Protein AF-A0A926A4U3-F1 (afdb_monomer_lite)

Foldseek 3Di:
DQPLLQVQLVCQQQFEAEEEEAAAVLLLPAQEQEPCLFLQVLLQVQSCQLRPHPPFPWFPFWQWPARPHPNYGSFKDWWDQKDFAQADAFLSTKIKQFDPTTKIKGKTFAFKKKWWWKAAQQAAWKFKAKQNHTFDIDGRYDPDDHAIERQDIDMTTNHDGGIIMIMIHTDDGGMIITGTMTGGHRSPGGGYHYDRRYYHLDALQCQAPVRHDPRYQVLSVLLNSLHQAYEYEHDLSCQVVQPDLVVSLVSVVRNVVSNCVRHVNHQYEYEQAAAFQDDGPDGSVSNVVSLVVVCVVDVSYHYQYCNVVDPQLNDDPPQQPDPNSRYGHSNVSSSSSVSVSVVNHPPPRRRPDDDDFWDWDAPDPDSPRTDTAGHAAEDEEPRDQCVVLVPDEFRHEYEYEAEYEAQANENAYAHDLVGGYEYEYPLRAEFEYNVFQVDAYESYEYEAYRYEYENHEFHREQERYEQEALRQEQYEYYLYEFEDHLAEHAEYWQNHEQYEYENYEYEHANVVPQHWEPYEFYDAQCPAPPRLPHGGAYEPYEHYQYEYEATQFAHEEAYFSYEHYEYELYEYYAHPHAQPPPNHFEVYADQAYNYEAYQYEYEHTQEEPYEQEWDAGPNDITSYDYEYHAHEYERYNAEPYEYAYQHYAYAPRHYYDYDHPNYNYDYDHDHDDDHHHNVPDDDDDDDRSSVVVVPDDPPPPPDPPPPDDDDDDPPPPPDDPQDADEEEDAAADEDDLNHAEYEDECAPHEYEYEYEFLAQQFFRKHKYAYAHQYKYKYAYPDPADECPHRIDIARDHRWMWMWGRRNHHIYTDDIDRPWPEAEDEEAAAAGEDEAALVRTQEYEYEHAYQEYEYDDHHDDDAFGKHKYKYAYQAWHKYAYDPLEAEDDPDDRIDTDHHRWIKMWMKTFHDDPPPDPDRHGIYIGDIDGHD

Sequence (930 aa):
MLASWRTALAGRASAPADWVVIGDSITEGEGASTRGARWIERLQALLRAALPTPGVAGGEGYVPGQNISTSFSNGWSYSGNLSGNGTFGLGHRTVVLSGPDGAMSRAVTGTSITVAFTKANTTGSFRVLIDGVPAVTVDTAVGGTSTARDTGRTVVSLGARGAHTVRIEWAAGGQCFVNGMFVFDQDETSGIRLTESGQHGSSSAEWSPNTSSTAYVLADDLTLLNPDLVIISLGPNDMIQGRASGVFKTNMLAIVAQSRAAAPTAPIVLLAAYALAATYAEPWQNYVDKLREIAAADPTVTLIDLSATLPSAAATPYGLMSPDGVHPSDAGHDLIARTVAATLVPDGELPVGGTTGQVLAKTSAASGAVAWTNMVRVVRPGEDFNAKVASLVPGDVLLVTGRHVVTDALVAVSGTATAPITVVGDGTAVLEHSAGRTGLGYGLTVTGAYLHFADLIVQEAAKAVVVQGATAQHISFERVLGRRTKNEVFKARDFASYLYFVDCHAEDAGLGGSFGEGFYIGDASSNWPTPNVTPDTTGYVRLERCSTRGTLNDGFDLKEGAHHIVMRDCYTDRVLAVQGNAQGDSGMYSRADDVQIINYQVRGAPGDGLKLYDVTVNSIIYGRRMEVWGGLVEGAGGAGVASQSDDLKVFSNFAVAGTVTGGRTNVVGGGWTSQYDPATFVEQAWTSVAAAWHVDLPQHSASHGIGGIDPLTPAMIGAAPRLRALRTITASETLNSEDDIVLANTTAASIIATLPSAVDVAGEAFTLVKTGANALTIATTGGQTISGSTSEILSVTGGFRSVVSDGANWVIVGGKVDPVIATLADVGAGGTIAINASAAGVYRARLTGATATLAAPTQPIDGDVINLELYPTVACTLTIAAAIVPTGALTTSVALTAGKLWSAALRYRAATVPATSAAAWRLLAASPDN

Structure (mmCIF, N/CA/C/O backbone):
data_AF-A0A926A4U3-F1
#
_entry.id   AF-A0A926A4U3-F1
#
loop_
_atom_site.group_PDB
_atom_site.id
_atom_site.type_symbol
_atom_site.label_atom_id
_atom_site.label_alt_id
_atom_site.label_comp_id
_atom_site.label_asym_id
_atom_site.label_entity_id
_atom_site.label_seq_id
_atom_site.pdbx_PDB_ins_code
_atom_site.Cartn_x
_atom_site.Cartn_y
_atom_site.Cartn_z
_atom_site.occupancy
_atom_site.B_iso_or_equiv
_atom_site.auth_seq_id
_atom_site.auth_comp_id
_atom_site.auth_asym_id
_atom_site.auth_atom_id
_atom_site.pdbx_PDB_model_num
ATOM 1 N N . MET A 1 1 ? 0.165 2.005 29.675 1.00 64.38 1 MET A N 1
ATOM 2 C CA . MET A 1 1 ? -1.256 2.406 29.756 1.00 64.38 1 MET A CA 1
ATOM 3 C C . MET A 1 1 ? -2.200 1.210 29.617 1.00 64.38 1 MET A C 1
ATOM 5 O O . MET A 1 1 ? -3.076 1.067 30.449 1.00 64.38 1 MET A O 1
ATOM 9 N N . LEU A 1 2 ? -1.976 0.285 28.675 1.00 84.12 2 LEU A N 1
ATOM 10 C CA . LEU A 1 2 ? -2.841 -0.892 28.445 1.00 84.12 2 LEU A CA 1
ATOM 11 C C . LEU A 1 2 ? -2.436 -2.169 29.211 1.00 84.12 2 LEU A C 1
ATOM 13 O O . LEU A 1 2 ? -2.703 -3.279 28.761 1.00 84.12 2 LEU A O 1
ATOM 17 N N . ALA A 1 3 ? -1.739 -2.040 30.343 1.00 77.69 3 ALA A N 1
ATOM 18 C CA . ALA A 1 3 ? -1.145 -3.194 31.025 1.00 77.69 3 ALA A CA 1
ATOM 19 C C . ALA A 1 3 ? -2.199 -4.177 31.563 1.00 77.69 3 ALA A C 1
ATOM 21 O O . ALA A 1 3 ? -2.057 -5.374 31.348 1.00 77.69 3 ALA A O 1
ATOM 22 N N . SER A 1 4 ? -3.270 -3.689 32.202 1.00 81.50 4 SER A N 1
ATOM 23 C CA . SER A 1 4 ? -4.348 -4.545 32.720 1.00 81.50 4 SER A CA 1
ATOM 24 C C . SER A 1 4 ? -5.089 -5.283 31.606 1.00 81.50 4 SER A C 1
ATOM 26 O O . SER A 1 4 ? -5.294 -6.487 31.717 1.00 81.50 4 SER A O 1
ATOM 28 N N . TRP A 1 5 ? -5.380 -4.605 30.494 1.00 89.31 5 TRP A N 1
ATOM 29 C CA . TRP A 1 5 ? -5.949 -5.239 29.302 1.00 89.31 5 TRP A CA 1
ATOM 30 C C . TRP A 1 5 ? -5.043 -6.345 28.742 1.00 89.31 5 TRP A C 1
ATOM 32 O O . TRP A 1 5 ? -5.495 -7.454 28.473 1.00 89.31 5 TRP A O 1
ATOM 42 N N . ARG A 1 6 ? -3.738 -6.082 28.614 1.00 85.44 6 ARG A N 1
ATOM 43 C CA . ARG A 1 6 ? -2.773 -7.089 28.146 1.00 85.44 6 ARG A CA 1
ATOM 44 C C . ARG A 1 6 ? -2.664 -8.274 29.111 1.00 85.44 6 ARG A C 1
ATOM 46 O O . ARG A 1 6 ? -2.525 -9.407 28.662 1.00 85.44 6 ARG A O 1
ATOM 53 N N . THR A 1 7 ? -2.796 -8.041 30.416 1.00 79.88 7 THR A N 1
ATOM 54 C CA . THR A 1 7 ? -2.897 -9.112 31.419 1.00 79.88 7 THR A CA 1
ATOM 55 C C . THR A 1 7 ? -4.166 -9.944 31.233 1.00 79.88 7 THR A C 1
ATOM 57 O O . THR A 1 7 ? -4.081 -11.170 31.265 1.00 79.88 7 THR A O 1
ATOM 60 N N . ALA A 1 8 ? -5.320 -9.316 30.989 1.00 84.88 8 ALA A N 1
ATOM 61 C CA . ALA A 1 8 ? -6.566 -10.028 30.701 1.00 84.88 8 ALA A CA 1
ATOM 62 C C . ALA A 1 8 ? -6.442 -10.879 29.425 1.00 84.88 8 ALA A C 1
ATOM 64 O O . ALA A 1 8 ? -6.755 -12.069 29.435 1.00 84.88 8 ALA A O 1
ATOM 65 N N . LEU A 1 9 ? -5.866 -10.316 28.357 1.00 85.44 9 LEU A N 1
ATOM 66 C CA . LEU A 1 9 ? -5.557 -11.043 27.123 1.00 85.44 9 LEU A CA 1
ATOM 67 C C . LEU A 1 9 ? -4.635 -12.249 27.357 1.00 85.44 9 LEU A C 1
ATOM 69 O O . LEU A 1 9 ? -4.879 -13.322 26.804 1.00 85.44 9 LEU A O 1
ATOM 73 N N . ALA A 1 10 ? -3.597 -12.114 28.183 1.00 79.06 10 ALA A N 1
ATOM 74 C CA . ALA A 1 10 ? -2.721 -13.229 28.543 1.00 79.06 10 ALA A CA 1
ATOM 75 C C . ALA A 1 10 ? -3.456 -14.298 29.378 1.00 79.06 10 ALA A C 1
ATOM 77 O O . ALA A 1 10 ? -3.234 -15.494 29.195 1.00 79.06 10 ALA A O 1
ATOM 78 N N . GLY A 1 11 ? -4.376 -13.876 30.252 1.00 77.88 11 GLY A N 1
ATOM 79 C CA . GLY A 1 11 ? -5.199 -14.730 31.115 1.00 77.88 11 GLY A CA 1
ATOM 80 C C . GLY A 1 11 ? -6.444 -15.336 30.455 1.00 77.88 11 GLY A C 1
ATOM 81 O O . GLY A 1 11 ? -7.171 -16.080 31.119 1.00 77.88 11 GLY A O 1
ATOM 82 N N . ARG A 1 12 ? -6.677 -15.074 29.161 1.00 91.19 12 ARG A N 1
ATOM 83 C CA . ARG A 1 12 ? -7.913 -15.416 28.425 1.00 91.19 12 ARG A CA 1
ATOM 84 C C . ARG A 1 12 ? -8.323 -16.896 28.449 1.00 91.19 12 ARG A C 1
ATOM 86 O O . ARG A 1 12 ? -9.456 -17.236 28.126 1.00 91.19 12 ARG A O 1
ATOM 93 N N . ALA A 1 13 ? -7.396 -17.806 28.748 1.00 82.12 13 ALA A N 1
ATOM 94 C CA . ALA A 1 13 ? -7.686 -19.237 28.863 1.00 82.12 13 ALA A CA 1
ATOM 95 C C . ALA A 1 13 ? -8.351 -19.606 30.201 1.00 82.12 13 ALA A C 1
ATOM 97 O O . ALA A 1 13 ? -9.022 -20.630 30.285 1.00 82.12 13 ALA A O 1
ATOM 98 N N . SER A 1 14 ? -8.166 -18.777 31.231 1.00 81.19 14 SER A N 1
ATOM 99 C CA . SER A 1 14 ? -8.667 -18.993 32.596 1.00 81.19 14 SER A CA 1
ATOM 100 C C . SER A 1 14 ? -9.813 -18.064 33.000 1.00 81.19 14 SER A C 1
ATOM 102 O O . SER A 1 14 ? -10.553 -18.384 33.925 1.00 81.19 14 SER A O 1
ATOM 104 N N . ALA A 1 15 ? -9.948 -16.926 32.326 1.00 86.44 15 ALA A N 1
ATOM 105 C CA . ALA A 1 15 ? -11.037 -15.971 32.484 1.00 86.44 15 ALA A CA 1
ATOM 106 C C . ALA A 1 15 ? -11.280 -15.295 31.127 1.00 86.44 15 ALA A C 1
ATOM 108 O O . ALA A 1 15 ? -10.343 -15.222 30.334 1.00 86.44 15 ALA A O 1
ATOM 109 N N . PRO A 1 16 ? -12.493 -14.824 30.812 1.00 92.50 16 PRO A N 1
ATOM 110 C CA . PRO A 1 16 ? -12.719 -14.076 29.582 1.00 92.50 16 PRO A CA 1
ATOM 111 C C . PRO A 1 16 ? -12.001 -12.721 29.640 1.00 92.50 16 PRO A C 1
ATOM 113 O O . PRO A 1 16 ? -11.945 -12.104 30.696 1.00 92.50 16 PRO A O 1
ATOM 116 N N . ALA A 1 17 ? -11.469 -12.274 28.502 1.00 94.12 17 ALA A N 1
ATOM 117 C CA . ALA A 1 17 ? -11.002 -10.907 28.297 1.00 94.12 17 ALA A CA 1
ATOM 118 C C . ALA A 1 17 ? -12.134 -10.099 27.649 1.00 94.12 17 ALA A C 1
ATOM 120 O O . ALA A 1 17 ? -12.388 -10.215 26.440 1.00 94.12 17 ALA A O 1
ATOM 121 N N . ASP A 1 18 ? -12.840 -9.322 28.464 1.00 94.19 18 ASP A N 1
ATOM 122 C CA . ASP A 1 18 ? -14.039 -8.589 28.071 1.00 94.19 18 ASP A CA 1
ATOM 123 C C . ASP A 1 18 ? -13.702 -7.157 27.672 1.00 94.19 18 ASP A C 1
ATOM 125 O O . ASP A 1 18 ? -13.057 -6.419 28.414 1.00 94.19 18 ASP A O 1
ATOM 129 N N . TRP A 1 19 ? -14.181 -6.715 26.513 1.00 95.44 19 TRP A N 1
ATOM 130 C CA . TRP A 1 19 ? -14.074 -5.313 26.131 1.00 95.44 19 TRP A CA 1
ATOM 131 C C . TRP A 1 19 ? -15.404 -4.761 25.644 1.00 95.44 19 TRP A C 1
ATOM 133 O O . TRP A 1 19 ? -16.220 -5.455 25.032 1.00 95.44 19 TRP A O 1
ATOM 143 N N . VAL A 1 20 ? -15.618 -3.485 25.942 1.00 94.81 20 VAL A N 1
ATOM 144 C CA . VAL A 1 20 ? -16.815 -2.742 25.565 1.00 94.81 20 VAL A CA 1
ATOM 145 C C . VAL A 1 20 ? -16.428 -1.535 24.731 1.00 94.81 20 VAL A C 1
ATOM 147 O O . VAL A 1 20 ? -15.420 -0.874 24.989 1.00 94.81 20 VAL A O 1
ATOM 150 N N . VAL A 1 21 ? -17.247 -1.246 23.729 1.00 95.81 21 VAL A N 1
ATOM 151 C CA . VAL A 1 21 ? -17.108 -0.062 22.887 1.00 95.81 21 VAL A CA 1
ATOM 152 C C . VAL A 1 21 ? -18.355 0.796 22.998 1.00 95.81 21 VAL A C 1
ATOM 154 O O . VAL A 1 21 ? -19.446 0.366 22.641 1.00 95.81 21 VAL A O 1
ATOM 157 N N . ILE A 1 22 ? -18.173 2.011 23.496 1.00 93.94 22 ILE A N 1
ATOM 158 C CA . ILE A 1 22 ? -19.167 3.080 23.488 1.00 93.94 22 ILE A CA 1
ATOM 159 C C . ILE A 1 22 ? -18.931 3.891 22.221 1.00 93.94 22 ILE A C 1
ATOM 161 O O . ILE A 1 22 ? -17.802 4.322 21.973 1.00 93.94 22 ILE A O 1
ATOM 165 N N . GLY A 1 23 ? -19.960 4.121 21.413 1.00 94.44 23 GLY A N 1
ATOM 166 C CA . GLY A 1 23 ? -19.772 4.957 20.235 1.00 94.44 23 GLY A CA 1
ATOM 167 C C . GLY A 1 23 ? -21.030 5.285 19.459 1.00 94.44 23 GLY A C 1
ATOM 168 O O . GLY A 1 23 ? -22.137 5.250 19.987 1.00 94.44 23 GLY A O 1
ATOM 169 N N . ASP A 1 24 ? -20.835 5.621 18.193 1.00 94.38 24 ASP A N 1
ATOM 170 C CA . ASP A 1 24 ? -21.873 6.157 17.323 1.00 94.38 24 ASP A CA 1
ATOM 171 C C . ASP A 1 24 ? -22.183 5.236 16.125 1.00 94.38 24 ASP A C 1
ATOM 173 O O . ASP A 1 24 ? -22.055 4.011 16.217 1.00 94.38 24 ASP A O 1
ATOM 177 N N . SER A 1 25 ? -22.602 5.815 14.994 1.00 94.62 25 SER A N 1
ATOM 178 C CA . SER A 1 25 ? -22.888 5.103 13.745 1.00 94.62 25 SER A CA 1
ATOM 179 C C . SER A 1 25 ? -21.680 4.352 13.189 1.00 94.62 25 SER A C 1
ATOM 181 O O . SER A 1 25 ? -21.858 3.305 12.571 1.00 94.62 25 SER A O 1
ATOM 183 N N . ILE A 1 26 ? -20.454 4.820 13.440 1.00 94.81 26 ILE A N 1
ATOM 184 C CA . ILE A 1 26 ? -19.230 4.150 12.981 1.00 94.81 26 ILE A CA 1
ATOM 185 C C . ILE A 1 26 ? -19.006 2.859 13.778 1.00 94.81 26 ILE A C 1
ATOM 187 O O . ILE A 1 26 ? -18.616 1.836 13.214 1.00 94.81 26 ILE A O 1
ATOM 191 N N . THR A 1 27 ? -19.277 2.882 15.086 1.00 94.94 27 THR A N 1
ATOM 192 C CA . THR A 1 27 ? -19.269 1.684 15.946 1.00 94.94 27 THR A CA 1
ATOM 193 C C . THR A 1 27 ? -20.401 0.734 15.579 1.00 94.94 27 THR A C 1
ATOM 195 O O . THR A 1 27 ? -20.176 -0.468 15.453 1.00 94.94 27 THR A O 1
ATOM 198 N N . GLU A 1 28 ? -21.600 1.265 15.339 1.00 93.69 28 GLU A N 1
ATOM 199 C CA . GLU A 1 28 ? -22.736 0.459 14.894 1.00 93.69 28 GLU A CA 1
ATOM 200 C C . GLU A 1 28 ? -22.510 -0.160 13.502 1.00 93.69 28 GLU A C 1
ATOM 202 O O . GLU A 1 28 ? -23.084 -1.206 13.200 1.00 93.69 28 GLU A O 1
ATOM 207 N N . GLY A 1 29 ? -21.603 0.406 12.701 1.00 93.50 29 GLY A N 1
ATOM 208 C CA . GLY A 1 29 ? -21.134 -0.157 11.436 1.00 93.50 29 GLY A CA 1
ATOM 209 C C . GLY A 1 29 ? -21.829 0.375 10.197 1.00 93.50 29 GLY A C 1
ATOM 210 O O . GLY A 1 29 ? -21.940 -0.353 9.213 1.00 93.50 29 GLY A O 1
ATOM 211 N N . GLU A 1 30 ? -22.321 1.609 10.244 1.00 94.94 30 GLU A N 1
ATOM 212 C CA . GLU A 1 30 ? -22.800 2.278 9.040 1.00 94.94 30 GLU A CA 1
ATOM 213 C C . GLU A 1 30 ? -21.675 2.337 7.997 1.00 94.94 30 GLU A C 1
ATOM 215 O O . GLU A 1 30 ? -20.540 2.670 8.332 1.00 94.94 30 GLU A O 1
ATOM 220 N N . GLY A 1 31 ? -21.991 1.986 6.750 1.00 89.81 31 GLY A N 1
ATOM 221 C CA . GLY A 1 31 ? -21.042 1.841 5.647 1.00 89.81 31 GLY A CA 1
ATOM 222 C C . GLY A 1 31 ? -20.444 0.434 5.484 1.00 89.81 31 GLY A C 1
ATOM 223 O O . GLY A 1 31 ? -19.891 0.133 4.423 1.00 89.81 31 GLY A O 1
ATOM 224 N N . ALA A 1 32 ? -20.608 -0.462 6.467 1.00 89.75 32 ALA A N 1
ATOM 225 C CA . ALA A 1 32 ? -20.214 -1.866 6.346 1.00 89.75 32 ALA A CA 1
ATOM 226 C C . ALA A 1 32 ? -21.284 -2.706 5.628 1.00 89.75 32 ALA A C 1
ATOM 228 O O . ALA A 1 32 ? -22.460 -2.680 5.983 1.00 89.75 32 ALA A O 1
ATOM 229 N N . SER A 1 33 ? -20.878 -3.549 4.680 1.00 87.62 33 SER A N 1
ATOM 230 C CA . SER A 1 33 ? -21.788 -4.414 3.914 1.00 87.62 33 SER A CA 1
ATOM 231 C C . SER A 1 33 ? -22.402 -5.552 4.740 1.00 87.62 33 SER A C 1
ATOM 233 O O . SER A 1 33 ? -23.450 -6.097 4.392 1.00 87.62 33 SER A O 1
ATOM 235 N N . THR A 1 34 ? -21.743 -5.949 5.834 1.00 87.00 34 THR A N 1
ATOM 236 C CA . THR A 1 34 ? -22.179 -7.027 6.731 1.00 87.00 34 THR A CA 1
ATOM 237 C C . THR A 1 34 ? -21.744 -6.749 8.170 1.00 87.00 34 THR A C 1
ATOM 239 O O . THR A 1 34 ? -20.752 -6.058 8.401 1.00 87.00 34 THR A O 1
ATOM 242 N N . ARG A 1 35 ? -22.400 -7.388 9.154 1.00 85.06 35 ARG A N 1
ATOM 243 C CA . ARG A 1 35 ? -21.982 -7.324 10.570 1.00 85.06 35 ARG A CA 1
ATOM 244 C C . ARG A 1 35 ? -20.506 -7.698 10.760 1.00 85.06 35 ARG A C 1
ATOM 246 O O . ARG A 1 35 ? -19.801 -7.047 11.515 1.00 85.06 35 ARG A O 1
ATOM 253 N N . GLY A 1 36 ? -20.025 -8.725 10.056 1.00 84.44 36 GLY A N 1
ATOM 254 C CA . GLY A 1 36 ? -18.635 -9.183 10.161 1.00 84.44 36 GLY A CA 1
ATOM 255 C C . GLY A 1 36 ? -17.603 -8.249 9.518 1.00 84.44 36 GLY A C 1
ATOM 256 O O . GLY A 1 36 ? -16.412 -8.406 9.779 1.00 84.44 36 GLY A O 1
ATOM 257 N N . ALA A 1 37 ? -18.036 -7.299 8.683 1.00 82.75 37 ALA A N 1
ATOM 258 C CA . ALA A 1 37 ? -17.169 -6.306 8.052 1.00 82.75 37 ALA A CA 1
ATOM 259 C C . ALA A 1 37 ? -16.957 -5.053 8.920 1.00 82.75 37 ALA A C 1
ATOM 261 O O . ALA A 1 37 ? -16.029 -4.290 8.665 1.00 82.75 37 ALA A O 1
ATOM 262 N N . ARG A 1 38 ? -17.759 -4.865 9.975 1.00 90.44 38 ARG A N 1
ATOM 263 C CA . ARG A 1 38 ? -17.609 -3.757 10.925 1.00 90.44 38 ARG A CA 1
ATOM 264 C C . ARG A 1 38 ? -16.282 -3.816 11.667 1.00 90.44 38 ARG A C 1
ATOM 266 O O . ARG A 1 38 ? -15.809 -4.887 12.042 1.00 90.44 38 ARG A O 1
ATOM 273 N N . TRP A 1 39 ? -15.728 -2.650 11.986 1.00 92.75 39 TRP A N 1
ATOM 274 C CA . TRP A 1 39 ? -14.398 -2.565 12.596 1.00 92.75 39 TRP A CA 1
ATOM 275 C C . TRP A 1 39 ? -14.290 -3.295 13.945 1.00 92.75 39 TRP A C 1
ATOM 277 O O . TRP A 1 39 ? -13.235 -3.838 14.255 1.00 92.75 39 TRP A O 1
ATOM 287 N N . ILE A 1 40 ? -15.367 -3.362 14.730 1.00 95.38 40 ILE A N 1
ATOM 288 C CA . ILE A 1 40 ? -15.379 -4.017 16.047 1.00 95.38 40 ILE A CA 1
ATOM 289 C C . ILE A 1 40 ? -15.404 -5.548 15.941 1.00 95.38 40 ILE A C 1
ATOM 291 O O . ILE A 1 40 ? -14.633 -6.209 16.636 1.00 95.38 40 ILE A O 1
ATOM 295 N N . GLU A 1 41 ? -16.195 -6.128 15.030 1.00 92.25 41 GLU A N 1
ATOM 296 C CA . GLU A 1 41 ? -16.146 -7.564 14.727 1.00 92.25 41 GLU A CA 1
ATOM 297 C C . GLU A 1 41 ? -14.811 -7.943 14.088 1.00 92.25 41 GLU A C 1
ATOM 299 O O . GLU A 1 41 ? -14.220 -8.964 14.445 1.00 92.25 41 GLU A O 1
ATOM 304 N N . ARG A 1 42 ? -14.297 -7.106 13.177 1.00 88.25 42 ARG A N 1
ATOM 305 C CA . ARG A 1 42 ? -12.967 -7.290 12.581 1.00 88.25 42 ARG A CA 1
ATOM 306 C C . ARG A 1 42 ? -11.880 -7.244 13.652 1.00 88.25 42 ARG A C 1
ATOM 308 O O . ARG A 1 42 ? -11.009 -8.108 13.651 1.00 88.25 42 ARG A O 1
ATOM 315 N N . LEU A 1 43 ? -11.951 -6.306 14.597 1.00 89.94 43 LEU A N 1
ATOM 316 C CA . LEU A 1 43 ? -11.024 -6.214 15.723 1.00 89.94 43 LEU A CA 1
ATOM 317 C C . LEU A 1 43 ? -11.114 -7.453 16.618 1.00 89.94 43 LEU A C 1
ATOM 319 O O . LEU A 1 43 ? -10.087 -8.048 16.926 1.00 89.94 43 LEU A O 1
ATOM 323 N N . GLN A 1 44 ? -12.317 -7.895 16.988 1.00 91.94 44 GLN A N 1
ATOM 324 C CA . GLN A 1 44 ? -12.494 -9.114 17.779 1.00 91.94 44 GLN A CA 1
ATOM 325 C C . GLN A 1 44 ? -11.901 -10.337 17.068 1.00 91.94 44 GLN A C 1
ATOM 327 O O . GLN A 1 44 ? -11.205 -11.135 17.696 1.00 91.94 44 GLN A O 1
ATOM 332 N N . ALA A 1 45 ? -12.137 -10.473 15.761 1.00 83.69 45 ALA A N 1
ATOM 333 C CA . ALA A 1 45 ? -11.573 -11.548 14.955 1.00 83.69 45 ALA A CA 1
ATOM 334 C C . ALA A 1 45 ? -10.040 -11.474 14.893 1.00 83.69 45 ALA A C 1
ATOM 336 O O . ALA A 1 45 ? -9.381 -12.494 15.082 1.00 83.69 45 ALA A O 1
ATOM 337 N N . LEU A 1 46 ? -9.467 -10.280 14.694 1.00 82.12 46 LEU A N 1
ATOM 338 C CA . LEU A 1 46 ? -8.018 -10.061 14.717 1.00 82.12 46 LEU A CA 1
ATOM 339 C C . LEU A 1 46 ? -7.419 -10.445 16.072 1.00 82.12 46 LEU A C 1
ATOM 341 O O . LEU A 1 46 ? -6.419 -11.153 16.104 1.00 82.12 46 LEU A O 1
ATOM 345 N N . LEU A 1 47 ? -8.048 -10.041 17.179 1.00 84.38 47 LEU A N 1
ATOM 346 C CA . LEU A 1 47 ? -7.604 -10.381 18.531 1.00 84.38 47 LEU A CA 1
ATOM 347 C C . LEU A 1 47 ? -7.695 -11.889 18.800 1.00 84.38 47 LEU A C 1
ATOM 349 O O . LEU A 1 47 ? -6.741 -12.468 19.303 1.00 84.38 47 LEU A O 1
ATOM 353 N N . ARG A 1 48 ? -8.799 -12.550 18.434 1.00 87.19 48 ARG A N 1
ATOM 354 C CA . ARG A 1 48 ? -8.959 -14.009 18.596 1.00 87.19 48 ARG A CA 1
ATOM 355 C C . ARG A 1 48 ? -7.991 -14.805 17.721 1.00 87.19 48 ARG A C 1
ATOM 357 O O . ARG A 1 48 ? -7.514 -15.849 18.149 1.00 87.19 48 ARG A O 1
ATOM 364 N N . ALA A 1 49 ? -7.692 -14.321 16.516 1.00 79.81 49 ALA A N 1
ATOM 365 C CA . ALA A 1 49 ? -6.710 -14.943 15.633 1.00 79.81 49 ALA A CA 1
ATOM 366 C C . ALA A 1 49 ? -5.282 -14.769 16.166 1.00 79.81 49 ALA A C 1
ATOM 368 O O . ALA A 1 49 ? -4.507 -15.720 16.174 1.00 79.81 49 ALA A O 1
ATOM 369 N N . ALA A 1 50 ? -4.954 -13.561 16.629 1.00 72.38 50 ALA A N 1
ATOM 370 C CA . ALA A 1 50 ? -3.687 -13.217 17.266 1.00 72.38 50 ALA A CA 1
ATOM 371 C C . ALA A 1 50 ? -3.430 -14.051 18.527 1.00 72.38 50 ALA A C 1
ATOM 373 O O . ALA A 1 50 ? -2.340 -14.572 18.750 1.00 72.38 50 ALA A O 1
ATOM 374 N N . LEU A 1 51 ? -4.483 -14.208 19.323 1.00 78.88 51 LEU A N 1
ATOM 375 C CA . LEU A 1 51 ? -4.454 -14.774 20.656 1.00 78.88 51 LEU A CA 1
ATOM 376 C C . LEU A 1 51 ? -5.521 -15.875 20.754 1.00 78.88 51 LEU A C 1
ATOM 378 O O . LEU A 1 51 ? -6.531 -15.698 21.442 1.00 78.88 51 LEU A O 1
ATOM 382 N N . PRO A 1 52 ? -5.319 -17.035 20.099 1.00 84.69 52 PRO A N 1
ATOM 383 C CA . PRO A 1 52 ? -6.290 -18.119 20.145 1.00 84.69 52 PRO A CA 1
ATOM 384 C C . PRO A 1 52 ? -6.429 -18.650 21.572 1.00 84.69 52 PRO A C 1
ATOM 386 O O . PRO A 1 52 ? -5.462 -18.659 22.346 1.00 84.69 52 PRO A O 1
ATOM 389 N N . THR A 1 53 ? -7.633 -19.104 21.914 1.00 84.62 53 THR A N 1
ATOM 390 C CA . THR A 1 53 ? -7.928 -19.748 23.197 1.00 84.62 53 THR A CA 1
ATOM 391 C C . THR A 1 53 ? -8.270 -21.217 22.941 1.00 84.62 53 THR A C 1
ATOM 393 O O . THR A 1 53 ? -9.281 -21.498 22.296 1.00 84.62 53 THR A O 1
ATOM 396 N N . PRO A 1 54 ? -7.442 -22.175 23.397 1.00 83.25 54 PRO A N 1
ATOM 397 C CA . PRO A 1 54 ? -7.678 -23.594 23.150 1.00 83.25 54 PRO A CA 1
ATOM 398 C C . PRO A 1 54 ? -9.059 -24.053 23.628 1.00 83.25 54 PRO A C 1
ATOM 400 O O . PRO A 1 54 ? -9.455 -23.766 24.755 1.00 83.25 54 PRO A O 1
ATOM 403 N N . GLY A 1 55 ? -9.777 -24.788 22.776 1.00 85.56 55 GLY A N 1
ATOM 404 C CA . GLY A 1 55 ? -11.099 -25.335 23.103 1.00 85.56 55 GLY A CA 1
ATOM 405 C C . GLY A 1 55 ? -12.246 -24.320 23.100 1.00 85.56 55 GLY A C 1
ATOM 406 O O . GLY A 1 55 ? -13.357 -24.690 23.465 1.00 85.56 55 GLY A O 1
ATOM 407 N N . VAL A 1 56 ? -11.991 -23.079 22.678 1.00 90.94 56 VAL A N 1
ATOM 408 C CA . VAL A 1 56 ? -12.989 -22.009 22.598 1.00 90.94 56 VAL A CA 1
ATOM 409 C C . VAL A 1 56 ? -13.198 -21.628 21.139 1.00 90.94 56 VAL A C 1
ATOM 411 O O . VAL A 1 56 ? -12.283 -21.118 20.494 1.00 90.94 56 VAL A O 1
ATOM 414 N N . ALA A 1 57 ? -14.399 -21.865 20.613 1.00 88.69 57 ALA A N 1
ATOM 415 C CA . ALA A 1 57 ? -14.764 -21.427 19.267 1.00 88.69 57 ALA A CA 1
ATOM 416 C C . ALA A 1 57 ? -14.991 -19.904 19.205 1.00 88.69 57 ALA A C 1
ATOM 418 O O . ALA A 1 57 ? -14.538 -19.246 18.268 1.00 88.69 57 ALA A O 1
ATOM 419 N N . GLY A 1 58 ? -15.617 -19.345 20.244 1.00 92.00 58 GLY A N 1
ATOM 420 C CA . GLY A 1 58 ? -15.901 -17.924 20.396 1.00 92.00 58 GLY A CA 1
ATOM 421 C C . GLY A 1 58 ? -17.243 -17.531 19.783 1.00 92.00 58 GLY A C 1
ATOM 422 O O . GLY A 1 58 ? -17.410 -17.542 18.565 1.00 92.00 58 GLY A O 1
ATOM 423 N N . GLY A 1 59 ? -18.182 -17.104 20.625 1.00 90.62 59 GLY A N 1
ATOM 424 C CA . GLY A 1 59 ? -19.505 -16.660 20.207 1.00 90.62 59 GLY A CA 1
ATOM 425 C C . GLY A 1 59 ? -19.503 -15.276 19.561 1.00 90.62 59 GLY A C 1
ATOM 426 O O . GLY A 1 59 ? -18.485 -14.575 19.520 1.00 90.62 59 GLY A O 1
ATOM 427 N N . GLU A 1 60 ? -20.669 -14.867 19.062 1.00 89.88 60 GLU A N 1
ATOM 428 C CA . GLU A 1 60 ? -20.871 -13.584 18.375 1.00 89.88 60 GLU A CA 1
ATOM 429 C C . GLU A 1 60 ? -20.743 -12.350 19.285 1.00 89.88 60 GLU A C 1
ATOM 431 O O . GLU A 1 60 ? -20.724 -11.224 18.777 1.00 89.88 60 GLU A O 1
ATOM 436 N N . GLY A 1 61 ? -20.690 -12.544 20.607 1.00 91.88 61 GLY A N 1
ATOM 437 C CA . GLY A 1 61 ? -20.705 -11.463 21.587 1.00 91.88 61 GLY A CA 1
ATOM 438 C C . GLY A 1 61 ? -22.100 -10.866 21.766 1.00 91.88 61 GLY A C 1
ATOM 439 O O . GLY A 1 61 ? -23.112 -11.550 21.591 1.00 91.88 61 GLY A O 1
ATOM 440 N N . TYR A 1 62 ? -22.158 -9.594 22.159 1.00 93.12 62 TYR A N 1
ATOM 441 C CA . TYR A 1 62 ? -23.423 -8.883 22.335 1.00 93.12 62 TYR A CA 1
ATOM 442 C C . TYR A 1 62 ? -24.066 -8.515 20.992 1.00 93.12 62 TYR A C 1
ATOM 444 O O . TYR A 1 62 ? -23.438 -7.906 20.122 1.00 93.12 62 TYR A O 1
ATOM 452 N N . VAL A 1 63 ? -25.344 -8.854 20.852 1.00 92.50 63 VAL A N 1
ATOM 453 C CA . VAL A 1 63 ? -26.219 -8.459 19.751 1.00 92.50 63 VAL A CA 1
ATOM 454 C C . VAL A 1 63 ? -27.326 -7.575 20.334 1.00 92.50 63 VAL A C 1
ATOM 456 O O . VAL A 1 63 ? -28.139 -8.073 21.121 1.00 92.50 63 VAL A O 1
ATOM 459 N N . PRO A 1 64 ? -27.385 -6.284 19.968 1.00 91.88 64 PRO A N 1
ATOM 460 C CA . PRO A 1 64 ? -28.402 -5.362 20.466 1.00 91.88 64 PRO A CA 1
ATOM 461 C C . PRO A 1 64 ? -29.793 -5.768 19.975 1.00 91.88 64 PRO A C 1
ATOM 463 O O . PRO A 1 64 ? -29.937 -6.463 18.964 1.00 91.88 64 PRO A O 1
ATOM 466 N N . GLY A 1 65 ? -30.825 -5.333 20.693 1.00 91.69 65 GLY A N 1
ATOM 467 C CA . GLY A 1 65 ? -32.209 -5.696 20.422 1.00 91.69 65 GLY A CA 1
ATOM 468 C C . GLY A 1 65 ? -32.705 -5.186 19.073 1.00 91.69 65 GLY A C 1
ATOM 469 O O . GLY A 1 65 ? -33.530 -5.846 18.456 1.00 91.69 65 GLY A O 1
ATOM 470 N N . GLN A 1 66 ? -32.162 -4.064 18.595 1.00 90.25 66 GLN A N 1
ATOM 471 C CA . GLN A 1 66 ? -32.432 -3.486 17.277 1.00 90.25 66 GLN A CA 1
ATOM 472 C C . GLN A 1 66 ? -31.176 -2.858 16.655 1.00 90.25 66 GLN A C 1
ATOM 474 O O . GLN A 1 66 ? -30.209 -2.571 17.356 1.00 90.25 66 GLN A O 1
ATOM 479 N N . ASN A 1 67 ? -31.196 -2.669 15.332 1.00 88.25 67 ASN A N 1
ATOM 480 C CA . ASN A 1 67 ? -30.201 -1.891 14.590 1.00 88.25 67 ASN A CA 1
ATOM 481 C C . ASN A 1 67 ? -30.880 -0.594 14.129 1.00 88.25 67 ASN A C 1
ATOM 483 O O . ASN A 1 67 ? -31.972 -0.653 13.565 1.00 88.25 67 ASN A O 1
ATOM 487 N N . ILE A 1 68 ? -30.257 0.552 14.386 1.00 87.38 68 ILE A N 1
ATOM 488 C CA . ILE A 1 68 ? -30.629 1.849 13.810 1.00 87.38 68 ILE A CA 1
ATOM 489 C C . ILE A 1 68 ? -29.903 2.031 12.474 1.00 87.38 68 ILE A C 1
ATOM 491 O O . ILE A 1 68 ? -30.479 2.578 11.535 1.00 87.38 68 ILE A O 1
ATOM 495 N N . SER A 1 69 ? -28.664 1.531 12.369 1.00 86.31 69 SER A N 1
ATOM 496 C CA . SER A 1 69 ? -27.935 1.500 11.102 1.00 86.31 69 SER A CA 1
ATOM 497 C C . SER A 1 69 ? -28.690 0.699 10.042 1.00 86.31 69 SER A C 1
ATOM 499 O O . SER A 1 69 ? -29.245 -0.370 10.314 1.00 86.31 69 SER A O 1
ATOM 501 N N . THR A 1 70 ? -28.672 1.212 8.812 1.00 85.50 70 THR A N 1
ATOM 502 C CA . THR A 1 70 ? -29.386 0.607 7.674 1.00 85.50 70 THR A CA 1
ATOM 503 C C . THR A 1 70 ? -28.490 -0.226 6.762 1.00 85.50 70 THR A C 1
ATOM 505 O O . THR A 1 70 ? -28.989 -0.909 5.870 1.00 85.50 70 THR A O 1
ATOM 508 N N . SER A 1 71 ? -27.177 -0.212 7.003 1.00 87.25 71 SER A N 1
ATOM 509 C CA . SER A 1 71 ? -26.186 -0.849 6.131 1.00 87.25 71 SER A CA 1
ATOM 510 C C . SER A 1 71 ? -26.258 -2.384 6.133 1.00 87.25 71 SER A C 1
ATOM 512 O O . SER A 1 71 ? -25.969 -3.023 5.123 1.00 87.25 71 SER A O 1
ATOM 514 N N . PHE A 1 72 ? -26.700 -2.998 7.234 1.00 86.56 72 PHE A N 1
ATOM 515 C CA . PHE A 1 72 ? -26.937 -4.441 7.323 1.00 86.56 72 PHE A CA 1
ATOM 516 C C . PHE A 1 72 ? -27.970 -4.770 8.418 1.00 86.56 72 PHE A C 1
ATOM 518 O O . PHE A 1 72 ? -28.269 -3.959 9.295 1.00 86.56 72 PHE A O 1
ATOM 525 N N . SER A 1 73 ? -28.508 -5.995 8.392 1.00 85.69 73 SER A N 1
ATOM 526 C CA . SER A 1 73 ? -29.395 -6.508 9.447 1.00 85.69 73 SER A CA 1
ATOM 527 C C . SER A 1 73 ? -28.601 -7.169 10.577 1.00 85.69 73 SER A C 1
ATOM 529 O O . SER A 1 73 ? -27.710 -7.981 10.325 1.00 85.69 73 SER A O 1
ATOM 531 N N . ASN A 1 74 ? -28.973 -6.904 11.833 1.00 84.94 74 ASN A N 1
ATOM 532 C CA . ASN A 1 74 ? -28.424 -7.605 13.001 1.00 84.94 74 ASN A CA 1
ATOM 533 C C . ASN A 1 74 ? -29.026 -9.017 13.206 1.00 84.94 74 ASN A C 1
ATOM 535 O O . ASN A 1 74 ? -28.660 -9.719 14.150 1.00 84.94 74 ASN A O 1
ATOM 539 N N . GLY A 1 75 ? -29.900 -9.471 12.299 1.00 90.31 75 GLY A N 1
ATOM 540 C CA . GLY A 1 75 ? -30.420 -10.841 12.239 1.00 90.31 75 GLY A CA 1
ATOM 541 C C . GLY A 1 75 ? -31.695 -11.097 13.045 1.00 90.31 75 GLY A C 1
ATOM 542 O O . GLY A 1 75 ? -32.161 -12.235 13.079 1.00 90.31 75 GLY A O 1
ATOM 543 N N . TRP A 1 76 ? -32.272 -10.076 13.682 1.00 94.31 76 TRP A N 1
ATOM 544 C CA . TRP A 1 76 ? -33.575 -10.200 14.335 1.00 94.31 76 TRP A CA 1
ATOM 545 C C . TRP A 1 76 ? -34.727 -10.145 13.330 1.00 94.31 76 TRP A C 1
ATOM 547 O O . TRP A 1 76 ? -34.739 -9.351 12.393 1.00 94.31 76 TRP A O 1
ATOM 557 N N . SER A 1 77 ? -35.730 -10.977 13.575 1.00 95.50 77 SER A N 1
ATOM 558 C CA . SER A 1 77 ? -37.068 -10.892 12.995 1.00 95.50 77 SER A CA 1
ATOM 559 C C . SER A 1 77 ? -38.040 -10.469 14.087 1.00 95.50 77 SER A C 1
ATOM 561 O O . SER A 1 77 ? -37.969 -10.993 15.196 1.00 95.50 77 SER A O 1
ATOM 563 N N . TYR A 1 78 ? -38.951 -9.553 13.776 1.00 95.62 78 TYR A N 1
ATOM 564 C CA . TYR A 1 78 ? -39.898 -8.982 14.734 1.00 95.62 78 TYR A CA 1
ATOM 565 C C . TYR A 1 78 ? -41.336 -9.304 14.318 1.00 95.62 78 TYR A C 1
ATOM 567 O O . TYR A 1 78 ? -41.659 -9.272 13.131 1.00 95.62 78 TYR A O 1
ATOM 575 N N . SER A 1 79 ? -42.214 -9.591 15.279 1.00 96.12 79 SER A N 1
ATOM 576 C CA . SER A 1 79 ? -43.636 -9.854 15.031 1.00 96.12 79 SER A CA 1
ATOM 577 C C . SER A 1 79 ? -44.528 -9.372 16.176 1.00 96.12 79 SER A C 1
ATOM 579 O O . SER A 1 79 ? -44.128 -9.438 17.334 1.00 96.12 79 SER A O 1
ATOM 581 N N . GLY A 1 80 ? -45.762 -8.976 15.863 1.00 96.25 80 GLY A N 1
ATOM 582 C CA . GLY A 1 80 ? -46.778 -8.623 16.860 1.00 96.25 80 GLY A CA 1
ATOM 583 C C . GLY A 1 80 ? -46.539 -7.273 17.543 1.00 96.25 80 GLY A C 1
ATOM 584 O O . GLY A 1 80 ? -46.029 -6.338 16.931 1.00 96.25 80 GLY A O 1
ATOM 585 N N . ASN A 1 81 ? -46.955 -7.157 18.807 1.00 93.88 81 ASN A N 1
ATOM 586 C CA . ASN A 1 81 ? -46.963 -5.896 19.553 1.00 93.88 81 ASN A CA 1
ATOM 587 C C . ASN A 1 81 ? -45.580 -5.537 20.125 1.00 93.88 81 ASN A C 1
ATOM 589 O O . ASN A 1 81 ? -45.271 -5.856 21.275 1.00 93.88 81 ASN A O 1
ATOM 593 N N . LEU A 1 82 ? -44.759 -4.837 19.339 1.00 94.06 82 LEU A N 1
ATOM 594 C CA . LEU A 1 82 ? -43.454 -4.322 19.764 1.00 94.06 82 LEU A CA 1
ATOM 595 C C . LEU A 1 82 ? -43.118 -2.950 19.166 1.00 94.06 82 LEU A C 1
ATOM 597 O O . LEU A 1 82 ? -43.653 -2.565 18.129 1.00 94.06 82 LEU A O 1
ATOM 601 N N . SER A 1 83 ? -42.206 -2.227 19.815 1.00 92.25 83 SER A N 1
ATOM 602 C CA . SER A 1 83 ? -41.647 -0.957 19.336 1.00 92.25 83 SER A CA 1
ATOM 603 C C . SER A 1 83 ? -40.161 -0.832 19.684 1.00 92.25 83 SER A C 1
ATOM 605 O O . SER A 1 83 ? -39.655 -1.549 20.544 1.00 92.25 83 SER A O 1
ATOM 607 N N . GLY A 1 84 ? -39.444 0.071 19.015 1.00 86.94 84 GLY A N 1
ATOM 608 C CA . GLY A 1 84 ? -38.074 0.428 19.385 1.00 86.94 84 GLY A CA 1
ATOM 609 C C . GLY A 1 84 ? -38.037 1.493 20.484 1.00 86.94 84 GLY A C 1
ATOM 610 O O . GLY A 1 84 ? -38.911 2.358 20.555 1.00 86.94 84 GLY A O 1
ATOM 611 N N . ASN A 1 85 ? -37.003 1.460 21.321 1.00 81.94 85 ASN A N 1
ATOM 612 C CA . ASN A 1 85 ? -36.697 2.491 22.307 1.00 81.94 85 ASN A CA 1
ATOM 613 C C . ASN A 1 85 ? -35.220 2.904 22.207 1.00 81.94 85 ASN A C 1
ATOM 615 O O . ASN A 1 85 ? -34.330 2.057 22.265 1.00 81.94 85 ASN A O 1
ATOM 619 N N . GLY A 1 86 ? -35.006 4.213 22.044 1.00 75.19 86 GLY A N 1
ATOM 620 C CA . GLY A 1 86 ? -33.708 4.859 21.841 1.00 75.19 86 GLY A CA 1
ATOM 621 C C . GLY A 1 86 ? -33.055 5.406 23.113 1.00 75.19 86 GLY A C 1
ATOM 622 O O . GLY A 1 86 ? -32.248 6.326 23.013 1.00 75.19 86 GLY A O 1
ATOM 623 N N . THR A 1 87 ? -33.481 4.957 24.296 1.00 75.44 87 THR A N 1
ATOM 624 C CA . THR A 1 87 ? -33.112 5.558 25.591 1.00 75.44 87 THR A CA 1
ATOM 625 C C . THR A 1 87 ? -32.516 4.555 26.569 1.00 75.44 87 THR A C 1
ATOM 627 O O . THR A 1 87 ? -31.665 4.945 27.350 1.00 75.44 87 THR A O 1
ATOM 630 N N . PHE A 1 88 ? -32.943 3.291 26.549 1.00 76.62 88 PHE A N 1
ATOM 631 C CA . PHE A 1 88 ? -32.509 2.280 27.521 1.00 76.62 88 PHE A CA 1
ATOM 632 C C . PHE A 1 88 ? -31.522 1.273 26.936 1.00 76.62 88 PHE A C 1
ATOM 634 O O . PHE A 1 88 ? -31.568 0.980 25.736 1.00 76.62 88 PHE A O 1
ATOM 641 N N . GLY A 1 89 ? -30.717 0.680 27.816 1.00 76.19 89 GLY A N 1
ATOM 642 C CA . GLY A 1 89 ? -29.840 -0.449 27.543 1.00 76.19 89 GLY A CA 1
ATOM 643 C C . GLY A 1 89 ? -28.562 -0.100 26.796 1.00 76.19 89 GLY A C 1
ATOM 644 O O . GLY A 1 89 ? -28.424 0.976 26.216 1.00 76.19 89 GLY A O 1
ATOM 645 N N . LEU A 1 90 ? -27.642 -1.065 26.764 1.00 80.00 90 LEU A N 1
ATOM 646 C CA . LEU A 1 90 ? -26.406 -0.995 25.984 1.00 80.00 90 LEU A CA 1
ATOM 647 C C . LEU A 1 90 ? -26.690 -0.553 24.541 1.00 80.00 90 LEU A C 1
ATOM 649 O O . LEU A 1 90 ? -27.502 -1.163 23.838 1.00 80.00 90 LEU A O 1
ATOM 653 N N . GLY A 1 91 ? -26.020 0.513 24.103 1.00 82.94 91 GLY A N 1
ATOM 654 C CA . GLY A 1 91 ? -26.207 1.096 22.775 1.00 82.94 91 GLY A CA 1
ATOM 655 C C . GLY A 1 91 ? -27.517 1.862 22.585 1.00 82.94 91 GLY A C 1
ATOM 656 O O . GLY A 1 91 ? -27.832 2.186 21.446 1.00 82.94 91 GLY A O 1
ATOM 657 N N . HIS A 1 92 ? -28.311 2.084 23.640 1.00 85.12 92 HIS A N 1
ATOM 658 C CA . HIS A 1 92 ? -29.658 2.662 23.590 1.00 85.12 92 HIS A CA 1
ATOM 659 C C . HIS A 1 92 ? -30.559 2.034 22.507 1.00 85.12 92 HIS A C 1
ATOM 661 O O . HIS A 1 92 ? -31.321 2.722 21.828 1.00 85.12 92 HIS A O 1
ATOM 667 N N . ARG A 1 93 ? -30.435 0.721 22.280 1.00 88.31 93 ARG A N 1
ATOM 668 C CA . ARG A 1 93 ? -31.089 -0.002 21.173 1.00 88.31 93 ARG A CA 1
ATOM 669 C C . ARG A 1 93 ? -31.971 -1.129 21.692 1.00 88.31 93 ARG A C 1
ATOM 671 O O . ARG A 1 93 ? -31.847 -2.292 21.311 1.00 88.31 93 ARG A O 1
ATOM 678 N N . THR A 1 94 ? -32.904 -0.735 22.547 1.00 88.19 94 THR A N 1
ATOM 679 C CA . THR A 1 94 ? -33.833 -1.635 23.232 1.00 88.19 94 THR A CA 1
ATOM 680 C C . THR A 1 94 ? -35.106 -1.857 22.426 1.00 88.19 94 THR A C 1
ATOM 682 O O . THR A 1 94 ? -35.638 -0.931 21.817 1.00 88.19 94 THR A O 1
ATOM 685 N N . VAL A 1 95 ? -35.636 -3.077 22.456 1.00 93.38 95 VAL A N 1
ATOM 686 C CA . VAL A 1 95 ? -36.955 -3.420 21.909 1.00 93.38 95 VAL A CA 1
ATOM 687 C C . VAL A 1 95 ? -37.958 -3.544 23.045 1.00 93.38 95 VAL A C 1
ATOM 689 O O . VAL A 1 95 ? -37.706 -4.201 24.051 1.00 93.38 95 VAL A O 1
ATOM 692 N N . VAL A 1 96 ? -39.122 -2.926 22.881 1.00 92.81 96 VAL A N 1
ATOM 693 C CA . VAL A 1 96 ? -40.206 -2.931 23.860 1.00 92.81 96 VAL A CA 1
ATOM 694 C C . VAL A 1 96 ? -41.288 -3.898 23.411 1.00 92.81 96 VAL A C 1
ATOM 696 O O . VAL A 1 96 ? -42.060 -3.596 22.502 1.00 92.81 96 VAL A O 1
ATOM 699 N N . LEU A 1 97 ? -41.390 -5.045 24.076 1.00 94.69 97 LEU A N 1
ATOM 700 C CA . LEU A 1 97 ? -42.510 -5.967 23.907 1.00 94.69 97 LEU A CA 1
ATOM 701 C C . LEU A 1 97 ? -43.717 -5.386 24.652 1.00 94.69 97 LEU A C 1
ATOM 703 O O . LEU A 1 97 ? -43.727 -5.324 25.883 1.00 94.69 97 LEU A O 1
ATOM 707 N N . SER A 1 98 ? -44.704 -4.899 23.901 1.00 91.62 98 SER A N 1
ATOM 708 C CA . SER A 1 98 ? -45.763 -4.020 24.418 1.00 91.62 98 SER A CA 1
ATOM 709 C C . SER A 1 98 ? -47.076 -4.730 24.757 1.00 91.62 98 SER A C 1
ATOM 711 O O . SER A 1 98 ? -47.989 -4.097 25.283 1.00 91.62 98 SER A O 1
ATOM 713 N N . GLY A 1 99 ? -47.189 -6.026 24.476 1.00 91.50 99 GLY A N 1
ATOM 714 C CA . GLY A 1 99 ? -48.377 -6.814 24.789 1.00 91.50 99 GLY A CA 1
ATOM 715 C C . GLY A 1 99 ? -48.383 -8.179 24.098 1.00 91.50 99 GLY A C 1
ATOM 716 O O . GLY A 1 99 ? -47.359 -8.577 23.533 1.00 91.50 99 GLY A O 1
ATOM 717 N N . PRO A 1 100 ? -49.534 -8.882 24.114 1.00 94.00 100 PRO A N 1
ATOM 718 C CA . PRO A 1 100 ? -49.698 -10.197 23.496 1.00 94.00 100 PRO A CA 1
ATOM 719 C C . PRO A 1 100 ? -49.142 -10.263 22.070 1.00 94.00 100 PRO A C 1
ATOM 721 O O . PRO A 1 100 ? -49.213 -9.288 21.324 1.00 94.00 100 PRO A O 1
ATOM 724 N N . ASP A 1 101 ? -48.572 -11.408 21.703 1.00 90.31 101 ASP A N 1
ATOM 725 C CA . ASP A 1 101 ? -47.963 -11.699 20.394 1.00 90.31 101 ASP A CA 1
ATOM 726 C C . ASP A 1 101 ? -46.694 -10.901 20.035 1.00 90.31 101 ASP A C 1
ATOM 728 O O . ASP A 1 101 ? -46.058 -11.206 19.026 1.00 90.31 101 ASP A O 1
ATOM 732 N N . GLY A 1 102 ? -46.278 -9.922 20.850 1.00 97.00 102 GLY A N 1
ATOM 733 C CA . GLY A 1 102 ? -45.006 -9.216 20.680 1.00 97.00 102 GLY A CA 1
ATOM 734 C C . GLY A 1 102 ? -43.815 -10.158 20.837 1.00 97.00 102 GLY A C 1
ATOM 735 O O . GLY A 1 102 ? -43.606 -10.714 21.915 1.00 97.00 102 GLY A O 1
ATOM 736 N N . ALA A 1 103 ? -43.025 -10.338 19.780 1.00 96.94 103 ALA A N 1
ATOM 737 C CA . ALA A 1 103 ? -41.891 -11.251 19.771 1.00 96.94 103 ALA A CA 1
ATOM 738 C C . ALA A 1 103 ? -40.749 -10.794 18.860 1.00 96.94 103 ALA A C 1
ATOM 740 O O . ALA A 1 103 ? -40.966 -10.176 17.818 1.00 96.94 103 ALA A O 1
ATOM 741 N N . MET A 1 104 ? -39.535 -11.189 19.231 1.00 97.44 104 MET A N 1
ATOM 742 C CA . MET A 1 104 ? -38.329 -11.087 18.419 1.00 97.44 104 MET A CA 1
ATOM 743 C C . MET A 1 104 ? -37.626 -12.444 18.353 1.00 97.44 104 MET A C 1
ATOM 745 O O . MET A 1 104 ? -37.536 -13.157 19.353 1.00 97.44 104 MET A O 1
ATOM 749 N N . SER A 1 105 ? -37.139 -12.832 17.178 1.00 97.50 105 SER A N 1
ATOM 750 C CA . SER A 1 105 ? -36.459 -14.113 16.972 1.00 97.50 105 SER A CA 1
ATOM 751 C C . SER A 1 105 ? -35.220 -13.981 16.104 1.00 97.50 105 SER A C 1
ATOM 753 O O . SER A 1 105 ? -35.217 -13.198 15.158 1.00 97.50 105 SER A O 1
ATOM 755 N N . ARG A 1 106 ? -34.187 -14.772 16.390 1.00 96.19 106 ARG A N 1
ATOM 756 C CA . ARG A 1 106 ? -32.921 -14.767 15.652 1.00 96.19 106 ARG A CA 1
ATOM 757 C C . ARG A 1 106 ? -32.291 -16.157 15.641 1.00 96.19 106 ARG A C 1
ATOM 759 O O . ARG A 1 106 ? -32.350 -16.878 16.637 1.00 96.19 106 ARG A O 1
ATOM 766 N N . ALA A 1 107 ? -31.662 -16.507 14.521 1.00 96.75 107 ALA A N 1
ATOM 767 C CA . ALA A 1 107 ? -30.786 -17.670 14.437 1.00 96.75 107 ALA A CA 1
ATOM 768 C C . ALA A 1 107 ? -29.435 -17.361 15.099 1.00 96.75 107 ALA A C 1
ATOM 770 O O . ALA A 1 107 ? -28.856 -16.299 14.872 1.00 96.75 107 ALA A O 1
ATOM 771 N N . VAL A 1 108 ? -28.936 -18.290 15.906 1.00 96.12 108 VAL A N 1
ATOM 772 C CA . VAL A 1 108 ? -27.647 -18.198 16.600 1.00 96.12 108 VAL A CA 1
ATOM 773 C C . VAL A 1 108 ? -26.865 -19.488 16.393 1.00 96.12 108 VAL A C 1
ATOM 775 O O . VAL A 1 108 ? -27.448 -20.539 16.145 1.00 96.12 108 VAL A O 1
ATOM 778 N N . THR A 1 109 ? -25.543 -19.427 16.508 1.00 96.06 109 THR A N 1
ATOM 779 C CA . THR A 1 109 ? -24.705 -20.624 16.650 1.00 96.06 109 THR A CA 1
ATOM 780 C C . THR A 1 109 ? -23.929 -20.509 17.948 1.00 96.06 109 THR A C 1
ATOM 782 O O . THR A 1 109 ? -23.292 -19.483 18.176 1.00 96.06 109 THR A O 1
ATOM 785 N N . GLY A 1 110 ? -24.011 -21.523 18.806 1.00 96.69 110 GLY A N 1
ATOM 786 C CA . GLY A 1 110 ? -23.350 -21.470 20.101 1.00 96.69 110 GLY A CA 1
ATOM 787 C C . GLY A 1 110 ? -23.796 -22.533 21.094 1.00 96.69 110 GLY A C 1
ATOM 788 O O . GLY A 1 110 ? -24.414 -23.531 20.732 1.00 96.69 110 GLY A O 1
ATOM 789 N N . THR A 1 111 ? -23.460 -22.296 22.357 1.00 97.12 111 THR A N 1
ATOM 790 C CA . THR A 1 111 ? -23.686 -23.181 23.510 1.00 97.12 111 THR A CA 1
ATOM 791 C C . THR A 1 111 ? -24.637 -22.570 24.539 1.00 97.12 111 THR A C 1
ATOM 793 O O . THR A 1 111 ? -25.397 -23.284 25.204 1.00 97.12 111 THR A O 1
ATOM 796 N N . SER A 1 112 ? -24.649 -21.244 24.664 1.00 98.00 112 SER A N 1
ATOM 797 C CA . SER A 1 112 ? -25.562 -20.526 25.551 1.00 98.00 112 SER A CA 1
ATOM 798 C C . SER A 1 112 ? -25.798 -19.090 25.084 1.00 98.00 112 SER A C 1
ATOM 800 O O . SER A 1 112 ? -25.075 -18.550 24.245 1.00 98.00 112 SER A O 1
ATOM 802 N N . ILE A 1 113 ? -26.830 -18.462 25.642 1.00 98.00 113 ILE A N 1
ATOM 803 C CA . ILE A 1 113 ? -27.075 -17.028 25.508 1.00 98.00 113 ILE A CA 1
ATOM 804 C C . ILE A 1 113 ? -27.258 -16.383 26.877 1.00 98.00 113 ILE A C 1
ATOM 806 O O . ILE A 1 113 ? -27.622 -17.033 27.858 1.00 98.00 113 ILE A O 1
ATOM 810 N N . THR A 1 114 ? -27.074 -15.069 26.941 1.00 95.88 114 THR A N 1
ATOM 811 C CA . THR A 1 114 ? -27.573 -14.253 28.051 1.00 95.88 114 THR A CA 1
ATOM 812 C C . THR A 1 114 ? -28.429 -13.126 27.512 1.00 95.88 114 THR A C 1
ATOM 814 O O . THR A 1 114 ? -27.914 -12.248 26.827 1.00 95.88 114 THR A O 1
ATOM 817 N N . VAL A 1 115 ? -29.718 -13.121 27.843 1.00 95.12 115 VAL A N 1
ATOM 818 C CA . VAL A 1 115 ? -30.632 -12.031 27.477 1.00 95.12 115 VAL A CA 1
ATOM 819 C C . VAL A 1 115 ? -30.445 -10.879 28.457 1.00 95.12 115 VAL A C 1
ATOM 821 O O . VAL A 1 115 ? -30.514 -11.100 29.667 1.00 95.12 115 VAL A O 1
ATOM 824 N N . ALA A 1 116 ? -30.204 -9.674 27.939 1.00 91.31 116 ALA A N 1
ATOM 825 C CA . ALA A 1 116 ? -30.105 -8.438 28.708 1.00 91.31 116 ALA A CA 1
ATOM 826 C C . ALA A 1 116 ? -31.406 -7.629 28.588 1.00 91.31 116 ALA A C 1
ATOM 828 O O . ALA A 1 116 ? -31.985 -7.545 27.503 1.00 91.31 116 ALA A O 1
ATOM 829 N N . PHE A 1 117 ? -31.873 -7.050 29.692 1.00 89.75 117 PHE A N 1
ATOM 830 C CA . PHE A 1 117 ? -33.148 -6.332 29.758 1.00 89.75 117 PHE A CA 1
ATOM 831 C C . PHE A 1 117 ? -33.160 -5.262 30.856 1.00 89.75 117 PHE A C 1
ATOM 833 O O . PHE A 1 117 ? -32.502 -5.399 31.894 1.00 89.75 117 PHE A O 1
ATOM 840 N N . THR A 1 118 ? -33.964 -4.220 30.658 1.00 85.56 118 THR A N 1
ATOM 841 C CA . THR A 1 118 ? -34.224 -3.198 31.678 1.00 85.56 118 THR A CA 1
ATOM 842 C C . THR A 1 118 ? -35.225 -3.723 32.701 1.00 85.56 118 THR A C 1
ATOM 844 O O . THR A 1 118 ? -36.261 -4.290 32.344 1.00 85.56 118 THR A O 1
ATOM 847 N N . LYS A 1 119 ? -34.953 -3.488 33.988 1.00 81.19 119 LYS A N 1
ATOM 848 C CA . LYS A 1 119 ? -35.930 -3.716 35.054 1.00 81.19 119 LYS A CA 1
ATOM 849 C C . LYS A 1 119 ? -36.592 -2.410 35.487 1.00 81.19 119 LYS A C 1
ATOM 851 O O . LYS A 1 119 ? -35.893 -1.419 35.692 1.00 81.19 119 LYS A O 1
ATOM 856 N N . ALA A 1 120 ? -37.915 -2.406 35.684 1.00 76.75 120 ALA A N 1
ATOM 857 C CA . ALA A 1 120 ? -38.654 -1.252 36.227 1.00 76.75 120 ALA A CA 1
ATOM 858 C C . ALA A 1 120 ? -39.947 -1.654 36.972 1.00 76.75 120 ALA A C 1
ATOM 860 O O . ALA A 1 120 ? -40.406 -2.787 36.871 1.00 76.75 120 ALA A O 1
ATOM 861 N N . ASN A 1 121 ? -40.543 -0.730 37.734 1.00 69.19 121 ASN A N 1
ATOM 862 C CA . ASN A 1 121 ? -41.690 -0.971 38.630 1.00 69.19 121 ASN A CA 1
ATOM 863 C C . ASN A 1 121 ? -43.029 -1.303 37.929 1.00 69.19 121 ASN A C 1
ATOM 865 O O . ASN A 1 121 ? -43.927 -1.833 38.579 1.00 69.19 121 ASN A O 1
ATOM 869 N N . THR A 1 122 ? -43.175 -0.998 36.635 1.00 68.25 122 THR A N 1
ATOM 870 C CA . THR A 1 122 ? -44.404 -1.199 35.837 1.00 68.25 122 THR A CA 1
ATOM 871 C C . THR A 1 122 ? -44.159 -2.032 34.577 1.00 68.25 122 THR A C 1
ATOM 873 O O . THR A 1 122 ? -44.653 -1.718 33.492 1.00 68.25 122 THR A O 1
ATOM 876 N N . THR A 1 123 ? -43.380 -3.100 34.707 1.00 77.75 123 THR A N 1
ATOM 877 C CA . THR A 1 123 ? -43.005 -3.968 33.585 1.00 77.75 123 THR A CA 1
ATOM 878 C C . THR A 1 123 ? -43.726 -5.318 33.623 1.00 77.75 123 THR A C 1
ATOM 880 O O . THR A 1 123 ? -44.452 -5.629 34.568 1.00 77.75 123 THR A O 1
ATOM 883 N N . GLY A 1 124 ? -43.633 -6.074 32.530 1.00 90.06 124 GLY A N 1
ATOM 884 C CA . GLY A 1 124 ? -44.226 -7.405 32.402 1.00 90.06 124 GLY A CA 1
ATOM 885 C C . GLY A 1 124 ? -43.223 -8.537 32.593 1.00 90.06 124 GLY A C 1
ATOM 886 O O . GLY A 1 124 ? -42.136 -8.372 33.147 1.00 90.06 124 GLY A O 1
ATOM 887 N N . SER A 1 125 ? -43.586 -9.702 32.080 1.00 94.00 125 SER A N 1
ATOM 888 C CA . SER A 1 125 ? -42.687 -10.826 31.887 1.00 94.00 125 SER A CA 1
ATOM 889 C C . SER A 1 125 ? -42.586 -11.190 30.411 1.00 94.00 125 SER A C 1
ATOM 891 O O . SER A 1 125 ? -43.554 -11.077 29.653 1.00 94.00 125 SER A O 1
ATOM 893 N N . PHE A 1 126 ? -41.409 -11.658 30.005 1.00 96.38 126 PHE A N 1
ATOM 894 C CA . PHE A 1 126 ? -41.175 -12.256 28.693 1.00 96.38 126 PHE A CA 1
ATOM 895 C C . PHE A 1 126 ? -40.740 -13.713 28.852 1.00 96.38 126 PHE A C 1
ATOM 897 O O . PHE A 1 126 ? -40.239 -14.117 29.900 1.00 96.38 126 PHE A O 1
ATOM 904 N N . ARG A 1 127 ? -40.916 -14.523 27.813 1.00 97.25 127 ARG A N 1
ATOM 905 C CA . ARG A 1 127 ? -40.435 -15.906 27.745 1.00 97.25 127 ARG A CA 1
ATOM 906 C C . ARG A 1 127 ? -39.406 -16.059 26.634 1.00 97.25 127 ARG A C 1
ATOM 908 O O . ARG A 1 127 ? -39.543 -15.461 25.570 1.00 97.25 127 ARG A O 1
ATOM 915 N N . VAL A 1 128 ? -38.384 -16.866 26.898 1.00 98.25 128 VAL A N 1
ATOM 916 C CA . VAL A 1 128 ? -37.349 -17.248 25.934 1.00 98.25 128 VAL A CA 1
ATOM 917 C C . VAL A 1 128 ? -37.599 -18.689 25.514 1.00 98.25 128 VAL A C 1
ATOM 919 O O . VAL A 1 128 ? -37.751 -19.570 26.363 1.00 98.25 128 VAL A O 1
ATOM 922 N N . LEU A 1 129 ? -37.641 -18.921 24.209 1.00 98.19 129 LEU A N 1
ATOM 923 C CA . LEU A 1 129 ? -37.795 -20.223 23.587 1.00 98.19 129 LEU A CA 1
ATOM 924 C C . LEU A 1 129 ? -36.527 -20.542 22.802 1.00 98.19 129 LEU A C 1
ATOM 926 O O . LEU A 1 129 ? -36.032 -19.685 22.065 1.00 98.19 129 LEU A O 1
ATOM 930 N N . ILE A 1 130 ? -36.048 -21.776 22.934 1.00 98.00 130 ILE A N 1
ATOM 931 C CA . ILE A 1 130 ? -34.954 -22.333 22.138 1.00 98.00 130 ILE A CA 1
ATOM 932 C C . ILE A 1 130 ? -35.559 -23.390 21.222 1.00 98.00 130 ILE A C 1
ATOM 934 O O . ILE A 1 130 ? -36.232 -24.305 21.693 1.00 98.00 130 ILE A O 1
ATOM 938 N N . ASP A 1 131 ? -35.399 -23.218 19.912 1.00 97.12 131 ASP A N 1
ATOM 939 C CA . ASP A 1 131 ? -35.925 -24.126 18.884 1.00 97.12 131 ASP A CA 1
ATOM 940 C C . ASP A 1 131 ? -37.436 -24.395 19.025 1.00 97.12 131 ASP A C 1
ATOM 942 O O . ASP A 1 131 ? -37.939 -25.495 18.803 1.00 97.12 131 ASP A O 1
ATOM 946 N N . GLY A 1 132 ? -38.179 -23.359 19.429 1.00 96.00 132 GLY A N 1
ATOM 947 C CA . GLY A 1 132 ? -39.627 -23.416 19.646 1.00 96.00 132 GLY A CA 1
ATOM 948 C C . GLY A 1 132 ? -40.058 -23.992 20.999 1.00 96.00 132 GLY A C 1
ATOM 949 O O . GLY A 1 132 ? -41.252 -23.994 21.294 1.00 96.00 132 GLY A O 1
ATOM 950 N N . VAL A 1 133 ? -39.123 -24.425 21.849 1.00 96.12 133 VAL A N 1
ATOM 951 C CA . VAL A 1 133 ? -39.411 -24.958 23.187 1.00 96.12 133 VAL A CA 1
ATOM 952 C C . VAL A 1 133 ? -39.181 -23.875 24.250 1.00 96.12 133 VAL A C 1
ATOM 954 O O . VAL A 1 133 ? -38.084 -23.318 24.310 1.00 96.12 133 VAL A O 1
ATOM 957 N N . PRO A 1 134 ? -40.168 -23.557 25.114 1.00 95.94 134 PRO A N 1
ATOM 958 C CA . PRO A 1 134 ? -39.972 -22.630 26.229 1.00 95.94 134 PRO A CA 1
ATOM 959 C C . PRO A 1 134 ? -38.852 -23.077 27.173 1.00 95.94 134 PRO A C 1
ATOM 961 O O . PRO A 1 134 ? -38.914 -24.164 27.742 1.00 95.94 134 PRO A O 1
ATOM 964 N N . ALA A 1 135 ? -37.851 -22.215 27.357 1.00 95.94 135 ALA A N 1
ATOM 965 C CA . ALA A 1 135 ? -36.692 -22.468 28.209 1.00 95.94 135 ALA A CA 1
ATOM 966 C C . ALA A 1 135 ? -36.774 -21.715 29.545 1.00 95.94 135 ALA A C 1
ATOM 968 O O . ALA A 1 135 ? -36.482 -22.284 30.595 1.00 95.94 135 ALA A O 1
ATOM 969 N N . VAL A 1 136 ? -37.191 -20.444 29.530 1.00 97.06 136 VAL A N 1
ATOM 970 C CA . VAL A 1 136 ? -37.339 -19.630 30.749 1.00 97.06 136 VAL A CA 1
ATOM 971 C C . VAL A 1 136 ? -38.412 -18.554 30.578 1.00 97.06 136 VAL A C 1
ATOM 973 O O . VAL A 1 136 ? -38.603 -18.028 29.484 1.00 97.06 136 VAL A O 1
ATOM 976 N N . THR A 1 137 ? -39.109 -18.215 31.665 1.00 96.69 137 THR A N 1
ATOM 977 C CA . THR A 1 137 ? -39.938 -17.002 31.776 1.00 96.69 137 THR A CA 1
ATOM 978 C C . THR A 1 137 ? -39.261 -16.041 32.745 1.00 96.69 137 THR A C 1
ATOM 980 O O . THR A 1 137 ? -38.891 -16.440 33.848 1.00 96.69 137 THR A O 1
ATOM 983 N N . VAL A 1 138 ? -39.078 -14.796 32.321 1.00 94.00 138 VAL A N 1
ATOM 984 C CA . VAL A 1 138 ? -38.324 -13.758 33.022 1.00 94.00 138 VAL A CA 1
ATOM 985 C C . VAL A 1 138 ? -39.276 -12.654 33.453 1.00 94.00 138 VAL A C 1
ATOM 987 O O . VAL A 1 138 ? -39.934 -12.041 32.616 1.00 94.00 138 VAL A O 1
ATOM 990 N N . ASP A 1 139 ? -39.332 -12.399 34.758 1.00 90.88 139 ASP A N 1
ATOM 991 C CA . ASP A 1 139 ? -39.999 -11.230 35.329 1.00 90.88 139 ASP A CA 1
ATOM 992 C C . ASP A 1 139 ? -39.054 -10.020 35.281 1.00 90.88 139 ASP A C 1
ATOM 994 O O . ASP A 1 139 ? -37.904 -10.095 35.735 1.00 90.88 139 ASP A O 1
ATOM 998 N N . THR A 1 140 ? -39.527 -8.915 34.703 1.00 88.50 140 THR A N 1
ATOM 999 C CA . THR A 1 140 ? -38.738 -7.687 34.538 1.00 88.50 140 THR A CA 1
ATOM 1000 C C . THR A 1 140 ? -39.007 -6.644 35.631 1.00 88.50 140 THR A C 1
ATOM 1002 O O . THR A 1 140 ? -38.375 -5.586 35.648 1.00 88.50 140 THR A O 1
ATOM 1005 N N . ALA A 1 141 ? -39.861 -6.950 36.614 1.00 82.81 141 ALA A N 1
ATOM 1006 C CA . ALA A 1 141 ? -40.157 -6.040 37.714 1.00 82.81 141 ALA A CA 1
ATOM 1007 C C . ALA A 1 141 ? -38.974 -5.846 38.692 1.00 82.81 141 ALA A C 1
ATOM 1009 O O . ALA A 1 141 ? -38.233 -6.780 39.014 1.00 82.81 141 ALA A O 1
ATOM 1010 N N . VAL A 1 142 ? -38.812 -4.625 39.227 1.00 73.12 142 VAL A N 1
ATOM 1011 C CA . VAL A 1 142 ? -37.931 -4.348 40.385 1.00 73.12 142 VAL A CA 1
ATOM 1012 C C . VAL A 1 142 ? -38.773 -4.302 41.657 1.00 73.12 142 VAL A C 1
ATOM 1014 O O . VAL A 1 142 ? -39.675 -3.474 41.780 1.00 73.12 142 VAL A O 1
ATOM 1017 N N . GLY A 1 143 ? -38.453 -5.136 42.647 1.00 56.56 143 GLY A N 1
ATOM 1018 C CA . GLY A 1 143 ? -39.002 -4.984 43.993 1.00 56.56 143 GLY A CA 1
ATOM 1019 C C . GLY A 1 143 ? -38.413 -3.751 44.691 1.00 56.56 143 GLY A C 1
ATOM 1020 O O . GLY A 1 143 ? -37.278 -3.796 45.149 1.00 56.56 143 GLY A O 1
ATOM 1021 N N . GLY A 1 144 ? -39.181 -2.662 44.805 1.00 49.53 144 GLY A N 1
ATOM 1022 C CA . GLY A 1 144 ? -38.952 -1.625 45.824 1.00 49.53 144 GLY A CA 1
ATOM 1023 C C . GLY A 1 144 ? -38.144 -0.366 45.461 1.00 49.53 144 GLY A C 1
ATOM 1024 O O . GLY A 1 144 ? -37.943 0.454 46.353 1.00 49.53 144 GLY A O 1
ATOM 1025 N N . THR A 1 145 ? -37.729 -0.129 44.209 1.00 47.84 145 THR A N 1
ATOM 1026 C CA . THR A 1 145 ? -37.189 1.184 43.770 1.00 47.84 145 THR A CA 1
ATOM 1027 C C . THR A 1 145 ? -37.821 1.644 42.447 1.00 47.84 145 THR A C 1
ATOM 1029 O O . THR A 1 145 ? -38.148 0.836 41.584 1.00 47.84 145 THR A O 1
ATOM 1032 N N . SER A 1 146 ? -38.082 2.951 42.309 1.00 47.53 146 SER A N 1
ATOM 1033 C CA . SER A 1 146 ? -38.958 3.542 41.276 1.00 47.53 146 SER A CA 1
ATOM 1034 C C . SER A 1 146 ? -38.272 3.926 39.958 1.00 47.53 146 SER A C 1
ATOM 1036 O O . SER A 1 146 ? -38.902 4.553 39.112 1.00 47.53 146 SER A O 1
ATOM 1038 N N . THR A 1 147 ? -36.988 3.619 39.785 1.00 59.72 147 THR A N 1
ATOM 1039 C CA . THR A 1 147 ? -36.193 4.030 38.615 1.00 59.72 147 THR A CA 1
ATOM 1040 C C . THR A 1 147 ? -35.886 2.823 37.737 1.00 59.72 147 THR A C 1
ATOM 1042 O O . THR A 1 147 ? -35.378 1.828 38.256 1.00 59.72 147 THR A O 1
ATOM 1045 N N . ALA A 1 148 ? -36.174 2.913 36.435 1.00 62.09 148 ALA A N 1
ATOM 1046 C CA . ALA A 1 148 ? -35.756 1.912 35.456 1.00 62.09 148 ALA A CA 1
ATOM 1047 C C . ALA A 1 148 ? -34.226 1.766 35.475 1.00 62.09 148 ALA A C 1
ATOM 1049 O O . ALA A 1 148 ? -33.522 2.773 35.518 1.00 62.09 148 ALA A O 1
ATOM 1050 N N . ARG A 1 149 ? -33.722 0.527 35.508 1.00 68.19 149 ARG A N 1
ATOM 1051 C CA . ARG A 1 149 ? -32.281 0.236 35.497 1.00 68.19 149 ARG A CA 1
ATOM 1052 C C . ARG A 1 149 ? -31.950 -0.916 34.565 1.00 68.19 149 ARG A C 1
ATOM 1054 O O . ARG A 1 149 ? -32.579 -1.977 34.631 1.00 68.19 149 ARG A O 1
ATOM 1061 N N . ASP A 1 150 ? -30.904 -0.739 33.775 1.00 65.94 150 ASP A N 1
ATOM 1062 C CA . ASP A 1 150 ? -30.356 -1.732 32.851 1.00 65.94 150 ASP A CA 1
ATOM 1063 C C . ASP A 1 150 ? -29.510 -2.771 33.599 1.00 65.94 150 ASP A C 1
ATOM 1065 O O . ASP A 1 150 ? -28.289 -2.787 33.573 1.00 65.94 150 ASP A O 1
ATOM 1069 N N . THR A 1 151 ? -30.182 -3.621 34.379 1.00 67.12 151 THR A N 1
ATOM 1070 C CA . THR A 1 151 ? -29.525 -4.542 35.332 1.00 67.12 151 THR A CA 1
ATOM 1071 C C . THR A 1 151 ? -29.989 -5.993 35.205 1.00 67.12 151 THR A C 1
ATOM 1073 O O . THR A 1 151 ? -29.531 -6.870 35.939 1.00 67.12 151 THR A O 1
ATOM 1076 N N . GLY A 1 152 ? -30.926 -6.282 34.301 1.00 81.19 152 GLY A N 1
ATOM 1077 C CA . GLY A 1 152 ? -31.461 -7.621 34.104 1.00 81.19 152 GLY A CA 1
ATOM 1078 C C . GLY A 1 152 ? -30.600 -8.453 33.163 1.00 81.19 152 GLY A C 1
ATOM 1079 O O . GLY A 1 152 ? -30.400 -8.074 32.012 1.00 81.19 152 GLY A O 1
ATOM 1080 N N . ARG A 1 153 ? -30.134 -9.621 33.626 1.00 88.38 153 ARG A N 1
ATOM 1081 C CA . ARG A 1 153 ? -29.538 -10.661 32.776 1.00 88.38 153 ARG A CA 1
ATOM 1082 C C . ARG A 1 153 ? -30.123 -12.026 33.113 1.00 88.38 153 ARG A C 1
ATOM 1084 O O . ARG A 1 153 ? -30.285 -12.371 34.282 1.00 88.38 153 ARG A O 1
ATOM 1091 N N . THR A 1 154 ? -30.431 -12.817 32.093 1.00 93.06 154 THR A N 1
ATOM 1092 C CA . THR A 1 154 ? -30.849 -14.214 32.259 1.00 93.06 154 THR A CA 1
ATOM 1093 C C . THR A 1 154 ? -30.064 -15.102 31.312 1.00 93.06 154 THR A C 1
ATOM 1095 O O . THR A 1 154 ? -30.116 -14.916 30.097 1.00 93.06 154 THR A O 1
ATOM 1098 N N . VAL A 1 155 ? -29.337 -16.060 31.886 1.00 95.56 155 VAL A N 1
ATOM 1099 C CA . VAL A 1 155 ? -28.578 -17.073 31.149 1.00 95.56 155 VAL A CA 1
ATOM 1100 C C . VAL A 1 155 ? -29.527 -18.182 30.706 1.00 95.56 155 VAL A C 1
ATOM 1102 O O . VAL A 1 155 ? -30.331 -18.665 31.503 1.00 95.56 155 VAL A O 1
ATOM 1105 N N . VAL A 1 156 ? -29.421 -18.600 29.447 1.00 97.38 156 VAL A N 1
ATOM 1106 C CA . VAL A 1 156 ? -30.206 -19.694 28.868 1.00 97.38 156 VAL A CA 1
ATOM 1107 C C . VAL A 1 156 ? -29.257 -20.619 28.112 1.00 97.38 156 VAL A C 1
ATOM 1109 O O . VAL A 1 156 ? -28.509 -20.170 27.246 1.00 97.38 156 VAL A O 1
ATOM 1112 N N . SER A 1 157 ? -29.263 -21.911 28.445 1.00 96.19 157 SER A N 1
ATOM 1113 C CA . SER A 1 157 ? -28.497 -22.913 27.693 1.00 96.19 157 SER A CA 1
ATOM 1114 C C . SER A 1 157 ? -29.167 -23.185 26.348 1.00 96.19 157 SER A C 1
ATOM 1116 O O . SER A 1 157 ? -30.391 -23.293 26.285 1.00 96.19 157 SER A O 1
ATOM 1118 N N . LEU A 1 158 ? -28.363 -23.327 25.292 1.00 96.56 158 LEU A N 1
ATOM 1119 C CA . LEU A 1 158 ? -28.836 -23.783 23.983 1.00 96.56 158 LEU A CA 1
ATOM 1120 C C . LEU A 1 158 ? -28.797 -25.318 23.853 1.00 96.56 158 LEU A C 1
ATOM 1122 O O . LEU A 1 158 ? -29.367 -25.880 22.926 1.00 96.56 158 LEU A O 1
ATOM 1126 N N . GLY A 1 159 ? -28.177 -26.014 24.811 1.00 92.69 159 GLY A N 1
ATOM 1127 C CA . GLY A 1 159 ? -27.939 -27.452 24.746 1.00 92.69 159 GLY A CA 1
ATOM 1128 C C . GLY A 1 159 ? -26.596 -27.778 24.093 1.00 92.69 159 GLY A C 1
ATOM 1129 O O . GLY A 1 159 ? -25.560 -27.247 24.494 1.00 92.69 159 GLY A O 1
ATOM 1130 N N . ALA A 1 160 ? -26.594 -28.712 23.140 1.00 92.25 160 ALA A N 1
ATOM 1131 C CA . ALA A 1 160 ? -25.380 -29.079 22.416 1.00 92.25 160 ALA A CA 1
ATOM 1132 C C . ALA A 1 160 ? -24.913 -27.918 21.531 1.00 92.25 160 ALA A C 1
ATOM 1134 O O . ALA A 1 160 ? -25.735 -27.247 20.925 1.00 92.25 160 ALA A O 1
ATOM 1135 N N . ARG A 1 161 ? -23.595 -27.730 21.407 1.00 94.31 161 ARG A N 1
ATOM 1136 C CA . ARG A 1 161 ? -23.020 -26.735 20.497 1.00 94.31 161 ARG A CA 1
ATOM 1137 C C . ARG A 1 161 ? -23.577 -26.916 19.082 1.00 94.31 161 ARG A C 1
ATOM 1139 O O . ARG A 1 161 ? -23.393 -27.979 18.486 1.00 94.31 161 ARG A O 1
ATOM 1146 N N . GLY A 1 162 ? -24.181 -25.876 18.521 1.00 94.12 162 GLY A N 1
ATOM 1147 C CA . GLY A 1 162 ? -24.752 -25.948 17.182 1.00 94.12 162 GLY A CA 1
ATOM 1148 C C . GLY A 1 162 ? -25.550 -24.712 16.800 1.00 94.12 162 GLY A C 1
ATOM 1149 O O . GLY A 1 162 ? -25.499 -23.689 17.479 1.00 94.12 162 GLY A O 1
ATOM 1150 N N . ALA A 1 163 ? -26.257 -24.810 15.676 1.00 96.94 163 ALA A N 1
ATOM 1151 C CA . ALA A 1 163 ? -27.194 -23.787 15.233 1.00 96.94 163 ALA A CA 1
ATOM 1152 C C . ALA A 1 163 ? -28.533 -23.940 15.970 1.00 96.94 163 ALA A C 1
ATOM 1154 O O . ALA A 1 163 ? -29.075 -25.042 16.030 1.00 96.94 163 ALA A O 1
ATOM 1155 N N . HIS A 1 164 ? -29.071 -22.827 16.466 1.00 97.94 164 HIS A N 1
ATOM 1156 C CA . HIS A 1 164 ? -30.332 -22.750 17.202 1.00 97.94 164 HIS A CA 1
ATOM 1157 C C . HIS A 1 164 ? -31.153 -21.539 16.761 1.00 97.94 164 HIS A C 1
ATOM 1159 O O . HIS A 1 164 ? -30.623 -20.547 16.258 1.00 97.94 164 HIS A O 1
ATOM 1165 N N . THR A 1 165 ? -32.457 -21.587 17.009 1.00 98.00 165 THR A N 1
ATOM 1166 C CA . THR A 1 165 ? -33.351 -20.431 16.908 1.00 98.00 165 THR A CA 1
ATOM 1167 C C . THR A 1 165 ? -33.741 -19.960 18.299 1.00 98.00 165 THR A C 1
ATOM 1169 O O . THR A 1 165 ? -34.367 -20.695 19.060 1.00 98.00 165 THR A O 1
ATOM 1172 N N . VAL A 1 166 ? -33.422 -18.709 18.617 1.00 98.44 166 VAL A N 1
ATOM 1173 C CA . VAL A 1 166 ? -33.850 -18.047 19.853 1.00 98.44 166 VAL A CA 1
ATOM 1174 C C . VAL A 1 166 ? -35.075 -17.200 19.544 1.00 98.44 166 VAL A C 1
ATOM 1176 O O . VAL A 1 166 ? -35.045 -16.395 18.614 1.00 98.44 166 VAL A O 1
ATOM 1179 N N . ARG A 1 167 ? -36.142 -17.339 20.335 1.00 98.12 167 ARG A N 1
ATOM 1180 C CA . ARG A 1 167 ? -37.317 -16.457 20.285 1.00 98.12 167 ARG A CA 1
ATOM 1181 C C . ARG A 1 167 ? -37.604 -15.892 21.670 1.00 98.12 167 ARG A C 1
ATOM 1183 O O . ARG A 1 167 ? -37.777 -16.647 22.619 1.00 98.12 167 ARG A O 1
ATOM 1190 N N . ILE A 1 168 ? -37.662 -14.571 21.772 1.00 98.25 168 ILE A N 1
ATOM 1191 C CA . ILE A 1 168 ? -38.032 -13.828 22.976 1.00 98.25 168 ILE A CA 1
ATOM 1192 C C . ILE A 1 168 ? -39.403 -13.225 22.709 1.00 98.25 168 ILE A C 1
ATOM 1194 O O . ILE A 1 168 ? -39.578 -12.497 21.735 1.00 98.25 168 ILE A O 1
ATOM 1198 N N . GLU A 1 169 ? -40.388 -13.536 23.538 1.00 97.50 169 GLU A N 1
ATOM 1199 C CA . GLU A 1 169 ? -41.748 -13.044 23.340 1.00 97.50 169 GLU A CA 1
ATOM 1200 C C . GLU A 1 169 ? -42.406 -12.625 24.646 1.00 97.50 169 GLU A C 1
ATOM 1202 O O . GLU A 1 169 ? -42.077 -13.127 25.720 1.00 97.50 169 GLU A O 1
ATOM 1207 N N . TRP A 1 170 ? -43.348 -11.696 24.550 1.00 97.38 170 TRP A N 1
ATOM 1208 C CA . TRP A 1 170 ? -44.132 -11.242 25.683 1.00 97.38 170 TRP A CA 1
ATOM 1209 C C . TRP A 1 170 ? -44.896 -12.420 26.300 1.00 97.38 170 TRP A C 1
ATOM 1211 O O . TRP A 1 170 ? -45.461 -13.251 25.585 1.00 97.38 170 TRP A O 1
ATOM 1221 N N . ALA A 1 171 ? -44.904 -12.499 27.629 1.00 95.44 171 ALA A N 1
ATOM 1222 C CA . ALA A 1 171 ? -45.581 -13.557 28.369 1.00 95.44 171 ALA A CA 1
ATOM 1223 C C . ALA A 1 171 ? -46.806 -13.028 29.128 1.00 95.44 171 ALA A C 1
ATOM 1225 O O . ALA A 1 171 ? -47.902 -13.557 28.940 1.00 95.44 171 ALA A O 1
ATOM 1226 N N . ALA A 1 172 ? -46.641 -12.012 29.981 1.00 93.81 172 ALA A N 1
ATOM 1227 C CA . ALA A 1 172 ? -47.734 -11.433 30.766 1.00 93.81 172 ALA A CA 1
ATOM 1228 C C . ALA A 1 172 ? -47.408 -10.015 31.279 1.00 93.81 172 ALA A C 1
ATOM 1230 O O . ALA A 1 172 ? -46.254 -9.604 31.311 1.00 93.81 172 ALA A O 1
ATOM 1231 N N . GLY A 1 173 ? -48.415 -9.279 31.765 1.00 91.06 173 GLY A N 1
ATOM 1232 C CA . GLY A 1 173 ? -48.220 -8.025 32.513 1.00 91.06 173 GLY A CA 1
ATOM 1233 C C . GLY A 1 173 ? -48.003 -6.771 31.654 1.00 91.06 173 GLY A C 1
ATOM 1234 O O . GLY A 1 173 ? -48.710 -6.558 30.673 1.00 91.06 173 GLY A O 1
ATOM 1235 N N . GLY A 1 174 ? -47.089 -5.894 32.082 1.00 89.19 174 GLY A N 1
ATOM 1236 C CA . GLY A 1 174 ? -46.768 -4.630 31.408 1.00 89.19 174 GLY A CA 1
ATOM 1237 C C . GLY A 1 174 ? -45.796 -4.768 30.228 1.00 89.19 174 GLY A C 1
ATOM 1238 O O . GLY A 1 174 ? -45.581 -5.856 29.691 1.00 89.19 174 GLY A O 1
ATOM 1239 N N . GLN A 1 175 ? -45.192 -3.647 29.826 1.00 90.88 175 GLN A N 1
ATOM 1240 C CA . GLN A 1 175 ? -44.160 -3.624 28.783 1.00 90.88 175 GLN A CA 1
ATOM 1241 C C . GLN A 1 175 ? -42.876 -4.317 29.264 1.00 90.88 175 GLN A C 1
ATOM 1243 O O . GLN A 1 175 ? -42.518 -4.207 30.436 1.00 90.88 175 GLN A O 1
ATOM 1248 N N . CYS A 1 176 ? -42.168 -5.003 28.365 1.00 91.06 176 CYS A N 1
ATOM 1249 C CA . CYS A 1 176 ? -40.852 -5.589 28.640 1.00 91.06 176 CYS A CA 1
ATOM 1250 C C . CYS A 1 176 ? -39.798 -4.953 27.732 1.00 91.06 176 CYS A C 1
ATOM 1252 O O . CYS A 1 176 ? -39.964 -4.946 26.515 1.00 91.06 176 CYS A O 1
ATOM 1254 N N . PHE A 1 177 ? -38.715 -4.451 28.317 1.00 90.12 177 PHE A N 1
ATOM 1255 C CA . PHE A 1 177 ? -37.632 -3.753 27.623 1.00 90.12 177 PHE A CA 1
ATOM 1256 C C . PHE A 1 177 ? -36.458 -4.716 27.430 1.00 90.12 177 PHE A C 1
ATOM 1258 O O . PHE A 1 177 ? -35.723 -5.000 28.371 1.00 90.12 177 PHE A O 1
ATOM 1265 N N . VAL A 1 178 ? -36.330 -5.277 26.230 1.00 92.31 178 VAL A N 1
ATOM 1266 C CA . VAL A 1 178 ? -35.285 -6.241 25.871 1.00 92.31 178 VAL A CA 1
ATOM 1267 C C . VAL A 1 178 ? -34.138 -5.499 25.193 1.00 92.31 178 VAL A C 1
ATOM 1269 O O . VAL A 1 178 ? -34.276 -5.017 24.069 1.00 92.31 178 VAL A O 1
ATOM 1272 N N . ASN A 1 179 ? -32.999 -5.419 25.876 1.00 90.44 179 ASN A N 1
ATOM 1273 C CA . ASN A 1 179 ? -31.842 -4.635 25.441 1.00 90.44 179 ASN A CA 1
ATOM 1274 C C . ASN A 1 179 ? -31.097 -5.356 24.313 1.00 90.44 179 ASN A C 1
ATOM 1276 O O . ASN A 1 179 ? -30.623 -4.721 23.376 1.00 90.44 179 ASN A O 1
ATOM 1280 N N . GLY A 1 180 ? -31.013 -6.687 24.395 1.00 92.44 180 GLY A N 1
ATOM 1281 C CA . GLY A 1 180 ? -30.295 -7.534 23.446 1.00 92.44 180 GLY A CA 1
ATOM 1282 C C . GLY A 1 180 ? -29.931 -8.892 24.043 1.00 92.44 180 GLY A C 1
ATOM 1283 O O . GLY A 1 180 ? -30.462 -9.296 25.081 1.00 92.44 180 GLY A O 1
ATOM 1284 N N . MET A 1 181 ? -29.002 -9.607 23.406 1.00 94.25 181 MET A N 1
ATOM 1285 C CA . MET A 1 181 ? -28.453 -10.851 23.950 1.00 94.25 181 MET A CA 1
ATOM 1286 C C . MET A 1 181 ? -26.959 -11.006 23.689 1.00 94.25 181 MET A C 1
ATOM 1288 O O . MET A 1 181 ? -26.462 -10.653 22.628 1.00 94.25 181 MET A O 1
ATOM 1292 N N . PHE A 1 182 ? -26.256 -11.610 24.637 1.00 95.19 182 PHE A N 1
ATOM 1293 C CA . PHE A 1 182 ? -24.927 -12.172 24.421 1.00 95.19 182 PHE A CA 1
ATOM 1294 C C . PHE A 1 182 ? -25.079 -13.580 23.864 1.00 95.19 182 PHE A C 1
ATOM 1296 O O . PHE A 1 182 ? -25.825 -14.370 24.443 1.00 95.19 182 PHE A O 1
ATOM 1303 N N . VAL A 1 183 ? -24.378 -13.893 22.779 1.00 96.50 183 VAL A N 1
ATOM 1304 C CA . VAL A 1 183 ? -24.310 -15.241 22.207 1.00 96.50 183 VAL A CA 1
ATOM 1305 C C . VAL A 1 183 ? -22.921 -15.808 22.466 1.00 96.50 183 VAL A C 1
ATOM 1307 O O . VAL A 1 183 ? -21.930 -15.203 22.048 1.00 96.50 183 VAL A O 1
ATOM 1310 N N . PHE A 1 184 ? -22.866 -16.961 23.132 1.00 97.00 184 PHE A N 1
ATOM 1311 C CA . PHE A 1 184 ? -21.631 -17.653 23.489 1.00 97.00 184 PHE A CA 1
ATOM 1312 C C . PHE A 1 184 ? -21.466 -18.935 22.673 1.00 97.00 184 PHE A C 1
ATOM 1314 O O . PHE A 1 184 ? -22.437 -19.653 22.442 1.00 97.00 184 PHE A O 1
ATOM 1321 N N . ASP A 1 185 ? -20.234 -19.240 22.277 1.00 96.31 185 ASP A N 1
ATOM 1322 C CA . ASP A 1 185 ? -19.824 -20.518 21.692 1.00 96.31 185 ASP A CA 1
ATOM 1323 C C . ASP A 1 185 ? -18.536 -20.982 22.382 1.00 96.31 185 ASP A C 1
ATOM 1325 O O . ASP A 1 185 ? -17.422 -20.698 21.933 1.00 96.31 185 ASP A O 1
ATOM 1329 N N . GLN A 1 186 ? -18.704 -21.661 23.519 1.00 94.75 186 GLN A N 1
ATOM 1330 C CA . GLN A 1 186 ? -17.627 -22.130 24.400 1.00 94.75 186 GLN A CA 1
ATOM 1331 C C . GLN A 1 186 ? -16.781 -21.011 25.041 1.00 94.75 186 GLN A C 1
ATOM 1333 O O . GLN A 1 186 ? -15.736 -21.294 25.624 1.00 94.75 186 GLN A O 1
ATOM 1338 N N . ASP A 1 187 ? -17.203 -19.748 24.939 1.00 95.50 187 ASP A N 1
ATOM 1339 C CA . ASP A 1 187 ? -16.560 -18.567 25.531 1.00 95.50 187 ASP A CA 1
ATOM 1340 C C . ASP A 1 187 ? -17.327 -18.018 26.750 1.00 95.50 187 ASP A C 1
ATOM 1342 O O . ASP A 1 187 ? -17.229 -16.846 27.107 1.00 95.50 187 ASP A O 1
ATOM 1346 N N . GLU A 1 188 ? -18.099 -18.850 27.447 1.00 93.75 188 GLU A N 1
ATOM 1347 C CA . GLU A 1 188 ? -18.796 -18.440 28.672 1.00 93.75 188 GLU A CA 1
ATOM 1348 C C . GLU A 1 188 ? -17.826 -18.001 29.783 1.00 93.75 188 GLU A C 1
ATOM 1350 O O . GLU A 1 188 ? -18.106 -17.048 30.516 1.00 93.75 188 GLU A O 1
ATOM 1355 N N . THR A 1 189 ? -16.679 -18.676 29.899 1.00 92.88 189 THR A N 1
ATOM 1356 C CA . THR A 1 189 ? -15.708 -18.494 30.997 1.00 92.88 189 THR A CA 1
ATOM 1357 C C . THR A 1 189 ? -14.284 -18.204 30.522 1.00 92.88 189 THR A C 1
ATOM 1359 O O . THR A 1 189 ? -13.358 -18.185 31.328 1.00 92.88 189 THR A O 1
ATOM 1362 N N . SER A 1 190 ? -14.079 -18.017 29.223 1.00 90.81 190 SER A N 1
ATOM 1363 C CA . SER A 1 190 ? -12.762 -17.866 28.600 1.00 90.81 190 SER A CA 1
ATOM 1364 C C . SER A 1 190 ? -12.902 -17.197 27.231 1.00 90.81 190 SER A C 1
ATOM 1366 O O . SER A 1 190 ? -14.006 -16.951 26.755 1.00 90.81 190 SER A O 1
ATOM 1368 N N . GLY A 1 191 ? -11.783 -16.881 26.584 1.00 92.06 191 GLY A N 1
ATOM 1369 C CA . GLY A 1 191 ? -11.770 -16.246 25.268 1.00 92.06 191 GLY A CA 1
ATOM 1370 C C . GLY A 1 191 ? -11.758 -14.722 25.327 1.00 92.06 191 GLY A C 1
ATOM 1371 O O . GLY A 1 191 ? -11.521 -14.123 26.369 1.00 92.06 191 GLY A O 1
ATOM 1372 N N . ILE A 1 192 ? -11.966 -14.094 24.171 1.00 94.81 192 ILE A N 1
ATOM 1373 C CA . ILE A 1 192 ? -11.971 -12.634 24.005 1.00 94.81 192 ILE A CA 1
ATOM 1374 C C . ILE A 1 192 ? -13.367 -12.232 23.541 1.00 94.81 192 ILE A C 1
ATOM 1376 O O . ILE A 1 192 ? -13.821 -12.726 22.501 1.00 94.81 192 ILE A O 1
ATOM 1380 N N . ARG A 1 193 ? -14.063 -11.364 24.278 1.00 94.88 193 ARG A N 1
ATOM 1381 C CA . ARG A 1 193 ? -15.489 -11.080 24.038 1.00 94.88 193 ARG A CA 1
ATOM 1382 C C . ARG A 1 193 ? -15.759 -9.592 23.883 1.00 94.88 193 ARG A C 1
ATOM 1384 O O . ARG A 1 193 ? -15.176 -8.765 24.575 1.00 94.88 193 ARG A O 1
ATOM 1391 N N . LEU A 1 194 ? -16.650 -9.286 22.945 1.00 94.44 194 LEU A N 1
ATOM 1392 C CA . LEU A 1 194 ? -17.044 -7.939 22.554 1.00 94.44 194 LEU A CA 1
ATOM 1393 C C . LEU A 1 194 ? -18.446 -7.623 23.080 1.00 94.44 194 LEU A C 1
ATOM 1395 O O . LEU A 1 194 ? -19.402 -8.358 22.806 1.00 94.44 194 LEU A O 1
ATOM 1399 N N . THR A 1 195 ? -18.564 -6.484 23.760 1.00 93.31 195 THR A N 1
ATOM 1400 C CA . THR A 1 195 ? -19.841 -5.818 24.024 1.00 93.31 195 THR A CA 1
ATOM 1401 C C . THR A 1 195 ? -19.974 -4.556 23.177 1.00 93.31 195 THR A C 1
ATOM 1403 O O . THR A 1 195 ? -19.245 -3.582 23.360 1.00 93.31 195 THR A O 1
ATOM 1406 N N . GLU A 1 196 ? -20.913 -4.577 22.238 1.00 91.31 196 GLU A N 1
ATOM 1407 C CA . GLU A 1 196 ? -21.182 -3.473 21.320 1.00 91.31 196 GLU A CA 1
ATOM 1408 C C . GLU A 1 196 ? -22.189 -2.488 21.932 1.00 91.31 196 GLU A C 1
ATOM 1410 O O . GLU A 1 196 ? -23.335 -2.852 22.181 1.00 91.31 196 GLU A O 1
ATOM 1415 N N . SER A 1 197 ? -21.760 -1.251 22.188 1.00 90.75 197 SER A N 1
ATOM 1416 C CA . SER A 1 197 ? -22.582 -0.182 22.771 1.00 90.75 197 SER A CA 1
ATOM 1417 C C . SER A 1 197 ? -22.500 1.089 21.912 1.00 90.75 197 SER A C 1
ATOM 1419 O O . SER A 1 197 ? -22.280 2.192 22.402 1.00 90.75 197 SER A O 1
ATOM 1421 N N . GLY A 1 198 ? -22.609 0.943 20.592 1.00 90.69 198 GLY A N 1
ATOM 1422 C CA . GLY A 1 198 ? -22.772 2.045 19.650 1.00 90.69 198 GLY A CA 1
ATOM 1423 C C . GLY A 1 198 ? -24.238 2.443 19.480 1.00 90.69 198 GLY A C 1
ATOM 1424 O O . GLY A 1 198 ? -25.131 1.616 19.674 1.00 90.69 198 GLY A O 1
ATOM 1425 N N . GLN A 1 199 ? -24.490 3.696 19.103 1.00 90.75 199 GLN A N 1
ATOM 1426 C CA . GLN A 1 199 ? -25.806 4.156 18.652 1.00 90.75 199 GLN A CA 1
ATOM 1427 C C . GLN A 1 199 ? -25.659 5.143 17.491 1.00 90.75 199 GLN A C 1
ATOM 1429 O O . GLN A 1 199 ? -25.108 6.235 17.658 1.00 90.75 199 GLN A O 1
ATOM 1434 N N . HIS A 1 200 ? -26.193 4.791 16.325 1.00 91.44 200 HIS A N 1
ATOM 1435 C CA . HIS A 1 200 ? -26.196 5.624 15.132 1.00 91.44 200 HIS A CA 1
ATOM 1436 C C . HIS A 1 200 ? -26.786 7.004 15.437 1.00 91.44 200 HIS A C 1
ATOM 1438 O O . HIS A 1 200 ? -27.879 7.127 15.989 1.00 91.44 200 HIS A O 1
ATOM 1444 N N . GLY A 1 201 ? -26.039 8.050 15.078 1.00 91.25 201 GLY A N 1
ATOM 1445 C CA . GLY A 1 201 ? -26.419 9.447 15.299 1.00 91.25 201 GLY A CA 1
ATOM 1446 C C . GLY A 1 201 ? -26.191 9.977 16.719 1.00 91.25 201 GLY A C 1
ATOM 1447 O O . GLY A 1 201 ? -26.391 11.172 16.945 1.00 91.25 201 GLY A O 1
ATOM 1448 N N . SER A 1 202 ? -25.760 9.142 17.672 1.00 91.38 202 SER A N 1
ATOM 1449 C CA . SER A 1 202 ? -25.472 9.606 19.033 1.00 91.38 202 SER A CA 1
ATOM 1450 C C . SER A 1 202 ? -24.188 10.429 19.099 1.00 91.38 202 SER A C 1
ATOM 1452 O O . SER A 1 202 ? -23.226 10.211 18.361 1.00 91.38 202 SER A O 1
ATOM 1454 N N . SER A 1 203 ? -24.185 11.390 20.009 1.00 93.19 203 SER A N 1
ATOM 1455 C CA . SER A 1 203 ? -23.085 12.292 20.312 1.00 93.19 203 SER A CA 1
ATOM 1456 C C . SER A 1 203 ? -22.669 12.134 21.775 1.00 93.19 203 SER A C 1
ATOM 1458 O O . SER A 1 203 ? -23.304 11.413 22.539 1.00 93.19 203 SER A O 1
ATOM 1460 N N . SER A 1 204 ? -21.634 12.841 22.226 1.00 93.25 204 SER A N 1
ATOM 1461 C CA . SER A 1 204 ? -21.214 12.793 23.635 1.00 93.25 204 SER A CA 1
ATOM 1462 C C . SER A 1 204 ? -22.311 13.169 24.644 1.00 93.25 204 SER A C 1
ATOM 1464 O O . SER A 1 204 ? -22.218 12.794 25.812 1.00 93.25 204 SER A O 1
ATOM 1466 N N . ALA A 1 205 ? -23.351 13.900 24.230 1.00 89.62 205 ALA A N 1
ATOM 1467 C CA . ALA A 1 205 ? -24.424 14.327 25.123 1.00 89.62 205 ALA A CA 1
ATOM 1468 C C . ALA A 1 205 ? -25.329 13.167 25.571 1.00 89.62 205 ALA A C 1
ATOM 1470 O O . ALA A 1 205 ? -25.730 13.122 26.733 1.00 89.62 205 ALA A O 1
ATOM 1471 N N . GLU A 1 206 ? -25.623 12.216 24.687 1.00 86.06 206 GLU A N 1
ATOM 1472 C CA . GLU A 1 206 ? -26.487 11.074 25.001 1.00 86.06 206 GLU A CA 1
ATOM 1473 C C . GLU A 1 206 ? -25.842 10.134 26.029 1.00 86.06 206 GLU A C 1
ATOM 1475 O O . GLU A 1 206 ? -26.539 9.505 26.819 1.00 86.06 206 GLU A O 1
ATOM 1480 N N . TRP A 1 207 ? -24.509 10.088 26.057 1.00 87.44 207 TRP A N 1
ATOM 1481 C CA . TRP A 1 207 ? -23.728 9.231 26.952 1.00 87.44 207 TRP A CA 1
ATOM 1482 C C . TRP A 1 207 ? -23.301 9.929 28.248 1.00 87.44 207 TRP A C 1
ATOM 1484 O O . TRP A 1 207 ? -22.912 9.266 29.208 1.00 87.44 207 TRP A O 1
ATOM 1494 N N . SER A 1 208 ? -23.331 11.263 28.281 1.00 85.56 208 SER A N 1
ATOM 1495 C CA . SER A 1 208 ? -22.877 12.071 29.414 1.00 85.56 208 SER A CA 1
ATOM 1496 C C . SER A 1 208 ? -23.965 12.190 30.485 1.00 85.56 208 SER A C 1
ATOM 1498 O O . SER A 1 208 ? -25.067 12.641 30.170 1.00 85.56 208 SER A O 1
ATOM 1500 N N . PRO A 1 209 ? -23.658 11.933 31.772 1.00 75.69 209 PRO A N 1
ATOM 1501 C CA . PRO A 1 209 ? -24.627 12.077 32.862 1.00 75.69 209 PRO A CA 1
ATOM 1502 C C . PRO A 1 209 ? -25.077 13.532 33.079 1.00 75.69 209 PRO A C 1
ATOM 1504 O O . PRO A 1 209 ? -26.034 13.782 33.805 1.00 75.69 209 PRO A O 1
ATOM 1507 N N . ASN A 1 210 ? -24.393 14.505 32.464 1.00 66.88 210 ASN A N 1
ATOM 1508 C CA . ASN A 1 210 ? -24.751 15.922 32.538 1.00 66.88 210 ASN A CA 1
ATOM 1509 C C . ASN A 1 210 ? -25.960 16.280 31.659 1.00 66.88 210 ASN A C 1
ATOM 1511 O O . ASN A 1 210 ? -26.552 17.344 31.838 1.00 66.88 210 ASN A O 1
ATOM 1515 N N . THR A 1 211 ? -26.286 15.434 30.680 1.00 63.81 211 THR A N 1
ATOM 1516 C CA . THR A 1 211 ? -27.280 15.714 29.633 1.00 63.81 211 THR A CA 1
ATOM 1517 C C . THR A 1 211 ? -28.185 14.526 29.320 1.00 63.81 211 THR A C 1
ATOM 1519 O O . THR A 1 211 ? -29.270 14.734 28.777 1.00 63.81 211 THR A O 1
ATOM 1522 N N . SER A 1 212 ? -27.786 13.299 29.666 1.00 60.50 212 SER A N 1
ATOM 1523 C CA . SER A 1 212 ? -28.626 12.117 29.512 1.00 60.50 212 SER A CA 1
ATOM 1524 C C . SER A 1 212 ? -29.835 12.194 30.450 1.00 60.50 212 SER A C 1
ATOM 1526 O O . SER A 1 212 ? -29.756 12.687 31.578 1.00 60.50 212 SER A O 1
ATOM 1528 N N . SER A 1 213 ? -30.990 11.709 29.985 1.00 53.72 213 SER A N 1
ATOM 1529 C CA . SER A 1 213 ? -32.160 11.562 30.856 1.00 53.72 213 SER A CA 1
ATOM 1530 C C . SER A 1 213 ? -31.801 10.689 32.066 1.00 53.72 213 SER A C 1
ATOM 1532 O O . SER A 1 213 ? -31.007 9.758 31.942 1.00 53.72 213 SER A O 1
ATOM 1534 N N . THR A 1 214 ? -32.415 10.936 33.224 1.00 51.62 214 THR A N 1
ATOM 1535 C CA . THR A 1 214 ? -32.196 10.187 34.481 1.00 51.62 214 THR A CA 1
ATOM 1536 C C . THR A 1 214 ? -32.548 8.690 34.411 1.00 51.62 214 THR A C 1
ATOM 1538 O O . THR A 1 214 ? -32.518 8.005 35.432 1.00 51.62 214 THR A O 1
ATOM 1541 N N . ALA A 1 215 ? -32.924 8.190 33.233 1.00 53.06 215 ALA A N 1
ATOM 1542 C CA . ALA A 1 215 ? -33.442 6.855 32.989 1.00 53.06 215 ALA A CA 1
ATOM 1543 C C . ALA A 1 215 ? -32.373 5.861 32.480 1.00 53.06 215 ALA A C 1
ATOM 1545 O O . ALA A 1 215 ? -32.565 4.661 32.647 1.00 53.06 215 ALA A O 1
ATOM 1546 N N . TYR A 1 216 ? -31.251 6.340 31.923 1.00 63.69 216 TYR A N 1
ATOM 1547 C CA . TYR A 1 216 ? -30.113 5.512 31.501 1.00 63.69 216 TYR A CA 1
ATOM 1548 C C . TYR A 1 216 ? -28.854 5.867 32.283 1.00 63.69 216 TYR A C 1
ATOM 1550 O O . TYR A 1 216 ? -28.532 7.043 32.467 1.00 63.69 216 TYR A O 1
ATOM 1558 N N . VAL A 1 217 ? -28.140 4.838 32.739 1.00 70.38 217 VAL A N 1
ATOM 1559 C CA . VAL A 1 217 ? -26.935 4.979 33.555 1.00 70.38 217 VAL A CA 1
ATOM 1560 C C . VAL A 1 217 ? -25.862 4.053 32.994 1.00 70.38 217 VAL A C 1
ATOM 1562 O O . VAL A 1 217 ? -25.788 2.887 33.371 1.00 70.38 217 VAL A O 1
ATOM 1565 N N . LEU A 1 218 ? -24.984 4.588 32.139 1.00 79.75 218 LEU A N 1
ATOM 1566 C CA . LEU A 1 218 ? -23.841 3.847 31.584 1.00 79.75 218 LEU A CA 1
ATOM 1567 C C . LEU A 1 218 ? -23.012 3.156 32.683 1.00 79.75 218 LEU A C 1
ATOM 1569 O O . LEU A 1 218 ? -22.490 2.065 32.478 1.00 79.75 218 LEU A O 1
ATOM 1573 N N . ALA A 1 219 ? -22.899 3.771 33.864 1.00 81.56 219 ALA A N 1
ATOM 1574 C CA . ALA A 1 219 ? -22.188 3.181 34.994 1.00 81.56 219 ALA A CA 1
ATOM 1575 C C . ALA A 1 219 ? -22.812 1.862 35.497 1.00 81.56 219 ALA A C 1
ATOM 1577 O O . ALA A 1 219 ? -22.064 0.967 35.889 1.00 81.56 219 ALA A O 1
ATOM 1578 N N . ASP A 1 220 ? -24.142 1.716 35.472 1.00 79.38 220 ASP A N 1
ATOM 1579 C CA . ASP A 1 220 ? -24.816 0.480 35.898 1.00 79.38 220 ASP A CA 1
ATOM 1580 C C . ASP A 1 220 ? -24.479 -0.659 34.920 1.00 79.38 220 ASP A C 1
ATOM 1582 O O . ASP A 1 220 ? -24.069 -1.743 35.342 1.00 79.38 220 ASP A O 1
ATOM 1586 N N . ASP A 1 221 ? -24.545 -0.372 33.617 1.00 79.88 221 ASP A N 1
ATOM 1587 C CA . ASP A 1 221 ? -24.180 -1.298 32.543 1.00 79.88 221 ASP A CA 1
ATOM 1588 C C . ASP A 1 221 ? -22.704 -1.718 32.631 1.00 79.88 221 ASP A C 1
ATOM 1590 O O . ASP A 1 221 ? -22.386 -2.907 32.629 1.00 79.88 221 ASP A O 1
ATOM 1594 N N . LEU A 1 222 ? -21.781 -0.763 32.774 1.00 86.56 222 LEU A N 1
ATOM 1595 C CA . LEU A 1 222 ? -20.350 -1.061 32.887 1.00 86.56 222 LEU A CA 1
ATOM 1596 C C . LEU A 1 222 ? -20.014 -1.855 34.157 1.00 86.56 222 LEU A C 1
ATOM 1598 O O . LEU A 1 222 ? -19.179 -2.756 34.100 1.00 86.56 222 LEU A O 1
ATOM 1602 N N . THR A 1 223 ? -20.685 -1.574 35.278 1.00 85.00 223 THR A N 1
ATOM 1603 C CA . THR A 1 223 ? -20.512 -2.336 36.527 1.00 85.00 223 THR A CA 1
ATOM 1604 C C . THR A 1 223 ? -20.967 -3.783 36.342 1.00 85.00 223 THR A C 1
ATOM 1606 O O . THR A 1 223 ? -20.323 -4.711 36.828 1.00 85.00 223 THR A O 1
ATOM 1609 N N . LEU A 1 224 ? -22.066 -3.991 35.613 1.00 78.38 224 LEU A N 1
ATOM 1610 C CA . LEU A 1 224 ? -22.608 -5.319 35.333 1.00 78.38 224 LEU A CA 1
ATOM 1611 C C . LEU A 1 224 ? -21.754 -6.110 34.333 1.00 78.38 224 LEU A C 1
ATOM 1613 O O . LEU A 1 224 ? -21.683 -7.338 34.415 1.00 78.38 224 LEU A O 1
ATOM 1617 N N . LEU A 1 225 ? -21.150 -5.421 33.365 1.00 85.56 225 LEU A N 1
ATOM 1618 C CA . LEU A 1 225 ? -20.254 -6.024 32.382 1.00 85.56 225 LEU A CA 1
ATOM 1619 C C . LEU A 1 225 ? -18.886 -6.360 32.974 1.00 85.56 225 LEU A C 1
ATOM 1621 O O . LEU A 1 225 ? -18.292 -7.338 32.535 1.00 85.56 225 LEU A O 1
ATOM 1625 N N . ASN A 1 226 ? -18.410 -5.569 33.943 1.00 87.75 226 ASN A N 1
ATOM 1626 C CA . ASN A 1 226 ? -17.061 -5.651 34.506 1.00 87.75 226 ASN A CA 1
ATOM 1627 C C . ASN A 1 226 ? -15.979 -5.814 33.412 1.00 87.75 226 ASN A C 1
ATOM 1629 O O . ASN A 1 226 ? -15.268 -6.819 33.399 1.00 87.75 226 ASN A O 1
ATOM 1633 N N . PRO A 1 227 ? -15.885 -4.873 32.453 1.00 93.19 227 PRO A N 1
ATOM 1634 C CA . PRO A 1 227 ? -14.987 -5.015 31.315 1.00 93.19 227 PRO A CA 1
ATOM 1635 C C . PRO A 1 227 ? -13.515 -4.908 31.735 1.00 93.19 227 PRO A C 1
ATOM 1637 O O . PRO A 1 227 ? -13.169 -4.163 32.650 1.00 93.19 227 PRO A O 1
ATOM 1640 N N . ASP A 1 228 ? -12.634 -5.566 30.987 1.00 94.81 228 ASP A N 1
ATOM 1641 C CA . ASP A 1 228 ? -11.178 -5.421 31.076 1.00 94.81 228 ASP A CA 1
ATOM 1642 C C . ASP A 1 228 ? -10.642 -4.272 30.212 1.00 94.81 228 ASP A C 1
ATOM 1644 O O . ASP A 1 228 ? -9.482 -3.885 30.361 1.00 94.81 228 ASP A O 1
ATOM 1648 N N . LEU A 1 229 ? -11.462 -3.731 29.302 1.00 95.56 229 LEU A N 1
ATOM 1649 C CA . LEU A 1 229 ? -11.152 -2.591 28.434 1.00 95.56 229 LEU A CA 1
ATOM 1650 C C . LEU A 1 229 ? -12.420 -1.816 28.053 1.00 95.56 229 LEU A C 1
ATOM 1652 O O . LEU A 1 229 ? -13.416 -2.404 27.631 1.00 95.56 229 LEU A O 1
ATOM 1656 N N . VAL A 1 230 ? -12.345 -0.484 28.123 1.00 96.25 230 VAL A N 1
ATOM 1657 C CA . VAL A 1 230 ? -13.393 0.425 27.634 1.00 96.25 230 VAL A CA 1
ATOM 1658 C C . VAL A 1 230 ? -12.842 1.262 26.484 1.00 96.25 230 VAL A C 1
ATOM 1660 O O . VAL A 1 230 ? -11.860 1.984 26.655 1.00 96.25 230 VAL A O 1
ATOM 1663 N N . ILE A 1 231 ? -13.482 1.200 25.318 1.00 97.56 231 ILE A N 1
ATOM 1664 C CA . ILE A 1 231 ? -13.193 2.069 24.171 1.00 97.56 231 ILE A CA 1
ATOM 1665 C C . ILE A 1 231 ? -14.336 3.073 24.018 1.00 97.56 231 ILE A C 1
ATOM 1667 O O . ILE A 1 231 ? -15.498 2.682 24.022 1.00 97.56 231 ILE A O 1
ATOM 1671 N N . ILE A 1 232 ? -14.018 4.357 23.867 1.00 97.31 232 ILE A N 1
ATOM 1672 C CA . ILE A 1 232 ? -14.991 5.429 23.638 1.00 97.31 232 ILE A CA 1
ATOM 1673 C C . ILE A 1 232 ? -14.676 6.085 22.291 1.00 97.31 232 ILE A C 1
ATOM 1675 O O . ILE A 1 232 ? -13.617 6.692 22.128 1.00 97.31 232 ILE A O 1
ATOM 1679 N N . SER A 1 233 ? -15.597 5.960 21.337 1.00 96.31 233 SER A N 1
ATOM 1680 C CA . SER A 1 233 ? -15.486 6.446 19.958 1.00 96.31 233 SER A CA 1
ATOM 1681 C C . SER A 1 233 ? -16.660 7.373 19.634 1.00 96.31 233 SER A C 1
ATOM 1683 O O . SER A 1 233 ? -17.677 6.931 19.105 1.00 96.31 233 SER A O 1
ATOM 1685 N N . LEU A 1 234 ? -16.529 8.650 19.998 1.00 95.94 234 LEU A N 1
ATOM 1686 C CA . LEU A 1 234 ? -17.547 9.697 19.837 1.00 95.94 234 LEU A CA 1
ATOM 1687 C C . LEU A 1 234 ? -16.902 10.980 19.292 1.00 95.94 234 LEU A C 1
ATOM 1689 O O . LEU A 1 234 ? -15.678 11.126 19.308 1.00 95.94 234 LEU A O 1
ATOM 1693 N N . GLY A 1 235 ? -17.722 11.933 18.844 1.00 95.50 235 GLY A N 1
ATOM 1694 C CA . GLY A 1 235 ? -17.264 13.231 18.338 1.00 95.50 235 GLY A CA 1
ATOM 1695 C C . GLY A 1 235 ? -17.795 13.613 16.954 1.00 95.50 235 GLY A C 1
ATOM 1696 O O . GLY A 1 235 ? -18.183 14.770 16.791 1.00 95.50 235 GLY A O 1
ATOM 1697 N N . PRO A 1 236 ? -17.875 12.705 15.957 1.00 94.69 236 PRO A N 1
ATOM 1698 C CA . PRO A 1 236 ? -18.412 13.048 14.639 1.00 94.69 236 PRO A CA 1
ATOM 1699 C C . PRO A 1 236 ? -19.804 13.688 14.708 1.00 94.69 236 PRO A C 1
ATOM 1701 O O . PRO A 1 236 ? -20.017 14.762 14.147 1.00 94.69 236 PRO A O 1
ATOM 1704 N N . ASN A 1 237 ? -20.728 13.102 15.476 1.00 95.31 237 ASN A N 1
ATOM 1705 C CA . ASN A 1 237 ? -22.070 13.665 15.647 1.00 95.31 237 ASN A CA 1
ATOM 1706 C C . ASN A 1 237 ? -22.092 14.934 16.501 1.00 95.31 237 ASN A C 1
ATOM 1708 O O . ASN A 1 237 ? -22.940 15.790 16.273 1.00 95.31 237 ASN A O 1
ATOM 1712 N N . ASP A 1 238 ? -21.158 15.107 17.440 1.00 96.00 238 ASP A N 1
ATOM 1713 C CA . ASP A 1 238 ? -21.001 16.379 18.149 1.00 96.00 238 ASP A CA 1
ATOM 1714 C C . ASP A 1 238 ? -20.694 17.512 17.170 1.00 96.00 238 ASP A C 1
ATOM 1716 O O . ASP A 1 238 ? -21.334 18.563 17.216 1.00 96.00 238 ASP A O 1
ATOM 1720 N N . MET A 1 239 ? -19.790 17.255 16.224 1.00 94.81 239 MET A N 1
ATOM 1721 C CA . MET A 1 239 ? -19.454 18.200 15.168 1.00 94.81 239 MET A CA 1
ATOM 1722 C C . MET A 1 239 ? -20.621 18.440 14.204 1.00 94.81 239 MET A C 1
ATOM 1724 O O . MET A 1 239 ? -20.938 19.596 13.918 1.00 94.81 239 MET A O 1
ATOM 1728 N N . ILE A 1 240 ? -21.294 17.377 13.747 1.00 94.38 240 ILE A N 1
ATOM 1729 C CA . ILE A 1 240 ? -22.453 17.471 12.840 1.00 94.38 240 ILE A CA 1
ATOM 1730 C C . ILE A 1 240 ? -23.594 18.279 13.473 1.00 94.38 240 ILE A C 1
ATOM 1732 O O . ILE A 1 240 ? -24.218 19.102 12.806 1.00 94.38 240 ILE A O 1
ATOM 1736 N N . GLN A 1 241 ? -23.842 18.089 14.769 1.00 94.06 241 GLN A N 1
ATOM 1737 C CA . GLN A 1 241 ? -24.884 18.792 15.522 1.00 94.06 241 GLN A CA 1
ATOM 1738 C C . GLN A 1 241 ? -24.468 20.213 15.954 1.00 94.06 241 GLN A C 1
ATOM 1740 O O . GLN A 1 241 ? -25.251 20.910 16.599 1.00 94.06 241 GLN A O 1
ATOM 1745 N N . GLY A 1 242 ? -23.251 20.660 15.619 1.00 94.00 242 GLY A N 1
ATOM 1746 C CA . GLY A 1 242 ? -22.749 21.995 15.957 1.00 94.00 242 GLY A CA 1
ATOM 1747 C C . GLY A 1 242 ? -22.434 22.192 17.443 1.00 94.00 242 GLY A C 1
ATOM 1748 O O . GLY A 1 242 ? -22.457 23.323 17.934 1.00 94.00 242 GLY A O 1
ATOM 1749 N N . ARG A 1 243 ? -22.158 21.116 18.185 1.00 93.75 243 ARG A N 1
ATOM 1750 C CA . ARG A 1 243 ? -21.805 21.191 19.605 1.00 93.75 243 ARG A CA 1
ATOM 1751 C C . ARG A 1 243 ? -20.362 21.644 19.760 1.00 93.75 243 ARG A C 1
ATOM 1753 O O . ARG A 1 243 ? -19.454 20.940 19.348 1.00 93.75 243 ARG A O 1
ATOM 1760 N N . ALA A 1 244 ? -20.152 22.772 20.433 1.00 96.00 244 ALA A N 1
ATOM 1761 C CA . ALA A 1 244 ? -18.814 23.318 20.641 1.00 96.00 244 ALA A CA 1
ATOM 1762 C C . ALA A 1 244 ? -17.838 22.282 21.233 1.00 96.00 244 ALA A C 1
ATOM 1764 O O . ALA A 1 244 ? -18.188 21.564 22.180 1.00 96.00 244 ALA A O 1
ATOM 1765 N N . SER A 1 245 ? -16.595 22.242 20.739 1.00 97.06 245 SER A N 1
ATOM 1766 C CA . SER A 1 245 ? -15.598 21.240 21.161 1.00 97.06 245 SER A CA 1
ATOM 1767 C C . SER A 1 245 ? -15.301 21.308 22.666 1.00 97.06 245 SER A C 1
ATOM 1769 O O . SER A 1 245 ? -15.048 20.291 23.311 1.00 97.06 245 SER A O 1
ATOM 1771 N N . GLY A 1 246 ? -15.418 22.493 23.275 1.00 95.44 246 GLY A N 1
ATOM 1772 C CA . GLY A 1 246 ? -15.335 22.668 24.728 1.00 95.44 246 GLY A CA 1
ATOM 1773 C C . GLY A 1 246 ? -16.429 21.917 25.500 1.00 95.44 246 GLY A C 1
ATOM 1774 O O . GLY A 1 246 ? -16.136 21.296 26.519 1.00 95.44 246 GLY A O 1
ATOM 1775 N N . VAL A 1 247 ? -17.668 21.906 24.996 1.00 94.88 247 VAL A N 1
ATOM 1776 C CA . VAL A 1 247 ? -18.781 21.144 25.595 1.00 94.88 247 VAL A CA 1
ATOM 1777 C C . VAL A 1 247 ? -18.576 19.646 25.379 1.00 94.88 247 VAL A C 1
ATOM 1779 O O . VAL A 1 247 ? -18.770 18.864 26.309 1.00 94.88 247 VAL A O 1
ATOM 1782 N N . PHE A 1 248 ? -18.110 19.248 24.191 1.00 96.62 248 PHE A N 1
ATOM 1783 C CA . PHE A 1 248 ? -17.696 17.870 23.922 1.00 96.62 248 PHE A CA 1
ATOM 1784 C C . PHE A 1 248 ? -16.635 17.397 24.928 1.00 96.62 248 PHE A C 1
ATOM 1786 O O . PHE A 1 248 ? -16.798 16.337 25.527 1.00 96.62 248 PHE A O 1
ATOM 1793 N N . LYS A 1 249 ? -15.606 18.208 25.218 1.00 97.12 249 LYS A N 1
ATOM 1794 C CA . LYS A 1 249 ? -14.605 17.893 26.252 1.00 97.12 249 LYS A CA 1
ATOM 1795 C C . LYS A 1 249 ? -15.248 17.657 27.620 1.00 97.12 249 LYS A C 1
ATOM 1797 O O . LYS A 1 249 ? -14.913 16.681 28.287 1.00 97.12 249 LYS A O 1
ATOM 1802 N N . THR A 1 250 ? -16.162 18.533 28.040 1.00 95.50 250 THR A N 1
ATOM 1803 C CA . THR A 1 250 ? -16.876 18.396 29.320 1.00 95.50 250 THR A CA 1
ATOM 1804 C C . THR A 1 250 ? -17.668 17.092 29.388 1.00 95.50 250 THR A C 1
ATOM 1806 O O . THR A 1 250 ? -17.608 16.394 30.400 1.00 95.50 250 THR A O 1
ATOM 1809 N N . ASN A 1 251 ? -18.361 16.728 28.310 1.00 94.94 251 ASN A N 1
ATOM 1810 C CA . ASN A 1 251 ? -19.092 15.467 28.226 1.00 94.94 251 ASN A CA 1
ATOM 1811 C C . ASN A 1 251 ? -18.155 14.258 28.246 1.00 94.94 251 ASN A C 1
ATOM 1813 O O . ASN A 1 251 ? -18.368 13.336 29.026 1.00 94.94 251 ASN A O 1
ATOM 1817 N N . MET A 1 252 ? -17.079 14.278 27.458 1.00 96.06 252 MET A N 1
ATOM 1818 C CA . MET A 1 252 ? -16.091 13.198 27.427 1.00 96.06 252 MET A CA 1
ATOM 1819 C C . MET A 1 252 ? -15.419 12.991 28.789 1.00 96.06 252 MET A C 1
ATOM 1821 O O . MET A 1 252 ? -15.260 11.850 29.211 1.00 96.06 252 MET A O 1
ATOM 1825 N N . LEU A 1 253 ? -15.097 14.061 29.524 1.00 95.50 253 LEU A N 1
ATOM 1826 C CA . LEU A 1 253 ? -14.595 13.962 30.901 1.00 95.50 253 LEU A CA 1
ATOM 1827 C C . LEU A 1 253 ? -15.611 13.298 31.839 1.00 95.50 253 LEU A C 1
ATOM 1829 O O . LEU A 1 253 ? -15.229 12.458 32.652 1.00 95.50 253 LEU A O 1
ATOM 1833 N N . ALA A 1 254 ? -16.898 13.632 31.714 1.00 92.38 254 ALA A N 1
ATOM 1834 C CA . ALA A 1 254 ? -17.952 13.001 32.503 1.00 92.38 254 ALA A CA 1
ATOM 1835 C C . ALA A 1 254 ? -18.123 11.512 32.149 1.00 92.38 254 ALA A C 1
ATOM 1837 O O . ALA A 1 254 ? -18.278 10.684 33.047 1.00 92.38 254 ALA A O 1
ATOM 1838 N N . ILE A 1 255 ? -18.012 11.155 30.863 1.00 93.19 255 ILE A N 1
ATOM 1839 C CA . ILE A 1 255 ? -18.052 9.763 30.390 1.00 93.19 255 ILE A CA 1
ATOM 1840 C C . ILE A 1 255 ? -16.851 8.964 30.908 1.00 93.19 255 ILE A C 1
ATOM 1842 O O . ILE A 1 255 ? -17.018 7.847 31.402 1.00 93.19 255 ILE A O 1
ATOM 1846 N N . VAL A 1 256 ? -15.648 9.537 30.856 1.00 93.94 256 VAL A N 1
ATOM 1847 C CA . VAL A 1 256 ? -14.438 8.925 31.425 1.00 93.94 256 VAL A CA 1
ATOM 1848 C C . VAL A 1 256 ? -14.598 8.724 32.934 1.00 93.94 256 VAL A C 1
ATOM 1850 O O . VAL A 1 256 ? -14.309 7.638 33.434 1.00 93.94 256 VAL A O 1
ATOM 1853 N N . ALA A 1 257 ? -15.120 9.719 33.657 1.00 91.94 257 ALA A N 1
ATOM 1854 C CA . ALA A 1 257 ? -15.311 9.642 35.104 1.00 91.94 257 ALA A CA 1
ATOM 1855 C C . ALA A 1 257 ? -16.300 8.538 35.519 1.00 91.94 257 ALA A C 1
ATOM 1857 O O . ALA A 1 257 ? -15.985 7.748 36.410 1.00 91.94 257 ALA A O 1
ATOM 1858 N N . GLN A 1 258 ? -17.461 8.428 34.861 1.00 89.25 258 GLN A N 1
ATOM 1859 C CA . GLN A 1 258 ? -18.411 7.347 35.161 1.00 89.25 258 GLN A CA 1
ATOM 1860 C C . GLN A 1 258 ? -17.863 5.967 34.767 1.00 89.25 258 GLN A C 1
ATOM 1862 O O . GLN A 1 258 ? -18.054 5.004 35.505 1.00 89.25 258 GLN A O 1
ATOM 1867 N N . SER A 1 259 ? -17.116 5.878 33.658 1.00 91.38 259 SER A N 1
ATOM 1868 C CA . SER A 1 259 ? -16.491 4.622 33.224 1.00 91.38 259 SER A CA 1
ATOM 1869 C C . SER A 1 259 ? -15.443 4.150 34.230 1.00 91.38 259 SER A C 1
ATOM 1871 O O . SER A 1 259 ? -15.406 2.974 34.573 1.00 91.38 259 SER A O 1
ATOM 1873 N N . ARG A 1 260 ? -14.641 5.074 34.774 1.00 89.44 260 ARG A N 1
ATOM 1874 C CA . ARG A 1 260 ? -13.687 4.795 35.857 1.00 89.44 260 ARG A CA 1
ATOM 1875 C C . ARG A 1 260 ? -14.370 4.350 37.141 1.00 89.44 260 ARG A C 1
ATOM 1877 O O . ARG A 1 260 ? -13.877 3.440 37.797 1.00 89.44 260 ARG A O 1
ATOM 1884 N N . ALA A 1 261 ? -15.470 5.002 37.509 1.00 89.06 261 ALA A N 1
ATOM 1885 C CA . ALA A 1 261 ? -16.207 4.651 38.716 1.00 89.06 261 ALA A CA 1
ATOM 1886 C C . ALA A 1 261 ? -16.790 3.230 38.632 1.00 89.06 261 ALA A C 1
ATOM 1888 O O . ALA A 1 261 ? -16.767 2.509 39.625 1.00 89.06 261 ALA A O 1
ATOM 1889 N N . ALA A 1 262 ? -17.267 2.829 37.450 1.00 87.62 262 ALA A N 1
ATOM 1890 C CA . ALA A 1 262 ? -17.863 1.517 37.212 1.00 87.62 262 ALA A CA 1
ATOM 1891 C C . ALA A 1 262 ? -16.835 0.401 36.944 1.00 87.62 262 ALA A C 1
ATOM 1893 O O . ALA A 1 262 ? -17.028 -0.730 37.380 1.00 87.62 262 ALA A O 1
ATOM 1894 N N . ALA A 1 263 ? -15.736 0.712 36.249 1.00 89.50 263 ALA A N 1
ATOM 1895 C CA . ALA A 1 263 ? -14.693 -0.234 35.851 1.00 89.50 263 ALA A CA 1
ATOM 1896 C C . ALA A 1 263 ? -13.295 0.299 36.237 1.00 89.50 263 ALA A C 1
ATOM 1898 O O . ALA A 1 263 ? -12.510 0.711 35.376 1.00 89.50 263 ALA A O 1
ATOM 1899 N N . PRO A 1 264 ? -12.948 0.317 37.539 1.00 86.44 264 PRO A N 1
ATOM 1900 C CA . PRO A 1 264 ? -11.754 1.006 38.038 1.00 86.44 264 PRO A CA 1
ATOM 1901 C C . PRO A 1 264 ? -10.429 0.421 37.527 1.00 86.44 264 PRO A C 1
ATOM 1903 O O . PRO A 1 264 ? -9.427 1.133 37.468 1.00 86.44 264 PRO A O 1
ATOM 1906 N N . THR A 1 265 ? -10.407 -0.858 37.146 1.00 83.56 265 THR A N 1
ATOM 1907 C CA . THR A 1 265 ? -9.211 -1.579 36.675 1.00 83.56 265 THR A CA 1
ATOM 1908 C C . THR A 1 265 ? -9.055 -1.592 35.153 1.00 83.56 265 THR A C 1
ATOM 1910 O O . THR A 1 265 ? -7.963 -1.882 34.649 1.00 83.56 265 THR A O 1
ATOM 1913 N N . ALA A 1 266 ? -10.118 -1.268 34.414 1.00 89.94 266 ALA A N 1
ATOM 1914 C CA . ALA A 1 266 ? -10.106 -1.247 32.958 1.00 89.94 266 ALA A CA 1
ATOM 1915 C C . ALA A 1 266 ? -9.332 -0.018 32.460 1.00 89.94 266 ALA A C 1
ATOM 1917 O O . ALA A 1 266 ? -9.611 1.103 32.896 1.00 89.94 266 ALA A O 1
ATOM 1918 N N . PRO A 1 267 ? -8.364 -0.151 31.542 1.00 92.25 267 PRO A N 1
ATOM 1919 C CA . PRO A 1 267 ? -7.850 1.007 30.841 1.00 92.25 267 PRO A CA 1
ATOM 1920 C C . PRO A 1 267 ? -8.941 1.573 29.922 1.00 92.25 267 PRO A C 1
ATOM 1922 O O . PRO A 1 267 ? -9.835 0.858 29.465 1.00 92.25 267 PRO A O 1
ATOM 1925 N N . ILE A 1 268 ? -8.850 2.874 29.652 1.00 95.50 268 ILE A N 1
ATOM 1926 C CA . ILE A 1 268 ? -9.785 3.574 28.772 1.00 95.50 268 ILE A CA 1
ATOM 1927 C C . ILE A 1 268 ? -9.035 3.986 27.512 1.00 95.50 268 ILE A C 1
ATOM 1929 O O . ILE A 1 268 ? -7.953 4.573 27.589 1.00 95.50 268 ILE A O 1
ATOM 1933 N N . VAL A 1 269 ? -9.619 3.694 26.357 1.00 97.38 269 VAL A N 1
ATOM 1934 C CA . VAL A 1 269 ? -9.140 4.153 25.056 1.00 97.38 269 VAL A CA 1
ATOM 1935 C C . VAL A 1 269 ? -10.117 5.182 24.511 1.00 97.38 269 VAL A C 1
ATOM 1937 O O . VAL A 1 269 ? -11.294 4.891 24.326 1.00 97.38 269 VAL A O 1
ATOM 1940 N N . LEU A 1 270 ? -9.621 6.381 24.229 1.00 97.75 270 LEU A N 1
ATOM 1941 C CA . LEU A 1 270 ? -10.323 7.368 23.422 1.00 97.75 270 LEU A CA 1
ATOM 1942 C C . LEU A 1 270 ? -9.935 7.126 21.967 1.00 97.75 270 LEU A C 1
ATOM 1944 O O . LEU A 1 270 ? -8.755 7.201 21.626 1.00 97.75 270 LEU A O 1
ATOM 1948 N N . LEU A 1 271 ? -10.911 6.814 21.124 1.00 96.94 271 LEU A N 1
ATOM 1949 C CA . LEU A 1 271 ? -10.706 6.630 19.694 1.00 96.94 271 LEU A CA 1
ATOM 1950 C C . LEU A 1 271 ? -11.202 7.882 18.974 1.00 96.94 271 LEU A C 1
ATOM 1952 O O . LEU A 1 271 ? -12.406 8.082 18.822 1.00 96.94 271 LEU A O 1
ATOM 1956 N N . ALA A 1 272 ? -10.277 8.743 18.553 1.00 94.44 272 ALA A N 1
ATOM 1957 C CA . ALA A 1 272 ? -10.631 9.847 17.675 1.00 94.44 272 ALA A CA 1
ATOM 1958 C C . ALA A 1 272 ? -10.842 9.296 16.263 1.00 94.44 272 ALA A C 1
ATOM 1960 O O . ALA A 1 272 ? -9.978 8.597 15.736 1.00 94.44 272 ALA A O 1
ATOM 1961 N N . ALA A 1 273 ? -11.983 9.623 15.661 1.00 90.62 273 ALA A N 1
ATOM 1962 C CA . ALA A 1 273 ? -12.266 9.357 14.256 1.00 90.62 273 ALA A CA 1
ATOM 1963 C C . ALA A 1 273 ? -11.398 10.237 13.321 1.00 90.62 273 ALA A C 1
ATOM 1965 O O . ALA A 1 273 ? -10.321 10.718 13.677 1.00 90.62 273 ALA A O 1
ATOM 1966 N N . TYR A 1 274 ? -11.867 10.452 12.100 1.00 89.12 274 TYR A N 1
ATOM 1967 C CA . TYR A 1 274 ? -11.196 11.202 11.039 1.00 89.12 274 TYR A CA 1
ATOM 1968 C C . TYR A 1 274 ? -12.000 12.446 10.647 1.00 89.12 274 TYR A C 1
ATOM 1970 O O . TYR A 1 274 ? -13.166 12.603 11.011 1.00 89.12 274 TYR A O 1
ATOM 1978 N N . ALA A 1 275 ? -11.369 13.346 9.889 1.00 85.88 275 ALA A N 1
ATOM 1979 C CA . ALA A 1 275 ? -12.038 14.542 9.395 1.00 85.88 275 ALA A CA 1
ATOM 1980 C C . ALA A 1 275 ? -13.119 14.171 8.366 1.00 85.88 275 ALA A C 1
ATOM 1982 O O . ALA A 1 275 ? -12.825 13.538 7.350 1.00 85.88 275 ALA A O 1
ATOM 1983 N N . LEU A 1 276 ? -14.359 14.589 8.627 1.00 87.62 276 LEU A N 1
ATOM 1984 C CA . LEU A 1 276 ? -15.492 14.393 7.717 1.00 87.62 276 LEU A CA 1
ATOM 1985 C C . LEU A 1 276 ? -15.350 15.271 6.460 1.00 87.62 276 LEU A C 1
ATOM 1987 O O . LEU A 1 276 ? -14.621 16.263 6.468 1.00 87.62 276 LEU A O 1
ATOM 1991 N N . ALA A 1 277 ? -16.043 14.915 5.375 1.00 83.38 277 ALA A N 1
ATOM 1992 C CA . ALA A 1 277 ? -15.900 15.606 4.091 1.00 83.38 277 ALA A CA 1
ATOM 1993 C C . ALA A 1 277 ? -16.511 17.017 4.095 1.00 83.38 277 ALA A C 1
ATOM 1995 O O . ALA A 1 277 ? -15.981 17.938 3.472 1.00 83.38 277 ALA A O 1
ATOM 1996 N N . ALA A 1 278 ? -17.633 17.188 4.796 1.00 83.44 278 ALA A N 1
ATOM 1997 C CA . ALA A 1 278 ? -18.294 18.478 4.932 1.00 83.44 278 ALA A CA 1
ATOM 1998 C C . ALA A 1 278 ? -17.558 19.389 5.927 1.00 83.44 278 ALA A C 1
ATOM 2000 O O . ALA A 1 278 ? -16.948 18.937 6.896 1.00 83.44 278 ALA A O 1
ATOM 2001 N N . THR A 1 279 ? -17.646 20.698 5.694 1.00 84.50 279 THR A N 1
ATOM 2002 C CA . THR A 1 279 ? -17.135 21.710 6.626 1.00 84.50 279 THR A CA 1
ATOM 2003 C C . THR A 1 279 ? -18.202 22.046 7.664 1.00 84.50 279 THR A C 1
ATOM 2005 O O . THR A 1 279 ? -19.348 22.312 7.307 1.00 84.50 279 THR A O 1
ATOM 2008 N N . TYR A 1 280 ? -17.810 22.078 8.936 1.00 88.00 280 TYR A N 1
ATOM 2009 C CA . TYR A 1 280 ? -18.679 22.397 10.072 1.00 88.00 280 TYR A CA 1
ATOM 2010 C C . TYR A 1 280 ? -18.186 23.650 10.809 1.00 88.00 280 TYR A C 1
ATOM 2012 O O . TYR A 1 280 ? -17.134 24.200 10.484 1.00 88.00 280 TYR A O 1
ATOM 2020 N N . ALA A 1 281 ? -18.966 24.121 11.789 1.00 87.12 281 ALA A N 1
ATOM 2021 C CA . ALA A 1 281 ? -18.699 25.366 12.516 1.00 87.12 281 ALA A CA 1
ATOM 2022 C C . ALA A 1 281 ? -17.345 25.374 13.250 1.00 87.12 281 ALA A C 1
ATOM 2024 O O . ALA A 1 281 ? -16.666 26.398 13.272 1.00 87.12 281 ALA A O 1
ATOM 2025 N N . GLU A 1 282 ? -16.946 24.235 13.819 1.00 90.00 282 GLU A N 1
ATOM 2026 C CA . GLU A 1 282 ? -15.605 24.020 14.360 1.00 90.00 282 GLU A CA 1
ATOM 2027 C C . GLU A 1 282 ? -14.874 22.941 13.544 1.00 90.00 282 GLU A C 1
ATOM 2029 O O . GLU A 1 282 ? -15.490 21.922 13.217 1.00 90.00 282 GLU A O 1
ATOM 2034 N N . PRO A 1 283 ? -13.575 23.114 13.234 1.00 89.69 283 PRO A N 1
ATOM 2035 C CA . PRO A 1 283 ? -12.779 22.080 12.579 1.00 89.69 283 PRO A CA 1
ATOM 2036 C C . PRO A 1 283 ? -12.699 20.794 13.408 1.00 89.69 283 PRO A C 1
ATOM 2038 O O . PRO A 1 283 ? -12.572 20.849 14.631 1.00 89.69 283 PRO A O 1
ATOM 2041 N N . TRP A 1 284 ? -12.652 19.635 12.740 1.00 91.81 284 TRP A N 1
ATOM 2042 C CA . TRP A 1 284 ? -12.465 18.332 13.401 1.00 91.81 284 TRP A CA 1
ATOM 2043 C C . TRP A 1 284 ? -11.247 18.308 14.337 1.00 91.81 284 TRP A C 1
ATOM 2045 O O . TRP A 1 284 ? -11.313 17.744 15.429 1.00 91.81 284 TRP A O 1
ATOM 2055 N N . GLN A 1 285 ? -10.163 18.995 13.953 1.00 90.31 285 GLN A N 1
ATOM 2056 C CA . GLN A 1 285 ? -8.942 19.085 14.755 1.00 90.31 285 GLN A CA 1
ATOM 2057 C C . GLN A 1 285 ? -9.202 19.614 16.172 1.00 90.31 285 GLN A C 1
ATOM 2059 O O . GLN A 1 285 ? -8.574 19.132 17.109 1.00 90.31 285 GLN A O 1
ATOM 2064 N N . ASN A 1 286 ? -10.179 20.509 16.362 1.00 92.56 286 ASN A N 1
ATOM 2065 C CA . ASN A 1 286 ? -10.533 21.000 17.692 1.00 92.56 286 ASN A CA 1
ATOM 2066 C C . ASN A 1 286 ? -10.997 19.854 18.600 1.00 92.56 286 ASN A C 1
ATOM 2068 O O . ASN A 1 286 ? -10.573 19.774 19.748 1.00 92.56 286 ASN A O 1
ATOM 2072 N N . TYR A 1 287 ? -11.836 18.942 18.101 1.00 96.06 287 TYR A N 1
ATOM 2073 C CA . TYR A 1 287 ? -12.334 17.793 18.867 1.00 96.06 287 TYR A CA 1
ATOM 2074 C C . TYR A 1 287 ? -11.201 16.816 19.195 1.00 96.06 287 TYR A C 1
ATOM 2076 O O . TYR A 1 287 ? -11.093 16.364 20.337 1.00 96.06 287 TYR A O 1
ATOM 2084 N N . VAL A 1 288 ? -10.312 16.553 18.229 1.00 94.50 288 VAL A N 1
ATOM 2085 C CA . VAL A 1 288 ? -9.105 15.732 18.430 1.00 94.50 288 VAL A CA 1
ATOM 2086 C C . VAL A 1 288 ? -8.202 16.341 19.506 1.00 94.50 288 VAL A C 1
ATOM 2088 O O . VAL A 1 288 ? -7.740 15.632 20.401 1.00 94.50 288 VAL A O 1
ATOM 2091 N N . ASP A 1 289 ? -7.995 17.658 19.479 1.00 92.69 289 ASP A N 1
ATOM 2092 C CA . ASP A 1 289 ? -7.188 18.364 20.474 1.00 92.69 289 ASP A CA 1
ATOM 2093 C C . ASP A 1 289 ? -7.803 18.250 21.873 1.00 92.69 289 ASP A C 1
ATOM 2095 O O . ASP A 1 289 ? -7.078 18.013 22.839 1.00 92.69 289 ASP A O 1
ATOM 2099 N N . LYS A 1 290 ? -9.138 18.295 22.002 1.00 96.19 290 LYS A N 1
ATOM 2100 C CA . LYS A 1 290 ? -9.809 18.047 23.290 1.00 96.19 290 LYS A CA 1
ATOM 2101 C C . LYS A 1 290 ? -9.623 16.621 23.795 1.00 96.19 290 LYS A C 1
ATOM 2103 O O . LYS A 1 290 ? -9.408 16.446 24.994 1.00 96.19 290 LYS A O 1
ATOM 2108 N N . LEU A 1 291 ? -9.649 15.613 22.923 1.00 96.25 291 LEU A N 1
ATOM 2109 C CA . LEU A 1 291 ? -9.331 14.234 23.314 1.00 96.25 291 LEU A CA 1
ATOM 2110 C C . LEU A 1 291 ? -7.865 14.095 23.744 1.00 96.25 291 LEU A C 1
ATOM 2112 O O . LEU A 1 291 ? -7.575 13.422 24.734 1.00 96.25 291 LEU A O 1
ATOM 2116 N N . ARG A 1 292 ? -6.944 14.786 23.060 1.00 93.75 292 ARG A N 1
ATOM 2117 C CA . ARG A 1 292 ? -5.519 14.824 23.419 1.00 93.75 292 ARG A CA 1
ATOM 2118 C C . ARG A 1 292 ? -5.287 15.503 24.766 1.00 93.75 292 ARG A C 1
ATOM 2120 O O . ARG A 1 292 ? -4.507 14.993 25.563 1.00 93.75 292 ARG A O 1
ATOM 2127 N N . GLU A 1 293 ? -5.996 16.593 25.054 1.00 93.06 293 GLU A N 1
ATOM 2128 C CA . GLU A 1 293 ? -5.979 17.250 26.366 1.00 93.06 293 GLU A CA 1
ATOM 2129 C C . GLU A 1 293 ? -6.463 16.311 27.486 1.00 93.06 293 GLU A C 1
ATOM 2131 O O . GLU A 1 293 ? -5.878 16.311 28.567 1.00 93.06 293 GLU A O 1
ATOM 2136 N N . ILE A 1 294 ? -7.507 15.504 27.244 1.00 93.50 294 ILE A N 1
ATOM 2137 C CA . ILE A 1 294 ? -8.007 14.523 28.224 1.00 93.50 294 ILE A CA 1
ATOM 2138 C C . ILE A 1 294 ? -6.967 13.423 28.464 1.00 93.50 294 ILE A C 1
ATOM 2140 O O . ILE A 1 294 ? -6.620 13.156 29.612 1.00 93.50 294 ILE A O 1
ATOM 2144 N N . ALA A 1 295 ? -6.437 12.814 27.400 1.00 91.75 295 ALA A N 1
ATOM 2145 C CA . ALA A 1 295 ? -5.446 11.743 27.516 1.00 91.75 295 ALA A CA 1
ATOM 2146 C C . ALA A 1 295 ? -4.122 12.224 28.140 1.00 91.75 295 ALA A C 1
ATOM 2148 O O . ALA A 1 295 ? -3.497 11.500 28.905 1.00 91.75 295 ALA A O 1
ATOM 2149 N N . ALA A 1 296 ? -3.701 13.464 27.872 1.00 84.62 296 ALA A N 1
ATOM 2150 C CA . ALA A 1 296 ? -2.510 14.042 28.494 1.00 84.62 296 ALA A CA 1
ATOM 2151 C C . ALA A 1 296 ? -2.688 14.305 30.001 1.00 84.62 296 ALA A C 1
ATOM 2153 O O . ALA A 1 296 ? -1.708 14.286 30.745 1.00 84.62 296 ALA A O 1
ATOM 2154 N N . ALA A 1 297 ? -3.921 14.558 30.452 1.00 88.00 297 ALA A N 1
ATOM 2155 C CA . ALA A 1 297 ? -4.234 14.794 31.860 1.00 88.00 297 ALA A CA 1
ATOM 2156 C C . ALA A 1 297 ? -4.377 13.498 32.680 1.00 88.00 297 ALA A C 1
ATOM 2158 O O . ALA A 1 297 ? -4.241 13.546 33.903 1.00 88.00 297 ALA A O 1
ATOM 2159 N N . ASP A 1 298 ? -4.632 12.355 32.033 1.00 81.81 298 ASP A N 1
ATOM 2160 C CA . ASP A 1 298 ? -4.777 11.050 32.682 1.00 81.81 298 ASP A CA 1
ATOM 2161 C C . ASP A 1 298 ? -3.885 9.986 32.002 1.00 81.81 298 ASP A C 1
ATOM 2163 O O . ASP A 1 298 ? -4.249 9.452 30.952 1.00 81.81 298 ASP A O 1
ATOM 2167 N N . PRO A 1 299 ? -2.757 9.581 32.621 1.00 71.50 299 PRO A N 1
ATOM 2168 C CA . PRO A 1 299 ? -1.816 8.611 32.049 1.00 71.50 299 PRO A CA 1
ATOM 2169 C C . PRO A 1 299 ? -2.364 7.175 31.975 1.00 71.50 299 PRO A C 1
ATOM 2171 O O . PRO A 1 299 ? -1.653 6.255 31.569 1.00 71.50 299 PRO A O 1
ATOM 2174 N N . THR A 1 300 ? -3.597 6.933 32.416 1.00 73.25 300 THR A N 1
ATOM 2175 C CA . THR A 1 300 ? -4.288 5.646 32.275 1.00 73.25 300 THR A CA 1
ATOM 2176 C C . THR A 1 300 ? -5.304 5.646 31.129 1.00 73.25 300 THR A C 1
ATOM 2178 O O . THR A 1 300 ? -5.918 4.609 30.853 1.00 73.25 300 THR A O 1
ATOM 2181 N N . VAL A 1 301 ? -5.459 6.785 30.446 1.00 89.69 301 VAL A N 1
ATOM 2182 C CA . VAL A 1 301 ? -6.252 6.958 29.228 1.00 89.69 301 VAL A CA 1
ATOM 2183 C C . VAL A 1 301 ? -5.318 6.961 28.021 1.00 89.69 301 VAL A C 1
ATOM 2185 O O . VAL A 1 301 ? -4.348 7.708 27.960 1.00 89.69 301 VAL A O 1
ATOM 2188 N N . THR A 1 302 ? -5.607 6.117 27.036 1.00 91.12 302 THR A N 1
ATOM 2189 C CA . THR A 1 302 ? -4.854 6.060 25.775 1.00 91.12 302 THR A CA 1
ATOM 2190 C C . THR A 1 302 ? -5.657 6.732 24.670 1.00 91.12 302 THR A C 1
ATOM 2192 O O . THR A 1 302 ? -6.828 6.416 24.499 1.00 91.12 302 THR A O 1
ATOM 2195 N N . LEU A 1 303 ? -5.042 7.632 23.902 1.00 92.12 303 LEU A N 1
ATOM 2196 C CA . LEU A 1 303 ? -5.640 8.179 22.682 1.00 92.12 303 LEU A CA 1
ATOM 2197 C C . LEU A 1 303 ? -5.141 7.392 21.468 1.00 92.12 303 LEU A C 1
ATOM 2199 O O . LEU A 1 303 ? -3.933 7.287 21.260 1.00 92.12 303 LEU A O 1
ATOM 2203 N N . ILE A 1 304 ? -6.069 6.895 20.656 1.00 91.44 304 ILE A N 1
ATOM 2204 C CA . ILE A 1 304 ? -5.804 6.433 19.292 1.00 91.44 304 ILE A CA 1
ATOM 2205 C C . ILE A 1 304 ? -6.397 7.478 18.349 1.00 91.44 304 ILE A C 1
ATOM 2207 O O . ILE A 1 304 ? -7.599 7.736 18.388 1.00 91.44 304 ILE A O 1
ATOM 2211 N N . ASP A 1 305 ? -5.551 8.097 17.529 1.00 88.69 305 ASP A N 1
ATOM 2212 C CA . ASP A 1 305 ? -5.940 9.170 16.613 1.00 88.69 305 ASP A CA 1
ATOM 2213 C C . ASP A 1 305 ? -6.010 8.652 15.173 1.00 88.69 305 ASP A C 1
ATOM 2215 O O . ASP A 1 305 ? -4.991 8.524 14.488 1.00 88.69 305 ASP A O 1
ATOM 2219 N N . LEU A 1 306 ? -7.219 8.324 14.710 1.00 84.06 306 LEU A N 1
ATOM 2220 C CA . LEU A 1 306 ? -7.410 7.815 13.357 1.00 84.06 306 LEU A CA 1
ATOM 2221 C C . LEU A 1 306 ? -7.218 8.901 12.295 1.00 84.06 306 LEU A C 1
ATOM 2223 O O . LEU A 1 306 ? -6.919 8.554 11.158 1.00 84.06 306 LEU A O 1
ATOM 2227 N N . SER A 1 307 ? -7.302 10.193 12.632 1.00 74.00 307 SER A N 1
ATOM 2228 C CA . SER A 1 307 ? -7.105 11.282 11.661 1.00 74.00 307 SER A CA 1
ATOM 2229 C C . SER A 1 307 ? -5.685 11.338 11.083 1.00 74.00 307 SER A C 1
ATOM 2231 O O . SER A 1 307 ? -5.481 11.851 9.986 1.00 74.00 307 SER A O 1
ATOM 2233 N N . ALA A 1 308 ? -4.707 10.753 11.782 1.00 63.69 308 ALA A N 1
ATOM 2234 C CA . ALA A 1 308 ? -3.331 10.620 11.306 1.00 63.69 308 ALA A CA 1
ATOM 2235 C C . ALA A 1 308 ? -3.126 9.442 10.332 1.00 63.69 308 ALA A C 1
ATOM 2237 O O . ALA A 1 308 ? -2.095 9.370 9.665 1.00 63.69 308 ALA A O 1
ATOM 2238 N N . THR A 1 309 ? -4.076 8.502 10.271 1.00 61.75 309 THR A N 1
ATOM 2239 C CA . THR A 1 309 ? -3.968 7.254 9.487 1.00 61.75 309 THR A CA 1
ATOM 2240 C C . THR A 1 309 ? -5.014 7.152 8.380 1.00 61.75 309 THR A C 1
ATOM 2242 O O . THR A 1 309 ? -4.750 6.549 7.342 1.00 61.75 309 THR A O 1
ATOM 2245 N N . LEU A 1 310 ? -6.176 7.773 8.571 1.00 64.50 310 LEU A N 1
ATOM 2246 C CA . LEU A 1 310 ? -7.235 7.909 7.583 1.00 64.50 310 LEU A CA 1
ATOM 2247 C C . LEU A 1 310 ? -7.226 9.350 7.047 1.00 64.50 310 LEU A C 1
ATOM 2249 O O . LEU A 1 310 ? -7.400 10.281 7.838 1.00 64.50 310 LEU A O 1
ATOM 2253 N N . PRO A 1 311 ? -7.021 9.564 5.729 1.00 58.59 311 PRO A N 1
ATOM 2254 C CA . PRO A 1 311 ? -7.135 10.895 5.137 1.00 58.59 311 PRO A CA 1
ATOM 2255 C C . PRO A 1 311 ? -8.553 11.444 5.340 1.00 58.59 311 PRO A C 1
ATOM 2257 O O . PRO A 1 311 ? -9.491 10.682 5.582 1.00 58.59 311 PRO A O 1
ATOM 2260 N N . SER A 1 312 ? -8.726 12.767 5.228 1.00 59.31 312 SER A N 1
ATOM 2261 C CA . SER A 1 312 ? -10.062 13.362 5.328 1.00 59.31 312 SER A CA 1
ATOM 2262 C C . SER A 1 312 ? -11.015 12.698 4.334 1.00 59.31 312 SER A C 1
ATOM 2264 O O . SER A 1 312 ? -10.623 12.325 3.224 1.00 59.31 312 SER A O 1
ATOM 2266 N N . ALA A 1 313 ? -12.283 12.551 4.713 1.00 57.62 313 ALA A N 1
ATOM 2267 C CA . ALA A 1 313 ? -13.246 11.818 3.900 1.00 57.62 313 ALA A CA 1
ATOM 2268 C C . ALA A 1 313 ? -13.480 12.449 2.510 1.00 57.62 313 ALA A C 1
ATOM 2270 O O . ALA A 1 313 ? -13.935 11.773 1.593 1.00 57.62 313 ALA A O 1
ATOM 2271 N N . ALA A 1 314 ? -13.084 13.713 2.323 1.00 47.75 314 ALA A N 1
ATOM 2272 C CA . ALA A 1 314 ? -13.082 14.414 1.040 1.00 47.75 314 ALA A CA 1
ATOM 2273 C C . ALA A 1 314 ? -11.913 14.037 0.095 1.00 47.75 314 ALA A C 1
ATOM 2275 O O . ALA A 1 314 ? -11.896 14.497 -1.044 1.00 47.75 314 ALA A O 1
ATOM 2276 N N . ALA A 1 315 ? -10.928 13.243 0.539 1.00 48.06 315 ALA A N 1
ATOM 2277 C CA . ALA A 1 315 ? -9.634 13.081 -0.134 1.00 48.06 315 ALA A CA 1
ATOM 2278 C C . ALA A 1 315 ? -9.265 11.632 -0.522 1.00 48.06 315 ALA A C 1
ATOM 2280 O O . ALA A 1 315 ? -8.079 11.333 -0.656 1.00 48.06 315 ALA A O 1
ATOM 2281 N N . THR A 1 316 ? -10.215 10.701 -0.693 1.00 50.97 316 THR A N 1
ATOM 2282 C CA . THR A 1 316 ? -9.866 9.274 -0.880 1.00 50.97 316 THR A CA 1
ATOM 2283 C C . THR A 1 316 ? -9.883 8.779 -2.339 1.00 50.97 316 THR A C 1
ATOM 2285 O O . THR A 1 316 ? -10.951 8.530 -2.888 1.00 50.97 316 THR A O 1
ATOM 2288 N N . PRO A 1 317 ? -8.711 8.495 -2.949 1.00 44.03 317 PRO A N 1
ATOM 2289 C CA . PRO A 1 317 ? -8.594 7.665 -4.156 1.00 44.03 317 PRO A CA 1
ATOM 2290 C C . PRO A 1 317 ? -8.608 6.146 -3.864 1.00 44.03 317 PRO A C 1
ATOM 2292 O O . PRO A 1 317 ? -8.599 5.347 -4.794 1.00 44.03 317 PRO A O 1
ATOM 2295 N N . TYR A 1 318 ? -8.643 5.733 -2.586 1.00 50.44 318 TYR A N 1
ATOM 2296 C CA . TYR A 1 318 ? -8.485 4.331 -2.144 1.00 50.44 318 TYR A CA 1
ATOM 2297 C C . TYR A 1 318 ? -9.786 3.621 -1.721 1.00 50.44 318 TYR A C 1
ATOM 2299 O O . TYR A 1 318 ? -9.732 2.508 -1.203 1.00 50.44 318 TYR A O 1
ATOM 2307 N N . GLY A 1 319 ? -10.955 4.256 -1.875 1.00 65.94 319 GLY A N 1
ATOM 2308 C CA . GLY A 1 319 ? -12.251 3.632 -1.558 1.00 65.94 319 GLY A CA 1
ATOM 2309 C C . GLY A 1 319 ? -12.472 3.297 -0.075 1.00 65.94 319 GLY A C 1
ATOM 2310 O O . GLY A 1 319 ? -13.233 2.384 0.235 1.00 65.94 319 GLY A O 1
ATOM 2311 N N . LEU A 1 320 ? -11.803 4.003 0.846 1.00 75.31 320 LEU A N 1
ATOM 2312 C CA . LEU A 1 320 ? -11.889 3.773 2.300 1.00 75.31 320 LEU A CA 1
ATOM 2313 C C . LEU A 1 320 ? -13.151 4.370 2.941 1.00 75.31 320 LEU A C 1
ATOM 2315 O O . LEU A 1 320 ? -13.509 3.994 4.054 1.00 75.31 320 LEU A O 1
ATOM 2319 N N . MET A 1 321 ? -13.817 5.288 2.244 1.00 80.88 321 MET A N 1
ATOM 2320 C CA . MET A 1 321 ? -14.999 6.002 2.715 1.00 80.88 321 MET A CA 1
ATOM 2321 C C . MET A 1 321 ? -16.203 5.686 1.836 1.00 80.88 321 MET A C 1
ATOM 2323 O O . MET A 1 321 ? -16.067 5.495 0.626 1.00 80.88 321 MET A O 1
ATOM 2327 N N . SER A 1 322 ? -17.378 5.655 2.451 1.00 80.88 322 SER A N 1
ATOM 2328 C CA . SER A 1 322 ? -18.654 5.624 1.752 1.00 80.88 322 SER A CA 1
ATOM 2329 C C . SER A 1 322 ? -18.911 6.962 1.040 1.00 80.88 322 SER A C 1
ATOM 2331 O O . SER A 1 322 ? -18.363 7.995 1.441 1.00 80.88 322 SER A O 1
ATOM 2333 N N . PRO A 1 323 ? -19.761 6.989 -0.007 1.00 81.81 323 PRO A N 1
ATOM 2334 C CA . PRO A 1 323 ? -20.050 8.211 -0.765 1.00 81.81 323 PRO A CA 1
ATOM 2335 C C . PRO A 1 323 ? -20.667 9.356 0.052 1.00 81.81 323 PRO A C 1
ATOM 2337 O O . PRO A 1 323 ? -20.695 10.488 -0.421 1.00 81.81 323 PRO A O 1
ATOM 2340 N N . ASP A 1 324 ? -21.169 9.078 1.257 1.00 84.75 324 ASP A N 1
ATOM 2341 C CA . ASP A 1 324 ? -21.708 10.094 2.164 1.00 84.75 324 ASP A CA 1
ATOM 2342 C C . ASP A 1 324 ? -20.630 11.003 2.781 1.00 84.75 324 ASP A C 1
ATOM 2344 O O . ASP A 1 324 ? -20.959 12.037 3.363 1.00 84.75 324 ASP A O 1
ATOM 2348 N N . GLY A 1 325 ? -19.346 10.646 2.646 1.00 83.94 325 GLY A N 1
ATOM 2349 C CA . GLY A 1 325 ? -18.230 11.416 3.190 1.00 83.94 325 GLY A CA 1
ATOM 2350 C C . GLY A 1 325 ? -18.195 11.456 4.722 1.00 83.94 325 GLY A C 1
ATOM 2351 O O . GLY A 1 325 ? -17.541 12.338 5.290 1.00 83.94 325 GLY A O 1
ATOM 2352 N N . VAL A 1 326 ? -18.898 10.532 5.384 1.00 87.75 326 VAL A N 1
ATOM 2353 C CA . VAL A 1 326 ? -18.988 10.418 6.845 1.00 87.75 326 VAL A CA 1
ATOM 2354 C C . VAL A 1 326 ? -18.584 9.028 7.313 1.00 87.75 326 VAL A C 1
ATOM 2356 O O . VAL A 1 326 ? -17.791 8.924 8.245 1.00 87.75 326 VAL A O 1
ATOM 2359 N N . HIS A 1 327 ? -19.092 7.975 6.675 1.00 92.19 327 HIS A N 1
ATOM 2360 C CA . HIS A 1 327 ? -18.934 6.607 7.156 1.00 92.19 327 HIS A CA 1
ATOM 2361 C C . HIS A 1 327 ? -17.859 5.840 6.378 1.00 92.19 327 HIS A C 1
ATOM 2363 O O . HIS A 1 327 ? -17.682 6.072 5.179 1.00 92.19 327 HIS A O 1
ATOM 2369 N N . PRO A 1 328 ? -17.121 4.913 7.012 1.00 88.25 328 PRO A N 1
ATOM 2370 C CA . PRO A 1 328 ? -16.116 4.128 6.314 1.00 88.25 328 PRO A CA 1
ATOM 2371 C C . PRO A 1 328 ? -16.774 3.066 5.425 1.00 88.25 328 PRO A C 1
ATOM 2373 O O . PRO A 1 328 ? -17.870 2.599 5.705 1.00 88.25 328 PRO A O 1
ATOM 2376 N N . SER A 1 329 ? -16.099 2.656 4.354 1.00 84.94 329 SER A N 1
ATOM 2377 C CA . SER A 1 329 ? -16.463 1.434 3.624 1.00 84.94 329 SER A CA 1
ATOM 2378 C C . SER A 1 329 ? -15.977 0.190 4.385 1.00 84.94 329 SER A C 1
ATOM 2380 O O . SER A 1 329 ? -15.258 0.310 5.380 1.00 84.94 329 SER A O 1
ATOM 2382 N N . ASP A 1 330 ? -16.248 -1.020 3.884 1.00 81.00 330 ASP A N 1
ATOM 2383 C CA . ASP A 1 330 ? -15.636 -2.260 4.403 1.00 81.00 330 ASP A CA 1
ATOM 2384 C C . ASP A 1 330 ? -14.103 -2.166 4.535 1.00 81.00 330 ASP A C 1
ATOM 2386 O O . ASP A 1 330 ? -13.517 -2.669 5.496 1.00 81.00 330 ASP A O 1
ATOM 2390 N N . ALA A 1 331 ? -13.438 -1.512 3.575 1.00 74.19 331 ALA A N 1
ATOM 2391 C CA . ALA A 1 331 ? -11.990 -1.317 3.604 1.00 74.19 331 ALA A CA 1
ATOM 2392 C C . ALA A 1 331 ? -11.571 -0.310 4.688 1.00 74.19 331 ALA A C 1
ATOM 2394 O O . ALA A 1 331 ? -10.572 -0.523 5.376 1.00 74.19 331 ALA A O 1
ATOM 2395 N N . GLY A 1 332 ? -12.356 0.753 4.885 1.00 76.81 332 GLY A N 1
ATOM 2396 C CA . GLY A 1 332 ? -12.159 1.700 5.982 1.00 76.81 332 GLY A CA 1
ATOM 2397 C C . GLY A 1 332 ? -12.343 1.046 7.351 1.00 76.81 332 GLY A C 1
ATOM 2398 O O . GLY A 1 332 ? -11.494 1.206 8.225 1.00 76.81 332 GLY A O 1
ATOM 2399 N N . HIS A 1 333 ? -13.397 0.246 7.530 1.00 85.38 333 HIS A N 1
ATOM 2400 C CA . HIS A 1 333 ? -13.632 -0.506 8.762 1.00 85.38 333 HIS A CA 1
ATOM 2401 C C . HIS A 1 333 ? -12.496 -1.493 9.075 1.00 85.38 333 HIS A C 1
ATOM 2403 O O . HIS A 1 333 ? -12.081 -1.594 10.231 1.00 85.38 333 HIS A O 1
ATOM 2409 N N . ASP A 1 334 ? -11.949 -2.185 8.069 1.00 78.56 334 ASP A N 1
ATOM 2410 C CA . ASP A 1 334 ? -10.789 -3.068 8.253 1.00 78.56 334 ASP A CA 1
ATOM 2411 C C . ASP A 1 334 ? -9.533 -2.290 8.681 1.00 78.56 334 ASP A C 1
ATOM 2413 O O . ASP A 1 334 ? -8.818 -2.726 9.586 1.00 78.56 334 ASP A O 1
ATOM 2417 N N . LEU A 1 335 ? -9.284 -1.115 8.091 1.00 76.62 335 LEU A N 1
ATOM 2418 C CA . LEU A 1 335 ? -8.159 -0.260 8.476 1.00 76.62 335 LEU A CA 1
ATOM 2419 C C . LEU A 1 335 ? -8.300 0.246 9.918 1.00 76.62 335 LEU A C 1
ATOM 2421 O O . LEU A 1 335 ? -7.339 0.160 10.681 1.00 76.62 335 LEU A O 1
ATOM 2425 N N . ILE A 1 336 ? -9.495 0.687 10.328 1.00 83.62 336 ILE A N 1
ATOM 2426 C CA . ILE A 1 336 ? -9.773 1.069 11.724 1.00 83.62 336 ILE A CA 1
ATOM 2427 C C . ILE A 1 336 ? -9.453 -0.100 12.661 1.00 83.62 336 ILE A C 1
ATOM 2429 O O . ILE A 1 336 ? -8.703 0.067 13.624 1.00 83.62 336 ILE A O 1
ATOM 2433 N N . ALA A 1 337 ? -9.962 -1.297 12.355 1.00 81.56 337 ALA A N 1
ATOM 2434 C CA . ALA A 1 337 ? -9.745 -2.486 13.172 1.00 81.56 337 ALA A CA 1
ATOM 2435 C C . ALA A 1 337 ? -8.255 -2.807 13.353 1.00 81.56 337 ALA A C 1
ATOM 2437 O O . ALA A 1 337 ? -7.820 -3.100 14.466 1.00 81.56 337 ALA A O 1
ATOM 2438 N N . ARG A 1 338 ? -7.457 -2.714 12.283 1.00 75.75 338 ARG A N 1
ATOM 2439 C CA . ARG A 1 338 ? -6.008 -2.975 12.321 1.00 75.75 338 ARG A CA 1
ATOM 2440 C C . ARG A 1 338 ? -5.243 -1.919 13.104 1.00 75.75 338 ARG A C 1
ATOM 2442 O O . ARG A 1 338 ? -4.387 -2.281 13.908 1.00 75.75 338 ARG A O 1
ATOM 2449 N N . THR A 1 339 ? -5.566 -0.642 12.904 1.00 78.19 339 THR A N 1
ATOM 2450 C CA . THR A 1 339 ? -4.944 0.468 13.640 1.00 78.19 339 THR A CA 1
ATOM 2451 C C . THR A 1 339 ? -5.197 0.328 15.140 1.00 78.19 339 THR A C 1
ATOM 2453 O O . THR A 1 339 ? -4.281 0.475 15.952 1.00 78.19 339 THR A O 1
ATOM 2456 N N . VAL A 1 340 ? -6.425 -0.040 15.520 1.00 87.31 340 VAL A N 1
ATOM 2457 C CA . VAL A 1 340 ? -6.769 -0.290 16.923 1.00 87.31 340 VAL A CA 1
ATOM 2458 C C . VAL A 1 340 ? -6.069 -1.553 17.444 1.00 87.31 340 VAL A C 1
ATOM 2460 O O . VAL A 1 340 ? -5.434 -1.501 18.496 1.00 87.31 340 VAL A O 1
ATOM 2463 N N . ALA A 1 341 ? -6.092 -2.665 16.700 1.00 82.31 341 ALA A N 1
ATOM 2464 C CA . ALA A 1 341 ? -5.442 -3.920 17.095 1.00 82.31 341 ALA A CA 1
ATOM 2465 C C . ALA A 1 341 ? -3.937 -3.749 17.362 1.00 82.31 341 ALA A C 1
ATOM 2467 O O . ALA A 1 341 ? -3.438 -4.250 18.369 1.00 82.31 341 ALA A O 1
ATOM 2468 N N . ALA A 1 342 ? -3.237 -2.989 16.512 1.00 76.19 342 ALA A N 1
ATOM 2469 C CA . ALA A 1 342 ? -1.810 -2.700 16.661 1.00 76.19 342 ALA A CA 1
ATOM 2470 C C . ALA A 1 342 ? -1.476 -1.984 17.981 1.00 76.19 342 ALA A C 1
ATOM 2472 O O . ALA A 1 342 ? -0.375 -2.125 18.501 1.00 76.19 342 ALA A O 1
ATOM 2473 N N . THR A 1 343 ? -2.433 -1.243 18.547 1.00 81.25 343 THR A N 1
ATOM 2474 C CA . THR A 1 343 ? -2.266 -0.582 19.847 1.00 81.25 343 THR A CA 1
ATOM 2475 C C . THR A 1 343 ? -2.613 -1.523 21.009 1.00 81.25 343 THR A C 1
ATOM 2477 O O . THR A 1 343 ? -1.964 -1.496 22.059 1.00 81.25 343 THR A O 1
ATOM 2480 N N . LEU A 1 344 ? -3.641 -2.362 20.839 1.00 83.25 344 LEU A N 1
ATOM 2481 C CA . LEU A 1 344 ? -4.217 -3.177 21.914 1.00 83.25 344 LEU A CA 1
ATOM 2482 C C . LEU A 1 344 ? -3.415 -4.440 22.266 1.00 83.25 344 LEU A C 1
ATOM 2484 O O . LEU A 1 344 ? -3.445 -4.861 23.424 1.00 83.25 344 LEU A O 1
ATOM 2488 N N . VAL A 1 345 ? -2.700 -5.038 21.314 1.00 72.12 345 VAL A N 1
ATOM 2489 C CA . VAL A 1 345 ? -1.942 -6.289 21.517 1.00 72.12 345 VAL A CA 1
ATOM 2490 C C . VAL A 1 345 ? -0.527 -5.984 22.060 1.00 72.12 345 VAL A C 1
ATOM 2492 O O . VAL A 1 345 ? -0.011 -4.887 21.827 1.00 72.12 345 VAL A O 1
ATOM 2495 N N . PRO A 1 346 ? 0.108 -6.871 22.856 1.00 55.50 346 PRO A N 1
ATOM 2496 C CA . PRO A 1 346 ? 1.535 -6.764 23.178 1.00 55.50 346 PRO A CA 1
ATOM 2497 C C . PRO A 1 346 ? 2.414 -6.788 21.916 1.00 55.50 346 PRO A C 1
ATOM 2499 O O . PRO A 1 346 ? 2.081 -7.458 20.937 1.00 55.50 346 PRO A O 1
ATOM 2502 N N . ASP A 1 347 ? 3.551 -6.087 21.940 1.00 45.41 347 ASP A N 1
ATOM 2503 C CA . ASP A 1 347 ? 4.505 -6.095 20.824 1.00 45.41 347 ASP A CA 1
ATOM 2504 C C . ASP A 1 347 ? 4.960 -7.542 20.546 1.00 45.41 347 ASP A C 1
ATOM 2506 O O . ASP A 1 347 ? 5.577 -8.175 21.402 1.00 45.41 347 ASP A O 1
ATOM 2510 N N . GLY A 1 348 ? 4.637 -8.074 19.360 1.00 39.84 348 GLY A N 1
ATOM 2511 C CA . GLY A 1 348 ? 5.036 -9.421 18.925 1.00 39.84 348 GLY A CA 1
ATOM 2512 C C . GLY A 1 348 ? 3.965 -10.522 18.963 1.00 39.84 348 GLY A C 1
ATOM 2513 O O . GLY A 1 348 ? 4.299 -11.652 18.624 1.00 39.84 348 GLY A O 1
ATOM 2514 N N . GLU A 1 349 ? 2.702 -10.233 19.311 1.00 43.19 349 GLU A N 1
ATOM 2515 C CA . GLU A 1 349 ? 1.630 -11.253 19.411 1.00 43.19 349 GLU A CA 1
ATOM 2516 C C . GLU A 1 349 ? 0.439 -11.065 18.440 1.00 43.19 349 GLU A C 1
ATOM 2518 O O . GLU A 1 349 ? -0.671 -11.485 18.740 1.00 43.19 349 GLU A O 1
ATOM 2523 N N . LEU A 1 350 ? 0.622 -10.454 17.262 1.00 42.12 350 LEU A N 1
ATOM 2524 C CA . LEU A 1 350 ? -0.298 -10.658 16.121 1.00 42.12 350 LEU A CA 1
ATOM 2525 C C . LEU A 1 350 ? -0.036 -12.054 15.512 1.00 42.12 350 LEU A C 1
ATOM 2527 O O . LEU A 1 350 ? 1.061 -12.567 15.724 1.00 42.12 350 LEU A O 1
ATOM 2531 N N . PRO A 1 351 ? -1.007 -12.707 14.830 1.00 38.69 351 PRO A N 1
ATOM 2532 C CA . PRO A 1 351 ? -1.055 -14.169 14.721 1.00 38.69 351 PRO A CA 1
ATOM 2533 C C . PRO A 1 351 ? 0.287 -14.795 14.327 1.00 38.69 351 PRO A C 1
ATOM 2535 O O . PRO A 1 351 ? 0.995 -14.306 13.457 1.00 38.69 351 PRO A O 1
ATOM 2538 N N . VAL A 1 352 ? 0.686 -15.875 14.995 1.00 41.72 352 VAL A N 1
ATOM 2539 C CA . VAL A 1 352 ? 1.954 -16.528 14.658 1.00 41.72 352 VAL A CA 1
ATOM 2540 C C . VAL A 1 352 ? 1.717 -17.387 13.430 1.00 41.72 352 VAL A C 1
ATOM 2542 O O . VAL A 1 352 ? 1.044 -18.415 13.483 1.00 41.72 352 VAL A O 1
ATOM 2545 N N . GLY A 1 353 ? 2.241 -16.920 12.307 1.00 47.28 353 GLY A N 1
ATOM 2546 C CA . GLY A 1 353 ? 2.105 -17.609 11.037 1.00 47.28 353 GLY A CA 1
ATOM 2547 C C . GLY A 1 353 ? 2.789 -16.917 9.876 1.00 47.28 353 GLY A C 1
ATOM 2548 O O . GLY A 1 353 ? 2.453 -17.242 8.755 1.00 47.28 353 GLY A O 1
ATOM 2549 N N . GLY A 1 354 ? 3.745 -16.020 10.107 1.00 38.75 354 GLY A N 1
ATOM 2550 C CA . GLY A 1 354 ? 4.577 -15.487 9.043 1.00 38.75 354 GLY A CA 1
ATOM 2551 C C . GLY A 1 354 ? 6.030 -15.325 9.469 1.00 38.75 354 GLY A C 1
ATOM 2552 O O . GLY A 1 354 ? 6.316 -15.124 10.649 1.00 38.75 354 GLY A O 1
ATOM 2553 N N . THR A 1 355 ? 6.965 -15.468 8.534 1.00 39.94 355 THR A N 1
ATOM 2554 C CA . THR A 1 355 ? 8.387 -15.191 8.779 1.00 39.94 355 THR A CA 1
ATOM 2555 C C . THR A 1 355 ? 8.605 -13.697 9.025 1.00 39.94 355 THR A C 1
ATOM 2557 O O . THR A 1 355 ? 7.809 -12.863 8.591 1.00 39.94 355 THR A O 1
ATOM 2560 N N . THR A 1 356 ? 9.679 -13.338 9.740 1.00 35.91 356 THR A N 1
ATOM 2561 C CA . THR A 1 356 ? 10.098 -11.939 9.937 1.00 35.91 356 THR A CA 1
ATOM 2562 C C . THR A 1 356 ? 10.060 -11.200 8.607 1.00 35.91 356 THR A C 1
ATOM 2564 O O . THR A 1 356 ? 10.795 -11.573 7.707 1.00 35.91 356 THR A O 1
ATOM 2567 N N . GLY A 1 357 ? 9.215 -10.175 8.480 1.00 35.91 357 GLY A N 1
ATOM 2568 C CA . GLY A 1 357 ? 8.946 -9.583 7.172 1.00 35.91 357 GLY A CA 1
ATOM 2569 C C . GLY A 1 357 ? 7.607 -9.975 6.562 1.00 35.91 357 GLY A C 1
ATOM 2570 O O . GLY A 1 357 ? 7.467 -9.796 5.374 1.00 35.91 357 GLY A O 1
ATOM 2571 N N . GLN A 1 358 ? 6.597 -10.436 7.311 1.00 41.94 358 GLN A N 1
ATOM 2572 C CA . GLN A 1 358 ? 5.231 -10.647 6.795 1.00 41.94 358 GLN A CA 1
ATOM 2573 C C . GLN A 1 358 ? 4.159 -9.787 7.497 1.00 41.94 358 GLN A C 1
ATOM 2575 O O . GLN A 1 358 ? 4.156 -9.652 8.716 1.00 41.94 358 GLN A O 1
ATOM 2580 N N . VAL A 1 359 ? 3.243 -9.196 6.714 1.00 41.59 359 VAL A N 1
ATOM 2581 C CA . VAL A 1 359 ? 1.963 -8.584 7.114 1.00 41.59 359 VAL A CA 1
ATOM 2582 C C . VAL A 1 359 ? 0.772 -9.436 6.655 1.00 41.59 359 VAL A C 1
ATOM 2584 O O . VAL A 1 359 ? 0.812 -10.124 5.641 1.00 41.59 359 VAL A O 1
ATOM 2587 N N . LEU A 1 360 ? -0.339 -9.368 7.381 1.00 41.28 360 LEU A N 1
ATOM 2588 C CA . LEU A 1 360 ? -1.549 -10.132 7.078 1.00 41.28 360 LEU A CA 1
ATOM 2589 C C . LEU A 1 360 ? -2.404 -9.404 6.015 1.00 41.28 360 LEU A C 1
ATOM 2591 O O . LEU A 1 360 ? -3.148 -8.487 6.375 1.00 41.28 360 LEU A O 1
ATOM 2595 N N . ALA A 1 361 ? -2.332 -9.776 4.732 1.00 42.53 361 ALA A N 1
ATOM 2596 C CA . ALA A 1 361 ? -3.130 -9.149 3.667 1.00 42.53 361 ALA A CA 1
ATOM 2597 C C . ALA A 1 361 ? -4.333 -9.999 3.243 1.00 42.53 361 ALA A C 1
ATOM 2599 O O . ALA A 1 361 ? -4.378 -11.214 3.430 1.00 42.53 361 ALA A O 1
ATOM 2600 N N . LYS A 1 362 ? -5.342 -9.327 2.686 1.00 40.41 362 LYS A N 1
ATOM 2601 C CA . LYS A 1 362 ? -6.595 -9.925 2.218 1.00 40.41 362 LYS A CA 1
ATOM 2602 C C . LYS A 1 362 ? -6.347 -10.670 0.898 1.00 40.41 362 LYS A C 1
ATOM 2604 O O . LYS A 1 362 ? -5.914 -10.051 -0.065 1.00 40.41 362 LYS A O 1
ATOM 2609 N N . THR A 1 363 ? -6.612 -11.976 0.849 1.00 38.78 363 THR A N 1
ATOM 2610 C CA . THR A 1 363 ? -6.359 -12.828 -0.334 1.00 38.78 363 THR A CA 1
ATOM 2611 C C . THR A 1 363 ? -7.544 -12.946 -1.277 1.00 38.78 363 THR A C 1
ATOM 2613 O O . THR A 1 363 ? -7.389 -13.397 -2.406 1.00 38.78 363 THR A O 1
ATOM 2616 N N . SER A 1 364 ? -8.741 -12.559 -0.836 1.00 38.81 364 SER A N 1
ATOM 2617 C CA . SER A 1 364 ? -9.912 -12.457 -1.706 1.00 38.81 364 SER A CA 1
ATOM 2618 C C . SER A 1 364 ? -11.002 -11.590 -1.075 1.00 38.81 364 SER A C 1
ATOM 2620 O O . SER A 1 364 ? -10.914 -11.184 0.085 1.00 38.81 364 SER A O 1
ATOM 2622 N N . ALA A 1 365 ? -12.070 -11.327 -1.828 1.00 30.75 365 ALA A N 1
ATOM 2623 C CA . ALA A 1 365 ? -13.246 -10.617 -1.333 1.00 30.75 365 ALA A CA 1
ATOM 2624 C C . ALA A 1 365 ? -14.020 -11.381 -0.234 1.00 30.75 365 ALA A C 1
ATOM 2626 O O . ALA A 1 365 ? -14.864 -10.779 0.427 1.00 30.75 365 ALA A O 1
ATOM 2627 N N . ALA A 1 366 ? -13.732 -12.668 -0.001 1.00 33.53 366 ALA A N 1
ATOM 2628 C CA . ALA A 1 366 ? -14.401 -13.465 1.023 1.00 33.53 366 ALA A CA 1
ATOM 2629 C C . ALA A 1 366 ? -14.015 -13.028 2.451 1.00 33.53 366 ALA A C 1
ATOM 2631 O O . ALA A 1 366 ? -12.845 -12.790 2.765 1.00 33.53 366 ALA A O 1
ATOM 2632 N N . SER A 1 367 ? -15.005 -12.955 3.346 1.00 35.19 367 SER A N 1
ATOM 2633 C CA . SER A 1 367 ? -14.785 -12.670 4.769 1.00 35.19 367 SER A CA 1
ATOM 2634 C C . SER A 1 367 ? -13.826 -13.684 5.392 1.00 35.19 367 SER A C 1
ATOM 2636 O O . SER A 1 367 ? -14.067 -14.886 5.353 1.00 35.19 367 SER A O 1
ATOM 2638 N N . GLY A 1 368 ? -12.735 -13.188 5.977 1.00 35.75 368 GLY A N 1
ATOM 2639 C CA . GLY A 1 368 ? -11.717 -14.023 6.623 1.00 35.75 368 GLY A CA 1
ATOM 2640 C C . GLY A 1 368 ? -10.639 -14.586 5.689 1.00 35.75 368 GLY A C 1
ATOM 2641 O O . GLY A 1 368 ? -9.713 -15.220 6.182 1.00 35.75 368 GLY A O 1
ATOM 2642 N N . ALA A 1 369 ? -10.694 -14.320 4.378 1.00 35.88 369 ALA A N 1
ATOM 2643 C CA . ALA A 1 369 ? -9.630 -14.701 3.451 1.00 35.88 369 ALA A CA 1
ATOM 2644 C C . ALA A 1 369 ? -8.427 -13.761 3.607 1.00 35.88 369 ALA A C 1
ATOM 2646 O O . ALA A 1 369 ? -8.359 -12.691 2.997 1.00 35.88 369 ALA A O 1
ATOM 2647 N N . VAL A 1 370 ? -7.499 -14.145 4.477 1.00 41.84 370 VAL A N 1
ATOM 2648 C CA . VAL A 1 370 ? -6.231 -13.451 4.697 1.00 41.84 370 VAL A CA 1
ATOM 2649 C C . VAL A 1 370 ? -5.079 -14.448 4.628 1.00 41.84 370 VAL A C 1
ATOM 2651 O O . VAL A 1 370 ? -5.218 -15.585 5.075 1.00 41.84 370 VAL A O 1
ATOM 2654 N N . ALA A 1 371 ? -3.945 -14.030 4.072 1.00 44.66 371 ALA A N 1
ATOM 2655 C CA . ALA A 1 371 ? -2.696 -14.781 4.114 1.00 44.66 371 ALA A CA 1
ATOM 2656 C C . ALA A 1 371 ? -1.554 -13.873 4.553 1.00 44.66 371 ALA A C 1
ATOM 2658 O O . ALA A 1 371 ? -1.621 -12.645 4.460 1.00 44.66 371 ALA A O 1
ATOM 2659 N N . TRP A 1 372 ? -0.498 -14.506 5.041 1.00 43.72 372 TRP A N 1
ATOM 2660 C CA . TRP A 1 372 ? 0.759 -13.845 5.333 1.00 43.72 372 TRP A CA 1
ATOM 2661 C C . TRP A 1 372 ? 1.417 -13.449 4.025 1.00 43.72 372 TRP A C 1
ATOM 2663 O O . TRP A 1 372 ? 1.893 -14.286 3.265 1.00 43.72 372 TRP A O 1
ATOM 2673 N N . THR A 1 373 ? 1.379 -12.157 3.747 1.00 44.44 373 THR A N 1
ATOM 2674 C CA . THR A 1 373 ? 2.071 -11.538 2.622 1.00 44.44 373 THR A CA 1
ATOM 2675 C C . THR A 1 373 ? 3.266 -10.801 3.158 1.00 44.44 373 THR A C 1
ATOM 2677 O O . THR A 1 373 ? 3.225 -10.305 4.276 1.00 44.44 373 THR A O 1
ATOM 2680 N N . ASN A 1 374 ? 4.341 -10.697 2.405 1.00 45.78 374 ASN A N 1
ATOM 2681 C CA . ASN A 1 374 ? 5.521 -10.063 2.958 1.00 45.78 374 ASN A CA 1
ATOM 2682 C C . ASN A 1 374 ? 5.308 -8.551 3.176 1.00 45.78 374 ASN A C 1
ATOM 2684 O O . ASN A 1 374 ? 4.559 -7.906 2.443 1.00 45.78 374 ASN A O 1
ATOM 2688 N N . MET A 1 375 ? 5.887 -8.005 4.248 1.00 43.91 375 MET A N 1
ATOM 2689 C CA . MET A 1 375 ? 5.890 -6.596 4.598 1.00 43.91 375 MET A CA 1
ATOM 2690 C C . MET A 1 375 ? 6.364 -5.838 3.373 1.00 43.91 375 MET A C 1
ATOM 2692 O O . MET A 1 375 ? 7.491 -6.039 2.924 1.00 43.91 375 MET A O 1
ATOM 2696 N N . VAL A 1 376 ? 5.529 -4.925 2.887 1.00 51.47 376 VAL A N 1
ATOM 2697 C CA . VAL A 1 376 ? 6.005 -3.857 2.017 1.00 51.47 376 VAL A CA 1
ATOM 2698 C C . VAL A 1 376 ? 6.880 -2.964 2.888 1.00 51.47 376 VAL A C 1
ATOM 2700 O O . VAL A 1 376 ? 6.402 -2.106 3.632 1.00 51.47 376 VAL A O 1
ATOM 2703 N N . ARG A 1 377 ? 8.181 -3.235 2.870 1.00 64.38 377 ARG A N 1
ATOM 2704 C CA . ARG A 1 377 ? 9.185 -2.363 3.468 1.00 64.38 377 ARG A CA 1
ATOM 2705 C C . ARG A 1 377 ? 9.328 -1.159 2.555 1.00 64.38 377 ARG A C 1
ATOM 2707 O O . ARG A 1 377 ? 9.267 -1.300 1.344 1.00 64.38 377 ARG A O 1
ATOM 2714 N N . VAL A 1 378 ? 9.530 0.021 3.126 1.00 60.66 378 VAL A N 1
ATOM 2715 C CA . VAL A 1 378 ? 9.750 1.243 2.345 1.00 60.66 378 VAL A CA 1
ATOM 2716 C C . VAL A 1 378 ? 11.165 1.738 2.604 1.00 60.66 378 VAL A C 1
ATOM 2718 O O . VAL A 1 378 ? 11.610 1.728 3.756 1.00 60.66 378 VAL A O 1
ATOM 2721 N N . VAL A 1 379 ? 11.850 2.166 1.545 1.00 67.38 379 VAL A N 1
ATOM 2722 C CA . VAL A 1 379 ? 13.099 2.926 1.631 1.00 67.38 379 VAL A CA 1
ATOM 2723 C C . VAL A 1 379 ? 12.903 4.310 1.014 1.00 67.38 379 VAL A C 1
ATOM 2725 O O . VAL A 1 379 ? 12.553 4.442 -0.161 1.00 67.38 379 VAL A O 1
ATOM 2728 N N . ARG A 1 380 ? 13.087 5.347 1.838 1.00 71.38 380 ARG A N 1
ATOM 2729 C CA . ARG A 1 380 ? 12.875 6.761 1.475 1.00 71.38 380 ARG A CA 1
ATOM 2730 C C . ARG A 1 380 ? 14.196 7.496 1.242 1.00 71.38 380 ARG A C 1
ATOM 2732 O O . ARG A 1 380 ? 15.215 7.073 1.789 1.00 71.38 380 ARG A O 1
ATOM 2739 N N . PRO A 1 381 ? 14.211 8.617 0.498 1.00 69.56 381 PRO A N 1
ATOM 2740 C CA . PRO A 1 381 ? 15.436 9.377 0.268 1.00 69.56 381 PRO A CA 1
ATOM 2741 C C . PRO A 1 381 ? 16.138 9.754 1.579 1.00 69.56 381 PRO A C 1
ATOM 2743 O O . PRO A 1 381 ? 15.513 10.290 2.495 1.00 69.56 381 PRO A O 1
ATOM 2746 N N . GLY A 1 382 ? 17.441 9.479 1.658 1.00 69.38 382 GLY A N 1
ATOM 2747 C CA . GLY A 1 382 ? 18.264 9.706 2.852 1.00 69.38 382 GLY A CA 1
ATOM 2748 C C . GLY A 1 382 ? 18.351 8.513 3.810 1.00 69.38 382 GLY A C 1
ATOM 2749 O O . GLY A 1 382 ? 19.177 8.540 4.721 1.00 69.38 382 GLY A O 1
ATOM 2750 N N . GLU A 1 383 ? 17.554 7.462 3.604 1.00 72.44 383 GLU A N 1
ATOM 2751 C CA . GLU A 1 383 ? 17.718 6.183 4.297 1.00 72.44 383 GLU A CA 1
ATOM 2752 C C . GLU A 1 383 ? 18.764 5.303 3.591 1.00 72.44 383 GLU A C 1
ATOM 2754 O O . GLU A 1 383 ? 18.989 5.407 2.385 1.00 72.44 383 GLU A O 1
ATOM 2759 N N . ASP A 1 384 ? 19.414 4.417 4.346 1.00 85.56 384 ASP A N 1
ATOM 2760 C CA . ASP A 1 384 ? 20.427 3.508 3.804 1.00 85.56 384 ASP A CA 1
ATOM 2761 C C . ASP A 1 384 ? 19.774 2.360 3.013 1.00 85.56 384 ASP A C 1
ATOM 2763 O O . ASP A 1 384 ? 19.278 1.382 3.584 1.00 85.56 384 ASP A O 1
ATOM 2767 N N . PHE A 1 385 ? 19.787 2.485 1.683 1.00 89.06 385 PHE A N 1
ATOM 2768 C CA . PHE A 1 385 ? 19.280 1.473 0.755 1.00 89.06 385 PHE A CA 1
ATOM 2769 C C . PHE A 1 385 ? 19.938 0.104 0.948 1.00 89.06 385 PHE A C 1
ATOM 2771 O O . PHE A 1 385 ? 19.240 -0.910 1.005 1.00 89.06 385 PHE A O 1
ATOM 2778 N N . ASN A 1 386 ? 21.261 0.058 1.105 1.00 90.81 386 ASN A N 1
ATOM 2779 C CA . ASN A 1 386 ? 21.991 -1.203 1.211 1.00 90.81 386 ASN A CA 1
ATOM 2780 C C . ASN A 1 386 ? 21.660 -1.927 2.512 1.00 90.81 386 ASN A C 1
ATOM 2782 O O . ASN A 1 386 ? 21.446 -3.138 2.500 1.00 90.81 386 ASN A O 1
ATOM 2786 N N . ALA A 1 387 ? 21.537 -1.196 3.621 1.00 87.94 387 ALA A N 1
ATOM 2787 C CA . ALA A 1 387 ? 21.097 -1.781 4.883 1.00 87.94 387 ALA A CA 1
ATOM 2788 C C . ALA A 1 387 ? 19.668 -2.347 4.789 1.00 87.94 387 ALA A C 1
ATOM 2790 O O . ALA A 1 387 ? 19.390 -3.422 5.326 1.00 87.94 387 ALA A O 1
ATOM 2791 N N . LYS A 1 388 ? 18.758 -1.659 4.082 1.00 86.06 388 LYS A N 1
ATOM 2792 C CA . LYS A 1 388 ? 17.382 -2.140 3.871 1.00 86.06 388 LYS A CA 1
ATOM 2793 C C . LYS A 1 388 ? 17.358 -3.411 3.033 1.00 86.06 388 LYS A C 1
ATOM 2795 O O . LYS A 1 388 ? 16.744 -4.386 3.466 1.00 86.06 388 LYS A O 1
ATOM 2800 N N . VAL A 1 389 ? 18.061 -3.425 1.904 1.00 88.44 389 VAL A N 1
ATOM 2801 C CA . VAL A 1 389 ? 18.153 -4.592 1.017 1.00 88.44 389 VAL A CA 1
ATOM 2802 C C . VAL A 1 389 ? 18.813 -5.785 1.709 1.00 88.44 389 VAL A C 1
ATOM 2804 O O . VAL A 1 389 ? 18.303 -6.898 1.622 1.00 88.44 389 VAL A O 1
ATOM 2807 N N . ALA A 1 390 ? 19.899 -5.569 2.455 1.00 89.94 390 ALA A N 1
ATOM 2808 C CA . ALA A 1 390 ? 20.592 -6.637 3.180 1.00 89.94 390 ALA A CA 1
ATOM 2809 C C . ALA A 1 390 ? 19.727 -7.298 4.270 1.00 89.94 390 ALA A C 1
ATOM 2811 O O . ALA A 1 390 ? 20.027 -8.404 4.710 1.00 89.94 390 ALA A O 1
ATOM 2812 N N . SER A 1 391 ? 18.657 -6.627 4.708 1.00 84.31 391 SER A N 1
ATOM 2813 C CA . SER A 1 391 ? 17.720 -7.128 5.719 1.00 84.31 391 SER A CA 1
ATOM 2814 C C . SER A 1 391 ? 16.513 -7.886 5.151 1.00 84.31 391 SER A C 1
ATOM 2816 O O . SER A 1 391 ? 15.651 -8.307 5.934 1.00 84.31 391 SER A O 1
ATOM 2818 N N . LEU A 1 392 ? 16.404 -7.991 3.821 1.00 82.50 392 LEU A N 1
ATOM 2819 C CA . LEU A 1 392 ? 15.293 -8.672 3.158 1.00 82.50 392 LEU A CA 1
ATOM 2820 C C . LEU A 1 392 ? 15.436 -10.189 3.292 1.00 82.50 392 LEU A C 1
ATOM 2822 O O . LEU A 1 392 ? 16.535 -10.737 3.199 1.00 82.50 392 LEU A O 1
ATOM 2826 N N . VAL A 1 393 ? 14.308 -10.864 3.483 1.00 82.38 393 VAL A N 1
ATOM 2827 C CA . VAL A 1 393 ? 14.214 -12.330 3.512 1.00 82.38 393 VAL A CA 1
ATOM 2828 C C . VAL A 1 393 ? 13.299 -12.828 2.387 1.00 82.38 393 VAL A C 1
ATOM 2830 O O . VAL A 1 393 ? 12.502 -12.036 1.880 1.00 82.38 393 VAL A O 1
ATOM 2833 N N . PRO A 1 394 ? 13.382 -14.112 1.978 1.00 81.44 394 PRO A N 1
ATOM 2834 C CA . PRO A 1 394 ? 12.523 -14.669 0.936 1.00 81.44 394 PRO A CA 1
ATOM 2835 C C . PRO A 1 394 ? 11.050 -14.293 1.104 1.00 81.44 394 PRO A C 1
ATOM 2837 O O . PRO A 1 394 ? 10.455 -14.536 2.152 1.00 81.44 394 PRO A O 1
ATOM 2840 N N . GLY A 1 395 ? 10.480 -13.708 0.051 1.00 62.59 395 GLY A N 1
ATOM 2841 C CA . GLY A 1 395 ? 9.123 -13.190 0.015 1.00 62.59 395 GLY A CA 1
ATOM 2842 C C . GLY A 1 395 ? 9.033 -11.661 0.085 1.00 62.59 395 GLY A C 1
ATOM 2843 O O . GLY A 1 395 ? 8.081 -11.102 -0.461 1.00 62.59 395 GLY A O 1
ATOM 2844 N N . ASP A 1 396 ? 9.966 -10.987 0.764 1.00 69.69 396 ASP A N 1
ATOM 2845 C CA . ASP A 1 396 ? 9.875 -9.551 1.062 1.00 69.69 396 ASP A CA 1
ATOM 2846 C C . ASP A 1 396 ? 9.630 -8.676 -0.174 1.00 69.69 396 ASP A C 1
ATOM 2848 O O . ASP A 1 396 ? 10.176 -8.916 -1.250 1.00 69.69 396 ASP A O 1
ATOM 2852 N N . VAL A 1 397 ? 8.839 -7.613 0.014 1.00 70.00 397 VAL A N 1
ATOM 2853 C CA . VAL A 1 397 ? 8.661 -6.540 -0.971 1.00 70.00 397 VAL A CA 1
ATOM 2854 C C . VAL A 1 397 ? 9.310 -5.272 -0.424 1.00 70.00 397 VAL A C 1
ATOM 2856 O O . VAL A 1 397 ? 8.964 -4.807 0.660 1.00 70.00 397 VAL A O 1
ATOM 2859 N N . LEU A 1 398 ? 10.239 -4.685 -1.171 1.00 76.31 398 LEU A N 1
ATOM 2860 C CA . LEU A 1 398 ? 10.831 -3.385 -0.885 1.00 76.31 398 LEU A CA 1
ATOM 2861 C C . LEU A 1 398 ? 10.294 -2.349 -1.876 1.00 76.31 398 LEU A C 1
ATOM 2863 O O . LEU A 1 398 ? 10.639 -2.385 -3.052 1.00 76.31 398 LEU A O 1
ATOM 2867 N N . LEU A 1 399 ? 9.491 -1.408 -1.386 1.00 66.44 399 LEU A N 1
ATOM 2868 C CA . LEU A 1 399 ? 9.087 -0.210 -2.109 1.00 66.44 399 LEU A CA 1
ATOM 2869 C C . LEU A 1 399 ? 10.177 0.865 -1.993 1.00 66.44 399 LEU A C 1
ATOM 2871 O O . LEU A 1 399 ? 10.490 1.339 -0.897 1.00 66.44 399 LEU A O 1
ATOM 2875 N N . VAL A 1 400 ? 10.735 1.268 -3.126 1.00 70.00 400 VAL A N 1
ATOM 2876 C CA . VAL A 1 400 ? 11.730 2.335 -3.251 1.00 70.00 400 VAL A CA 1
ATOM 2877 C C . VAL A 1 400 ? 11.015 3.614 -3.665 1.00 70.00 400 VAL A C 1
ATOM 2879 O O . VAL A 1 400 ? 10.267 3.612 -4.639 1.00 70.00 400 VAL A O 1
ATOM 2882 N N . THR A 1 401 ? 11.239 4.711 -2.942 1.00 63.00 401 THR A N 1
ATOM 2883 C CA . THR A 1 401 ? 10.656 6.015 -3.293 1.00 63.00 401 THR A CA 1
ATOM 2884 C C . THR A 1 401 ? 11.734 7.076 -3.447 1.00 63.00 401 THR A C 1
ATOM 2886 O O . THR A 1 401 ? 12.723 7.086 -2.710 1.00 63.00 401 THR A O 1
ATOM 2889 N N . GLY A 1 402 ? 11.554 7.982 -4.406 1.00 55.53 402 GLY A N 1
ATOM 2890 C CA . GLY A 1 402 ? 12.471 9.086 -4.676 1.00 55.53 402 GLY A CA 1
ATOM 2891 C C . GLY A 1 402 ? 13.908 8.674 -5.030 1.00 55.53 402 GLY A C 1
ATOM 2892 O O . GLY A 1 402 ? 14.198 7.542 -5.416 1.00 55.53 402 GLY A O 1
ATOM 2893 N N . ARG A 1 403 ? 14.833 9.636 -4.924 1.00 85.81 403 ARG A N 1
ATOM 2894 C CA . ARG A 1 403 ? 16.234 9.484 -5.349 1.00 85.81 403 ARG A CA 1
ATOM 2895 C C . ARG A 1 403 ? 17.149 9.007 -4.220 1.00 85.81 403 ARG A C 1
ATOM 2897 O O . ARG A 1 403 ? 17.209 9.636 -3.164 1.00 85.81 403 ARG A O 1
ATOM 2904 N N . HIS A 1 404 ? 17.948 7.983 -4.513 1.00 87.44 404 HIS A N 1
ATOM 2905 C CA . HIS A 1 404 ? 18.957 7.382 -3.640 1.00 87.44 404 HIS A CA 1
ATOM 2906 C C . HIS A 1 404 ? 20.332 7.445 -4.298 1.00 87.44 404 HIS A C 1
ATOM 2908 O O . HIS A 1 404 ? 20.510 6.982 -5.422 1.00 87.44 404 HIS A O 1
ATOM 2914 N N . VAL A 1 405 ? 21.311 8.004 -3.586 1.00 92.12 405 VAL A N 1
ATOM 2915 C CA . VAL A 1 405 ? 22.718 8.019 -4.010 1.00 92.12 405 VAL A CA 1
ATOM 2916 C C . VAL A 1 405 ? 23.478 7.025 -3.144 1.00 92.12 405 VAL A C 1
ATOM 2918 O O . VAL A 1 405 ? 23.573 7.210 -1.932 1.00 92.12 405 VAL A O 1
ATOM 2921 N N . VAL A 1 406 ? 24.008 5.973 -3.759 1.00 87.00 406 VAL A N 1
ATOM 2922 C CA . VAL A 1 406 ? 24.580 4.803 -3.080 1.00 87.00 406 VAL A CA 1
ATOM 2923 C C . VAL A 1 406 ? 25.969 4.485 -3.618 1.00 87.00 406 VAL A C 1
ATOM 2925 O O . VAL A 1 406 ? 26.262 4.732 -4.779 1.00 87.00 406 VAL A O 1
ATOM 2928 N N . THR A 1 407 ? 26.854 3.931 -2.794 1.00 84.69 407 THR A N 1
ATOM 2929 C CA . THR A 1 407 ? 28.210 3.557 -3.246 1.00 84.69 407 THR A CA 1
ATOM 2930 C C . THR A 1 407 ? 28.249 2.260 -4.047 1.00 84.69 407 THR A C 1
ATOM 2932 O O . THR A 1 407 ? 29.230 2.029 -4.713 1.00 84.69 407 THR A O 1
ATOM 2935 N N . ASP A 1 408 ? 27.221 1.421 -3.969 1.00 82.75 408 ASP A N 1
ATOM 2936 C CA . ASP A 1 408 ? 26.931 0.296 -4.872 1.00 82.75 408 ASP A CA 1
ATOM 2937 C C . ASP A 1 408 ? 25.606 -0.274 -4.352 1.00 82.75 408 ASP A C 1
ATOM 2939 O O . ASP A 1 408 ? 25.592 -0.789 -3.232 1.00 82.75 408 ASP A O 1
ATOM 2943 N N . ALA A 1 409 ? 24.483 -0.146 -5.074 1.00 91.81 409 ALA A N 1
ATOM 2944 C CA . ALA A 1 409 ? 23.241 -0.811 -4.650 1.00 91.81 409 ALA A CA 1
ATOM 2945 C C . ALA A 1 409 ? 23.408 -2.321 -4.826 1.00 91.81 409 ALA A C 1
ATOM 2947 O O . ALA A 1 409 ? 23.163 -2.850 -5.909 1.00 91.81 409 ALA A O 1
ATOM 2948 N N . LEU A 1 410 ? 23.862 -3.015 -3.786 1.00 95.19 410 LEU A N 1
ATOM 2949 C CA . LEU A 1 410 ? 24.150 -4.442 -3.850 1.00 95.19 410 LEU A CA 1
ATOM 2950 C C . LEU A 1 410 ? 22.962 -5.260 -3.340 1.00 95.19 410 LEU A C 1
ATOM 2952 O O . LEU A 1 410 ? 22.619 -5.216 -2.159 1.00 95.19 410 LEU A O 1
ATOM 2956 N N . VAL A 1 411 ? 22.402 -6.087 -4.219 1.00 96.62 411 VAL A N 1
ATOM 2957 C CA . VAL A 1 411 ? 21.370 -7.077 -3.901 1.00 96.62 411 VAL A CA 1
ATOM 2958 C C . VAL A 1 411 ? 21.983 -8.475 -3.944 1.00 96.62 411 VAL A C 1
ATOM 2960 O O . VAL A 1 411 ? 21.968 -9.163 -4.966 1.00 96.62 411 VAL A O 1
ATOM 2963 N N . ALA A 1 412 ? 22.564 -8.874 -2.812 1.00 96.44 412 ALA A N 1
ATOM 2964 C CA . ALA A 1 412 ? 23.165 -10.198 -2.622 1.00 96.44 412 ALA A CA 1
ATOM 2965 C C . ALA A 1 412 ? 22.232 -11.203 -1.921 1.00 96.44 412 ALA A C 1
ATOM 2967 O O . ALA A 1 412 ? 22.501 -12.404 -1.902 1.00 96.44 412 ALA A O 1
ATOM 2968 N N . VAL A 1 413 ? 21.134 -10.719 -1.334 1.00 94.94 413 VAL A N 1
ATOM 2969 C CA . VAL A 1 413 ? 20.088 -11.567 -0.751 1.00 94.94 413 VAL A CA 1
ATOM 2970 C C . VAL A 1 413 ? 19.397 -12.382 -1.839 1.00 94.94 413 VAL A C 1
ATOM 2972 O O . VAL A 1 413 ? 19.289 -11.939 -2.978 1.00 94.94 413 VAL A O 1
ATOM 2975 N N . SER A 1 414 ? 18.927 -13.575 -1.485 1.00 92.44 414 SER A N 1
ATOM 2976 C CA . SER A 1 414 ? 18.205 -14.454 -2.404 1.00 92.44 414 SER A CA 1
ATOM 2977 C C . SER A 1 414 ? 16.825 -14.775 -1.855 1.00 92.44 414 SER A C 1
ATOM 2979 O O . SER A 1 414 ? 16.676 -15.026 -0.658 1.00 92.44 414 SER A O 1
ATOM 2981 N N . GLY A 1 415 ? 15.832 -14.790 -2.737 1.00 85.12 415 GLY A N 1
ATOM 2982 C CA . GLY A 1 415 ? 14.537 -15.392 -2.468 1.00 85.12 415 GLY A CA 1
ATOM 2983 C C . GLY A 1 415 ? 14.556 -16.904 -2.698 1.00 85.12 415 GLY A C 1
ATOM 2984 O O . GLY A 1 415 ? 15.601 -17.556 -2.720 1.00 85.12 415 GLY A O 1
ATOM 2985 N N . THR A 1 416 ? 13.375 -17.469 -2.916 1.00 81.00 416 THR A N 1
ATOM 2986 C CA . THR A 1 416 ? 13.188 -18.868 -3.322 1.00 81.00 416 THR A CA 1
ATOM 2987 C C . THR A 1 416 ? 12.154 -18.964 -4.439 1.00 81.00 416 THR A C 1
ATOM 2989 O O . THR A 1 416 ? 11.382 -18.031 -4.652 1.00 81.00 416 THR A O 1
ATOM 2992 N N . ALA A 1 417 ? 12.080 -20.115 -5.109 1.00 70.75 417 ALA A N 1
ATOM 2993 C CA . ALA A 1 417 ? 11.089 -20.380 -6.153 1.00 70.75 417 ALA A CA 1
ATOM 2994 C C . ALA A 1 417 ? 9.635 -20.096 -5.723 1.00 70.75 417 ALA A C 1
ATOM 2996 O O . ALA A 1 417 ? 8.820 -19.675 -6.534 1.00 70.75 417 ALA A O 1
ATOM 2997 N N . THR A 1 418 ? 9.302 -20.311 -4.450 1.00 66.69 418 THR A N 1
ATOM 2998 C CA . THR A 1 418 ? 7.952 -20.094 -3.904 1.00 66.69 418 THR A CA 1
ATOM 2999 C C . THR A 1 418 ? 7.808 -18.783 -3.130 1.00 66.69 418 THR A C 1
ATOM 3001 O O . THR A 1 418 ? 6.711 -18.462 -2.685 1.00 66.69 418 THR A O 1
ATOM 3004 N N . ALA A 1 419 ? 8.901 -18.046 -2.921 1.00 62.28 419 ALA A N 1
ATOM 3005 C CA . ALA A 1 419 ? 8.931 -16.791 -2.170 1.00 62.28 419 ALA A CA 1
ATOM 3006 C C . ALA A 1 419 ? 10.123 -15.932 -2.640 1.00 62.28 419 ALA A C 1
ATOM 3008 O O . ALA A 1 419 ? 11.166 -15.909 -1.975 1.00 62.28 419 ALA A O 1
ATOM 3009 N N . PRO A 1 420 ? 10.038 -15.282 -3.812 1.00 72.44 420 PRO A N 1
ATOM 3010 C CA . PRO A 1 420 ? 11.082 -14.397 -4.310 1.00 72.44 420 PRO A CA 1
ATOM 3011 C C . PRO A 1 420 ? 11.114 -13.116 -3.480 1.00 72.44 420 PRO A C 1
ATOM 3013 O O . PRO A 1 420 ? 10.183 -12.824 -2.734 1.00 72.44 420 PRO A O 1
ATOM 3016 N N . ILE A 1 421 ? 12.154 -12.314 -3.652 1.00 78.88 421 ILE A N 1
ATOM 3017 C CA . ILE A 1 421 ? 12.182 -10.954 -3.107 1.00 78.88 421 ILE A CA 1
ATOM 3018 C C . ILE A 1 421 ? 11.843 -9.979 -4.235 1.00 78.88 421 ILE A C 1
ATOM 3020 O O . ILE A 1 421 ? 12.393 -10.088 -5.330 1.00 78.88 421 ILE A O 1
ATOM 3024 N N . THR A 1 422 ? 10.950 -9.028 -3.969 1.00 78.75 422 THR A N 1
ATOM 3025 C CA . THR A 1 422 ? 10.573 -7.966 -4.912 1.00 78.75 422 THR A CA 1
ATOM 3026 C C . THR A 1 422 ? 11.162 -6.629 -4.478 1.00 78.75 422 THR A C 1
ATOM 3028 O O . THR A 1 422 ? 11.024 -6.239 -3.322 1.00 78.75 422 THR A O 1
ATOM 3031 N N . VAL A 1 423 ? 11.775 -5.893 -5.400 1.00 82.75 423 VAL A N 1
ATOM 3032 C CA . VAL A 1 423 ? 12.212 -4.504 -5.217 1.00 82.75 423 VAL A CA 1
ATOM 3033 C C . VAL A 1 423 ? 11.528 -3.655 -6.282 1.00 82.75 423 VAL A C 1
ATOM 3035 O O . VAL A 1 423 ? 11.830 -3.774 -7.465 1.00 82.75 423 VAL A O 1
ATOM 3038 N N . VAL A 1 424 ? 10.590 -2.811 -5.870 1.00 76.75 424 VAL A N 1
ATOM 3039 C CA . VAL A 1 424 ? 9.706 -2.076 -6.781 1.00 76.75 424 VAL A CA 1
ATOM 3040 C C . VAL A 1 424 ? 9.749 -0.580 -6.503 1.00 76.75 424 VAL A C 1
ATOM 3042 O O . VAL A 1 424 ? 9.819 -0.166 -5.347 1.00 76.75 424 VAL A O 1
ATOM 3045 N N . GLY A 1 425 ? 9.732 0.240 -7.548 1.00 55.53 425 GLY A N 1
ATOM 3046 C CA . GLY A 1 425 ? 9.616 1.689 -7.431 1.00 55.53 425 GLY A CA 1
ATOM 3047 C C . GLY A 1 425 ? 8.169 2.178 -7.419 1.00 55.53 425 GLY A C 1
ATOM 3048 O O . GLY A 1 425 ? 7.258 1.517 -7.904 1.00 55.53 425 GLY A O 1
ATOM 3049 N N . ASP A 1 426 ? 7.949 3.377 -6.887 1.00 57.25 426 ASP A N 1
ATOM 3050 C CA . ASP A 1 426 ? 6.639 4.051 -6.879 1.00 57.25 426 ASP A CA 1
ATOM 3051 C C . ASP A 1 426 ? 6.394 4.955 -8.108 1.00 57.25 426 ASP A C 1
ATOM 3053 O O . ASP A 1 426 ? 5.487 5.787 -8.105 1.00 57.25 426 ASP A O 1
ATOM 3057 N N . GLY A 1 427 ? 7.239 4.843 -9.138 1.00 46.44 427 GLY A N 1
ATOM 3058 C CA . GLY A 1 427 ? 7.286 5.763 -10.279 1.00 46.44 427 GLY A CA 1
ATOM 3059 C C . GLY A 1 427 ? 8.202 6.979 -10.079 1.00 46.44 427 GLY A C 1
ATOM 3060 O O . GLY A 1 427 ? 8.409 7.748 -11.017 1.00 46.44 427 GLY A O 1
ATOM 3061 N N . THR A 1 428 ? 8.794 7.153 -8.891 1.00 55.00 428 THR A N 1
ATOM 3062 C CA . THR A 1 428 ? 9.792 8.202 -8.599 1.00 55.00 428 THR A CA 1
ATOM 3063 C C . THR A 1 428 ? 11.161 7.649 -8.187 1.00 55.00 428 THR A C 1
ATOM 3065 O O . THR A 1 428 ? 12.088 8.423 -7.940 1.00 55.00 428 THR A O 1
ATOM 3068 N N . ALA A 1 429 ? 11.293 6.323 -8.101 1.00 64.50 429 ALA A N 1
ATOM 3069 C CA . ALA A 1 429 ? 12.485 5.631 -7.630 1.00 64.50 429 ALA A CA 1
ATOM 3070 C C . ALA A 1 429 ? 13.679 5.815 -8.575 1.00 64.50 429 ALA A C 1
ATOM 3072 O O . ALA A 1 429 ? 13.668 5.342 -9.713 1.00 64.50 429 ALA A O 1
ATOM 3073 N N . VAL A 1 430 ? 14.736 6.459 -8.077 1.00 85.12 430 VAL A N 1
ATOM 3074 C CA . VAL A 1 430 ? 15.994 6.647 -8.808 1.00 85.12 430 VAL A CA 1
ATOM 3075 C C . VAL A 1 430 ? 17.157 6.116 -7.977 1.00 85.12 430 VAL A C 1
ATOM 3077 O O . VAL A 1 430 ? 17.373 6.583 -6.860 1.00 85.12 430 VAL A O 1
ATOM 3080 N N . LEU A 1 431 ? 17.933 5.188 -8.535 1.00 92.19 431 LEU A N 1
ATOM 3081 C CA . LEU A 1 431 ? 19.200 4.718 -7.978 1.00 92.19 431 LEU A CA 1
ATOM 3082 C C . LEU A 1 431 ? 20.367 5.342 -8.745 1.00 92.19 431 LEU A C 1
ATOM 3084 O O . LEU A 1 431 ? 20.451 5.235 -9.970 1.00 92.19 431 LEU A O 1
ATOM 3088 N N . GLU A 1 432 ? 21.276 5.981 -8.015 1.00 93.31 432 GLU A N 1
ATOM 3089 C CA . GLU A 1 432 ? 22.497 6.569 -8.557 1.00 93.31 432 GLU A CA 1
ATOM 3090 C C . GLU A 1 432 ? 23.724 6.094 -7.806 1.00 93.31 432 GLU A C 1
ATOM 3092 O O . GLU A 1 432 ? 23.728 6.006 -6.578 1.00 93.31 432 GLU A O 1
ATOM 3097 N N . HIS A 1 433 ? 24.804 5.872 -8.546 1.00 94.44 433 HIS A N 1
ATOM 3098 C CA . HIS A 1 433 ? 26.077 5.557 -7.932 1.00 94.44 433 HIS A CA 1
ATOM 3099 C C . HIS A 1 433 ? 26.759 6.840 -7.415 1.00 94.44 433 HIS A C 1
ATOM 3101 O O . HIS A 1 433 ? 26.834 7.849 -8.115 1.00 94.44 433 HIS A O 1
ATOM 3107 N N . SER A 1 434 ? 27.320 6.818 -6.205 1.00 93.19 434 SER A N 1
ATOM 3108 C CA . SER A 1 434 ? 27.889 7.997 -5.529 1.00 93.19 434 SER A CA 1
ATOM 3109 C C . SER A 1 434 ? 29.100 8.596 -6.249 1.00 93.19 434 SER A C 1
ATOM 3111 O O . SER A 1 434 ? 29.317 9.805 -6.198 1.00 93.19 434 SER A O 1
ATOM 3113 N N . ALA A 1 435 ? 29.859 7.774 -6.979 1.00 90.19 435 ALA A N 1
ATOM 3114 C CA . ALA A 1 435 ? 30.938 8.234 -7.860 1.00 90.19 435 ALA A CA 1
ATOM 3115 C C . ALA A 1 435 ? 30.455 8.777 -9.222 1.00 90.19 435 ALA A C 1
ATOM 3117 O O . ALA A 1 435 ? 31.282 9.211 -10.027 1.00 90.19 435 ALA A O 1
ATOM 3118 N N . GLY A 1 436 ? 29.151 8.731 -9.506 1.00 89.50 436 GLY A N 1
ATOM 3119 C CA . GLY A 1 436 ? 28.576 9.145 -10.781 1.00 89.50 436 GLY A CA 1
ATOM 3120 C C . GLY A 1 436 ? 29.052 8.308 -11.976 1.00 89.50 436 GLY A C 1
ATOM 3121 O O . GLY A 1 436 ? 29.832 7.358 -11.857 1.00 89.50 436 GLY A O 1
ATOM 3122 N N . ARG A 1 437 ? 28.654 8.730 -13.181 1.00 86.38 437 ARG A N 1
ATOM 3123 C CA . ARG A 1 437 ? 29.079 8.121 -14.458 1.00 86.38 437 ARG A CA 1
ATOM 3124 C C . ARG A 1 437 ? 30.548 8.343 -14.834 1.00 86.38 437 ARG A C 1
ATOM 3126 O O . ARG A 1 437 ? 31.005 7.835 -15.848 1.00 86.38 437 ARG A O 1
ATOM 3133 N N . THR A 1 438 ? 31.313 9.121 -14.073 1.00 86.38 438 THR A N 1
ATOM 3134 C CA . THR A 1 438 ? 32.764 9.258 -14.301 1.00 86.38 438 THR A CA 1
ATOM 3135 C C . THR A 1 438 ? 33.556 8.174 -13.561 1.00 86.38 438 THR A C 1
ATOM 3137 O O . THR A 1 438 ? 34.663 7.817 -13.985 1.00 86.38 438 THR A O 1
ATOM 3140 N N . GLY A 1 439 ? 32.966 7.601 -12.504 1.00 88.19 439 GLY A N 1
ATOM 3141 C CA . GLY A 1 439 ? 33.531 6.541 -11.675 1.00 88.19 439 GLY A CA 1
ATOM 3142 C C . GLY A 1 439 ? 33.573 5.153 -12.327 1.00 88.19 439 GLY A C 1
ATOM 3143 O O . GLY A 1 439 ? 33.482 5.001 -13.548 1.00 88.19 439 GLY A O 1
ATOM 3144 N N . LEU A 1 440 ? 33.783 4.125 -11.497 1.00 89.56 440 LEU A N 1
ATOM 3145 C CA . LEU A 1 440 ? 33.872 2.714 -11.914 1.00 89.56 440 LEU A CA 1
ATOM 3146 C C . LEU A 1 440 ? 32.772 1.813 -11.335 1.00 89.56 440 LEU A C 1
ATOM 3148 O O . LEU A 1 440 ? 32.658 0.677 -11.787 1.00 89.56 440 LEU A O 1
ATOM 3152 N N . GLY A 1 441 ? 31.994 2.290 -10.361 1.00 91.94 441 GLY A N 1
ATOM 3153 C CA . GLY A 1 441 ? 30.987 1.469 -9.688 1.00 91.94 441 GLY A CA 1
ATOM 3154 C C . GLY A 1 441 ? 29.620 1.481 -10.368 1.00 91.94 441 GLY A C 1
ATOM 3155 O O . GLY A 1 441 ? 29.395 2.198 -11.354 1.00 91.94 441 GLY A O 1
ATOM 3156 N N . TYR A 1 442 ? 28.730 0.622 -9.881 1.00 95.25 442 TYR A N 1
ATOM 3157 C CA . TYR A 1 442 ? 27.521 0.217 -10.596 1.00 95.25 442 TYR A CA 1
ATOM 3158 C C . TYR A 1 442 ? 26.261 0.743 -9.909 1.00 95.25 442 TYR A C 1
ATOM 3160 O O . TYR A 1 442 ? 26.175 0.802 -8.685 1.00 95.25 442 TYR A O 1
ATOM 3168 N N . GLY A 1 443 ? 25.267 1.136 -10.707 1.00 94.81 443 GLY A N 1
ATOM 3169 C CA . GLY A 1 443 ? 24.025 1.709 -10.190 1.00 94.81 443 GLY A CA 1
ATOM 3170 C C . GLY A 1 443 ? 23.229 0.703 -9.361 1.00 94.81 443 GLY A C 1
ATOM 3171 O O . GLY A 1 443 ? 22.763 1.055 -8.286 1.00 94.81 443 GLY A O 1
ATOM 3172 N N . LEU A 1 444 ? 23.135 -0.539 -9.840 1.00 97.38 444 LEU A N 1
ATOM 3173 C CA . LEU A 1 444 ? 22.511 -1.695 -9.202 1.00 97.38 444 LEU A CA 1
ATOM 3174 C C . LEU A 1 444 ? 23.321 -2.953 -9.538 1.00 97.38 444 LEU A C 1
ATOM 3176 O O . LEU A 1 444 ? 23.468 -3.308 -10.706 1.00 97.38 444 LEU A O 1
ATOM 3180 N N . THR A 1 445 ? 23.821 -3.642 -8.515 1.00 97.62 445 THR A N 1
ATOM 3181 C CA . THR A 1 445 ? 24.520 -4.926 -8.646 1.00 97.62 445 THR A CA 1
ATOM 3182 C C . THR A 1 445 ? 23.670 -6.035 -8.044 1.00 97.62 445 THR A C 1
ATOM 3184 O O . THR A 1 445 ? 23.283 -5.955 -6.881 1.00 97.62 445 THR A O 1
ATOM 3187 N N . VAL A 1 446 ? 23.409 -7.092 -8.808 1.00 98.06 446 VAL A N 1
ATOM 3188 C CA . VAL A 1 446 ? 22.578 -8.227 -8.398 1.00 98.06 446 VAL A CA 1
ATOM 3189 C C . VAL A 1 446 ? 23.399 -9.508 -8.459 1.00 98.06 446 VAL A C 1
ATOM 3191 O O . VAL A 1 446 ? 23.896 -9.881 -9.520 1.00 98.06 446 VAL A O 1
ATOM 3194 N N . THR A 1 447 ? 23.536 -10.179 -7.316 1.00 97.38 447 THR A N 1
ATOM 3195 C CA . THR A 1 447 ? 24.266 -11.454 -7.207 1.00 97.38 447 THR A CA 1
ATOM 3196 C C . THR A 1 447 ? 23.435 -12.581 -6.591 1.00 97.38 447 THR A C 1
ATOM 3198 O O . THR A 1 447 ? 23.825 -13.746 -6.676 1.00 97.38 447 THR A O 1
ATOM 3201 N N . GLY A 1 448 ? 22.294 -12.259 -5.973 1.00 95.25 448 GLY A N 1
ATOM 3202 C CA . GLY A 1 448 ? 21.366 -13.242 -5.411 1.00 95.25 448 GLY A CA 1
ATOM 3203 C C . GLY A 1 448 ? 20.408 -13.862 -6.434 1.00 95.25 448 GLY A C 1
ATOM 3204 O O . GLY A 1 448 ? 20.338 -13.428 -7.580 1.00 95.25 448 GLY A O 1
ATOM 3205 N N . ALA A 1 449 ? 19.647 -14.870 -6.001 1.00 91.00 449 ALA A N 1
ATOM 3206 C CA . ALA A 1 449 ? 18.678 -15.612 -6.812 1.00 91.00 449 ALA A CA 1
ATOM 3207 C C . ALA A 1 449 ? 17.218 -15.272 -6.471 1.00 91.00 449 ALA A C 1
ATOM 3209 O O . ALA A 1 449 ? 16.924 -14.848 -5.353 1.00 91.00 449 ALA A O 1
ATOM 3210 N N . TYR A 1 450 ? 16.288 -15.570 -7.387 1.00 86.94 450 TYR A N 1
ATOM 3211 C CA . TYR A 1 450 ? 14.835 -15.430 -7.187 1.00 86.94 450 TYR A CA 1
ATOM 3212 C C . TYR A 1 450 ? 14.433 -14.008 -6.779 1.00 86.94 450 TYR A C 1
ATOM 3214 O O . TYR A 1 450 ? 13.879 -13.775 -5.700 1.00 86.94 450 TYR A O 1
ATOM 3222 N N . LEU A 1 451 ? 14.759 -13.058 -7.653 1.00 89.31 451 LEU A N 1
ATOM 3223 C CA . LEU A 1 451 ? 14.557 -11.628 -7.438 1.00 89.31 451 LEU A CA 1
ATOM 3224 C C . LEU A 1 451 ? 13.673 -11.040 -8.540 1.00 89.31 451 LEU A C 1
ATOM 3226 O O . LEU A 1 451 ? 13.791 -11.412 -9.709 1.00 89.31 451 LEU A O 1
ATOM 3230 N N . HIS A 1 452 ? 12.815 -10.098 -8.173 1.00 86.88 452 HIS A N 1
ATOM 3231 C CA . HIS A 1 452 ? 12.011 -9.320 -9.108 1.00 86.88 452 HIS A CA 1
ATOM 3232 C C . HIS A 1 452 ? 12.252 -7.828 -8.882 1.00 86.88 452 HIS A C 1
ATOM 3234 O O . HIS A 1 452 ? 12.155 -7.345 -7.755 1.00 86.88 452 HIS A O 1
ATOM 3240 N N . PHE A 1 453 ? 12.579 -7.108 -9.950 1.00 89.06 453 PHE A N 1
ATOM 3241 C CA . PHE A 1 453 ? 12.794 -5.668 -9.947 1.00 89.06 453 PHE A CA 1
ATOM 3242 C C . PHE A 1 453 ? 11.782 -4.999 -10.864 1.00 89.06 453 PHE A C 1
ATOM 3244 O O . PHE A 1 453 ? 11.682 -5.391 -12.026 1.00 89.06 453 PHE A O 1
ATOM 3251 N N . ALA A 1 454 ? 11.084 -3.975 -10.377 1.00 74.56 454 ALA A N 1
ATOM 3252 C CA . ALA A 1 454 ? 10.099 -3.269 -11.187 1.00 74.56 454 ALA A CA 1
ATOM 3253 C C . ALA A 1 454 ? 10.105 -1.752 -10.981 1.00 74.56 454 ALA A C 1
ATOM 3255 O O . ALA A 1 454 ? 10.347 -1.274 -9.876 1.00 74.56 454 ALA A O 1
ATOM 3256 N N . ASP A 1 455 ? 9.807 -0.996 -12.039 1.00 70.38 455 ASP A N 1
ATOM 3257 C CA . ASP A 1 455 ? 9.508 0.445 -11.959 1.00 70.38 455 ASP A CA 1
ATOM 3258 C C . ASP A 1 455 ? 10.650 1.303 -11.375 1.00 70.38 455 ASP A C 1
ATOM 3260 O O . ASP A 1 455 ? 10.431 2.244 -10.607 1.00 70.38 455 ASP A O 1
ATOM 3264 N N . LEU A 1 456 ? 11.895 0.975 -11.735 1.00 76.69 456 LEU A N 1
ATOM 3265 C CA . LEU A 1 456 ? 13.103 1.659 -11.263 1.00 76.69 456 LEU A CA 1
ATOM 3266 C C . LEU A 1 456 ? 13.778 2.463 -12.375 1.00 76.69 456 LEU A C 1
ATOM 3268 O O . LEU A 1 456 ? 13.895 2.005 -13.512 1.00 76.69 456 LEU A O 1
ATOM 3272 N N . ILE A 1 457 ? 14.338 3.615 -12.008 1.00 84.31 457 ILE A N 1
ATOM 3273 C CA . ILE A 1 457 ? 15.326 4.326 -12.821 1.00 84.31 457 ILE A CA 1
ATOM 3274 C C . ILE A 1 457 ? 16.706 4.098 -12.204 1.00 84.31 457 ILE A C 1
ATOM 3276 O O . ILE A 1 457 ? 16.914 4.377 -11.026 1.00 84.31 457 ILE A O 1
ATOM 3280 N N . VAL A 1 458 ? 17.671 3.632 -12.992 1.00 94.88 458 VAL A N 1
ATOM 3281 C CA . VAL A 1 458 ? 19.057 3.439 -12.550 1.00 94.88 458 VAL A CA 1
ATOM 3282 C C . VAL A 1 458 ? 19.979 4.258 -13.444 1.00 94.88 458 VAL A C 1
ATOM 3284 O O . VAL A 1 458 ? 20.050 4.036 -14.652 1.00 94.88 458 VAL A O 1
ATOM 3287 N N . GLN A 1 459 ? 20.661 5.254 -12.879 1.00 92.50 459 GLN A N 1
ATOM 3288 C CA . GLN A 1 459 ? 21.376 6.248 -13.681 1.00 92.50 459 GLN A CA 1
ATOM 3289 C C . GLN A 1 459 ? 22.696 6.706 -13.061 1.00 92.50 459 GLN A C 1
ATOM 3291 O O . GLN A 1 459 ? 23.006 6.392 -11.917 1.00 92.50 459 GLN A O 1
ATOM 3296 N N . GLU A 1 460 ? 23.473 7.475 -13.832 1.00 93.44 460 GLU A N 1
ATOM 3297 C CA . GLU A 1 460 ? 24.702 8.135 -13.362 1.00 93.44 460 GLU A CA 1
ATOM 3298 C C . GLU A 1 460 ? 25.690 7.150 -12.706 1.00 93.44 460 GLU A C 1
ATOM 3300 O O . GLU A 1 460 ? 26.149 7.336 -11.582 1.00 93.44 460 GLU A O 1
ATOM 3305 N N . ALA A 1 461 ? 26.032 6.081 -13.423 1.00 95.31 461 ALA A N 1
ATOM 3306 C CA . ALA A 1 461 ? 26.938 5.037 -12.952 1.00 95.31 461 ALA A CA 1
ATOM 3307 C C . ALA A 1 461 ? 27.886 4.573 -14.064 1.00 95.31 461 ALA A C 1
ATOM 3309 O O . ALA A 1 461 ? 27.716 4.928 -15.236 1.00 95.31 461 ALA A O 1
ATOM 3310 N N . ALA A 1 462 ? 28.893 3.762 -13.724 1.00 95.38 462 ALA A N 1
ATOM 3311 C CA . ALA A 1 462 ? 29.725 3.145 -14.752 1.00 95.38 462 ALA A CA 1
ATOM 3312 C C . ALA A 1 462 ? 28.899 2.193 -15.625 1.00 95.38 462 ALA A C 1
ATOM 3314 O O . ALA A 1 462 ? 29.033 2.214 -16.847 1.00 95.38 462 ALA A O 1
ATOM 3315 N N . LYS A 1 463 ? 28.020 1.421 -14.978 1.00 96.12 463 LYS A N 1
ATOM 3316 C CA . LYS A 1 463 ? 26.971 0.590 -15.580 1.00 96.12 463 LYS A CA 1
ATOM 3317 C C . LYS A 1 463 ? 25.706 0.733 -14.744 1.00 96.12 463 LYS A C 1
ATOM 3319 O O . LYS A 1 463 ? 25.826 0.887 -13.527 1.00 96.12 463 LYS A O 1
ATOM 3324 N N . ALA A 1 464 ? 24.528 0.714 -15.361 1.00 96.69 464 ALA A N 1
ATOM 3325 C CA . ALA A 1 464 ? 23.285 0.900 -14.618 1.00 96.69 464 ALA A CA 1
ATOM 3326 C C . ALA A 1 464 ? 22.961 -0.366 -13.821 1.00 96.69 464 ALA A C 1
ATOM 3328 O O . ALA A 1 464 ? 23.008 -0.334 -12.598 1.00 96.69 464 ALA A O 1
ATOM 3329 N N . VAL A 1 465 ? 22.725 -1.488 -14.499 1.00 98.19 465 VAL A N 1
ATOM 3330 C CA . VAL A 1 465 ? 22.380 -2.766 -13.866 1.00 98.19 465 VAL A CA 1
ATOM 3331 C C . VAL A 1 465 ? 23.417 -3.819 -14.233 1.00 98.19 465 VAL A C 1
ATOM 3333 O O . VAL A 1 465 ? 23.681 -4.049 -15.412 1.00 98.19 465 VAL A O 1
ATOM 3336 N N . VAL A 1 466 ? 23.988 -4.482 -13.228 1.00 98.12 466 VAL A N 1
ATOM 3337 C CA . VAL A 1 466 ? 24.926 -5.595 -13.401 1.00 98.12 466 VAL A CA 1
ATOM 3338 C C . VAL A 1 466 ? 24.415 -6.817 -12.648 1.00 98.12 466 VAL A C 1
ATOM 3340 O O . VAL A 1 466 ? 24.378 -6.822 -11.422 1.00 98.12 466 VAL A O 1
ATOM 3343 N N . VAL A 1 467 ? 24.055 -7.864 -13.383 1.00 98.12 467 VAL A N 1
ATOM 3344 C CA . VAL A 1 467 ? 23.710 -9.186 -12.851 1.00 98.12 467 VAL A CA 1
ATOM 3345 C C . VAL A 1 467 ? 24.926 -10.089 -13.008 1.00 98.12 467 VAL A C 1
ATOM 3347 O O . VAL A 1 467 ? 25.435 -10.241 -14.121 1.00 98.12 467 VAL A O 1
ATOM 3350 N N . GLN A 1 468 ? 25.435 -10.647 -11.911 1.00 96.25 468 GLN A N 1
ATOM 3351 C CA . GLN A 1 468 ? 26.670 -11.429 -11.966 1.00 96.25 468 GLN A CA 1
ATOM 3352 C C . GLN A 1 468 ? 26.774 -12.528 -10.909 1.00 96.25 468 GLN A C 1
ATOM 3354 O O . GLN A 1 468 ? 26.348 -12.354 -9.766 1.00 96.25 468 GLN A O 1
ATOM 3359 N N . GLY A 1 469 ? 27.444 -13.613 -11.286 1.00 95.25 469 GLY A N 1
ATOM 3360 C CA . GLY A 1 469 ? 27.799 -14.729 -10.419 1.00 95.25 469 GLY A CA 1
ATOM 3361 C C . GLY A 1 469 ? 26.899 -15.942 -10.630 1.00 95.25 469 GLY A C 1
ATOM 3362 O O . GLY A 1 469 ? 25.715 -15.817 -10.932 1.00 95.25 469 GLY A O 1
ATOM 3363 N N . ALA A 1 470 ? 27.442 -17.136 -10.380 1.00 91.44 470 ALA A N 1
ATOM 3364 C CA . ALA A 1 470 ? 26.719 -18.402 -10.546 1.00 91.44 470 ALA A CA 1
ATOM 3365 C C . ALA A 1 470 ? 25.461 -18.531 -9.668 1.00 91.44 470 ALA A C 1
ATOM 3367 O O . ALA A 1 470 ? 24.592 -19.356 -9.947 1.00 91.44 470 ALA A O 1
ATOM 3368 N N . THR A 1 471 ? 25.351 -17.723 -8.610 1.00 93.12 471 THR A N 1
ATOM 3369 C CA . THR A 1 471 ? 24.162 -17.621 -7.755 1.00 93.12 471 THR A CA 1
ATOM 3370 C C . THR A 1 471 ? 23.082 -16.707 -8.328 1.00 93.12 471 THR A C 1
ATOM 3372 O O . THR A 1 471 ? 21.942 -16.798 -7.888 1.00 93.12 471 THR A O 1
ATOM 3375 N N . ALA A 1 472 ? 23.398 -15.850 -9.300 1.00 95.56 472 ALA A N 1
ATOM 3376 C CA . ALA A 1 472 ? 22.456 -14.918 -9.902 1.00 95.56 472 ALA A CA 1
ATOM 3377 C C . ALA A 1 472 ? 21.542 -15.645 -10.898 1.00 95.56 472 ALA A C 1
ATOM 3379 O O . ALA A 1 472 ? 21.769 -15.641 -12.111 1.00 95.56 472 ALA A O 1
ATOM 3380 N N . GLN A 1 473 ? 20.521 -16.316 -10.360 1.00 90.38 473 GLN A N 1
ATOM 3381 C CA . GLN A 1 473 ? 19.582 -17.124 -11.133 1.00 90.38 473 GLN A CA 1
ATOM 3382 C C . GLN A 1 473 ? 18.121 -16.771 -10.853 1.00 90.38 473 GLN A C 1
ATOM 3384 O O . GLN A 1 473 ? 17.763 -16.419 -9.731 1.00 90.38 473 GLN A O 1
ATOM 3389 N N . HIS A 1 474 ? 17.256 -16.924 -11.859 1.00 88.38 474 HIS A N 1
ATOM 3390 C CA . HIS A 1 474 ? 15.812 -16.663 -11.756 1.00 88.38 474 HIS A CA 1
ATOM 3391 C C . HIS A 1 474 ? 15.495 -15.216 -11.359 1.00 88.38 474 HIS A C 1
ATOM 3393 O O . HIS A 1 474 ? 14.816 -14.963 -10.364 1.00 88.38 474 HIS A O 1
ATOM 3399 N N . ILE A 1 475 ? 15.994 -14.263 -12.143 1.00 92.38 475 ILE A N 1
ATOM 3400 C CA . ILE A 1 475 ? 15.844 -12.828 -11.876 1.00 92.38 475 ILE A CA 1
ATOM 3401 C C . ILE A 1 475 ? 14.981 -12.201 -12.966 1.00 92.38 475 ILE A C 1
ATOM 3403 O O . ILE A 1 475 ? 15.166 -12.503 -14.145 1.00 92.38 475 ILE A O 1
ATOM 3407 N N . SER A 1 476 ? 14.060 -11.319 -12.581 1.00 86.69 476 SER A N 1
ATOM 3408 C CA . SER A 1 476 ? 13.247 -10.549 -13.525 1.00 86.69 476 SER A CA 1
ATOM 3409 C C . SER A 1 476 ? 13.395 -9.042 -13.332 1.00 86.69 476 SER A C 1
ATOM 3411 O O . SER A 1 476 ? 13.516 -8.568 -12.203 1.00 86.69 476 SER A O 1
ATOM 3413 N N . PHE A 1 477 ? 13.374 -8.308 -14.442 1.00 90.25 477 PHE A N 1
ATOM 3414 C CA . PHE A 1 477 ? 13.341 -6.852 -14.504 1.00 90.25 477 PHE A CA 1
ATOM 3415 C C . PHE A 1 477 ? 12.169 -6.425 -15.378 1.00 90.25 477 PHE A C 1
ATOM 3417 O O . PHE A 1 477 ? 12.091 -6.826 -16.537 1.00 90.25 477 PHE A O 1
ATOM 3424 N N . GLU A 1 478 ? 11.289 -5.596 -14.834 1.00 81.19 478 GLU A N 1
ATOM 3425 C CA . GLU A 1 478 ? 10.085 -5.114 -15.500 1.00 81.19 478 GLU A CA 1
ATOM 3426 C C . GLU A 1 478 ? 10.022 -3.586 -15.437 1.00 81.19 478 GLU A C 1
ATOM 3428 O O . GLU A 1 478 ? 10.126 -3.000 -14.364 1.00 81.19 478 GLU A O 1
ATOM 3433 N N . ARG A 1 479 ? 9.866 -2.907 -16.580 1.00 80.50 479 ARG A N 1
ATOM 3434 C CA . ARG A 1 479 ? 9.783 -1.429 -16.619 1.00 80.50 479 ARG A CA 1
ATOM 3435 C C . ARG A 1 479 ? 10.963 -0.728 -15.926 1.00 80.50 479 ARG A C 1
ATOM 3437 O O . ARG A 1 479 ? 10.795 0.269 -15.225 1.00 80.50 479 ARG A O 1
ATOM 3444 N N . VAL A 1 480 ? 12.176 -1.252 -16.111 1.00 84.56 480 VAL A N 1
ATOM 3445 C CA . VAL A 1 480 ? 13.402 -0.639 -15.581 1.00 84.56 480 VAL A CA 1
ATOM 3446 C C . VAL A 1 480 ? 14.063 0.219 -16.655 1.00 84.56 480 VAL A C 1
ATOM 3448 O O . VAL A 1 480 ? 14.383 -0.266 -17.741 1.00 84.56 480 VAL A O 1
ATOM 3451 N N . LEU A 1 481 ? 14.300 1.492 -16.336 1.00 90.25 481 LEU A N 1
ATOM 3452 C CA . LEU A 1 481 ? 15.032 2.434 -17.180 1.00 90.25 481 LEU A CA 1
ATOM 3453 C C . LEU A 1 481 ? 16.463 2.580 -16.666 1.00 90.25 481 LEU A C 1
ATOM 3455 O O . LEU A 1 481 ? 16.702 3.170 -15.613 1.00 90.25 481 LEU A O 1
ATOM 3459 N N . GLY A 1 482 ? 17.429 2.087 -17.428 1.00 91.12 482 GLY A N 1
ATOM 3460 C CA . GLY A 1 482 ? 18.835 2.371 -17.193 1.00 91.12 482 GLY A CA 1
ATOM 3461 C C . GLY A 1 482 ? 19.307 3.506 -18.100 1.00 91.12 482 GLY A C 1
ATOM 3462 O O . GLY A 1 482 ? 19.059 3.457 -19.305 1.00 91.12 482 GLY A O 1
ATOM 3463 N N . ARG A 1 483 ? 19.980 4.535 -17.565 1.00 90.94 483 ARG A N 1
ATOM 3464 C CA . ARG A 1 483 ? 20.444 5.637 -18.423 1.00 90.94 483 ARG A CA 1
ATOM 3465 C C . ARG A 1 483 ? 21.710 6.367 -18.002 1.00 90.94 483 ARG A C 1
ATOM 3467 O O . ARG A 1 483 ? 22.077 6.389 -16.828 1.00 90.94 483 ARG A O 1
ATOM 3474 N N . ARG A 1 484 ? 22.317 7.072 -18.963 1.00 90.69 484 ARG A N 1
ATOM 3475 C CA . ARG A 1 484 ? 23.443 8.002 -18.752 1.00 90.69 484 ARG A CA 1
ATOM 3476 C C . ARG A 1 484 ? 24.633 7.321 -18.081 1.00 90.69 484 ARG A C 1
ATOM 3478 O O . ARG A 1 484 ? 25.144 7.789 -17.058 1.00 90.69 484 ARG A O 1
ATOM 3485 N N . THR A 1 485 ? 25.064 6.207 -18.653 1.00 95.69 485 THR A N 1
ATOM 3486 C CA . THR A 1 485 ? 26.142 5.376 -18.114 1.00 95.69 485 THR A CA 1
ATOM 3487 C C . THR A 1 485 ? 27.481 5.682 -18.770 1.00 95.69 485 THR A C 1
ATOM 3489 O O . THR A 1 485 ? 27.559 6.142 -19.911 1.00 95.69 485 THR A O 1
ATOM 3492 N N . LYS A 1 486 ? 28.571 5.411 -18.045 1.00 95.00 486 LYS A N 1
ATOM 3493 C CA . LYS A 1 486 ? 29.928 5.475 -18.607 1.00 95.00 486 LYS A CA 1
ATOM 3494 C C . LYS A 1 486 ? 30.124 4.467 -19.731 1.00 95.00 486 LYS A C 1
ATOM 3496 O O . LYS A 1 486 ? 30.718 4.809 -20.746 1.00 95.00 486 LYS A O 1
ATOM 3501 N N . ASN A 1 487 ? 29.667 3.243 -19.484 1.00 94.81 487 ASN A N 1
ATOM 3502 C CA . ASN A 1 487 ? 29.822 2.073 -20.329 1.00 94.81 487 ASN A CA 1
ATOM 3503 C C . ASN A 1 487 ? 28.421 1.512 -20.645 1.00 94.81 487 ASN A C 1
ATOM 3505 O O . ASN A 1 487 ? 27.508 2.283 -20.946 1.00 94.81 487 ASN A O 1
ATOM 3509 N N . GLU A 1 488 ? 28.241 0.195 -20.547 1.00 95.31 488 GLU A N 1
ATOM 3510 C CA . GLU A 1 488 ? 26.996 -0.508 -20.849 1.00 95.31 488 GLU A CA 1
ATOM 3511 C C . GLU A 1 488 ? 25.895 -0.205 -19.822 1.00 95.31 488 GLU A C 1
ATOM 3513 O O . GLU A 1 488 ? 26.183 0.035 -18.645 1.00 95.31 488 GLU A O 1
ATOM 3518 N N . VAL A 1 489 ? 24.628 -0.233 -20.239 1.00 97.50 489 VAL A N 1
ATOM 3519 C CA . VAL A 1 489 ? 23.502 0.013 -19.324 1.00 97.50 489 VAL A CA 1
ATOM 3520 C C . VAL A 1 489 ? 23.155 -1.248 -18.542 1.00 97.50 489 VAL A C 1
ATOM 3522 O O . VAL A 1 489 ? 23.324 -1.264 -17.321 1.00 97.50 489 VAL A O 1
ATOM 3525 N N . PHE A 1 490 ? 22.710 -2.302 -19.225 1.00 98.50 490 PHE A N 1
ATOM 3526 C CA . PHE A 1 490 ? 22.421 -3.601 -18.621 1.00 98.50 490 PHE A CA 1
ATOM 3527 C C . PHE A 1 490 ? 23.539 -4.583 -18.950 1.00 98.50 490 PHE A C 1
ATOM 3529 O O . PHE A 1 490 ? 23.874 -4.770 -20.119 1.00 98.50 490 PHE A O 1
ATOM 3536 N N . LYS A 1 491 ? 24.092 -5.246 -17.933 1.00 97.94 491 LYS A N 1
ATOM 3537 C CA . LYS A 1 491 ? 25.077 -6.313 -18.107 1.00 97.94 491 LYS A CA 1
ATOM 3538 C C . LYS A 1 491 ? 24.693 -7.570 -17.333 1.00 97.94 491 LYS A C 1
ATOM 3540 O O . LYS A 1 491 ? 24.448 -7.487 -16.134 1.00 97.94 491 LYS A O 1
ATOM 3545 N N . ALA A 1 492 ? 24.713 -8.722 -17.996 1.00 97.81 492 ALA A N 1
ATOM 3546 C CA . ALA A 1 492 ? 24.615 -10.043 -17.373 1.00 97.81 492 ALA A CA 1
ATOM 3547 C C . ALA A 1 492 ? 25.881 -10.846 -17.688 1.00 97.81 492 ALA A C 1
ATOM 3549 O O . ALA A 1 492 ? 26.281 -10.883 -18.847 1.00 97.81 492 ALA A O 1
ATOM 3550 N N . ARG A 1 493 ? 26.525 -11.439 -16.680 1.00 96.00 493 ARG A N 1
ATOM 3551 C CA . ARG A 1 493 ? 27.796 -12.170 -16.834 1.00 96.00 493 ARG A CA 1
ATOM 3552 C C . ARG A 1 493 ? 28.026 -13.175 -15.706 1.00 96.00 493 ARG A C 1
ATOM 3554 O O . ARG A 1 493 ? 27.253 -13.233 -14.753 1.00 96.00 493 ARG A O 1
ATOM 3561 N N . ASP A 1 494 ? 29.169 -13.841 -15.747 1.00 94.88 494 ASP A N 1
ATOM 3562 C CA . ASP A 1 494 ? 29.717 -14.718 -14.715 1.00 94.88 494 ASP A CA 1
ATOM 3563 C C . ASP A 1 494 ? 28.712 -15.804 -14.320 1.00 94.88 494 ASP A C 1
ATOM 3565 O O . ASP A 1 494 ? 28.279 -15.874 -13.172 1.00 94.88 494 ASP A O 1
ATOM 3569 N N . PHE A 1 495 ? 28.306 -16.626 -15.295 1.00 95.00 495 PHE A N 1
ATOM 3570 C CA . PHE A 1 495 ? 27.355 -17.740 -15.139 1.00 95.00 495 PHE A CA 1
ATOM 3571 C C . PHE A 1 495 ? 25.904 -17.354 -14.782 1.00 95.00 495 PHE A C 1
ATOM 3573 O O . PHE A 1 495 ? 25.099 -18.232 -14.447 1.00 95.00 495 PHE A O 1
ATOM 3580 N N . ALA A 1 496 ? 25.532 -16.071 -14.839 1.00 95.75 496 ALA A N 1
ATOM 3581 C CA . ALA A 1 496 ? 24.166 -15.636 -14.543 1.00 95.75 496 ALA A CA 1
ATOM 3582 C C . ALA A 1 496 ? 23.158 -16.295 -15.502 1.00 95.75 496 ALA A C 1
ATOM 3584 O O . ALA A 1 496 ? 23.382 -16.348 -16.710 1.00 95.75 496 ALA A O 1
ATOM 3585 N N . SER A 1 497 ? 22.045 -16.822 -14.987 1.00 92.12 497 SER A N 1
ATOM 3586 C CA . SER A 1 497 ? 21.123 -17.618 -15.814 1.00 92.12 497 SER A CA 1
ATOM 3587 C C . SER A 1 497 ? 19.654 -17.461 -15.440 1.00 92.12 497 SER A C 1
ATOM 3589 O O . SER A 1 497 ? 19.319 -17.058 -14.332 1.00 92.12 497 SER A O 1
ATOM 3591 N N . TYR A 1 498 ? 18.745 -17.818 -16.350 1.00 89.12 498 TYR A N 1
ATOM 3592 C CA . TYR A 1 498 ? 17.293 -17.692 -16.146 1.00 89.12 498 TYR A CA 1
ATOM 3593 C C . TYR A 1 498 ? 16.875 -16.246 -15.855 1.00 89.12 498 TYR A C 1
ATOM 3595 O O . TYR A 1 498 ? 16.244 -15.953 -14.836 1.00 89.12 498 TYR A O 1
ATOM 3603 N N . LEU A 1 499 ? 17.264 -15.344 -16.751 1.00 93.50 499 LEU A N 1
ATOM 3604 C CA . LEU A 1 499 ? 17.014 -13.913 -16.627 1.00 93.50 499 LEU A CA 1
ATOM 3605 C C . LEU A 1 499 ? 15.841 -13.510 -17.513 1.00 93.50 499 LEU A C 1
ATOM 3607 O O . LEU A 1 499 ? 15.751 -13.952 -18.660 1.00 93.50 499 LEU A O 1
ATOM 3611 N N . TYR A 1 500 ? 14.963 -12.658 -16.997 1.00 89.69 500 TYR A N 1
ATOM 3612 C CA . TYR A 1 500 ? 13.820 -12.162 -17.748 1.00 89.69 500 TYR A CA 1
ATOM 3613 C C . TYR A 1 500 ? 13.734 -10.640 -17.696 1.00 89.69 500 TYR A C 1
ATOM 3615 O O . TYR A 1 500 ? 13.498 -10.059 -16.644 1.00 89.69 500 TYR A O 1
ATOM 3623 N N . PHE A 1 501 ? 13.941 -9.994 -18.834 1.00 91.81 501 PHE A N 1
ATOM 3624 C CA . PHE A 1 501 ? 13.806 -8.554 -18.997 1.00 91.81 501 PHE A CA 1
ATOM 3625 C C . PHE A 1 501 ? 12.558 -8.277 -19.814 1.00 91.81 501 PHE A C 1
ATOM 3627 O O . PHE A 1 501 ? 12.364 -8.873 -20.873 1.00 91.81 501 PHE A O 1
ATOM 3634 N N . VAL A 1 502 ? 11.732 -7.354 -19.345 1.00 83.75 502 VAL A N 1
ATOM 3635 C CA . VAL A 1 502 ? 10.500 -6.992 -20.030 1.00 83.75 502 VAL A CA 1
ATOM 3636 C C . VAL A 1 502 ? 10.251 -5.497 -19.918 1.00 83.75 502 VAL A C 1
ATOM 3638 O O . VAL A 1 502 ? 10.438 -4.905 -18.852 1.00 83.75 502 VAL A O 1
ATOM 3641 N N . ASP A 1 503 ? 9.896 -4.864 -21.033 1.00 77.44 503 ASP A N 1
ATOM 3642 C CA . ASP A 1 503 ? 9.629 -3.420 -21.086 1.00 77.44 503 ASP A CA 1
ATOM 3643 C C . ASP A 1 503 ? 10.773 -2.590 -20.438 1.00 77.44 503 ASP A C 1
ATOM 3645 O O . ASP A 1 503 ? 10.556 -1.569 -19.794 1.00 77.44 503 ASP A O 1
ATOM 3649 N N . CYS A 1 504 ? 12.016 -3.080 -20.536 1.00 83.00 504 CYS A N 1
ATOM 3650 C CA . CYS A 1 504 ? 13.208 -2.432 -19.980 1.00 83.00 504 CYS A CA 1
ATOM 3651 C C . CYS A 1 504 ? 13.895 -1.574 -21.039 1.00 83.00 504 CYS A C 1
ATOM 3653 O O . CYS A 1 504 ? 14.050 -1.998 -22.186 1.00 83.00 504 CYS A O 1
ATOM 3655 N N . HIS A 1 505 ? 14.367 -0.396 -20.645 1.00 88.88 505 HIS A N 1
ATOM 3656 C CA . HIS A 1 505 ? 14.857 0.615 -21.576 1.00 88.88 505 HIS A CA 1
ATOM 3657 C C . HIS A 1 505 ? 16.275 1.061 -21.215 1.00 88.88 505 HIS A C 1
ATOM 3659 O O . HIS A 1 505 ? 16.557 1.374 -20.060 1.00 88.88 505 HIS A O 1
ATOM 3665 N N . ALA A 1 506 ? 17.166 1.091 -22.204 1.00 92.06 506 ALA A N 1
ATOM 3666 C CA . ALA A 1 506 ? 18.529 1.592 -22.079 1.00 92.06 506 ALA A CA 1
ATOM 3667 C C . ALA A 1 506 ? 18.696 2.904 -22.852 1.00 92.06 506 ALA A C 1
ATOM 3669 O O . ALA A 1 506 ? 18.464 2.934 -24.060 1.00 92.06 506 ALA A O 1
ATOM 3670 N N . GLU A 1 507 ? 19.131 3.970 -22.181 1.00 90.19 507 GLU A N 1
ATOM 3671 C CA . GLU A 1 507 ? 19.308 5.291 -22.800 1.00 90.19 507 GLU A CA 1
ATOM 3672 C C . GLU A 1 507 ? 20.689 5.900 -22.522 1.00 90.19 507 GLU A C 1
ATOM 3674 O O . GLU A 1 507 ? 21.220 5.804 -21.417 1.00 90.19 507 GLU A O 1
ATOM 3679 N N . ASP A 1 508 ? 21.262 6.595 -23.504 1.00 88.44 508 ASP A N 1
ATOM 3680 C CA . ASP A 1 508 ? 22.496 7.384 -23.344 1.00 88.44 508 ASP A CA 1
ATOM 3681 C C . ASP A 1 508 ? 23.669 6.570 -22.761 1.00 88.44 508 ASP A C 1
ATOM 3683 O O . ASP A 1 508 ? 24.302 6.949 -21.766 1.00 88.44 508 ASP A O 1
ATOM 3687 N N . ALA A 1 509 ? 23.927 5.413 -23.363 1.00 92.69 509 ALA A N 1
ATOM 3688 C CA . ALA A 1 509 ? 25.004 4.517 -22.968 1.00 92.69 509 ALA A CA 1
ATOM 3689 C C . ALA A 1 509 ? 26.353 4.961 -23.552 1.00 92.69 509 ALA A C 1
ATOM 3691 O O . ALA A 1 509 ? 26.436 5.443 -24.683 1.00 92.69 509 ALA A O 1
ATOM 3692 N N . GLY A 1 510 ? 27.431 4.727 -22.805 1.00 91.75 510 GLY A N 1
ATOM 3693 C CA . GLY A 1 510 ? 28.794 4.866 -23.314 1.00 91.75 510 GLY A CA 1
ATOM 3694 C C . GLY A 1 510 ? 29.405 6.259 -23.271 1.00 91.75 510 GLY A C 1
ATOM 3695 O O . GLY A 1 510 ? 30.325 6.564 -24.030 1.00 91.75 510 GLY A O 1
ATOM 3696 N N . LEU A 1 511 ? 28.945 7.113 -22.358 1.00 89.50 511 LEU A N 1
ATOM 3697 C CA . LEU A 1 511 ? 29.427 8.491 -22.215 1.00 89.50 511 LEU A CA 1
ATOM 3698 C C . LEU A 1 511 ? 30.907 8.591 -21.785 1.00 89.50 511 LEU A C 1
ATOM 3700 O O . LEU A 1 511 ? 31.467 9.686 -21.747 1.00 89.50 511 LEU A O 1
ATOM 3704 N N . GLY A 1 512 ? 31.550 7.462 -21.463 1.00 84.94 512 GLY A N 1
ATOM 3705 C CA . GLY A 1 512 ? 32.993 7.333 -21.247 1.00 84.94 512 GLY A CA 1
ATOM 3706 C C . GLY A 1 512 ? 33.818 7.098 -22.522 1.00 84.94 512 GLY A C 1
ATOM 3707 O O . GLY A 1 512 ? 35.043 7.155 -22.451 1.00 84.94 512 GLY A O 1
ATOM 3708 N N . GLY A 1 513 ? 33.177 6.847 -23.669 1.00 78.38 513 GLY A N 1
ATOM 3709 C CA . GLY A 1 513 ? 33.791 6.852 -25.002 1.00 78.38 513 GLY A CA 1
ATOM 3710 C C . GLY A 1 513 ? 34.487 5.566 -25.469 1.00 78.38 513 GLY A C 1
ATOM 3711 O O . GLY A 1 513 ? 35.076 5.581 -26.543 1.00 78.38 513 GLY A O 1
ATOM 3712 N N . SER A 1 514 ? 34.475 4.466 -24.705 1.00 74.75 514 SER A N 1
ATOM 3713 C CA . SER A 1 514 ? 35.137 3.199 -25.108 1.00 74.75 514 SER A CA 1
ATOM 3714 C C . SER A 1 514 ? 34.246 1.956 -25.069 1.00 74.75 514 SER A C 1
ATOM 3716 O O . SER A 1 514 ? 34.464 1.039 -25.849 1.00 74.75 514 SER A O 1
ATOM 3718 N N . PHE A 1 515 ? 33.258 1.917 -24.183 1.00 86.31 515 PHE A N 1
ATOM 3719 C CA . PHE A 1 515 ? 32.230 0.875 -24.077 1.00 86.31 515 PHE A CA 1
ATOM 3720 C C . PHE A 1 515 ? 30.884 1.598 -23.990 1.00 86.31 515 PHE A C 1
ATOM 3722 O O . PHE A 1 515 ? 30.891 2.762 -23.593 1.00 86.31 515 PHE A O 1
ATOM 3729 N N . GLY A 1 516 ? 29.753 0.986 -24.342 1.00 91.69 516 GLY A N 1
ATOM 3730 C CA . GLY A 1 516 ? 28.506 1.753 -24.461 1.00 91.69 516 GLY A CA 1
ATOM 3731 C C . GLY A 1 516 ? 27.269 1.015 -24.948 1.00 91.69 516 GLY A C 1
ATOM 3732 O O . GLY A 1 516 ? 26.427 1.630 -25.595 1.00 91.69 516 GLY A O 1
ATOM 3733 N N . GLU A 1 517 ? 27.186 -0.285 -24.706 1.00 95.31 517 GLU A N 1
ATOM 3734 C CA . GLU A 1 517 ? 26.100 -1.134 -25.173 1.00 95.31 517 GLU A CA 1
ATOM 3735 C C . GLU A 1 517 ? 24.826 -0.885 -24.354 1.00 95.31 517 GLU A C 1
ATOM 3737 O O . GLU A 1 517 ? 24.883 -0.633 -23.147 1.00 95.31 517 GLU A O 1
ATOM 3742 N N . GLY A 1 518 ? 23.651 -0.968 -24.977 1.00 96.19 518 GLY A N 1
ATOM 3743 C CA . GLY A 1 518 ? 22.396 -0.908 -24.224 1.00 96.19 518 GLY A CA 1
ATOM 3744 C C . GLY A 1 518 ? 22.240 -2.143 -23.333 1.00 96.19 518 GLY A C 1
ATOM 3745 O O . GLY A 1 518 ? 22.130 -2.038 -22.111 1.00 96.19 518 GLY A O 1
ATOM 3746 N N . PHE A 1 519 ? 22.315 -3.323 -23.944 1.00 98.25 519 PHE A N 1
ATOM 3747 C CA . PHE A 1 519 ? 22.328 -4.609 -23.246 1.00 98.25 519 PHE A CA 1
ATOM 3748 C C . PHE A 1 519 ? 23.568 -5.405 -23.638 1.00 98.25 519 PHE A C 1
ATOM 3750 O O . PHE A 1 519 ? 23.837 -5.581 -24.821 1.00 98.25 519 PHE A O 1
ATOM 3757 N N . TYR A 1 520 ? 24.287 -5.920 -22.646 1.00 97.94 520 TYR A N 1
ATOM 3758 C CA . TYR A 1 520 ? 25.483 -6.739 -22.810 1.00 97.94 520 TYR A CA 1
ATOM 3759 C C . TYR A 1 520 ? 25.286 -8.073 -22.086 1.00 97.94 520 TYR A C 1
ATOM 3761 O O . TYR A 1 520 ? 25.284 -8.121 -20.853 1.00 97.94 520 TYR A O 1
ATOM 3769 N N . ILE A 1 521 ? 25.094 -9.157 -22.837 1.00 98.12 521 ILE A N 1
ATOM 3770 C CA . ILE A 1 521 ? 24.802 -10.485 -22.283 1.00 98.12 521 ILE A CA 1
ATOM 3771 C C . ILE A 1 521 ? 25.992 -11.411 -22.518 1.00 98.12 521 ILE A C 1
ATOM 3773 O O . ILE A 1 521 ? 26.382 -11.662 -23.657 1.00 98.12 521 ILE A O 1
ATOM 3777 N N . GLY A 1 522 ? 26.547 -11.930 -21.429 1.00 96.94 522 GLY A N 1
ATOM 3778 C CA . GLY A 1 522 ? 27.766 -12.722 -21.409 1.00 96.94 522 GLY A CA 1
ATOM 3779 C C . GLY A 1 522 ? 29.014 -11.894 -21.098 1.00 96.94 522 GLY A C 1
ATOM 3780 O O . GLY A 1 522 ? 28.939 -10.723 -20.719 1.00 96.94 522 GLY A O 1
ATOM 3781 N N . ASP A 1 523 ? 30.184 -12.491 -21.310 1.00 95.12 523 ASP A N 1
ATOM 3782 C CA . ASP A 1 523 ? 31.470 -11.797 -21.332 1.00 95.12 523 ASP A CA 1
ATOM 3783 C C . ASP A 1 523 ? 32.303 -12.247 -22.534 1.00 95.12 523 ASP A C 1
ATOM 3785 O O . ASP A 1 523 ? 32.270 -13.412 -22.932 1.00 95.12 523 ASP A O 1
ATOM 3789 N N . ALA A 1 524 ? 33.062 -11.312 -23.114 1.00 93.75 524 ALA A N 1
ATOM 3790 C CA . ALA A 1 524 ? 34.019 -11.639 -24.168 1.00 93.75 524 ALA A CA 1
ATOM 3791 C C . ALA A 1 524 ? 35.018 -12.697 -23.676 1.00 93.75 524 ALA A C 1
ATOM 3793 O O . ALA A 1 524 ? 35.367 -12.712 -22.492 1.00 93.75 524 ALA A O 1
ATOM 3794 N N . SER A 1 525 ? 35.547 -13.531 -24.571 1.00 96.12 525 SER A N 1
ATOM 3795 C CA . SER A 1 525 ? 36.384 -14.676 -24.196 1.00 96.12 525 SER A CA 1
ATOM 3796 C C . SER A 1 525 ? 37.623 -14.301 -23.387 1.00 96.12 525 SER A C 1
ATOM 3798 O O . SER A 1 525 ? 38.083 -15.070 -22.544 1.00 96.12 525 SER A O 1
ATOM 3800 N N . SER A 1 526 ? 38.140 -13.088 -23.577 1.00 95.00 526 SER A N 1
ATOM 3801 C CA . SER A 1 526 ? 39.246 -12.538 -22.792 1.00 95.00 526 SER A CA 1
ATOM 3802 C C . SER A 1 526 ? 38.909 -12.288 -21.315 1.00 95.00 526 SER A C 1
ATOM 3804 O O . SER A 1 526 ? 39.826 -12.182 -20.507 1.00 95.00 526 SER A O 1
ATOM 3806 N N . ASN A 1 527 ? 37.624 -12.179 -20.974 1.00 94.81 527 ASN A N 1
ATOM 3807 C CA . ASN A 1 527 ? 37.099 -11.867 -19.640 1.00 94.81 527 ASN A CA 1
ATOM 3808 C C . ASN A 1 527 ? 36.388 -13.053 -18.979 1.00 94.81 527 ASN A C 1
ATOM 3810 O O . ASN A 1 527 ? 35.871 -12.918 -17.874 1.00 94.81 527 ASN A O 1
ATOM 3814 N N . TRP A 1 528 ? 36.357 -14.202 -19.647 1.00 95.06 528 TRP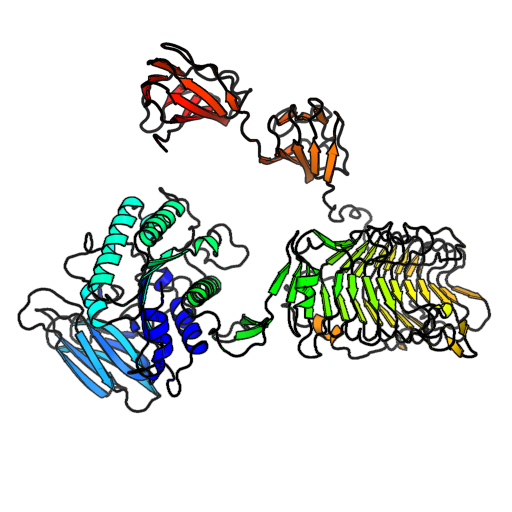 A N 1
ATOM 3815 C CA . TRP A 1 528 ? 35.850 -15.443 -19.086 1.00 95.06 528 TRP A CA 1
ATOM 3816 C C . TRP A 1 528 ? 36.533 -15.806 -17.750 1.00 95.06 528 TRP A C 1
ATOM 3818 O O . TRP A 1 528 ? 37.705 -15.460 -17.560 1.00 95.06 528 TRP A O 1
ATOM 3828 N N . PRO A 1 529 ? 35.861 -16.568 -16.860 1.00 90.44 529 PRO A N 1
ATOM 3829 C CA . PRO A 1 529 ? 36.392 -17.013 -15.563 1.00 90.44 529 PRO A CA 1
ATOM 3830 C C . PRO A 1 529 ? 37.825 -17.553 -15.629 1.00 90.44 529 PRO A C 1
ATOM 3832 O O . PRO A 1 529 ? 38.644 -17.338 -14.737 1.00 90.44 529 PRO A O 1
ATOM 3835 N N . THR A 1 530 ? 38.148 -18.245 -16.723 1.00 91.81 530 THR A N 1
ATOM 3836 C CA . THR A 1 530 ? 39.527 -18.440 -17.172 1.00 91.81 530 THR A CA 1
ATOM 3837 C C . THR A 1 530 ? 39.629 -17.940 -18.611 1.00 91.81 530 THR A C 1
ATOM 3839 O O . THR A 1 530 ? 39.006 -18.556 -19.486 1.00 91.81 530 THR A O 1
ATOM 3842 N N . PRO A 1 531 ? 40.395 -16.863 -18.879 1.00 95.38 531 PRO A N 1
ATOM 3843 C CA . PRO A 1 531 ? 40.439 -16.229 -20.191 1.00 95.38 531 PRO A CA 1
ATOM 3844 C C . PRO A 1 531 ? 40.697 -17.226 -21.322 1.00 95.38 531 PRO A C 1
ATOM 3846 O O . PRO A 1 531 ? 41.694 -17.946 -21.311 1.00 95.38 531 PRO A O 1
ATOM 3849 N N . ASN A 1 532 ? 39.800 -17.242 -22.307 1.00 93.56 532 ASN A N 1
ATOM 3850 C CA . ASN A 1 532 ? 39.806 -18.097 -23.498 1.00 93.56 532 ASN A CA 1
ATOM 3851 C C . ASN A 1 532 ? 39.728 -19.612 -23.233 1.00 93.56 532 ASN A C 1
ATOM 3853 O O . ASN A 1 532 ? 39.946 -20.393 -24.158 1.00 93.56 532 ASN A O 1
ATOM 3857 N N . VAL A 1 533 ? 39.439 -20.040 -21.999 1.00 92.25 533 VAL A N 1
ATOM 3858 C CA . VAL A 1 533 ? 39.424 -21.461 -21.612 1.00 92.25 533 VAL A CA 1
ATOM 3859 C C . VAL A 1 533 ? 38.069 -21.891 -21.066 1.00 92.25 533 VAL A C 1
ATOM 3861 O O . VAL A 1 533 ? 37.508 -22.855 -21.576 1.00 92.25 533 VAL A O 1
ATOM 3864 N N . THR A 1 534 ? 37.556 -21.199 -20.048 1.00 92.69 534 THR A N 1
ATOM 3865 C CA . THR A 1 534 ? 36.328 -21.590 -19.335 1.00 92.69 534 THR A CA 1
ATOM 3866 C C . THR A 1 534 ? 35.214 -20.623 -19.705 1.00 92.69 534 THR A C 1
ATOM 3868 O O . THR A 1 534 ? 35.240 -19.519 -19.174 1.00 92.69 534 THR A O 1
ATOM 3871 N N . PRO A 1 535 ? 34.269 -20.982 -20.589 1.00 93.75 535 PRO A N 1
ATOM 3872 C CA . PRO A 1 535 ? 33.243 -20.058 -21.057 1.00 93.75 535 PRO A CA 1
ATOM 3873 C C . PRO A 1 535 ? 32.395 -19.475 -19.931 1.00 93.75 535 PRO A C 1
ATOM 3875 O O . PRO A 1 535 ? 32.165 -20.133 -18.920 1.00 93.75 535 PRO A O 1
ATOM 3878 N N . ASP A 1 536 ? 31.916 -18.248 -20.134 1.00 91.19 536 ASP A N 1
ATOM 3879 C CA . ASP A 1 536 ? 31.044 -17.552 -19.187 1.00 91.19 536 ASP A CA 1
ATOM 3880 C C . ASP A 1 536 ? 29.714 -18.292 -18.945 1.00 91.19 536 ASP A C 1
ATOM 3882 O O . ASP A 1 536 ? 29.212 -18.353 -17.827 1.00 91.19 536 ASP A O 1
ATOM 3886 N N . THR A 1 537 ? 29.150 -18.919 -19.982 1.00 94.12 537 THR A N 1
ATOM 3887 C CA . THR A 1 537 ? 27.896 -19.702 -19.918 1.00 94.12 537 THR A CA 1
ATOM 3888 C C . THR A 1 537 ? 26.698 -18.962 -19.309 1.00 94.12 537 THR A C 1
ATOM 3890 O O . THR A 1 537 ? 25.768 -19.586 -18.807 1.00 94.12 537 THR A O 1
ATOM 3893 N N . THR A 1 538 ? 26.682 -17.627 -19.377 1.00 97.38 538 THR A N 1
ATOM 3894 C CA . THR A 1 538 ? 25.478 -16.833 -19.097 1.00 97.38 538 THR A CA 1
ATOM 3895 C C . THR A 1 538 ? 24.386 -17.227 -20.091 1.00 97.38 538 THR A C 1
ATOM 3897 O O . THR A 1 538 ? 24.601 -17.160 -21.303 1.00 97.38 538 THR A O 1
ATOM 3900 N N . GLY A 1 539 ? 23.209 -17.641 -19.624 1.00 92.12 539 GLY A N 1
ATOM 3901 C CA . GLY A 1 539 ? 22.210 -18.177 -20.546 1.00 92.12 539 GLY A CA 1
ATOM 3902 C C . GLY A 1 539 ? 20.795 -18.312 -20.009 1.00 92.12 539 GLY A C 1
ATOM 3903 O O . GLY A 1 539 ? 20.502 -17.981 -18.863 1.00 92.12 539 GLY A O 1
ATOM 3904 N N . TYR A 1 540 ? 19.882 -18.776 -20.862 1.00 91.75 540 TYR A N 1
ATOM 3905 C CA . TYR A 1 540 ? 18.438 -18.770 -20.580 1.00 91.75 540 TYR A CA 1
ATOM 3906 C C . TYR A 1 540 ? 17.940 -17.349 -20.288 1.00 91.75 540 TYR A C 1
ATOM 3908 O O . TYR A 1 540 ? 17.308 -17.079 -19.263 1.00 91.75 540 TYR A O 1
ATOM 3916 N N . VAL A 1 541 ? 18.285 -16.422 -21.181 1.00 94.88 541 VAL A N 1
ATOM 3917 C CA . VAL A 1 541 ? 17.940 -15.003 -21.067 1.00 94.88 541 VAL A CA 1
ATOM 3918 C C . VAL A 1 541 ? 16.795 -14.698 -22.016 1.00 94.88 541 VAL A C 1
ATOM 3920 O O . VAL A 1 541 ? 16.855 -15.008 -23.203 1.00 94.88 541 VAL A O 1
ATOM 3923 N N . ARG A 1 542 ? 15.743 -14.071 -21.508 1.00 92.31 542 ARG A N 1
ATOM 3924 C CA . ARG A 1 542 ? 14.612 -13.643 -22.324 1.00 92.31 542 ARG A CA 1
ATOM 3925 C C . ARG A 1 542 ? 14.435 -12.135 -22.202 1.00 92.31 542 ARG A C 1
ATOM 3927 O O . ARG A 1 542 ? 14.400 -11.614 -21.092 1.00 92.31 542 ARG A O 1
ATOM 3934 N N . LEU A 1 543 ? 14.371 -11.451 -23.339 1.00 93.56 543 LEU A N 1
ATOM 3935 C CA . LEU A 1 543 ? 14.150 -10.013 -23.455 1.00 93.56 543 LEU A CA 1
ATOM 3936 C C . LEU A 1 543 ? 12.865 -9.791 -24.251 1.00 93.56 543 LEU A C 1
ATOM 3938 O O . LEU A 1 543 ? 12.788 -10.185 -25.411 1.00 93.56 543 LEU A O 1
ATOM 3942 N N . GLU A 1 544 ? 11.861 -9.173 -23.642 1.00 85.62 544 GLU A N 1
ATOM 3943 C CA . GLU A 1 544 ? 10.575 -8.885 -24.276 1.00 85.62 544 GLU A CA 1
ATOM 3944 C C . GLU A 1 544 ? 10.291 -7.390 -24.279 1.00 85.62 544 GLU A C 1
ATOM 3946 O O . GLU A 1 544 ? 10.271 -6.756 -23.229 1.00 85.62 544 GLU A O 1
ATOM 3951 N N . ARG A 1 545 ? 10.053 -6.799 -25.454 1.00 87.44 545 ARG A N 1
ATOM 3952 C CA . ARG A 1 545 ? 9.739 -5.363 -25.593 1.00 87.44 545 ARG A CA 1
ATOM 3953 C C . ARG A 1 545 ? 10.778 -4.431 -24.952 1.00 87.44 545 ARG A C 1
ATOM 3955 O O . ARG A 1 545 ? 10.503 -3.271 -24.663 1.00 87.44 545 ARG A O 1
ATOM 3962 N N . CYS A 1 546 ? 12.000 -4.923 -24.748 1.00 86.06 546 CYS A N 1
ATOM 3963 C CA . CYS A 1 546 ? 13.117 -4.107 -24.294 1.00 86.06 546 CYS A CA 1
ATOM 3964 C C . CYS A 1 546 ? 13.604 -3.193 -25.417 1.00 86.06 546 CYS A C 1
ATOM 3966 O O . CYS A 1 546 ? 13.598 -3.593 -26.586 1.00 86.06 546 CYS A O 1
ATOM 3968 N N . SER A 1 547 ? 14.085 -1.998 -25.072 1.00 90.25 547 SER A N 1
ATOM 3969 C CA . SER A 1 547 ? 14.608 -1.075 -26.074 1.00 90.25 547 SER A CA 1
ATOM 3970 C C . SER A 1 547 ? 15.914 -0.397 -25.711 1.00 90.25 547 SER A C 1
ATOM 3972 O O . SER A 1 547 ? 16.256 -0.245 -24.540 1.00 90.25 547 SER A O 1
ATOM 3974 N N . THR A 1 548 ? 16.616 0.082 -26.732 1.00 92.06 548 THR A N 1
ATOM 3975 C CA . THR A 1 548 ? 17.815 0.905 -26.575 1.00 92.06 548 THR A CA 1
ATOM 3976 C C . THR A 1 548 ? 17.701 2.183 -27.383 1.00 92.06 548 THR A C 1
ATOM 3978 O O . THR A 1 548 ? 17.110 2.195 -28.466 1.00 92.06 548 THR A O 1
ATOM 3981 N N . ARG A 1 549 ? 18.247 3.273 -26.844 1.00 87.38 549 ARG A N 1
ATOM 3982 C CA . ARG A 1 549 ? 18.272 4.566 -27.513 1.00 87.38 549 ARG A CA 1
ATOM 3983 C C . ARG A 1 549 ? 19.537 5.346 -27.206 1.00 87.38 549 ARG A C 1
ATOM 3985 O O . ARG A 1 549 ? 19.934 5.463 -26.052 1.00 87.38 549 ARG A O 1
ATOM 3992 N N . GLY A 1 550 ? 20.146 5.935 -28.229 1.00 84.38 550 GLY A N 1
ATOM 3993 C CA . GLY A 1 550 ? 21.276 6.839 -28.019 1.00 84.38 550 GLY A CA 1
ATOM 3994 C C . GLY A 1 550 ? 22.536 6.139 -27.502 1.00 84.38 550 GLY A C 1
ATOM 3995 O O . GLY A 1 550 ? 23.297 6.729 -26.737 1.00 84.38 550 GLY A O 1
ATOM 3996 N N . THR A 1 551 ? 22.750 4.872 -27.863 1.00 90.25 551 THR A N 1
ATOM 3997 C CA . THR A 1 551 ? 23.940 4.115 -27.454 1.00 90.25 551 THR A CA 1
ATOM 3998 C C . THR A 1 551 ? 25.154 4.553 -28.275 1.00 90.25 551 THR A C 1
ATOM 4000 O O . THR A 1 551 ? 25.065 4.709 -29.492 1.00 90.25 551 THR A O 1
ATOM 4003 N N . LEU A 1 552 ? 26.306 4.761 -27.631 1.00 90.81 552 LEU A N 1
ATOM 4004 C CA . LEU A 1 552 ? 27.581 5.036 -28.322 1.00 90.81 552 LEU A CA 1
ATOM 4005 C C . LEU A 1 552 ? 28.314 3.757 -28.767 1.00 90.81 552 LEU A C 1
ATOM 4007 O O . LEU A 1 552 ? 29.418 3.831 -29.307 1.00 90.81 552 LEU A O 1
ATOM 4011 N N . ASN A 1 553 ? 27.686 2.604 -28.545 1.00 91.94 553 ASN A N 1
ATOM 4012 C CA . ASN A 1 553 ? 28.079 1.292 -29.036 1.00 91.94 553 ASN A CA 1
ATOM 4013 C C . ASN A 1 553 ? 26.833 0.535 -29.559 1.00 91.94 553 ASN A C 1
ATOM 4015 O O . ASN A 1 553 ? 25.769 1.145 -29.721 1.00 91.94 553 ASN A O 1
ATOM 4019 N N . ASP A 1 554 ? 26.949 -0.771 -29.809 1.00 94.12 554 ASP A N 1
ATOM 4020 C CA . ASP A 1 554 ? 25.854 -1.637 -30.247 1.00 94.12 554 ASP A CA 1
ATOM 4021 C C . ASP A 1 554 ? 24.612 -1.494 -29.348 1.00 94.12 554 ASP A C 1
ATOM 4023 O O . ASP A 1 554 ? 24.711 -1.305 -28.132 1.00 94.12 554 ASP A O 1
ATOM 4027 N N . GLY A 1 555 ? 23.415 -1.596 -29.933 1.00 95.19 555 GLY A N 1
ATOM 4028 C CA . GLY A 1 555 ? 22.183 -1.606 -29.141 1.00 95.19 555 GLY A CA 1
ATOM 4029 C C . GLY A 1 555 ? 22.180 -2.787 -28.165 1.00 95.19 555 GLY A C 1
ATOM 4030 O O . GLY A 1 555 ? 22.187 -2.605 -26.946 1.00 95.19 555 GLY A O 1
ATOM 4031 N N . PHE A 1 556 ? 22.245 -3.998 -28.711 1.00 97.88 556 PHE A N 1
ATOM 4032 C CA . PHE A 1 556 ? 22.376 -5.244 -27.953 1.00 97.88 556 PHE A CA 1
ATOM 4033 C C . PHE A 1 556 ? 23.656 -5.979 -28.369 1.00 97.88 556 PHE A C 1
ATOM 4035 O O . PHE A 1 556 ? 23.877 -6.169 -29.561 1.00 97.88 556 PHE A O 1
ATOM 4042 N N . ASP A 1 557 ? 24.463 -6.439 -27.415 1.00 97.00 557 ASP A N 1
ATOM 4043 C CA . ASP A 1 557 ? 25.668 -7.242 -27.656 1.00 97.00 557 ASP A CA 1
ATOM 4044 C C . ASP A 1 557 ? 25.592 -8.560 -26.875 1.00 97.00 557 ASP A C 1
ATOM 4046 O O . ASP A 1 557 ? 25.560 -8.577 -25.640 1.00 97.00 557 ASP A O 1
ATOM 4050 N N . LEU A 1 558 ? 25.515 -9.673 -27.603 1.00 97.81 558 LEU A N 1
ATOM 4051 C CA . LEU A 1 558 ? 25.427 -11.026 -27.057 1.00 97.81 558 LEU A CA 1
ATOM 4052 C C . LEU A 1 558 ? 26.759 -11.735 -27.316 1.00 97.81 558 LEU A C 1
ATOM 4054 O O . LEU A 1 558 ? 27.135 -11.979 -28.467 1.00 97.81 558 LEU A O 1
ATOM 4058 N N . LYS A 1 559 ? 27.500 -12.040 -26.253 1.00 96.88 559 LYS A N 1
ATOM 4059 C CA . LYS A 1 559 ? 28.881 -12.524 -26.344 1.00 96.88 559 LYS A CA 1
ATOM 4060 C C . LYS A 1 559 ? 28.993 -14.029 -26.530 1.00 96.88 559 LYS A C 1
ATOM 4062 O O . LYS A 1 559 ? 28.132 -14.805 -26.128 1.00 96.88 559 LYS A O 1
ATOM 4067 N N . GLU A 1 560 ? 30.120 -14.432 -27.103 1.00 96.31 560 GLU A N 1
ATOM 4068 C CA . GLU A 1 560 ? 30.534 -15.823 -27.181 1.00 96.31 560 GLU A CA 1
ATOM 4069 C C . GLU A 1 560 ? 30.587 -16.488 -25.802 1.00 96.31 560 GLU A C 1
ATOM 4071 O O . GLU A 1 560 ? 30.993 -15.895 -24.801 1.00 96.31 560 GLU A O 1
ATOM 4076 N N . GLY A 1 561 ? 30.167 -17.749 -25.753 1.00 95.25 561 GLY A N 1
ATOM 4077 C CA . GLY A 1 561 ? 29.977 -18.483 -24.507 1.00 95.25 561 GLY A CA 1
ATOM 4078 C C . GLY A 1 561 ? 28.623 -18.239 -23.837 1.00 95.25 561 GLY A C 1
ATOM 4079 O O . GLY A 1 561 ? 28.237 -19.078 -23.028 1.00 95.25 561 GLY A O 1
ATOM 4080 N N . ALA A 1 562 ? 27.884 -17.172 -24.173 1.00 97.81 562 ALA A N 1
ATOM 4081 C CA . ALA A 1 562 ? 26.483 -17.037 -23.776 1.00 97.81 562 ALA A CA 1
ATOM 4082 C C . ALA A 1 562 ? 25.570 -17.889 -24.672 1.00 97.81 562 ALA A C 1
ATOM 4084 O O . ALA A 1 562 ? 25.902 -18.149 -25.833 1.00 97.81 562 ALA A O 1
ATOM 4085 N N . HIS A 1 563 ? 24.426 -18.337 -24.144 1.00 96.31 563 HIS A N 1
ATOM 4086 C CA . HIS A 1 563 ? 23.546 -19.245 -24.885 1.00 96.31 563 HIS A CA 1
ATOM 4087 C C . HIS A 1 563 ? 22.063 -19.188 -24.489 1.00 96.31 563 HIS A C 1
ATOM 4089 O O . HIS A 1 563 ? 21.718 -18.781 -23.383 1.00 96.31 563 HIS A O 1
ATOM 4095 N N . HIS A 1 564 ? 21.184 -19.697 -25.359 1.00 94.38 564 HIS A N 1
ATOM 4096 C CA . HIS A 1 564 ? 19.733 -19.812 -25.125 1.00 94.38 564 HIS A CA 1
ATOM 4097 C C . HIS A 1 564 ? 19.112 -18.450 -24.798 1.00 94.38 564 HIS A C 1
ATOM 4099 O O . HIS A 1 564 ? 18.729 -18.169 -23.657 1.00 94.38 564 HIS A O 1
ATOM 4105 N N . ILE A 1 565 ? 19.071 -17.579 -25.805 1.00 96.81 565 ILE A N 1
ATOM 4106 C CA . ILE A 1 565 ? 18.621 -16.194 -25.658 1.00 96.81 565 ILE A CA 1
ATOM 4107 C C . ILE A 1 565 ? 17.430 -15.952 -26.581 1.00 96.81 565 ILE A C 1
ATOM 4109 O O . ILE A 1 565 ? 17.541 -16.112 -27.791 1.00 96.81 565 ILE A O 1
ATOM 4113 N N . VAL A 1 566 ? 16.297 -15.524 -26.029 1.00 94.06 566 VAL A N 1
ATOM 4114 C CA . VAL A 1 566 ? 15.122 -15.117 -26.818 1.00 94.06 566 VAL A CA 1
ATOM 4115 C C . VAL A 1 566 ? 14.932 -13.615 -26.681 1.00 94.06 566 VAL A C 1
ATOM 4117 O O . VAL A 1 566 ? 14.727 -13.106 -25.583 1.00 94.06 566 VAL A O 1
ATOM 4120 N N . MET A 1 567 ? 14.969 -12.908 -27.803 1.00 94.38 567 MET A N 1
ATOM 4121 C CA . MET A 1 567 ? 14.608 -11.501 -27.923 1.00 94.38 567 MET A CA 1
ATOM 4122 C C . MET A 1 567 ? 13.295 -11.406 -28.679 1.00 94.38 567 MET A C 1
ATOM 4124 O O . MET A 1 567 ? 13.202 -11.908 -29.796 1.00 94.38 567 MET A O 1
ATOM 4128 N N . ARG A 1 568 ? 12.287 -10.756 -28.105 1.00 88.88 568 ARG A N 1
ATOM 4129 C CA . ARG A 1 568 ? 10.964 -10.653 -28.710 1.00 88.88 568 ARG A CA 1
ATOM 4130 C C . ARG A 1 568 ? 10.418 -9.239 -28.634 1.00 88.88 568 ARG A C 1
ATOM 4132 O O . ARG A 1 568 ? 10.394 -8.633 -27.570 1.00 88.88 568 ARG A O 1
ATOM 4139 N N . ASP A 1 569 ? 9.966 -8.728 -29.775 1.00 86.50 569 ASP A N 1
ATOM 4140 C CA . ASP A 1 569 ? 9.371 -7.397 -29.923 1.00 86.50 569 ASP A CA 1
ATOM 4141 C C . ASP A 1 569 ? 10.289 -6.264 -29.394 1.00 86.50 569 ASP A C 1
ATOM 4143 O O . ASP A 1 569 ? 9.820 -5.207 -28.979 1.00 86.50 569 ASP A O 1
ATOM 4147 N N . CYS A 1 570 ? 11.610 -6.486 -29.377 1.00 87.44 570 CYS A N 1
ATOM 4148 C CA . CYS A 1 570 ? 12.599 -5.504 -28.931 1.00 87.44 570 CYS A CA 1
ATOM 4149 C C . CYS A 1 570 ? 12.789 -4.368 -29.952 1.00 87.44 570 CYS A C 1
ATOM 4151 O O . CYS A 1 570 ? 12.416 -4.487 -31.125 1.00 87.44 570 CYS A O 1
ATOM 4153 N N . TYR A 1 571 ? 13.434 -3.280 -29.524 1.00 88.75 571 TYR A N 1
ATOM 4154 C CA . TYR A 1 571 ? 13.636 -2.099 -30.366 1.00 88.75 571 TYR A CA 1
ATOM 4155 C C . TYR A 1 571 ? 14.991 -1.413 -30.143 1.00 88.75 571 TYR A C 1
ATOM 4157 O O . TYR A 1 571 ? 15.384 -1.170 -29.009 1.00 88.75 571 TYR A O 1
ATOM 4165 N N . THR A 1 572 ? 15.678 -1.009 -31.207 1.00 89.25 572 THR A N 1
ATOM 4166 C CA . THR A 1 572 ? 16.820 -0.088 -31.125 1.00 89.25 572 THR A CA 1
ATOM 4167 C C . THR A 1 572 ? 16.564 1.158 -31.951 1.00 89.25 572 THR A C 1
ATOM 4169 O O . THR A 1 572 ? 16.280 1.082 -33.145 1.00 89.25 572 THR A O 1
ATOM 4172 N N . ASP A 1 573 ? 16.713 2.311 -31.303 1.00 83.62 573 ASP A N 1
ATOM 4173 C CA . ASP A 1 573 ? 16.566 3.638 -31.889 1.00 83.62 573 ASP A CA 1
ATOM 4174 C C . ASP A 1 573 ? 17.882 4.401 -31.826 1.00 83.62 573 ASP A C 1
ATOM 4176 O O . ASP A 1 573 ? 18.366 4.714 -30.742 1.00 83.62 573 ASP A O 1
ATOM 4180 N N . ARG A 1 574 ? 18.424 4.808 -32.971 1.00 73.62 574 ARG A N 1
ATOM 4181 C CA . ARG A 1 574 ? 19.545 5.758 -33.045 1.00 73.62 574 ARG A CA 1
ATOM 4182 C C . ARG A 1 574 ? 20.778 5.312 -32.251 1.00 73.62 574 ARG A C 1
ATOM 4184 O O . ARG A 1 574 ? 21.039 5.798 -31.148 1.00 73.62 574 ARG A O 1
ATOM 4191 N N . VAL A 1 575 ? 21.590 4.464 -32.870 1.00 83.06 575 VAL A N 1
ATOM 4192 C CA . VAL A 1 575 ? 22.971 4.239 -32.424 1.00 83.06 575 VAL A CA 1
ATOM 4193 C C . VAL A 1 575 ? 23.806 5.461 -32.823 1.00 83.06 575 VAL A C 1
ATOM 4195 O O . VAL A 1 575 ? 23.786 5.894 -33.973 1.00 83.06 575 VAL A O 1
ATOM 4198 N N . LEU A 1 576 ? 24.512 6.049 -31.859 1.00 81.50 576 LEU A N 1
ATOM 4199 C CA . LEU A 1 576 ? 25.275 7.296 -32.008 1.00 81.50 576 LEU A CA 1
ATOM 4200 C C . LEU A 1 576 ? 26.766 7.067 -32.292 1.00 81.50 576 LEU A C 1
ATOM 4202 O O . LEU A 1 576 ? 27.530 8.030 -32.375 1.00 81.50 576 LEU A O 1
ATOM 4206 N N . ALA A 1 577 ? 27.190 5.810 -32.424 1.00 77.31 577 ALA A N 1
ATOM 4207 C CA . ALA A 1 577 ? 28.541 5.458 -32.842 1.00 77.31 577 ALA A CA 1
ATOM 4208 C C . ALA A 1 577 ? 28.877 6.012 -34.244 1.00 77.31 577 ALA A C 1
ATOM 4210 O O . ALA A 1 577 ? 28.009 6.393 -35.027 1.00 77.31 577 ALA A O 1
ATOM 4211 N N . VAL A 1 578 ? 30.162 6.039 -34.593 1.00 79.62 578 VAL A N 1
ATOM 4212 C CA . VAL A 1 578 ? 30.588 6.308 -35.976 1.00 79.62 578 VAL A CA 1
ATOM 4213 C C . VAL A 1 578 ? 30.561 4.997 -36.763 1.00 79.62 578 VAL A C 1
ATOM 4215 O O . VAL A 1 578 ? 30.953 3.962 -36.236 1.00 79.62 578 VAL A O 1
ATOM 4218 N N . GLN A 1 579 ? 30.130 5.020 -38.025 1.00 78.38 579 GLN A N 1
ATOM 4219 C CA . GLN A 1 579 ? 30.181 3.835 -38.888 1.00 78.38 579 GLN A CA 1
ATOM 4220 C C . GLN A 1 579 ? 31.617 3.292 -39.002 1.00 78.38 579 GLN A C 1
ATOM 4222 O O . GLN A 1 579 ? 32.552 4.045 -39.278 1.00 78.38 579 GLN A O 1
ATOM 4227 N N . GLY A 1 580 ? 31.789 1.982 -38.821 1.00 74.00 580 GLY A N 1
ATOM 4228 C CA . GLY A 1 580 ? 33.092 1.317 -38.794 1.00 74.00 580 GLY A CA 1
ATOM 4229 C C . GLY A 1 580 ? 33.790 1.370 -37.433 1.00 74.00 580 GLY A C 1
ATOM 423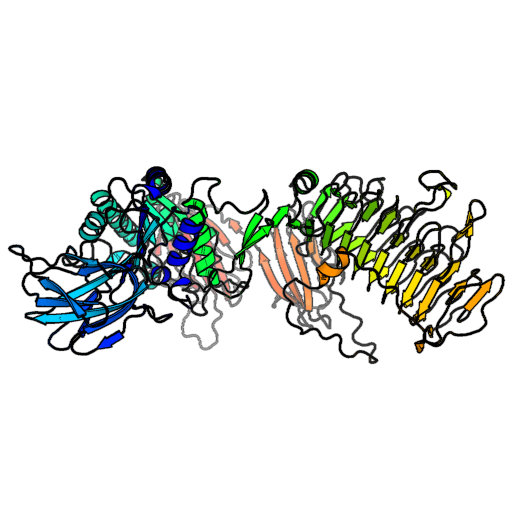0 O O . GLY A 1 580 ? 34.977 1.049 -37.349 1.00 74.00 580 GLY A O 1
ATOM 4231 N N . ASN A 1 581 ? 33.084 1.775 -36.373 1.00 78.88 581 ASN A N 1
ATOM 4232 C CA . ASN A 1 581 ? 33.594 1.725 -35.008 1.00 78.88 581 ASN A CA 1
ATOM 4233 C C . ASN A 1 581 ? 33.951 0.278 -34.628 1.00 78.88 581 ASN A C 1
ATOM 4235 O O . ASN A 1 581 ? 33.115 -0.622 -34.695 1.00 78.88 581 ASN A O 1
ATOM 4239 N N . ALA A 1 582 ? 35.199 0.049 -34.214 1.00 73.56 582 ALA A N 1
ATOM 4240 C CA . ALA A 1 582 ? 35.677 -1.282 -33.844 1.00 73.56 582 ALA A CA 1
ATOM 4241 C C . ALA A 1 582 ? 35.054 -1.786 -32.532 1.00 73.56 582 ALA A C 1
ATOM 4243 O O . ALA A 1 582 ? 35.013 -2.993 -32.297 1.00 73.56 582 ALA A O 1
ATOM 4244 N N . GLN A 1 583 ? 34.591 -0.863 -31.688 1.00 74.00 583 GLN A N 1
ATOM 4245 C CA . GLN A 1 583 ? 33.913 -1.149 -30.431 1.00 74.00 583 GLN A CA 1
ATOM 4246 C C . GLN A 1 583 ? 32.466 -1.612 -30.661 1.00 74.00 583 GLN A C 1
ATOM 4248 O O . GLN A 1 583 ? 32.012 -2.466 -29.904 1.00 74.00 583 GLN A O 1
ATOM 4253 N N . GLY A 1 584 ? 31.829 -1.107 -31.726 1.00 84.94 584 GLY A N 1
ATOM 4254 C CA . GLY A 1 584 ? 30.498 -1.470 -32.220 1.00 84.94 584 GLY A CA 1
ATOM 4255 C C . GLY A 1 584 ? 29.676 -0.249 -32.663 1.00 84.94 584 GLY A C 1
ATOM 4256 O O . GLY A 1 584 ? 29.921 0.901 -32.280 1.00 84.94 584 GLY A O 1
ATOM 4257 N N . ASP A 1 585 ? 28.765 -0.502 -33.593 1.00 90.38 585 ASP A N 1
ATOM 4258 C CA . ASP A 1 585 ? 28.022 0.493 -34.378 1.00 90.38 585 ASP A CA 1
ATOM 4259 C C . ASP A 1 585 ? 26.689 -0.040 -34.924 1.00 90.38 585 ASP A C 1
ATOM 4261 O O . ASP A 1 585 ? 26.048 0.602 -35.762 1.00 90.38 585 ASP A O 1
ATOM 4265 N N . SER A 1 586 ? 26.281 -1.224 -34.477 1.00 93.12 586 SER A N 1
ATOM 4266 C CA . SER A 1 586 ? 25.187 -1.990 -35.049 1.00 93.12 586 SER A CA 1
ATOM 4267 C C . SER A 1 586 ? 23.941 -1.933 -34.164 1.00 93.12 586 SER A C 1
ATOM 4269 O O . SER A 1 586 ? 24.005 -1.669 -32.962 1.00 93.12 586 SER A O 1
ATOM 4271 N N . GLY A 1 587 ? 22.768 -2.198 -34.744 1.00 93.50 587 GLY A N 1
ATOM 4272 C CA . GLY A 1 587 ? 21.542 -2.341 -33.952 1.00 93.50 587 GLY A CA 1
ATOM 4273 C C . GLY A 1 587 ? 21.670 -3.477 -32.935 1.00 93.50 587 GLY A C 1
ATOM 4274 O O . GLY A 1 587 ? 21.284 -3.339 -31.777 1.00 93.50 587 GLY A O 1
ATOM 4275 N N . MET A 1 588 ? 22.277 -4.589 -33.347 1.00 95.06 588 MET A N 1
ATOM 4276 C CA . MET A 1 588 ? 22.778 -5.609 -32.433 1.00 95.06 588 MET A CA 1
ATOM 4277 C C . MET A 1 588 ? 24.008 -6.329 -32.987 1.00 95.06 588 MET A C 1
ATOM 4279 O O . MET A 1 588 ? 24.148 -6.452 -34.205 1.00 95.06 588 MET A O 1
ATOM 4283 N N . TYR A 1 589 ? 24.827 -6.881 -32.094 1.00 95.38 589 TYR A N 1
ATOM 4284 C CA . TYR A 1 589 ? 25.918 -7.795 -32.407 1.00 95.38 589 TYR A CA 1
ATOM 4285 C C . TYR A 1 589 ? 25.790 -9.083 -31.581 1.00 95.38 589 TYR A C 1
ATOM 4287 O O . TYR A 1 589 ? 25.828 -9.048 -30.360 1.00 95.38 589 TYR A O 1
ATOM 4295 N N . SER A 1 590 ? 25.644 -10.241 -32.227 1.00 96.38 590 SER A N 1
ATOM 4296 C CA . SER A 1 590 ? 25.633 -11.542 -31.553 1.00 96.38 590 SER A CA 1
ATOM 4297 C C . SER A 1 590 ? 26.773 -12.442 -32.014 1.00 96.38 590 SER A C 1
ATOM 4299 O O . SER A 1 590 ? 27.036 -12.572 -33.212 1.00 96.38 590 SER A O 1
ATOM 4301 N N . ARG A 1 591 ? 27.389 -13.095 -31.026 1.00 95.12 591 ARG A N 1
ATOM 4302 C CA . ARG A 1 591 ? 28.265 -14.276 -31.111 1.00 95.12 591 ARG A CA 1
ATOM 4303 C C . ARG A 1 591 ? 27.819 -15.376 -30.133 1.00 95.12 591 ARG A C 1
ATOM 4305 O O . ARG A 1 591 ? 28.581 -16.295 -29.847 1.00 95.12 591 ARG A O 1
ATOM 4312 N N . ALA A 1 592 ? 26.616 -15.250 -29.578 1.00 97.00 592 ALA A N 1
ATOM 4313 C CA . ALA A 1 592 ? 26.032 -16.218 -28.660 1.00 97.00 592 ALA A CA 1
ATOM 4314 C C . ALA A 1 592 ? 25.391 -17.393 -29.415 1.00 97.00 592 ALA A C 1
ATOM 4316 O O . ALA A 1 592 ? 25.023 -17.268 -30.586 1.00 97.00 592 ALA A O 1
ATOM 4317 N N . ASP A 1 593 ? 25.234 -18.519 -28.725 1.00 96.50 593 ASP A N 1
ATOM 4318 C CA . ASP A 1 593 ? 24.596 -19.716 -29.271 1.00 96.50 593 ASP A CA 1
ATOM 4319 C C . ASP A 1 593 ? 23.092 -19.764 -28.952 1.00 96.50 593 ASP A C 1
ATOM 4321 O O . ASP A 1 593 ? 22.639 -19.243 -27.933 1.00 96.50 593 ASP A O 1
ATOM 4325 N N . ASP A 1 594 ? 22.303 -20.448 -29.783 1.00 94.94 594 ASP A N 1
ATOM 4326 C CA . ASP A 1 594 ? 20.869 -20.679 -29.540 1.00 94.94 594 ASP A CA 1
ATOM 4327 C C . ASP A 1 594 ? 20.087 -19.368 -29.322 1.00 94.94 594 ASP A C 1
ATOM 4329 O O . ASP A 1 594 ? 19.375 -19.208 -28.329 1.00 94.94 594 ASP A O 1
ATOM 4333 N N . VAL A 1 595 ? 20.246 -18.403 -30.234 1.00 97.31 595 VAL A N 1
ATOM 4334 C CA . VAL A 1 595 ? 19.591 -17.087 -30.141 1.00 97.31 595 VAL A CA 1
ATOM 4335 C C . VAL A 1 595 ? 18.382 -17.015 -31.066 1.00 97.31 595 VAL A C 1
ATOM 4337 O O . VAL A 1 595 ? 18.508 -17.239 -32.266 1.00 97.31 595 VAL A O 1
ATOM 4340 N N . GLN A 1 596 ? 17.223 -16.619 -30.546 1.00 95.62 596 GLN A N 1
ATOM 4341 C CA . GLN A 1 596 ? 16.047 -16.293 -31.351 1.00 95.62 596 GLN A CA 1
ATOM 4342 C C . GLN A 1 596 ? 15.724 -14.805 -31.263 1.00 95.62 596 GLN A C 1
ATOM 4344 O O . GLN A 1 596 ? 15.507 -14.265 -30.183 1.00 95.62 596 GLN A O 1
ATOM 4349 N N . ILE A 1 597 ? 15.671 -14.151 -32.417 1.00 96.56 597 ILE A N 1
ATOM 4350 C CA . ILE A 1 597 ? 15.381 -12.731 -32.596 1.00 96.56 597 ILE A CA 1
ATOM 4351 C C . ILE A 1 597 ? 14.016 -12.638 -33.272 1.00 96.56 597 ILE A C 1
ATOM 4353 O O . ILE A 1 597 ? 13.872 -12.962 -34.447 1.00 96.56 597 ILE A O 1
ATOM 4357 N N . ILE A 1 598 ? 13.005 -12.224 -32.521 1.00 92.44 598 ILE A N 1
ATOM 4358 C CA . ILE A 1 598 ? 11.595 -12.305 -32.893 1.00 92.44 598 ILE A CA 1
ATOM 4359 C C . ILE A 1 598 ? 11.043 -10.882 -32.951 1.00 92.44 598 ILE A C 1
ATOM 4361 O O . ILE A 1 598 ? 11.051 -10.171 -31.951 1.00 92.44 598 ILE A O 1
ATOM 4365 N N . ASN A 1 599 ? 10.564 -10.441 -34.114 1.00 88.31 599 ASN A N 1
ATOM 4366 C CA . ASN A 1 599 ? 9.977 -9.111 -34.319 1.00 88.31 599 ASN A CA 1
ATOM 4367 C C . ASN A 1 599 ? 10.862 -7.932 -33.872 1.00 88.31 599 ASN A C 1
ATOM 4369 O O . ASN A 1 599 ? 10.361 -6.878 -33.482 1.00 88.31 599 ASN A O 1
ATOM 4373 N N . TYR A 1 600 ? 12.183 -8.089 -33.939 1.00 91.38 600 TYR A N 1
ATOM 4374 C CA . TYR A 1 600 ? 13.109 -7.039 -33.537 1.00 91.38 600 TYR A CA 1
ATOM 4375 C C . TYR A 1 600 ? 13.136 -5.895 -34.553 1.00 91.38 600 TYR A C 1
ATOM 4377 O O . TYR A 1 600 ? 13.178 -6.112 -35.768 1.00 91.38 600 TYR A O 1
ATOM 4385 N N . GLN A 1 601 ? 13.105 -4.667 -34.052 1.00 89.50 601 GLN A N 1
ATOM 4386 C CA . GLN A 1 601 ? 13.085 -3.464 -34.867 1.00 89.50 601 GLN A CA 1
ATOM 4387 C C . GLN A 1 601 ? 14.336 -2.615 -34.622 1.00 89.50 601 GLN A C 1
ATOM 4389 O O . GLN A 1 601 ? 14.671 -2.312 -33.483 1.00 89.50 601 GLN A O 1
ATOM 4394 N N . VAL A 1 602 ? 15.004 -2.181 -35.688 1.00 88.19 602 VAL A N 1
ATOM 4395 C CA . VAL A 1 602 ? 16.174 -1.294 -35.632 1.00 88.19 602 VAL A CA 1
ATOM 4396 C C . VAL A 1 602 ? 15.915 -0.083 -36.511 1.00 88.19 602 VAL A C 1
ATOM 4398 O O . VAL A 1 602 ? 15.629 -0.237 -37.699 1.00 88.19 602 VAL A O 1
ATOM 4401 N N . ARG A 1 603 ? 16.067 1.121 -35.958 1.00 87.38 603 ARG A N 1
ATOM 4402 C CA . ARG A 1 603 ? 16.015 2.377 -36.709 1.00 87.38 603 ARG A CA 1
ATOM 4403 C C . ARG A 1 603 ? 17.287 3.186 -36.503 1.00 87.38 603 ARG A C 1
ATOM 4405 O O . ARG A 1 603 ? 17.565 3.645 -35.399 1.00 87.38 603 ARG A O 1
ATOM 4412 N N . GLY A 1 604 ? 18.032 3.408 -37.583 1.00 76.69 604 GLY A N 1
ATOM 4413 C CA . GLY A 1 604 ? 19.206 4.283 -37.584 1.00 76.69 604 GLY A CA 1
ATOM 4414 C C . GLY A 1 604 ? 20.415 3.698 -36.849 1.00 76.69 604 GLY A C 1
ATOM 4415 O O . GLY A 1 604 ? 20.820 4.220 -35.809 1.00 76.69 604 GLY A O 1
ATOM 4416 N N . ALA A 1 605 ? 21.000 2.640 -37.415 1.00 87.31 605 ALA A N 1
ATOM 4417 C CA . ALA A 1 605 ? 22.304 2.107 -37.016 1.00 87.31 605 ALA A CA 1
ATOM 4418 C C . ALA A 1 605 ? 23.388 2.550 -38.026 1.00 87.31 605 ALA A C 1
ATOM 4420 O O . ALA A 1 605 ? 23.210 2.326 -39.221 1.00 87.31 605 ALA A O 1
ATOM 4421 N N . PRO A 1 606 ? 24.501 3.176 -37.608 1.00 88.19 606 PRO A N 1
ATOM 4422 C CA . PRO A 1 606 ? 25.599 3.548 -38.506 1.00 88.19 606 PRO A CA 1
ATOM 4423 C C . PRO A 1 606 ? 26.242 2.344 -39.212 1.00 88.19 606 PRO A C 1
ATOM 4425 O O . PRO A 1 606 ? 26.627 2.452 -40.375 1.00 88.19 606 PRO A O 1
ATOM 4428 N N . GLY A 1 607 ? 26.347 1.208 -38.522 1.00 90.19 607 GLY A N 1
ATOM 4429 C CA . GLY A 1 607 ? 26.802 -0.075 -39.050 1.00 90.19 607 GLY A CA 1
ATOM 4430 C C . GLY A 1 607 ? 25.651 -0.954 -39.533 1.00 90.19 607 GLY A C 1
ATOM 4431 O O . GLY A 1 607 ? 24.709 -0.482 -40.174 1.00 90.19 607 GLY A O 1
ATOM 4432 N N . ASP A 1 608 ? 25.734 -2.251 -39.248 1.00 91.19 608 ASP A N 1
ATOM 4433 C CA . ASP A 1 608 ? 24.709 -3.220 -39.634 1.00 91.19 608 ASP A CA 1
ATOM 4434 C C . ASP A 1 608 ? 23.465 -3.110 -38.735 1.00 91.19 608 ASP A C 1
ATOM 4436 O O . ASP A 1 608 ? 23.530 -2.707 -37.573 1.00 91.19 608 ASP A O 1
ATOM 4440 N N . GLY A 1 609 ? 22.301 -3.494 -39.257 1.00 91.75 609 GLY A N 1
ATOM 4441 C CA . GLY A 1 609 ? 21.109 -3.669 -38.432 1.00 91.75 609 GLY A CA 1
ATOM 4442 C C . GLY A 1 609 ? 21.344 -4.776 -37.413 1.00 91.75 609 GLY A C 1
ATOM 4443 O O . GLY A 1 609 ? 21.406 -4.518 -36.212 1.00 91.75 609 GLY A O 1
ATOM 4444 N N . LEU A 1 610 ? 21.518 -6.002 -37.911 1.00 93.25 610 LEU A N 1
ATOM 4445 C CA . LEU A 1 610 ? 21.861 -7.181 -37.119 1.00 93.25 610 LEU A CA 1
ATOM 4446 C C . LEU A 1 610 ? 23.209 -7.738 -37.580 1.00 93.25 610 LEU A C 1
ATOM 4448 O O . LEU A 1 610 ? 23.328 -8.193 -38.716 1.00 93.25 610 LEU A O 1
ATOM 4452 N N . LYS A 1 611 ? 24.208 -7.757 -36.703 1.00 93.19 611 LYS A N 1
ATOM 4453 C CA . LYS A 1 611 ? 25.514 -8.374 -36.942 1.00 93.19 611 LYS A CA 1
ATOM 4454 C C . LYS A 1 611 ? 25.564 -9.714 -36.211 1.00 93.19 611 LYS A C 1
ATOM 4456 O O . LYS A 1 611 ? 25.598 -9.747 -34.992 1.00 93.19 611 LYS A O 1
ATOM 4461 N N . LEU A 1 612 ? 25.501 -10.831 -36.927 1.00 92.81 612 LEU A N 1
ATOM 4462 C CA . LEU A 1 612 ? 25.297 -12.172 -36.354 1.00 92.81 612 LEU A CA 1
ATOM 4463 C C . LEU A 1 612 ? 26.424 -13.115 -36.800 1.00 92.81 612 LEU A C 1
ATOM 4465 O O . LEU A 1 612 ? 26.374 -13.650 -37.909 1.00 92.81 612 LEU A O 1
ATOM 4469 N N . TYR A 1 613 ? 27.511 -13.205 -36.032 1.00 91.88 613 TYR A N 1
ATOM 4470 C CA . TYR A 1 613 ? 28.782 -13.780 -36.500 1.00 91.88 613 TYR A CA 1
ATOM 4471 C C . TYR A 1 613 ? 29.209 -14.993 -35.676 1.00 91.88 613 TYR A C 1
ATOM 4473 O O . TYR A 1 613 ? 28.972 -15.051 -34.471 1.00 91.88 613 TYR A O 1
ATOM 4481 N N . ASP A 1 614 ? 29.944 -15.890 -36.333 1.00 91.12 614 ASP A N 1
ATOM 4482 C CA . ASP A 1 614 ? 30.650 -16.980 -35.672 1.00 91.12 614 ASP A CA 1
ATOM 4483 C C . ASP A 1 614 ? 32.004 -16.498 -35.131 1.00 91.12 614 ASP A C 1
ATOM 4485 O O . ASP A 1 614 ? 32.659 -15.620 -35.703 1.00 91.12 614 ASP A O 1
ATOM 4489 N N . VAL A 1 615 ? 32.475 -17.112 -34.047 1.00 92.56 615 VAL A N 1
ATOM 4490 C CA . VAL A 1 615 ? 33.842 -16.916 -33.547 1.00 92.56 615 VAL A CA 1
ATOM 4491 C C . VAL A 1 615 ? 34.418 -18.228 -33.032 1.00 92.56 615 VAL A C 1
ATOM 4493 O O . VAL A 1 615 ? 33.748 -18.989 -32.342 1.00 92.56 615 VAL A O 1
ATOM 4496 N N . THR A 1 616 ? 35.680 -18.511 -33.364 1.00 94.62 616 THR A N 1
ATOM 4497 C CA . THR A 1 616 ? 36.384 -19.693 -32.847 1.00 94.62 616 THR A CA 1
ATOM 4498 C C . THR A 1 616 ? 37.224 -19.326 -31.630 1.00 94.62 616 THR A C 1
ATOM 4500 O O . THR A 1 616 ? 38.178 -18.558 -31.746 1.00 94.62 616 THR A O 1
ATOM 4503 N N . VAL A 1 617 ? 36.922 -19.925 -30.479 1.00 95.56 617 VAL A N 1
ATOM 4504 C CA . VAL A 1 617 ? 37.711 -19.804 -29.246 1.00 95.56 617 VAL A CA 1
ATOM 4505 C C . VAL A 1 617 ? 38.073 -21.203 -28.766 1.00 95.56 617 VAL A C 1
ATOM 4507 O O . VAL A 1 617 ? 37.205 -22.054 -28.602 1.00 95.56 617 VAL A O 1
ATOM 4510 N N . ASN A 1 618 ? 39.366 -21.461 -28.558 1.00 92.69 618 ASN A N 1
ATOM 4511 C CA . ASN A 1 618 ? 39.877 -22.765 -28.120 1.00 92.69 618 ASN A CA 1
ATOM 4512 C C . ASN A 1 618 ? 39.347 -23.957 -28.954 1.00 92.69 618 ASN A C 1
ATOM 4514 O O . ASN A 1 618 ? 38.964 -24.994 -28.422 1.00 92.69 618 ASN A O 1
ATOM 4518 N N . SER A 1 619 ? 39.327 -23.801 -30.283 1.00 92.88 619 SER A N 1
ATOM 4519 C CA . SER A 1 619 ? 38.808 -24.788 -31.252 1.00 92.88 619 SER A CA 1
ATOM 4520 C C . SER A 1 619 ? 37.298 -25.064 -31.185 1.00 92.88 619 SER A C 1
ATOM 4522 O O . SER A 1 619 ? 36.823 -25.980 -31.851 1.00 92.88 619 SER A O 1
ATOM 4524 N N . ILE A 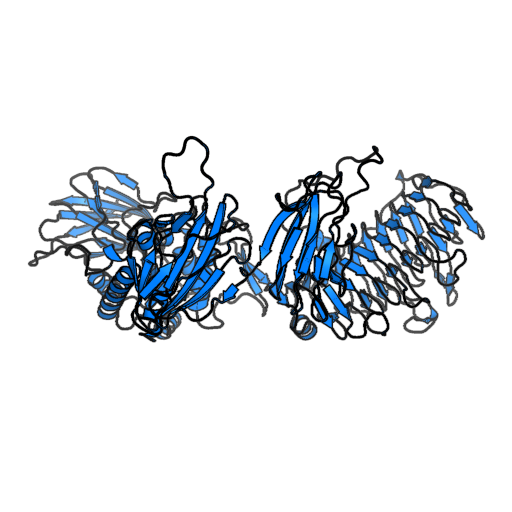1 620 ? 36.540 -24.278 -30.418 1.00 93.25 620 ILE A N 1
ATOM 4525 C CA . ILE A 1 620 ? 35.077 -24.326 -30.364 1.00 93.25 620 ILE A CA 1
ATOM 4526 C C . ILE A 1 620 ? 34.537 -23.123 -31.136 1.00 93.25 620 ILE A C 1
ATOM 4528 O O . ILE A 1 620 ? 35.004 -22.002 -30.933 1.00 93.25 620 ILE A O 1
ATOM 4532 N N . ILE A 1 621 ? 33.577 -23.362 -32.029 1.00 93.56 621 ILE A N 1
ATOM 4533 C CA . ILE A 1 621 ? 32.880 -22.312 -32.777 1.00 93.56 621 ILE A CA 1
ATOM 4534 C C . ILE A 1 621 ? 31.627 -21.918 -31.989 1.00 93.56 621 ILE A C 1
ATOM 4536 O O . ILE A 1 621 ? 30.772 -22.768 -31.750 1.00 93.56 621 ILE A O 1
ATOM 4540 N N . TYR A 1 622 ? 31.541 -20.646 -31.611 1.00 95.44 622 TYR A N 1
ATOM 4541 C CA . TYR A 1 622 ? 30.366 -19.993 -31.024 1.00 95.44 622 TYR A CA 1
ATOM 4542 C C . TYR A 1 622 ? 29.665 -19.132 -32.076 1.00 95.44 622 TYR A C 1
ATOM 4544 O O . TYR A 1 622 ? 30.257 -18.855 -33.121 1.00 95.44 622 TYR A O 1
ATOM 4552 N N . GLY A 1 623 ? 28.446 -18.679 -31.785 1.00 94.00 623 GLY A N 1
ATOM 4553 C CA . GLY A 1 623 ? 27.606 -17.917 -32.715 1.00 94.00 623 GLY A CA 1
ATOM 4554 C C . GLY A 1 623 ? 26.676 -18.820 -33.521 1.00 94.00 623 GLY A C 1
ATOM 4555 O O . GLY A 1 623 ? 26.329 -18.510 -34.651 1.00 94.00 623 GLY A O 1
ATOM 4556 N N . ARG A 1 624 ? 26.305 -19.978 -32.973 1.00 92.19 624 ARG A N 1
ATOM 4557 C CA . ARG A 1 624 ? 25.604 -21.050 -33.685 1.00 92.19 624 ARG A CA 1
ATOM 4558 C C . ARG A 1 624 ? 24.111 -21.048 -33.402 1.00 92.19 624 ARG A C 1
ATOM 4560 O O . ARG A 1 624 ? 23.676 -20.704 -32.305 1.00 92.19 624 ARG A O 1
ATOM 4567 N N . ARG A 1 625 ? 23.323 -21.560 -34.351 1.00 91.38 625 ARG A N 1
ATOM 4568 C CA . ARG A 1 625 ? 21.873 -21.803 -34.193 1.00 91.38 625 ARG A CA 1
ATOM 4569 C C . ARG A 1 625 ? 21.097 -20.518 -33.881 1.00 91.38 625 ARG A C 1
ATOM 4571 O O . ARG A 1 625 ? 20.215 -20.502 -33.025 1.00 91.38 625 ARG A O 1
ATOM 4578 N N . MET A 1 626 ? 21.442 -19.438 -34.580 1.00 93.50 626 MET A N 1
ATOM 4579 C CA . MET A 1 626 ? 20.727 -18.166 -34.494 1.00 93.50 626 MET A CA 1
ATOM 4580 C C . MET A 1 626 ? 19.538 -18.139 -35.463 1.00 93.50 626 MET A C 1
ATOM 4582 O O . MET A 1 626 ? 19.630 -18.621 -36.594 1.00 93.50 626 MET A O 1
ATOM 4586 N N . GLU A 1 627 ? 18.423 -17.543 -35.050 1.00 93.50 627 GLU A N 1
ATOM 4587 C CA . GLU A 1 627 ? 17.195 -17.443 -35.842 1.00 93.50 627 GLU A CA 1
ATOM 4588 C C . GLU A 1 627 ? 16.619 -16.018 -35.789 1.00 93.50 627 GLU A C 1
ATOM 4590 O O . GLU A 1 627 ? 16.505 -15.436 -34.717 1.00 93.50 627 GLU A O 1
ATOM 4595 N N . VAL A 1 628 ? 16.229 -15.454 -36.935 1.00 92.94 628 VAL A N 1
ATOM 4596 C CA . VAL A 1 628 ? 15.611 -14.124 -37.081 1.00 92.94 628 VAL A CA 1
ATOM 4597 C C . VAL A 1 628 ? 14.223 -14.284 -37.689 1.00 92.94 628 VAL A C 1
ATOM 4599 O O . VAL A 1 628 ? 14.091 -14.511 -38.894 1.00 92.94 628 VAL A O 1
ATOM 4602 N N . TRP A 1 629 ? 13.187 -14.163 -36.865 1.00 91.75 629 TRP A N 1
ATOM 4603 C CA . TRP A 1 629 ? 11.786 -14.290 -37.250 1.00 91.75 629 TRP A CA 1
ATOM 4604 C C . TRP A 1 629 ? 11.073 -12.939 -37.181 1.00 91.75 629 TRP A C 1
ATOM 4606 O O . TRP A 1 629 ? 10.969 -12.348 -36.112 1.00 91.75 629 TRP A O 1
ATOM 4616 N N . GLY A 1 630 ? 10.541 -12.447 -38.301 1.00 86.12 630 GLY A N 1
ATOM 4617 C CA . GLY A 1 630 ? 9.881 -11.135 -38.342 1.00 86.12 630 GLY A CA 1
ATOM 4618 C C . GLY A 1 630 ? 10.818 -9.963 -38.020 1.00 86.12 630 GLY A C 1
ATOM 4619 O O . GLY A 1 630 ? 12.028 -10.136 -37.916 1.00 86.12 630 GLY A O 1
ATOM 4620 N N . GLY A 1 631 ? 10.260 -8.760 -37.866 1.00 83.56 631 GLY A N 1
ATOM 4621 C CA . GLY A 1 631 ? 11.014 -7.551 -37.506 1.00 83.56 631 GLY A CA 1
ATOM 4622 C C . GLY A 1 631 ? 11.336 -6.632 -38.686 1.00 83.56 631 GLY A C 1
ATOM 4623 O O . GLY A 1 631 ? 10.977 -6.919 -39.829 1.00 83.56 631 GLY A O 1
ATOM 4624 N N . LEU A 1 632 ? 11.982 -5.500 -38.401 1.00 84.50 632 LEU A N 1
ATOM 4625 C CA . LEU A 1 632 ? 12.284 -4.455 -39.384 1.00 84.50 632 LEU A CA 1
ATOM 4626 C C . LEU A 1 632 ? 13.636 -3.800 -39.098 1.00 84.50 632 LEU A C 1
ATOM 4628 O O . LEU A 1 632 ? 13.844 -3.281 -38.009 1.00 84.50 632 LEU A O 1
ATOM 4632 N N . VAL A 1 633 ? 14.506 -3.711 -40.102 1.00 86.00 633 VAL A N 1
ATOM 4633 C CA . VAL A 1 633 ? 15.657 -2.795 -40.065 1.00 86.00 633 VAL A CA 1
ATOM 4634 C C . VAL A 1 633 ? 15.423 -1.630 -41.015 1.00 86.00 633 VAL A C 1
ATOM 4636 O O . VAL A 1 633 ? 15.171 -1.824 -42.202 1.00 86.00 633 VAL A O 1
ATOM 4639 N N . GLU A 1 634 ? 15.544 -0.411 -40.504 1.00 86.44 634 GLU A N 1
ATOM 4640 C CA . GLU A 1 634 ? 15.376 0.817 -41.268 1.00 86.44 634 GLU A CA 1
ATOM 4641 C C . GLU A 1 634 ? 16.580 1.751 -41.104 1.00 86.44 634 GLU A C 1
ATOM 4643 O O . GLU A 1 634 ? 17.006 2.066 -39.990 1.00 86.44 634 GLU A O 1
ATOM 4648 N N . GLY A 1 635 ? 17.122 2.221 -42.231 1.00 81.94 635 GLY A N 1
ATOM 4649 C CA . GLY A 1 635 ? 18.168 3.250 -42.242 1.00 81.94 635 GLY A CA 1
ATOM 4650 C C . GLY A 1 635 ? 19.509 2.814 -41.641 1.00 81.94 635 GLY A C 1
ATOM 4651 O O . GLY A 1 635 ? 20.191 3.636 -41.033 1.00 81.94 635 GLY A O 1
ATOM 4652 N N . ALA A 1 636 ? 19.873 1.535 -41.774 1.00 86.19 636 ALA A N 1
ATOM 4653 C CA . ALA A 1 636 ? 21.197 1.042 -41.405 1.00 86.19 636 ALA A CA 1
ATOM 4654 C C . ALA A 1 636 ? 22.264 1.453 -42.442 1.00 86.19 636 ALA A C 1
ATOM 4656 O O . ALA A 1 636 ? 22.043 1.342 -43.650 1.00 86.19 636 ALA A O 1
ATOM 4657 N N . GLY A 1 637 ? 23.434 1.905 -41.986 1.00 86.44 637 GLY A N 1
ATOM 4658 C CA . GLY A 1 637 ? 24.549 2.283 -42.858 1.00 86.44 637 GLY A CA 1
ATOM 4659 C C . GLY A 1 637 ? 25.277 1.083 -43.474 1.00 86.44 637 GLY A C 1
ATOM 4660 O O . GLY A 1 637 ? 25.923 1.246 -44.510 1.00 86.44 637 GLY A O 1
ATOM 4661 N N . GLY A 1 638 ? 25.143 -0.103 -42.876 1.00 86.56 638 GLY A N 1
ATOM 4662 C CA . GLY A 1 638 ? 25.574 -1.416 -43.361 1.00 86.56 638 GLY A CA 1
ATOM 4663 C C . GLY A 1 638 ? 24.421 -2.231 -43.958 1.00 86.56 638 GLY A C 1
ATOM 4664 O O . GLY A 1 638 ? 23.581 -1.696 -44.682 1.00 86.56 638 GLY A O 1
ATOM 4665 N N . ALA A 1 639 ? 24.395 -3.540 -43.714 1.00 88.06 639 ALA A N 1
ATOM 4666 C CA . ALA A 1 639 ? 23.327 -4.438 -44.153 1.00 88.06 639 ALA A CA 1
ATOM 4667 C C . ALA A 1 639 ? 22.191 -4.533 -43.130 1.00 88.06 639 ALA A C 1
ATOM 4669 O O . ALA A 1 639 ? 22.395 -4.306 -41.941 1.00 88.06 639 ALA A O 1
ATOM 4670 N N . GLY A 1 640 ? 20.999 -4.942 -43.574 1.00 88.00 640 GLY A N 1
ATOM 4671 C CA . GLY A 1 640 ? 19.910 -5.293 -42.658 1.00 88.00 640 GLY A CA 1
ATOM 4672 C C . GLY A 1 640 ? 20.319 -6.420 -41.708 1.00 88.00 640 GLY A C 1
ATOM 4673 O O . GLY A 1 640 ? 20.221 -6.277 -40.493 1.00 88.00 640 GLY A O 1
ATOM 4674 N N . VAL A 1 641 ? 20.860 -7.501 -42.273 1.00 89.75 641 VAL A N 1
ATOM 4675 C CA . VAL A 1 641 ? 21.539 -8.574 -41.536 1.00 89.75 641 VAL A CA 1
ATOM 4676 C C . VAL A 1 641 ? 22.905 -8.834 -42.164 1.00 89.75 641 VAL A C 1
ATOM 4678 O O . VAL A 1 641 ? 22.992 -9.163 -43.350 1.00 89.75 641 VAL A O 1
ATOM 4681 N N . ALA A 1 642 ? 23.965 -8.717 -41.373 1.00 89.38 642 ALA A N 1
ATOM 4682 C CA . ALA A 1 642 ? 25.308 -9.155 -41.716 1.00 89.38 642 ALA A CA 1
ATOM 4683 C C . ALA A 1 642 ? 25.635 -10.434 -40.949 1.00 89.38 642 ALA A C 1
ATOM 4685 O O . ALA A 1 642 ? 25.447 -10.500 -39.734 1.00 89.38 642 ALA A O 1
ATOM 4686 N N . SER A 1 643 ? 26.135 -11.457 -41.640 1.00 87.06 643 SER A N 1
ATOM 4687 C CA . SER A 1 643 ? 26.469 -12.724 -40.988 1.00 87.06 643 SER A CA 1
ATOM 4688 C C . SER A 1 643 ? 27.671 -13.432 -41.604 1.00 87.06 643 SER A C 1
ATOM 4690 O O . SER A 1 643 ? 27.921 -13.338 -42.810 1.00 87.06 643 SER A O 1
ATOM 4692 N N . GLN A 1 644 ? 28.389 -14.146 -40.734 1.00 84.50 644 GLN A N 1
ATOM 4693 C CA . GLN A 1 644 ? 29.439 -15.121 -41.056 1.00 84.50 644 GLN A CA 1
ATOM 4694 C C . GLN A 1 644 ? 29.027 -16.555 -40.685 1.00 84.50 644 GLN A C 1
ATOM 4696 O O . GLN A 1 644 ? 29.796 -17.485 -40.903 1.00 84.50 644 GLN A O 1
ATOM 4701 N N . SER A 1 645 ? 27.839 -16.718 -40.098 1.00 81.56 645 SER A N 1
ATOM 4702 C CA . SER A 1 645 ? 27.352 -17.991 -39.586 1.00 81.56 645 SER A CA 1
ATOM 4703 C C . SER A 1 645 ? 26.760 -18.831 -40.709 1.00 81.56 645 SER A C 1
ATOM 4705 O O . SER A 1 645 ? 25.902 -18.359 -41.461 1.00 81.56 645 SER A O 1
ATOM 4707 N N . ASP A 1 646 ? 27.202 -20.082 -40.824 1.00 82.25 646 ASP A N 1
ATOM 4708 C CA . ASP A 1 646 ? 26.713 -21.005 -41.855 1.00 82.25 646 ASP A CA 1
ATOM 4709 C C . ASP A 1 646 ? 25.389 -21.709 -41.480 1.00 82.25 646 ASP A C 1
ATOM 4711 O O . ASP A 1 646 ? 24.793 -22.369 -42.334 1.00 82.25 646 ASP A O 1
ATOM 4715 N N . ASP A 1 647 ? 24.890 -21.530 -40.246 1.00 86.88 647 ASP A N 1
ATOM 4716 C CA . ASP A 1 647 ? 23.628 -22.111 -39.759 1.00 86.88 647 ASP A CA 1
ATOM 4717 C C . ASP A 1 647 ? 22.575 -21.094 -39.287 1.00 86.88 647 ASP A C 1
ATOM 4719 O O . ASP A 1 647 ? 21.520 -21.497 -38.785 1.00 86.88 647 ASP A O 1
ATOM 4723 N N . LEU A 1 648 ? 22.813 -19.795 -39.506 1.00 89.12 648 LEU A N 1
ATOM 4724 C CA . LEU A 1 648 ? 21.822 -18.741 -39.278 1.00 89.12 648 LEU A CA 1
ATOM 4725 C C . LEU A 1 648 ? 20.527 -19.044 -40.049 1.00 89.12 648 LEU A C 1
ATOM 4727 O O . LEU A 1 648 ? 20.553 -19.467 -41.205 1.00 89.12 648 LEU A O 1
ATOM 4731 N N . LYS A 1 649 ? 19.366 -18.762 -39.456 1.00 89.12 649 LYS A N 1
ATOM 4732 C CA . LYS A 1 649 ? 18.070 -18.783 -40.149 1.00 89.12 649 LYS A CA 1
ATOM 4733 C C . LYS A 1 649 ? 17.442 -17.400 -40.142 1.00 89.12 649 LYS A C 1
ATOM 4735 O O . LYS A 1 649 ? 17.157 -16.868 -39.083 1.00 89.12 649 LYS A O 1
ATOM 4740 N N . VAL A 1 650 ? 17.158 -16.833 -41.310 1.00 88.38 650 VAL A N 1
AT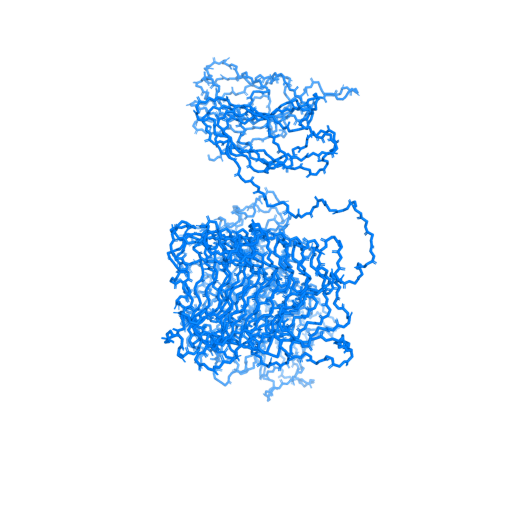OM 4741 C CA . VAL A 1 650 ? 16.336 -15.617 -41.446 1.00 88.38 650 VAL A CA 1
ATOM 4742 C C . VAL A 1 650 ? 15.016 -15.969 -42.137 1.00 88.38 650 VAL A C 1
ATOM 4744 O O . VAL A 1 650 ? 14.980 -16.535 -43.232 1.00 88.38 650 VAL A O 1
ATOM 4747 N N . PHE A 1 651 ? 13.898 -15.676 -41.489 1.00 88.44 651 PHE A N 1
ATOM 4748 C CA . PHE A 1 651 ? 12.575 -16.015 -42.005 1.00 88.44 651 PHE A CA 1
ATOM 4749 C C . PHE A 1 651 ? 12.063 -14.953 -42.986 1.00 88.44 651 PHE A C 1
ATOM 4751 O O . PHE A 1 651 ? 12.453 -13.782 -42.944 1.00 88.44 651 PHE A O 1
ATOM 4758 N N . SER A 1 652 ? 11.187 -15.360 -43.910 1.00 86.44 652 SER A N 1
ATOM 4759 C CA . SER A 1 652 ? 10.740 -14.502 -45.019 1.00 86.44 652 SER A CA 1
ATOM 4760 C C . SER A 1 652 ? 10.006 -13.231 -44.571 1.00 86.44 652 SER A C 1
ATOM 4762 O O . SER A 1 652 ? 10.020 -12.241 -45.305 1.00 86.44 652 SER A O 1
ATOM 4764 N N . ASN A 1 653 ? 9.440 -13.233 -43.361 1.00 86.25 653 ASN A N 1
ATOM 4765 C CA . ASN A 1 653 ? 8.711 -12.125 -42.742 1.00 86.25 653 ASN A CA 1
ATOM 4766 C C . ASN A 1 653 ? 9.598 -11.034 -42.101 1.00 86.25 653 ASN A C 1
ATOM 4768 O O . ASN A 1 653 ? 9.051 -10.045 -41.625 1.00 86.25 653 ASN A O 1
ATOM 4772 N N . PHE A 1 654 ? 10.931 -11.161 -42.092 1.00 87.38 654 PHE A N 1
ATOM 4773 C CA . PHE A 1 654 ? 11.839 -10.078 -41.672 1.00 87.38 654 PHE A CA 1
ATOM 4774 C C . PHE A 1 654 ? 11.966 -8.996 -42.757 1.00 87.38 654 PHE A C 1
ATOM 4776 O O . PHE A 1 654 ? 12.328 -9.300 -43.894 1.00 87.38 654 PHE A O 1
ATOM 4783 N N . ALA A 1 655 ? 11.729 -7.729 -42.435 1.00 84.44 655 ALA A N 1
ATOM 4784 C CA . ALA A 1 655 ? 11.719 -6.635 -43.402 1.00 84.44 655 ALA A CA 1
ATOM 4785 C C . ALA A 1 655 ? 12.953 -5.725 -43.305 1.00 84.44 655 ALA A C 1
ATOM 4787 O O . ALA A 1 655 ? 13.575 -5.578 -42.255 1.00 84.44 655 ALA A O 1
ATOM 4788 N N . VAL A 1 656 ? 13.277 -5.062 -44.418 1.00 82.69 656 VAL A N 1
ATOM 4789 C CA . VAL A 1 656 ? 14.248 -3.960 -44.463 1.00 82.69 656 VAL A CA 1
ATOM 4790 C C . VAL A 1 656 ? 13.630 -2.808 -45.246 1.00 82.69 656 VAL A C 1
ATOM 4792 O O . VAL A 1 656 ? 13.100 -3.032 -46.335 1.00 82.69 656 VAL A O 1
ATOM 4795 N N . ALA A 1 657 ? 13.667 -1.600 -44.685 1.00 76.50 657 ALA A N 1
ATOM 4796 C CA . ALA A 1 657 ? 13.069 -0.400 -45.268 1.00 76.50 657 ALA A CA 1
ATOM 4797 C C . ALA A 1 657 ? 14.047 0.786 -45.286 1.00 76.50 657 ALA A C 1
ATOM 4799 O O . ALA A 1 657 ? 15.065 0.798 -44.594 1.00 76.50 657 ALA A O 1
ATOM 4800 N N . GLY A 1 658 ? 13.736 1.799 -46.100 1.00 72.75 658 GLY A N 1
ATOM 4801 C CA . GLY A 1 658 ? 14.610 2.956 -46.307 1.00 72.75 658 GLY A CA 1
ATOM 4802 C C . GLY A 1 658 ? 15.904 2.620 -47.063 1.00 72.75 658 GLY A C 1
ATOM 4803 O O . GLY A 1 658 ? 16.043 1.550 -47.660 1.00 72.75 658 GLY A O 1
ATOM 4804 N N . THR A 1 659 ? 16.856 3.557 -47.069 1.00 73.06 659 THR A N 1
ATOM 4805 C CA . THR A 1 659 ? 18.179 3.339 -47.674 1.00 73.06 659 THR A CA 1
ATOM 4806 C C . THR A 1 659 ? 19.046 2.526 -46.719 1.00 73.06 659 THR A C 1
ATOM 4808 O O . THR A 1 659 ? 19.452 3.036 -45.679 1.00 73.06 659 THR A O 1
ATOM 4811 N N . VAL A 1 660 ? 19.340 1.280 -47.092 1.00 76.25 660 VAL A N 1
ATOM 4812 C CA . VAL A 1 660 ? 20.273 0.393 -46.385 1.00 76.25 660 VAL A CA 1
ATOM 4813 C C . VAL A 1 660 ? 21.401 0.010 -47.338 1.00 76.25 660 VAL A C 1
ATOM 4815 O O . VAL A 1 660 ? 21.159 -0.655 -48.348 1.00 76.25 660 VAL A O 1
ATOM 4818 N N . THR A 1 661 ? 22.625 0.469 -47.058 1.00 73.88 661 THR A N 1
ATOM 4819 C CA . THR A 1 661 ? 23.755 0.448 -48.014 1.00 73.88 661 THR A CA 1
ATOM 4820 C C . THR A 1 661 ? 24.192 -0.970 -48.397 1.00 73.88 661 THR A C 1
ATOM 4822 O O . THR A 1 661 ? 24.616 -1.197 -49.528 1.00 73.88 661 THR A O 1
ATOM 4825 N N . GLY A 1 662 ? 24.055 -1.938 -47.485 1.00 66.56 662 GLY A N 1
ATOM 4826 C CA . GLY A 1 662 ? 24.342 -3.361 -47.706 1.00 66.56 662 GLY A CA 1
ATOM 4827 C C . GLY A 1 662 ? 23.139 -4.194 -48.167 1.00 66.56 662 GLY A C 1
ATOM 4828 O O . GLY A 1 662 ? 23.243 -5.416 -48.253 1.00 66.56 662 GLY A O 1
ATOM 4829 N N . GLY A 1 663 ? 21.991 -3.563 -48.444 1.00 70.56 663 GLY A N 1
ATOM 4830 C CA . GLY A 1 663 ? 20.743 -4.248 -48.787 1.00 70.56 663 GLY A CA 1
ATOM 4831 C C . GLY A 1 663 ? 20.137 -5.043 -47.622 1.00 70.56 663 GLY A C 1
ATOM 4832 O O . GLY A 1 663 ? 20.498 -4.860 -46.459 1.00 70.56 663 GLY A O 1
ATOM 4833 N N . ARG A 1 664 ? 19.189 -5.945 -47.929 1.00 67.31 664 ARG A N 1
ATOM 4834 C CA . ARG A 1 664 ? 18.503 -6.762 -46.905 1.00 67.31 664 ARG A CA 1
ATOM 4835 C C . ARG A 1 664 ? 19.483 -7.644 -46.124 1.00 67.31 664 ARG A C 1
ATOM 4837 O O . ARG A 1 664 ? 19.315 -7.829 -44.924 1.00 67.31 664 ARG A O 1
ATOM 4844 N N . THR A 1 665 ? 20.499 -8.162 -46.809 1.00 61.41 665 THR A N 1
ATOM 4845 C CA . THR A 1 665 ? 21.482 -9.104 -46.267 1.00 61.41 665 THR A CA 1
ATOM 4846 C C . THR A 1 665 ? 22.845 -8.907 -46.922 1.00 61.41 665 THR A C 1
ATOM 4848 O O . THR A 1 665 ? 22.910 -8.814 -48.149 1.00 61.41 665 THR A O 1
ATOM 4851 N N . ASN A 1 666 ? 23.921 -8.963 -46.135 1.00 63.00 666 ASN A N 1
ATOM 4852 C CA . ASN A 1 666 ? 25.294 -9.051 -46.631 1.00 63.00 666 ASN A CA 1
ATOM 4853 C C . ASN A 1 666 ? 26.001 -10.251 -45.982 1.00 63.00 666 ASN A C 1
ATOM 4855 O O . ASN A 1 666 ? 26.208 -10.283 -44.770 1.00 63.00 666 ASN A O 1
ATOM 4859 N N . VAL A 1 667 ? 26.340 -11.260 -46.785 1.00 55.59 667 VAL A N 1
ATOM 4860 C CA . VAL A 1 667 ? 27.025 -12.471 -46.311 1.00 55.59 667 VAL A CA 1
ATOM 4861 C C . VAL A 1 667 ? 28.522 -12.295 -46.516 1.00 55.59 667 VAL A C 1
ATOM 4863 O O . VAL A 1 667 ? 28.987 -12.194 -47.652 1.00 55.59 667 VAL A O 1
ATOM 4866 N N . VAL A 1 668 ? 29.290 -12.327 -45.429 1.00 52.94 668 VAL A N 1
ATOM 4867 C CA . VAL A 1 668 ? 30.754 -12.367 -45.490 1.00 52.94 668 VAL A CA 1
ATOM 4868 C C . VAL A 1 668 ? 31.188 -13.805 -45.196 1.00 52.94 668 VAL A C 1
ATOM 4870 O O . VAL A 1 668 ? 31.353 -14.166 -44.041 1.00 52.94 668 VAL A O 1
ATOM 4873 N N . GLY A 1 669 ? 31.366 -14.644 -46.226 1.00 48.22 669 GLY A N 1
ATOM 4874 C CA . GLY A 1 669 ? 32.060 -15.939 -46.066 1.00 48.22 669 GLY A CA 1
ATOM 4875 C C . GLY A 1 669 ? 31.283 -17.240 -46.321 1.00 48.22 669 GLY A C 1
ATOM 4876 O O . GLY A 1 669 ? 31.924 -18.283 -46.350 1.00 48.22 669 GLY A O 1
ATOM 4877 N N . GLY A 1 670 ? 29.981 -17.208 -46.629 1.00 40.75 670 GLY A N 1
ATOM 4878 C CA . GLY A 1 670 ? 29.274 -18.314 -47.303 1.00 40.75 670 GLY A CA 1
ATOM 4879 C C . GLY A 1 670 ? 28.083 -18.926 -46.553 1.00 40.75 670 GLY A C 1
ATOM 4880 O O . GLY A 1 670 ? 28.103 -19.059 -45.340 1.00 40.75 670 GLY A O 1
ATOM 4881 N N . GLY A 1 671 ? 27.055 -19.332 -47.315 1.00 45.97 671 GLY A N 1
ATOM 4882 C CA . GLY A 1 671 ? 26.116 -20.388 -46.904 1.00 45.97 671 GLY A CA 1
ATOM 4883 C C . GLY A 1 671 ? 24.614 -20.108 -47.006 1.00 45.97 671 GLY A C 1
ATOM 4884 O O . GLY A 1 671 ? 23.850 -21.059 -47.120 1.00 45.97 671 GLY A O 1
ATOM 4885 N N . TRP A 1 672 ? 24.151 -18.856 -47.015 1.00 55.62 672 TRP A N 1
ATOM 4886 C CA . TRP A 1 672 ? 22.720 -18.591 -46.819 1.00 55.62 672 TRP A CA 1
ATOM 4887 C C . TRP A 1 672 ? 21.983 -18.161 -48.098 1.00 55.62 672 TRP A C 1
ATOM 4889 O O . TRP A 1 672 ? 22.230 -17.075 -48.618 1.00 55.62 672 TRP A O 1
ATOM 4899 N N . THR A 1 673 ? 21.081 -19.000 -48.633 1.00 49.03 673 THR A N 1
ATOM 4900 C CA . THR A 1 673 ? 20.306 -18.683 -49.861 1.00 49.03 673 THR A CA 1
ATOM 4901 C C . THR A 1 673 ? 18.809 -19.019 -49.813 1.00 49.03 673 THR A C 1
ATOM 4903 O O . THR A 1 673 ? 18.129 -18.881 -50.828 1.00 49.03 673 THR A O 1
ATOM 4906 N N . SER A 1 674 ? 18.235 -19.373 -48.660 1.00 54.31 674 SER A N 1
ATOM 4907 C CA . SER A 1 674 ? 16.793 -19.650 -48.561 1.00 54.31 674 SER A CA 1
ATOM 4908 C C . SER A 1 674 ? 16.152 -18.926 -47.387 1.00 54.31 674 SER A C 1
ATOM 4910 O O . SER A 1 674 ? 16.472 -19.205 -46.236 1.00 54.31 674 SER A O 1
ATOM 4912 N N . GLN A 1 675 ? 15.197 -18.043 -47.687 1.00 70.44 675 GLN A N 1
ATOM 4913 C CA . GLN A 1 675 ? 14.264 -17.530 -46.686 1.00 70.44 675 GLN A CA 1
ATOM 4914 C C . GLN A 1 675 ? 13.512 -18.711 -46.071 1.00 70.44 675 GLN A C 1
ATOM 4916 O O . GLN A 1 675 ? 12.900 -19.490 -46.804 1.00 70.44 675 GLN A O 1
ATOM 4921 N N . TYR A 1 676 ? 13.570 -18.855 -44.748 1.00 84.06 676 TYR A N 1
ATOM 4922 C CA . TYR A 1 676 ? 12.801 -19.891 -44.062 1.00 84.06 676 TYR A CA 1
ATOM 4923 C C . TYR A 1 676 ? 11.326 -19.490 -44.018 1.00 84.06 676 TYR A C 1
ATOM 4925 O O . TYR A 1 676 ? 10.994 -18.306 -43.895 1.00 84.06 676 TYR A O 1
ATOM 4933 N N . ASP A 1 677 ? 10.444 -20.479 -44.133 1.00 87.25 677 ASP A N 1
ATOM 4934 C CA . ASP A 1 677 ? 9.003 -20.280 -44.016 1.00 87.25 677 ASP A CA 1
ATOM 4935 C C . ASP A 1 677 ? 8.651 -19.928 -42.559 1.00 87.25 677 ASP A C 1
ATOM 4937 O O . ASP A 1 677 ? 8.940 -20.724 -41.663 1.00 87.25 677 ASP A O 1
ATOM 4941 N N . PRO A 1 678 ? 8.034 -18.761 -42.282 1.00 87.06 678 PRO A N 1
ATOM 4942 C CA . PRO A 1 678 ? 7.618 -18.370 -40.939 1.00 87.06 678 PRO A CA 1
ATOM 4943 C C . PRO A 1 678 ? 6.770 -19.425 -40.224 1.00 87.06 678 PRO A C 1
ATOM 4945 O O . PRO A 1 678 ? 6.797 -19.469 -38.996 1.00 87.06 678 PRO A O 1
ATOM 4948 N N . ALA A 1 679 ? 6.055 -20.281 -40.965 1.00 89.00 679 ALA A N 1
ATOM 4949 C CA . ALA A 1 679 ? 5.248 -21.366 -40.414 1.00 89.00 679 ALA A CA 1
ATOM 4950 C C . ALA A 1 679 ? 6.073 -22.497 -39.772 1.00 89.00 679 ALA A C 1
ATOM 4952 O O . ALA A 1 679 ? 5.521 -23.282 -39.004 1.00 89.00 679 ALA A O 1
ATOM 4953 N N . THR A 1 680 ? 7.375 -22.605 -40.063 1.00 88.94 680 THR A N 1
ATOM 4954 C CA . THR A 1 680 ? 8.253 -23.633 -39.473 1.00 88.94 680 THR A CA 1
ATOM 4955 C C . THR A 1 680 ? 8.986 -23.156 -38.223 1.00 88.94 680 THR A C 1
ATOM 4957 O O . THR A 1 680 ? 9.771 -23.914 -37.656 1.00 88.94 680 THR A O 1
ATOM 4960 N N . PHE A 1 681 ? 8.799 -21.899 -37.818 1.00 89.62 681 PHE A N 1
ATOM 4961 C CA . PHE A 1 681 ? 9.428 -21.360 -36.619 1.00 89.62 681 PHE A CA 1
ATOM 4962 C C . PHE A 1 681 ? 8.787 -21.944 -35.362 1.00 89.62 681 PHE A C 1
ATOM 4964 O O . PHE A 1 681 ? 7.563 -21.993 -35.236 1.00 89.62 681 PHE A O 1
ATOM 4971 N N . VAL A 1 682 ? 9.628 -22.356 -34.417 1.00 89.19 682 VAL A N 1
ATOM 4972 C CA . VAL A 1 682 ? 9.205 -22.785 -33.087 1.00 89.19 682 VAL A CA 1
ATOM 4973 C C . VAL A 1 682 ? 10.008 -21.979 -32.088 1.00 89.19 682 VAL A C 1
ATOM 4975 O O . VAL A 1 682 ? 11.227 -22.122 -32.000 1.00 89.19 682 VAL A O 1
ATOM 4978 N N . GLU A 1 683 ? 9.319 -21.117 -31.351 1.00 86.69 683 GLU A N 1
ATOM 4979 C CA . GLU A 1 683 ? 9.948 -20.349 -30.287 1.00 86.69 683 GLU A CA 1
ATOM 4980 C C . GLU A 1 683 ? 10.459 -21.292 -29.191 1.00 86.69 683 GLU A C 1
ATOM 4982 O O . GLU A 1 683 ? 9.760 -22.212 -28.756 1.00 86.69 683 GLU A O 1
ATOM 4987 N N . GLN A 1 684 ? 11.687 -21.062 -28.745 1.00 81.12 684 GLN A N 1
ATOM 4988 C CA . GLN A 1 684 ? 12.280 -21.747 -27.619 1.00 81.12 684 GLN A CA 1
ATOM 4989 C C . GLN A 1 684 ? 11.507 -21.371 -26.354 1.00 81.12 684 GLN A C 1
ATOM 4991 O O . GLN A 1 684 ? 11.289 -20.199 -26.040 1.00 81.12 684 GLN A O 1
ATOM 4996 N N . ALA A 1 685 ? 11.099 -22.393 -25.610 1.00 69.44 685 ALA A N 1
ATOM 4997 C CA . ALA A 1 685 ? 10.406 -22.240 -24.346 1.00 69.44 685 ALA A CA 1
ATOM 4998 C C . ALA A 1 685 ? 11.230 -22.885 -23.234 1.00 69.44 685 ALA A C 1
ATOM 5000 O O . ALA A 1 685 ? 11.612 -24.052 -23.314 1.00 69.44 685 ALA A O 1
ATOM 5001 N N . TRP A 1 686 ? 11.456 -22.130 -22.167 1.00 67.19 686 TRP A N 1
ATOM 5002 C CA . TRP A 1 686 ? 12.019 -22.618 -20.916 1.00 67.19 686 TRP A CA 1
ATOM 5003 C C . TRP A 1 686 ? 11.172 -22.103 -19.763 1.00 67.19 686 TRP A C 1
ATOM 5005 O O . TRP A 1 686 ? 10.801 -20.932 -19.707 1.00 67.19 686 TRP A O 1
ATOM 5015 N N . THR A 1 687 ? 10.860 -22.987 -18.821 1.00 49.59 687 THR A N 1
ATOM 5016 C CA . THR A 1 687 ? 10.150 -22.618 -17.599 1.00 49.59 687 THR A CA 1
ATOM 5017 C C . THR A 1 687 ? 11.137 -21.988 -16.624 1.00 49.59 687 THR A C 1
ATOM 5019 O O . THR A 1 687 ? 12.007 -22.678 -16.096 1.00 49.59 687 THR A O 1
ATOM 5022 N N . SER A 1 688 ? 11.000 -20.693 -16.355 1.00 50.94 688 SER A N 1
ATOM 5023 C CA . SER A 1 688 ? 11.639 -20.050 -15.208 1.00 50.94 688 SER A CA 1
ATOM 5024 C C . SER A 1 688 ? 10.557 -19.574 -14.243 1.00 50.94 688 SER A C 1
ATOM 5026 O O . SER A 1 688 ? 9.501 -19.102 -14.663 1.00 50.94 688 SER A O 1
ATOM 5028 N N . VAL A 1 689 ? 10.820 -19.663 -12.936 1.00 50.78 689 VAL A N 1
ATOM 5029 C CA . VAL A 1 689 ? 9.951 -19.031 -11.929 1.00 50.78 689 VAL A CA 1
ATOM 5030 C C . VAL A 1 689 ? 9.852 -17.523 -12.207 1.00 50.78 689 VAL A C 1
ATOM 5032 O O . VAL A 1 689 ? 8.788 -16.945 -12.045 1.00 50.78 689 VAL A O 1
ATOM 5035 N N . ALA A 1 690 ? 10.930 -16.910 -12.717 1.00 51.75 690 ALA A N 1
ATOM 5036 C CA . ALA A 1 690 ? 11.007 -15.502 -13.116 1.00 51.75 690 ALA A CA 1
ATOM 5037 C C . ALA A 1 690 ? 9.945 -15.075 -14.161 1.00 51.75 690 ALA A C 1
ATOM 5039 O O . ALA A 1 690 ? 9.486 -13.939 -14.126 1.00 51.75 690 ALA A O 1
ATOM 5040 N N . ALA A 1 691 ? 9.517 -15.971 -15.056 1.00 48.34 691 ALA A N 1
ATOM 5041 C CA . ALA A 1 691 ? 8.478 -15.677 -16.048 1.00 48.34 691 ALA A CA 1
ATOM 5042 C C . ALA A 1 691 ? 7.045 -15.754 -15.477 1.00 48.34 691 ALA A C 1
ATOM 5044 O O . ALA A 1 691 ? 6.139 -15.111 -16.000 1.00 48.34 691 ALA A O 1
ATOM 5045 N N . ALA A 1 692 ? 6.828 -16.512 -14.393 1.00 45.12 692 ALA A N 1
ATOM 5046 C CA . ALA A 1 692 ? 5.508 -16.688 -13.778 1.00 45.12 692 ALA A CA 1
ATOM 5047 C C . ALA A 1 692 ? 5.020 -15.449 -12.995 1.00 45.12 692 ALA A C 1
ATOM 5049 O O . ALA A 1 692 ? 3.817 -15.295 -12.798 1.00 45.12 692 ALA A O 1
ATOM 5050 N N . TRP A 1 693 ? 5.919 -14.532 -12.604 1.00 49.53 693 TRP A N 1
ATOM 5051 C CA . TRP A 1 693 ? 5.579 -13.290 -11.881 1.00 49.53 693 TRP A CA 1
ATOM 5052 C C . TRP A 1 693 ? 4.731 -12.304 -12.695 1.00 49.53 693 TRP A C 1
ATOM 5054 O O . TRP A 1 693 ? 4.091 -11.436 -12.114 1.00 49.53 693 TRP A O 1
ATOM 5064 N N . HIS A 1 694 ? 4.647 -12.476 -14.017 1.00 37.44 694 HIS A N 1
ATOM 5065 C CA . HIS A 1 694 ? 3.787 -11.663 -14.883 1.00 37.44 694 HIS A CA 1
ATOM 5066 C C . HIS A 1 694 ? 2.288 -11.926 -14.744 1.00 37.44 694 HIS A C 1
ATOM 5068 O O . HIS A 1 694 ? 1.493 -11.191 -15.330 1.00 37.44 694 HIS A O 1
ATOM 5074 N N . VAL A 1 695 ? 1.889 -12.989 -14.039 1.00 31.25 695 VAL A N 1
ATOM 5075 C CA . VAL A 1 695 ? 0.525 -13.526 -14.150 1.00 31.25 695 VAL A CA 1
ATOM 5076 C C . VAL A 1 695 ? -0.365 -13.207 -12.933 1.00 31.25 695 VAL A C 1
ATOM 5078 O O . VAL A 1 695 ? -1.579 -13.288 -13.074 1.00 31.25 695 VAL A O 1
ATOM 5081 N N . ASP A 1 696 ? 0.180 -12.751 -11.791 1.00 25.34 696 ASP A N 1
ATOM 5082 C CA . ASP A 1 696 ? -0.566 -12.701 -10.507 1.00 25.34 696 ASP A CA 1
ATOM 5083 C C . ASP A 1 696 ? -0.573 -11.356 -9.729 1.00 25.34 696 ASP A C 1
ATOM 5085 O O . ASP A 1 696 ? -0.964 -11.316 -8.559 1.00 25.34 696 ASP A O 1
ATOM 5089 N N . LEU A 1 697 ? -0.233 -10.214 -10.342 1.00 27.06 697 LEU A N 1
ATOM 5090 C CA . LEU A 1 697 ? -0.707 -8.916 -9.819 1.00 27.06 697 LEU A CA 1
ATOM 5091 C C . LEU A 1 697 ? -2.168 -8.715 -10.255 1.00 27.06 697 LEU A C 1
ATOM 5093 O O . LEU A 1 697 ? -2.515 -9.162 -11.353 1.00 27.06 697 LEU A O 1
ATOM 5097 N N . PRO A 1 698 ? -3.047 -8.061 -9.458 1.00 23.38 698 PRO A N 1
ATOM 5098 C CA . PRO A 1 698 ? -4.388 -7.728 -9.919 1.00 23.38 698 PRO A CA 1
ATOM 5099 C C . PRO A 1 698 ? -4.241 -7.063 -11.276 1.00 23.38 698 PRO A C 1
ATOM 5101 O O . PRO A 1 698 ? -3.570 -6.035 -11.383 1.00 23.38 698 PRO A O 1
ATOM 5104 N N . GLN A 1 699 ? -4.832 -7.668 -12.306 1.00 25.45 699 GLN A N 1
ATOM 5105 C CA . GLN A 1 699 ? -5.015 -6.984 -13.568 1.00 25.45 699 GLN A CA 1
ATOM 5106 C C . GLN A 1 699 ? -5.653 -5.645 -13.211 1.00 25.45 699 GLN A C 1
ATOM 5108 O O . GLN A 1 699 ? -6.824 -5.592 -12.825 1.00 25.45 699 GLN A O 1
ATOM 5113 N N . HIS A 1 700 ? -4.889 -4.558 -13.338 1.00 24.20 700 HIS A N 1
ATOM 5114 C CA . HIS A 1 700 ? -5.502 -3.314 -13.745 1.00 24.20 700 HIS A CA 1
ATOM 5115 C C . HIS A 1 700 ? -6.300 -3.701 -14.976 1.00 24.20 700 HIS A C 1
ATOM 5117 O O . HIS A 1 700 ? -5.743 -4.170 -15.970 1.00 24.20 700 HIS A O 1
ATOM 5123 N N . SER A 1 701 ? -7.616 -3.668 -14.783 1.00 25.19 701 SER A N 1
ATOM 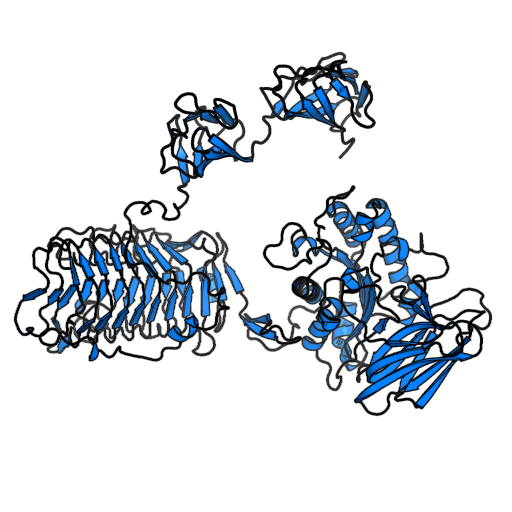5124 C CA . SER A 1 701 ? -8.645 -4.036 -15.733 1.00 25.19 701 SER A CA 1
ATOM 5125 C C . SER A 1 701 ? -8.163 -3.769 -17.143 1.00 25.19 701 SER A C 1
ATOM 5127 O O . SER A 1 701 ? -7.727 -2.657 -17.443 1.00 25.19 701 SER A O 1
ATOM 5129 N N . ALA A 1 702 ? -8.253 -4.798 -17.978 1.00 25.98 702 ALA A N 1
ATOM 5130 C CA . ALA A 1 702 ? -8.141 -4.703 -19.416 1.00 25.98 702 ALA A CA 1
ATOM 5131 C C . ALA A 1 702 ? -8.945 -3.495 -19.936 1.00 25.98 702 ALA A C 1
ATOM 5133 O O . ALA A 1 702 ? -10.142 -3.579 -20.190 1.00 25.98 702 ALA A O 1
ATOM 5134 N N . SER A 1 703 ? -8.274 -2.352 -20.057 1.00 27.56 703 SER A N 1
ATOM 5135 C CA . SER A 1 703 ? -8.718 -1.169 -20.785 1.00 27.56 703 SER A CA 1
ATOM 5136 C C . SER A 1 703 ? -7.518 -0.301 -21.177 1.00 27.56 703 SER A C 1
ATOM 5138 O O . SER A 1 703 ? -7.552 0.912 -21.038 1.00 27.56 703 SER A O 1
ATOM 5140 N N . HIS A 1 704 ? -6.451 -0.926 -21.669 1.00 27.62 704 HIS A N 1
ATOM 5141 C CA . HIS A 1 704 ? -5.635 -0.365 -22.746 1.00 27.62 704 HIS A CA 1
ATOM 5142 C C . HIS A 1 704 ? -5.296 -1.526 -23.673 1.00 27.62 704 HIS A C 1
ATOM 5144 O O . HIS A 1 704 ? -4.204 -2.086 -23.657 1.00 27.62 704 HIS A O 1
ATOM 5150 N N . GLY A 1 705 ? -6.308 -1.954 -24.430 1.00 22.98 705 GLY A N 1
ATOM 5151 C CA . GLY A 1 705 ? -6.087 -2.857 -25.542 1.00 22.98 705 GLY A CA 1
ATOM 5152 C C . GLY A 1 705 ? -5.119 -2.190 -26.508 1.00 22.98 705 GLY A C 1
ATOM 5153 O O . GLY A 1 705 ? -5.461 -1.190 -27.135 1.00 22.98 705 GLY A O 1
ATOM 5154 N N . ILE A 1 706 ? -3.930 -2.766 -26.660 1.00 29.27 706 ILE A N 1
ATOM 5155 C CA . ILE A 1 706 ? -3.167 -2.628 -27.897 1.00 29.27 706 ILE A CA 1
ATOM 5156 C C . ILE A 1 706 ? -3.912 -3.487 -28.921 1.00 29.27 706 ILE A C 1
ATOM 5158 O O . ILE A 1 706 ? -3.598 -4.646 -29.170 1.00 29.27 706 ILE A O 1
ATOM 5162 N N . GLY A 1 707 ? -5.004 -2.922 -29.424 1.00 24.03 707 GLY A N 1
ATOM 5163 C CA . GLY A 1 707 ? -5.823 -3.459 -30.491 1.00 24.03 707 GLY A CA 1
ATOM 5164 C C . GLY A 1 707 ? -5.927 -2.404 -31.576 1.00 24.03 707 GLY A C 1
ATOM 5165 O O . GLY A 1 707 ? -6.881 -1.636 -31.592 1.00 24.03 707 GLY A O 1
ATOM 5166 N N . GLY A 1 708 ? -4.931 -2.389 -32.464 1.00 24.73 708 GLY A N 1
ATOM 5167 C CA . GLY A 1 708 ? -4.978 -1.689 -33.745 1.00 24.73 708 GLY A CA 1
ATOM 5168 C C . GLY A 1 708 ? -4.169 -0.398 -33.813 1.00 24.73 708 GLY A C 1
ATOM 5169 O O . GLY A 1 708 ? -4.722 0.677 -33.628 1.00 24.73 708 GLY A O 1
ATOM 5170 N N . ILE A 1 709 ? -2.899 -0.502 -34.216 1.00 25.30 709 ILE A N 1
ATOM 5171 C CA . ILE A 1 709 ? -2.331 0.469 -35.158 1.00 25.30 709 ILE A CA 1
ATOM 5172 C C . ILE A 1 709 ? -1.531 -0.307 -36.206 1.00 25.30 709 ILE A C 1
ATOM 5174 O O . ILE A 1 709 ? -0.400 -0.715 -35.977 1.00 25.30 709 ILE A O 1
ATOM 5178 N N . ASP A 1 710 ? -2.145 -0.487 -37.365 1.00 25.59 710 ASP A N 1
ATOM 5179 C CA . ASP A 1 710 ? -1.508 -0.094 -38.616 1.00 25.59 710 ASP A CA 1
ATOM 5180 C C . ASP A 1 710 ? -2.583 0.641 -39.431 1.00 25.59 710 ASP A C 1
ATOM 5182 O O . ASP A 1 710 ? -3.749 0.232 -39.374 1.00 25.59 710 ASP A O 1
ATOM 5186 N N . PRO A 1 711 ? -2.270 1.659 -40.245 1.00 46.78 711 PRO A N 1
ATOM 5187 C CA . PRO A 1 711 ? -1.308 2.762 -40.131 1.00 46.78 711 PRO A CA 1
ATOM 5188 C C . PRO A 1 711 ? -2.095 4.050 -39.753 1.00 46.78 711 PRO A C 1
ATOM 5190 O O . PRO A 1 711 ? -3.211 3.938 -39.263 1.00 46.78 711 PRO A O 1
ATOM 5193 N N . LEU A 1 712 ? -1.588 5.261 -40.055 1.00 24.30 712 LEU A N 1
ATOM 5194 C CA . LEU A 1 712 ? -2.222 6.607 -39.947 1.00 24.30 712 LEU A CA 1
ATOM 5195 C C . LEU A 1 712 ? -1.855 7.361 -38.650 1.00 24.30 712 LEU A C 1
ATOM 5197 O O . LEU A 1 712 ? -2.159 6.908 -37.562 1.00 24.30 712 LEU A O 1
ATOM 5201 N N . THR A 1 713 ? -1.256 8.554 -38.620 1.00 25.28 713 THR A N 1
ATOM 5202 C CA . THR A 1 713 ? -0.784 9.552 -39.598 1.00 25.28 713 THR A CA 1
ATOM 5203 C C . THR A 1 713 ? 0.264 10.438 -38.876 1.00 25.28 713 THR A C 1
ATOM 5205 O O . THR A 1 713 ? 0.286 10.450 -37.645 1.00 25.28 713 THR A O 1
ATOM 5208 N N . PRO A 1 714 ? 1.114 11.218 -39.578 1.00 30.62 714 PRO A N 1
ATOM 5209 C CA . PRO A 1 714 ? 2.224 11.990 -38.983 1.00 30.62 714 PRO A CA 1
ATOM 5210 C C . PRO A 1 714 ? 1.871 13.111 -37.977 1.00 30.62 714 PRO A C 1
ATOM 5212 O O . PRO A 1 714 ? 2.748 13.889 -37.619 1.00 30.62 714 PRO A O 1
ATOM 5215 N N . ALA A 1 715 ? 0.622 13.235 -37.518 1.00 28.92 715 ALA A N 1
ATOM 5216 C CA . ALA A 1 715 ? 0.146 14.387 -36.745 1.00 28.92 715 ALA A CA 1
ATOM 5217 C C . ALA A 1 715 ? 0.122 14.197 -35.213 1.00 28.92 715 ALA A C 1
ATOM 5219 O O . ALA A 1 715 ? -0.270 15.119 -34.506 1.00 28.92 715 ALA A O 1
ATOM 5220 N N . MET A 1 716 ? 0.537 13.040 -34.677 1.00 25.23 716 MET A N 1
ATOM 5221 C CA . MET A 1 716 ? 0.524 12.781 -33.220 1.00 25.23 716 MET A CA 1
ATOM 5222 C C . MET A 1 716 ? 1.887 12.386 -32.620 1.00 25.23 716 MET A C 1
ATOM 5224 O O . MET A 1 716 ? 1.964 12.046 -31.441 1.00 25.23 716 MET A O 1
ATOM 5228 N N . ILE A 1 717 ? 2.988 12.500 -33.377 1.00 29.00 717 ILE A N 1
ATOM 5229 C CA . ILE A 1 717 ? 4.357 12.387 -32.834 1.00 29.00 717 ILE A CA 1
ATOM 5230 C C . ILE A 1 717 ? 4.721 13.705 -32.129 1.00 29.00 717 ILE A C 1
ATOM 5232 O O . ILE A 1 717 ? 5.527 14.488 -32.624 1.00 29.00 717 ILE A O 1
ATOM 5236 N N . GLY A 1 718 ? 4.075 13.984 -30.998 1.00 27.14 718 GLY A N 1
ATOM 5237 C CA . GLY A 1 718 ? 4.270 15.243 -30.273 1.00 27.14 718 GLY A CA 1
ATOM 5238 C C . GLY A 1 718 ? 4.188 15.180 -28.750 1.00 27.14 718 GLY A C 1
ATOM 5239 O O . GLY A 1 718 ? 4.509 16.176 -28.117 1.00 27.14 718 GLY A O 1
ATOM 5240 N N . ALA A 1 719 ? 3.804 14.059 -28.132 1.00 31.89 719 ALA A N 1
ATOM 5241 C CA . ALA A 1 719 ? 3.661 14.005 -26.675 1.00 31.89 719 ALA A CA 1
ATOM 5242 C C . ALA A 1 719 ? 4.070 12.644 -26.093 1.00 31.89 719 ALA A C 1
ATOM 5244 O O . ALA A 1 719 ? 3.236 11.840 -25.685 1.00 31.89 719 ALA A O 1
ATOM 5245 N N . ALA A 1 720 ? 5.381 12.404 -26.010 1.00 30.88 720 ALA A N 1
ATOM 5246 C CA . ALA A 1 720 ? 5.897 11.670 -24.857 1.00 30.88 720 ALA A CA 1
ATOM 5247 C C . ALA A 1 720 ? 5.595 12.511 -23.599 1.00 30.88 720 ALA A C 1
ATOM 5249 O O . ALA A 1 720 ? 5.644 13.743 -23.698 1.00 30.88 720 ALA A O 1
ATOM 5250 N N . PRO A 1 721 ? 5.294 11.924 -22.426 1.00 31.55 721 PRO A N 1
ATOM 5251 C CA . PRO A 1 721 ? 5.243 12.706 -21.199 1.00 31.55 721 PRO A CA 1
ATOM 5252 C C . PRO A 1 721 ? 6.614 13.362 -21.008 1.00 31.55 721 PRO A C 1
ATOM 5254 O O . PRO A 1 721 ? 7.620 12.680 -20.808 1.00 31.55 721 PRO A O 1
ATOM 5257 N N . ARG A 1 722 ? 6.675 14.691 -21.135 1.00 36.59 722 ARG A N 1
ATOM 5258 C CA . ARG A 1 722 ? 7.884 15.452 -20.829 1.00 36.59 722 ARG A CA 1
ATOM 5259 C C . ARG A 1 722 ? 8.222 15.225 -19.356 1.00 36.59 722 ARG A C 1
ATOM 5261 O O . ARG A 1 722 ? 7.409 15.486 -18.469 1.00 36.59 722 ARG A O 1
ATOM 5268 N N . LEU A 1 723 ? 9.417 14.695 -19.100 1.00 40.62 723 LEU A N 1
ATOM 5269 C CA . LEU A 1 723 ? 10.037 14.743 -17.778 1.00 40.62 723 LEU A CA 1
ATOM 5270 C C . LEU A 1 723 ? 10.123 16.214 -17.376 1.00 40.62 723 LEU A C 1
ATOM 5272 O O . LEU A 1 723 ? 10.767 16.974 -18.092 1.00 40.62 723 LEU A O 1
ATOM 5276 N N . ARG A 1 724 ? 9.513 16.598 -16.246 1.00 43.78 724 ARG A N 1
ATOM 5277 C CA . ARG A 1 724 ? 9.545 17.989 -15.780 1.00 43.78 724 ARG A CA 1
ATOM 5278 C C . ARG A 1 724 ? 10.988 18.431 -15.529 1.00 43.78 724 ARG A C 1
ATOM 5280 O O . ARG A 1 724 ? 11.568 18.076 -14.501 1.00 43.78 724 ARG A O 1
ATOM 5287 N N . ALA A 1 725 ? 11.576 19.179 -16.456 1.00 53.09 725 ALA A N 1
ATOM 5288 C CA . ALA A 1 725 ? 12.932 19.694 -16.328 1.00 53.09 725 ALA A CA 1
ATOM 5289 C C . ALA A 1 725 ? 13.010 20.750 -15.210 1.00 53.09 725 ALA A C 1
ATOM 5291 O O . ALA A 1 725 ? 12.289 21.746 -15.236 1.00 53.09 725 ALA A O 1
ATOM 5292 N N . LEU A 1 726 ? 13.892 20.541 -14.223 1.00 68.44 726 LEU A N 1
ATOM 5293 C CA . LEU A 1 726 ? 14.190 21.514 -13.165 1.00 68.44 726 LEU A CA 1
ATOM 5294 C C . LEU A 1 726 ? 15.427 22.337 -13.554 1.00 68.44 726 LEU A C 1
ATOM 5296 O O . LEU A 1 726 ? 16.547 21.827 -13.492 1.00 68.44 726 LEU A O 1
ATOM 5300 N N . ARG A 1 727 ? 15.253 23.612 -13.912 1.00 87.31 727 ARG A N 1
ATOM 5301 C CA . ARG A 1 727 ? 16.346 24.530 -14.281 1.00 87.31 727 ARG A CA 1
ATOM 5302 C C . ARG A 1 727 ? 16.494 25.651 -13.261 1.00 87.31 727 ARG A C 1
ATOM 5304 O O . ARG A 1 727 ? 15.507 26.161 -12.755 1.00 87.31 727 ARG A O 1
ATOM 5311 N N . THR A 1 728 ? 17.723 26.067 -12.949 1.00 92.69 728 THR A N 1
ATOM 5312 C CA . THR A 1 728 ? 17.976 27.265 -12.125 1.00 92.69 728 THR A CA 1
ATOM 5313 C C . THR A 1 728 ? 18.419 28.428 -13.003 1.00 92.69 728 THR A C 1
ATOM 5315 O O . THR A 1 728 ? 19.328 28.257 -13.813 1.00 92.69 728 THR A O 1
ATOM 5318 N N . ILE A 1 729 ? 17.826 29.605 -12.806 1.00 92.56 729 ILE A N 1
ATOM 5319 C CA . ILE A 1 729 ? 18.215 30.855 -13.474 1.00 92.56 729 ILE A CA 1
ATOM 5320 C C . ILE A 1 729 ? 18.769 31.844 -12.445 1.00 92.56 729 ILE A C 1
ATOM 5322 O O . ILE A 1 729 ? 18.283 31.911 -11.315 1.00 92.56 729 ILE A O 1
ATOM 5326 N N . THR A 1 730 ? 19.800 32.601 -12.814 1.00 94.06 730 THR A N 1
ATOM 5327 C CA . THR A 1 730 ? 20.471 33.585 -11.936 1.00 94.06 730 THR A CA 1
ATOM 5328 C C . THR A 1 730 ? 20.453 35.009 -12.501 1.00 94.06 730 THR A C 1
ATOM 5330 O O . THR A 1 730 ? 20.919 35.936 -11.838 1.00 94.06 730 THR A O 1
ATOM 5333 N N . ALA A 1 731 ? 19.902 35.203 -13.702 1.00 93.19 731 ALA A N 1
ATOM 5334 C CA . ALA A 1 731 ? 19.753 36.488 -14.382 1.00 93.19 731 ALA A CA 1
ATOM 5335 C C . ALA A 1 731 ? 18.403 36.549 -15.118 1.00 93.19 731 ALA A C 1
ATOM 5337 O O . ALA A 1 731 ? 17.736 35.529 -15.275 1.00 93.19 731 ALA A O 1
ATOM 5338 N N . SER A 1 732 ? 17.987 37.745 -15.546 1.00 96.12 732 SER A N 1
ATOM 5339 C CA . SER A 1 732 ? 16.753 37.912 -16.322 1.00 96.12 732 SER A CA 1
ATOM 5340 C C . SER A 1 732 ? 16.876 37.268 -17.704 1.00 96.12 732 SER A C 1
ATOM 5342 O O . SER A 1 732 ? 17.825 37.564 -18.429 1.00 96.12 732 SER A O 1
ATOM 5344 N N . GLU A 1 733 ? 15.909 36.440 -18.091 1.00 93.00 733 GLU A N 1
ATOM 5345 C CA . GLU A 1 733 ? 15.910 35.725 -19.371 1.00 93.00 733 GLU A CA 1
ATOM 5346 C C . GLU A 1 733 ? 14.496 35.322 -19.820 1.00 93.00 733 GLU A C 1
ATOM 5348 O O . GLU A 1 733 ? 13.535 35.396 -19.053 1.00 93.00 733 GLU A O 1
ATOM 5353 N N . THR A 1 734 ? 14.368 34.912 -21.086 1.00 94.06 734 THR A N 1
ATOM 5354 C CA . THR A 1 734 ? 13.131 34.319 -21.619 1.00 94.06 734 THR A CA 1
ATOM 5355 C C . THR A 1 734 ? 13.215 32.805 -21.507 1.00 94.06 734 THR A C 1
ATOM 5357 O O . THR A 1 734 ? 14.192 32.208 -21.956 1.00 94.06 734 THR A O 1
ATOM 5360 N N . LEU A 1 735 ? 12.198 32.200 -20.902 1.00 91.00 735 LEU A N 1
ATOM 5361 C CA . LEU A 1 735 ? 12.073 30.757 -20.770 1.00 91.00 735 LEU A CA 1
ATOM 5362 C C . LEU A 1 735 ? 11.717 30.141 -22.120 1.00 91.00 735 LEU A C 1
ATOM 5364 O O . LEU A 1 735 ? 11.025 30.754 -22.937 1.00 91.00 735 LEU A O 1
ATOM 5368 N N . ASN A 1 736 ? 12.197 28.929 -22.358 1.00 82.25 736 ASN A N 1
ATOM 5369 C CA . ASN A 1 736 ? 11.901 28.195 -23.582 1.00 82.25 736 ASN A CA 1
ATOM 5370 C C . ASN A 1 736 ? 11.003 26.989 -23.279 1.00 82.25 736 ASN A C 1
ATOM 5372 O O . ASN A 1 736 ? 10.729 26.679 -22.125 1.00 82.25 736 ASN A O 1
ATOM 5376 N N . SER A 1 737 ? 10.541 26.309 -24.324 1.00 69.69 737 SER A N 1
ATOM 5377 C CA . SER A 1 737 ? 9.629 25.168 -24.198 1.00 69.69 737 SER A CA 1
ATOM 5378 C C . SER A 1 737 ? 10.234 23.947 -23.498 1.00 69.69 737 SER A C 1
ATOM 5380 O O . SER A 1 737 ? 9.535 22.969 -23.312 1.00 69.69 737 SER A O 1
ATOM 5382 N N . GLU A 1 738 ? 11.531 23.914 -23.196 1.00 69.19 738 GLU A N 1
ATOM 5383 C CA . GLU A 1 738 ? 12.158 22.806 -22.460 1.00 69.19 738 GLU A CA 1
ATOM 5384 C C . GLU A 1 738 ? 12.199 23.054 -20.943 1.00 69.19 738 GLU A C 1
ATOM 5386 O O . GLU A 1 738 ? 12.603 22.167 -20.196 1.00 69.19 738 GLU A O 1
ATOM 5391 N N . ASP A 1 739 ? 11.791 24.238 -20.477 1.00 76.94 739 ASP A N 1
ATOM 5392 C CA . ASP A 1 739 ? 11.726 24.581 -19.057 1.00 76.94 739 ASP A CA 1
ATOM 5393 C C . ASP A 1 739 ? 10.364 24.169 -18.465 1.00 76.94 739 ASP A C 1
ATOM 5395 O O . ASP A 1 739 ? 9.337 24.662 -18.906 1.00 76.94 739 ASP A O 1
ATOM 5399 N N . ASP A 1 740 ? 10.332 23.330 -17.421 1.00 75.12 740 ASP A N 1
ATOM 5400 C CA . ASP A 1 740 ? 9.073 22.969 -16.731 1.00 75.12 740 ASP A CA 1
ATOM 5401 C C . ASP A 1 740 ? 9.013 23.529 -15.304 1.00 75.12 740 ASP A C 1
ATOM 5403 O O . ASP A 1 740 ? 8.004 24.094 -14.876 1.00 75.12 740 ASP A O 1
ATOM 5407 N N . ILE A 1 741 ? 10.091 23.379 -14.529 1.00 83.31 741 ILE A N 1
ATOM 5408 C CA . ILE A 1 741 ? 10.225 23.931 -13.177 1.00 83.31 741 ILE A CA 1
ATOM 5409 C C . ILE A 1 741 ? 11.466 24.821 -13.135 1.00 83.31 741 ILE A C 1
ATOM 5411 O O . ILE A 1 741 ? 12.585 24.359 -13.331 1.00 83.31 741 ILE A O 1
ATOM 5415 N N . VAL A 1 742 ? 11.289 26.104 -12.834 1.00 91.94 742 VAL A N 1
ATOM 5416 C CA . VAL A 1 742 ? 12.368 27.094 -12.842 1.00 91.94 742 VAL A CA 1
ATOM 5417 C C . VAL A 1 742 ? 12.650 27.595 -11.431 1.00 91.94 742 VAL A C 1
ATOM 5419 O O . VAL A 1 742 ? 11.824 28.275 -10.830 1.00 91.94 742 VAL A O 1
ATOM 5422 N N . LEU A 1 743 ? 13.840 27.309 -10.903 1.00 91.69 743 LEU A N 1
ATOM 5423 C CA . LEU A 1 743 ? 14.366 27.916 -9.683 1.00 91.69 743 LEU A CA 1
ATOM 5424 C C . LEU A 1 743 ? 15.016 29.262 -10.022 1.00 91.69 743 LEU A C 1
ATOM 5426 O O . LEU A 1 743 ? 16.156 29.346 -10.469 1.00 91.69 743 LEU A O 1
ATOM 5430 N N . ALA A 1 744 ? 14.288 30.339 -9.791 1.00 93.56 744 ALA A N 1
ATOM 5431 C CA . ALA A 1 744 ? 14.755 31.703 -9.948 1.00 93.56 744 ALA A CA 1
ATOM 5432 C C . ALA A 1 744 ? 15.607 32.141 -8.749 1.00 93.56 744 ALA A C 1
ATOM 5434 O O . ALA A 1 744 ? 15.090 32.634 -7.740 1.00 93.56 744 ALA A O 1
ATOM 5435 N N . ASN A 1 745 ? 16.925 31.987 -8.858 1.00 92.94 745 ASN A N 1
ATOM 5436 C CA . ASN A 1 745 ? 17.867 32.423 -7.839 1.00 92.94 745 ASN A CA 1
ATOM 5437 C C . ASN A 1 745 ? 18.102 33.935 -7.927 1.00 92.94 745 ASN A C 1
ATOM 5439 O O . ASN A 1 745 ? 18.994 34.426 -8.615 1.00 92.94 745 ASN A O 1
ATOM 5443 N N . THR A 1 746 ? 17.320 34.673 -7.149 1.00 91.75 746 THR A N 1
ATOM 5444 C CA . THR A 1 746 ? 17.367 36.136 -7.062 1.00 91.75 746 THR A CA 1
ATOM 5445 C C . THR A 1 746 ? 18.315 36.649 -5.974 1.00 91.75 746 THR A C 1
ATOM 5447 O O . THR A 1 746 ? 18.119 37.724 -5.403 1.00 91.75 746 THR A O 1
ATOM 5450 N N . THR A 1 747 ? 19.338 35.870 -5.608 1.00 87.25 747 THR A N 1
ATOM 5451 C CA . THR A 1 747 ? 20.247 36.231 -4.505 1.00 87.25 747 THR A CA 1
ATOM 5452 C C . THR A 1 747 ? 21.087 37.459 -4.848 1.00 87.25 747 THR A C 1
ATOM 5454 O O . THR A 1 747 ? 21.248 38.334 -4.003 1.00 87.25 747 THR A O 1
ATOM 5457 N N . ALA A 1 748 ? 21.575 37.559 -6.089 1.00 82.94 748 ALA A N 1
ATOM 5458 C CA . ALA A 1 748 ? 22.449 38.653 -6.519 1.00 82.94 748 ALA A CA 1
ATOM 5459 C C . ALA A 1 748 ? 21.688 39.937 -6.903 1.00 82.94 748 ALA A C 1
ATOM 5461 O O . ALA A 1 748 ? 22.157 41.034 -6.612 1.00 82.94 748 ALA A O 1
ATOM 5462 N N . ALA A 1 749 ? 20.522 39.812 -7.543 1.00 88.31 749 ALA A N 1
ATOM 5463 C CA . ALA A 1 749 ? 19.674 40.928 -7.967 1.00 88.31 749 ALA A CA 1
ATOM 5464 C C . ALA A 1 749 ? 18.229 40.454 -8.191 1.00 88.31 749 ALA A C 1
ATOM 5466 O O . ALA A 1 749 ? 17.970 39.247 -8.226 1.00 88.31 749 ALA A O 1
ATOM 5467 N N . SER A 1 750 ? 17.287 41.392 -8.350 1.00 91.38 750 SER A N 1
ATOM 5468 C CA . SER A 1 750 ? 15.952 41.056 -8.863 1.00 91.38 750 SER A CA 1
ATOM 5469 C C . SER A 1 750 ? 16.073 40.570 -10.307 1.00 91.38 750 SER A C 1
ATOM 5471 O O . SER A 1 750 ? 16.829 41.161 -11.080 1.00 91.38 750 SER A O 1
ATOM 5473 N N . ILE A 1 751 ? 15.328 39.527 -10.680 1.00 92.69 751 ILE A N 1
ATOM 5474 C CA . ILE A 1 751 ? 15.375 38.957 -12.037 1.00 92.69 751 ILE A CA 1
ATOM 5475 C C . ILE A 1 751 ? 13.981 38.899 -12.659 1.00 92.69 751 ILE A C 1
ATOM 5477 O O . ILE A 1 751 ? 12.977 38.821 -11.950 1.00 92.69 751 ILE A O 1
ATOM 5481 N N . ILE A 1 752 ? 13.930 38.931 -13.988 1.00 96.38 752 ILE A N 1
ATOM 5482 C CA . ILE A 1 752 ? 12.706 38.792 -14.776 1.00 96.38 752 ILE A CA 1
ATOM 5483 C C . ILE A 1 752 ? 12.769 37.471 -15.543 1.00 96.38 752 ILE A C 1
ATOM 5485 O O . ILE A 1 752 ? 13.663 37.292 -16.366 1.00 96.38 752 ILE A O 1
ATOM 5489 N N . ALA A 1 753 ? 11.829 36.568 -15.286 1.00 96.06 753 ALA A N 1
ATOM 5490 C CA . ALA A 1 753 ? 11.613 35.372 -16.090 1.00 96.06 753 ALA A CA 1
ATOM 5491 C C . ALA A 1 753 ? 10.459 35.639 -17.063 1.00 96.06 753 ALA A C 1
ATOM 5493 O O . ALA A 1 753 ? 9.302 35.723 -16.651 1.00 96.06 753 ALA A O 1
ATOM 5494 N N . THR A 1 754 ? 10.764 35.814 -18.344 1.00 97.00 754 THR A N 1
ATOM 5495 C CA . THR A 1 754 ? 9.744 36.051 -19.373 1.00 97.00 754 THR A CA 1
ATOM 5496 C C . THR A 1 754 ? 9.253 34.715 -19.919 1.00 97.00 754 THR A C 1
ATOM 5498 O O . THR A 1 754 ? 10.051 33.929 -20.419 1.00 97.00 754 THR A O 1
ATOM 5501 N N . LEU A 1 755 ? 7.953 34.443 -19.829 1.00 95.12 755 LEU A N 1
ATOM 5502 C CA . LEU A 1 755 ? 7.335 33.255 -20.419 1.00 95.12 755 LEU A CA 1
ATOM 5503 C C . LEU A 1 755 ? 7.402 33.314 -21.958 1.00 95.12 755 LEU A C 1
ATOM 5505 O O . LEU A 1 755 ? 7.314 34.413 -22.530 1.00 95.12 755 LEU A O 1
ATOM 5509 N N . PRO A 1 756 ? 7.506 32.159 -22.644 1.00 92.81 756 PRO A N 1
ATOM 5510 C CA . PRO A 1 756 ? 7.382 32.115 -24.095 1.00 92.81 756 PRO A CA 1
ATOM 5511 C C . PRO A 1 756 ? 5.966 32.525 -24.537 1.00 92.81 756 PRO A C 1
ATOM 5513 O O . PRO A 1 756 ? 5.075 32.773 -23.719 1.00 92.81 756 PRO A O 1
ATOM 5516 N N . SER A 1 757 ? 5.749 32.631 -25.850 1.00 92.12 757 SER A N 1
ATOM 5517 C CA . SER A 1 757 ? 4.416 32.931 -26.380 1.00 92.12 757 SER A CA 1
ATOM 5518 C C . SER A 1 757 ? 3.407 31.869 -25.930 1.00 92.12 757 SER A C 1
ATOM 5520 O O . SER A 1 757 ? 3.643 30.689 -26.157 1.00 92.12 757 SER A O 1
ATOM 5522 N N . ALA A 1 758 ? 2.280 32.287 -25.347 1.00 88.75 758 ALA A N 1
ATOM 5523 C CA . ALA A 1 758 ? 1.154 31.396 -25.037 1.00 88.75 758 ALA A CA 1
ATOM 5524 C C . ALA A 1 758 ? 0.381 30.941 -26.288 1.00 88.75 758 ALA A C 1
ATOM 5526 O O . ALA A 1 758 ? -0.317 29.928 -26.253 1.00 88.75 758 ALA A O 1
ATOM 5527 N N . VAL A 1 759 ? 0.485 31.702 -27.382 1.00 88.19 759 VAL A N 1
ATOM 5528 C CA . VAL A 1 759 ? -0.243 31.433 -28.627 1.00 88.19 759 VAL A CA 1
ATOM 5529 C C . VAL A 1 759 ? 0.177 30.083 -29.210 1.00 88.19 759 VAL A C 1
ATOM 5531 O O . VAL A 1 759 ? 1.370 29.819 -29.346 1.00 88.19 759 VAL A O 1
ATOM 5534 N N . ASP A 1 760 ? -0.821 29.262 -29.543 1.00 81.00 760 ASP A N 1
ATOM 5535 C CA . ASP A 1 760 ? -0.706 27.943 -30.186 1.00 81.00 760 ASP A CA 1
ATOM 5536 C C . ASP A 1 760 ? 0.002 26.842 -29.368 1.00 81.00 760 ASP A C 1
ATOM 5538 O O . ASP A 1 760 ? 0.312 25.777 -29.898 1.00 81.00 760 ASP A O 1
ATOM 5542 N N . VAL A 1 761 ? 0.205 27.050 -28.061 1.00 74.06 761 VAL A N 1
ATOM 5543 C CA . VAL A 1 761 ? 0.825 26.066 -27.146 1.00 74.06 761 VAL A CA 1
ATOM 5544 C C . VAL A 1 761 ? -0.084 25.703 -25.964 1.00 74.06 761 VAL A C 1
ATOM 5546 O O . VAL A 1 761 ? 0.366 25.582 -24.826 1.00 74.06 761 VAL A O 1
ATOM 5549 N N . ALA A 1 762 ? -1.392 25.564 -26.211 1.00 72.69 762 ALA A N 1
ATOM 5550 C CA . ALA A 1 762 ? -2.375 25.241 -25.173 1.00 72.69 762 ALA A CA 1
ATOM 5551 C C . ALA A 1 762 ? -1.979 23.979 -24.382 1.00 72.69 762 ALA A C 1
ATOM 5553 O O . ALA A 1 762 ? -1.700 22.931 -24.963 1.00 72.69 762 ALA A O 1
ATOM 5554 N N . GLY A 1 763 ? -1.980 24.083 -23.052 1.00 63.97 763 GLY A N 1
ATOM 5555 C CA . GLY A 1 763 ? -1.572 23.012 -22.141 1.00 63.97 763 GLY A CA 1
ATOM 5556 C C . GLY A 1 763 ? -0.095 23.025 -21.731 1.00 63.97 763 GLY A C 1
ATOM 5557 O O . GLY A 1 763 ? 0.240 22.351 -20.757 1.00 63.97 763 GLY A O 1
ATOM 5558 N N . GLU A 1 764 ? 0.769 23.810 -22.388 1.00 77.62 764 GLU A N 1
ATOM 5559 C CA . GLU A 1 764 ? 2.157 24.012 -21.942 1.00 77.62 764 GLU A CA 1
ATOM 5560 C C . GLU A 1 764 ? 2.164 24.654 -20.547 1.00 77.62 764 GLU A C 1
ATOM 5562 O O . GLU A 1 764 ? 1.365 25.558 -20.277 1.00 77.62 764 GLU A O 1
ATOM 5567 N N . ALA A 1 765 ? 3.038 24.192 -19.649 1.00 81.50 765 ALA A N 1
ATOM 5568 C CA . ALA A 1 765 ? 2.993 24.546 -18.234 1.00 81.50 765 ALA A CA 1
ATOM 5569 C C . ALA A 1 765 ? 4.373 24.891 -17.665 1.00 81.50 765 ALA A C 1
ATOM 5571 O O . ALA A 1 765 ? 5.338 24.177 -17.893 1.00 81.50 765 ALA A O 1
ATOM 5572 N N . PHE A 1 766 ? 4.438 25.924 -16.824 1.00 87.44 766 PHE A N 1
ATOM 5573 C CA . PHE A 1 766 ? 5.656 26.317 -16.111 1.00 87.44 766 PHE A CA 1
ATOM 5574 C C . PHE A 1 766 ? 5.382 26.428 -14.617 1.00 87.44 766 PHE A C 1
ATOM 5576 O O . PHE A 1 766 ? 4.337 26.928 -14.206 1.00 87.44 766 PHE A O 1
ATOM 5583 N N . THR A 1 767 ? 6.335 26.020 -13.781 1.00 92.44 767 THR A N 1
ATOM 5584 C CA . THR A 1 767 ? 6.344 26.298 -12.340 1.00 92.44 767 THR A CA 1
ATOM 5585 C C . THR A 1 767 ? 7.597 27.070 -11.959 1.00 92.44 767 THR A C 1
ATOM 5587 O O . THR A 1 767 ? 8.689 26.520 -11.938 1.00 92.44 767 THR A O 1
ATOM 5590 N N . LEU A 1 768 ? 7.455 28.348 -11.624 1.00 93.00 768 LEU A N 1
ATOM 5591 C CA . LEU A 1 768 ? 8.567 29.216 -11.253 1.00 93.00 768 LEU A CA 1
ATOM 5592 C C . LEU A 1 768 ? 8.628 29.367 -9.734 1.00 93.00 768 LEU A C 1
ATOM 5594 O O . LEU A 1 768 ? 7.648 29.781 -9.119 1.00 93.00 768 LEU A O 1
ATOM 5598 N N . VAL A 1 769 ? 9.780 29.064 -9.137 1.00 88.19 769 VAL A N 1
ATOM 5599 C CA . VAL A 1 769 ? 10.055 29.122 -7.696 1.00 88.19 769 VAL A CA 1
ATOM 5600 C C . VAL A 1 769 ? 11.160 30.140 -7.435 1.00 88.19 769 VAL A C 1
ATOM 5602 O O . VAL A 1 769 ? 12.253 30.029 -7.978 1.00 88.19 769 VAL A O 1
ATOM 5605 N N . LYS A 1 770 ? 10.924 31.117 -6.563 1.00 90.50 770 LYS A N 1
ATOM 5606 C CA . LYS A 1 770 ? 11.934 32.102 -6.154 1.00 90.50 770 LYS A CA 1
ATOM 5607 C C . LYS A 1 770 ? 12.866 31.526 -5.089 1.00 90.50 770 LYS A C 1
ATOM 5609 O O . LYS A 1 770 ? 12.395 31.091 -4.043 1.00 90.50 770 LYS A O 1
ATOM 5614 N N . THR A 1 771 ? 14.181 31.611 -5.278 1.00 84.75 771 THR A N 1
ATOM 5615 C CA . THR A 1 771 ? 15.182 31.033 -4.357 1.00 84.75 771 THR A CA 1
ATOM 5616 C C . THR A 1 771 ? 16.234 32.021 -3.829 1.00 84.75 771 THR A C 1
ATOM 5618 O O . THR A 1 771 ? 17.228 31.599 -3.252 1.00 84.75 771 THR A O 1
ATOM 5621 N N . GLY A 1 772 ? 16.007 33.337 -3.919 1.00 79.38 772 GLY A N 1
ATOM 5622 C CA . GLY A 1 772 ? 16.912 34.357 -3.362 1.00 79.38 772 GLY A CA 1
ATOM 5623 C C . GLY A 1 772 ? 16.194 35.547 -2.721 1.00 79.38 772 GLY A C 1
ATOM 5624 O O . GLY A 1 772 ? 14.967 35.576 -2.660 1.00 79.38 772 GLY A O 1
ATOM 5625 N N . ALA A 1 773 ? 16.949 36.529 -2.216 1.00 72.88 773 ALA A N 1
ATOM 5626 C CA . ALA A 1 773 ? 16.404 37.651 -1.442 1.00 72.88 773 ALA A CA 1
ATOM 5627 C C . ALA A 1 773 ? 15.593 38.658 -2.286 1.00 72.88 773 ALA A C 1
ATOM 5629 O O . ALA A 1 773 ? 14.509 39.063 -1.869 1.00 72.88 773 ALA A O 1
ATOM 5630 N N . ASN A 1 774 ? 16.064 39.021 -3.482 1.00 83.19 774 ASN A N 1
ATOM 5631 C CA . ASN A 1 774 ? 15.468 40.079 -4.316 1.00 83.19 774 ASN A CA 1
ATOM 5632 C C . ASN A 1 774 ? 14.251 39.584 -5.113 1.00 83.19 774 ASN A C 1
ATOM 5634 O O . ASN A 1 774 ? 14.083 38.384 -5.246 1.00 83.19 774 ASN A O 1
ATOM 5638 N N . ALA A 1 775 ? 13.390 40.447 -5.655 1.00 84.12 775 ALA A N 1
ATOM 5639 C CA . ALA A 1 775 ? 12.141 40.015 -6.303 1.00 84.12 775 ALA A CA 1
ATOM 5640 C C . ALA A 1 775 ? 12.355 39.199 -7.601 1.00 84.12 775 ALA A C 1
ATOM 5642 O O . ALA A 1 775 ? 13.298 39.450 -8.350 1.00 84.12 775 ALA A O 1
ATOM 5643 N N . LEU A 1 776 ? 11.456 38.248 -7.880 1.00 92.62 776 LEU A N 1
ATOM 5644 C CA . LEU A 1 776 ? 11.304 37.617 -9.196 1.00 92.62 776 LEU A CA 1
ATOM 5645 C C . LEU A 1 776 ? 10.059 38.194 -9.871 1.00 92.62 776 LEU A C 1
ATOM 5647 O O . LEU A 1 776 ? 8.963 38.047 -9.337 1.00 92.62 776 LEU A O 1
ATOM 5651 N N . THR A 1 777 ? 10.212 38.775 -11.055 1.00 94.38 777 THR A N 1
ATOM 5652 C CA . THR A 1 777 ? 9.083 39.156 -11.913 1.00 94.38 777 THR A CA 1
ATOM 5653 C C . THR A 1 777 ? 8.889 38.096 -12.991 1.00 94.38 777 THR A C 1
ATOM 5655 O O . THR A 1 777 ? 9.830 37.751 -13.695 1.00 94.38 777 THR A O 1
ATOM 5658 N N . ILE A 1 778 ? 7.674 37.588 -13.146 1.00 95.00 778 ILE A N 1
ATOM 5659 C CA . ILE A 1 778 ? 7.269 36.685 -14.221 1.00 95.00 778 ILE A CA 1
ATOM 5660 C C . ILE A 1 778 ? 6.564 37.538 -15.273 1.00 95.00 778 ILE A C 1
ATOM 5662 O O . ILE A 1 778 ? 5.513 38.112 -14.992 1.00 95.00 778 ILE A O 1
ATOM 5666 N N . ALA A 1 779 ? 7.156 37.674 -16.453 1.00 94.12 779 ALA A N 1
ATOM 5667 C CA . ALA A 1 779 ? 6.650 38.525 -17.528 1.00 94.12 779 ALA A CA 1
ATOM 5668 C C . ALA A 1 779 ? 6.096 37.694 -18.694 1.00 94.12 779 ALA A C 1
ATOM 5670 O O . ALA A 1 779 ? 6.318 36.488 -18.775 1.00 94.12 779 ALA A O 1
ATOM 5671 N N . THR A 1 780 ? 5.386 38.349 -19.609 1.00 93.81 780 THR A N 1
ATOM 5672 C CA . THR A 1 780 ? 4.802 37.740 -20.815 1.00 93.81 780 THR A CA 1
ATOM 5673 C C . THR A 1 780 ? 5.420 38.303 -22.091 1.00 93.81 780 THR A C 1
ATOM 5675 O O . THR A 1 780 ? 6.065 39.354 -22.081 1.00 93.81 780 THR A O 1
ATOM 5678 N N . THR A 1 781 ? 5.200 37.607 -23.206 1.00 90.31 781 THR A N 1
ATOM 5679 C CA . THR A 1 781 ? 5.622 38.037 -24.543 1.00 90.31 781 THR A CA 1
ATOM 5680 C C . THR A 1 781 ? 4.415 38.550 -25.345 1.00 90.31 781 THR A C 1
ATOM 5682 O O . THR A 1 781 ? 3.284 38.132 -25.123 1.00 90.31 781 THR A O 1
ATOM 5685 N N . GLY A 1 782 ? 4.617 39.481 -26.284 1.00 83.25 782 GLY A N 1
ATOM 5686 C CA . GLY A 1 782 ? 3.605 39.807 -27.306 1.00 83.25 782 GLY A CA 1
ATOM 5687 C C . GLY A 1 782 ? 2.299 40.453 -26.815 1.00 83.25 782 GLY A C 1
ATOM 5688 O O . GLY A 1 782 ? 1.299 40.373 -27.520 1.00 83.25 782 GLY A O 1
ATOM 5689 N N . GLY A 1 783 ? 2.282 41.081 -25.633 1.00 78.56 783 GLY A N 1
ATOM 5690 C CA . GLY A 1 783 ? 1.075 41.707 -25.063 1.00 78.56 783 GLY A CA 1
ATOM 5691 C C . GLY A 1 783 ? 0.072 40.719 -24.455 1.00 78.56 783 GLY A C 1
ATOM 5692 O O . GLY A 1 783 ? -1.051 41.110 -24.144 1.00 78.56 783 GLY A O 1
ATOM 5693 N N . GLN A 1 784 ? 0.477 39.457 -24.292 1.00 93.25 784 GLN A N 1
ATOM 5694 C CA . GLN A 1 784 ? -0.289 38.415 -23.608 1.00 93.25 784 GLN A CA 1
ATOM 5695 C C . GLN A 1 784 ? -0.429 38.733 -22.114 1.00 93.25 784 GLN A C 1
ATOM 5697 O O . GLN A 1 784 ? 0.263 39.591 -21.565 1.00 93.25 784 GLN A O 1
ATOM 5702 N N . THR A 1 785 ? -1.323 38.023 -21.436 1.00 90.31 785 THR A N 1
ATOM 5703 C CA . THR A 1 785 ? -1.548 38.189 -19.996 1.00 90.31 785 THR A CA 1
ATOM 5704 C C . THR A 1 785 ? -1.341 36.886 -19.230 1.00 90.31 785 THR A C 1
ATOM 5706 O O . THR A 1 785 ? -1.405 35.799 -19.797 1.00 90.31 785 THR A O 1
ATOM 5709 N N . ILE A 1 786 ? -1.086 37.009 -17.929 1.00 85.62 786 ILE A N 1
ATOM 5710 C CA . ILE A 1 786 ? -1.142 35.961 -16.915 1.00 85.62 786 ILE A CA 1
ATOM 5711 C C . ILE A 1 786 ? -2.405 36.235 -16.100 1.00 85.62 786 ILE A C 1
ATOM 5713 O O . ILE A 1 786 ? -2.422 37.142 -15.272 1.00 85.62 786 ILE A O 1
ATOM 5717 N N . SER A 1 787 ? -3.486 35.501 -16.370 1.00 78.69 787 SER A N 1
ATOM 5718 C CA . SER A 1 787 ? -4.792 35.666 -15.703 1.00 78.69 787 SER A CA 1
ATOM 5719 C C . SER A 1 787 ? -5.285 37.124 -15.661 1.00 78.69 787 SER A C 1
ATOM 5721 O O . SER A 1 787 ? -5.802 37.583 -14.647 1.00 78.69 787 SER A O 1
ATOM 5723 N N . GLY A 1 788 ? -5.104 37.863 -16.762 1.00 72.56 788 GLY A N 1
ATOM 5724 C CA . GLY A 1 788 ? -5.521 39.265 -16.900 1.00 72.56 788 GLY A CA 1
ATOM 5725 C C . GLY A 1 788 ? -4.449 40.319 -16.582 1.00 72.56 788 GLY A C 1
ATOM 5726 O O . GLY A 1 788 ? -4.645 41.482 -16.929 1.00 72.56 788 GLY A O 1
ATOM 5727 N N . SER A 1 789 ? -3.303 39.938 -16.007 1.00 73.81 789 SER A N 1
ATOM 5728 C CA . SER A 1 789 ? -2.177 40.840 -15.699 1.00 73.81 789 SER A CA 1
ATOM 5729 C C . SER A 1 789 ? -1.028 40.694 -16.699 1.00 73.81 789 SER A C 1
ATOM 5731 O O . SER A 1 789 ? -0.789 39.612 -17.216 1.00 73.81 789 SER A O 1
ATOM 5733 N N . THR A 1 790 ? -0.247 41.742 -16.967 1.00 78.12 790 THR A N 1
ATOM 5734 C CA . THR A 1 790 ? 0.904 41.645 -17.897 1.00 78.12 790 THR A CA 1
ATOM 5735 C C . THR A 1 790 ? 2.140 40.987 -17.275 1.00 78.12 790 THR A C 1
ATOM 5737 O O . THR A 1 790 ? 3.025 40.523 -17.997 1.00 78.12 790 THR A O 1
ATOM 5740 N N . SER A 1 791 ? 2.214 40.947 -15.941 1.00 82.88 791 SER A N 1
ATOM 5741 C CA . SER A 1 791 ? 3.275 40.282 -15.183 1.00 82.88 791 SER A CA 1
ATOM 5742 C C . SER A 1 791 ? 2.823 39.911 -13.770 1.00 82.88 791 SER A C 1
ATOM 5744 O O . SER A 1 791 ? 1.961 40.580 -13.207 1.00 82.88 791 SER A O 1
ATOM 5746 N N . GLU A 1 792 ? 3.489 38.929 -13.169 1.00 85.69 792 GLU A N 1
ATOM 5747 C CA . GLU A 1 792 ? 3.344 38.509 -11.769 1.00 85.69 792 GLU A CA 1
ATOM 5748 C C . GLU A 1 792 ? 4.649 38.764 -11.001 1.00 85.69 792 GLU A C 1
ATOM 5750 O O . GLU A 1 792 ? 5.728 38.684 -11.581 1.00 85.69 792 GLU A O 1
ATOM 5755 N N . ILE A 1 793 ? 4.593 39.044 -9.695 1.00 81.12 793 ILE A N 1
ATOM 5756 C CA . ILE A 1 793 ? 5.800 39.265 -8.878 1.00 81.12 793 ILE A CA 1
ATOM 5757 C C . ILE A 1 793 ? 5.810 38.322 -7.674 1.00 81.12 793 ILE A C 1
ATOM 5759 O O . ILE A 1 793 ? 4.870 38.281 -6.881 1.00 81.12 793 ILE A O 1
ATOM 5763 N N . LEU A 1 794 ? 6.918 37.602 -7.499 1.00 76.62 794 LEU A N 1
ATOM 5764 C CA . LEU A 1 794 ? 7.239 36.840 -6.298 1.00 76.62 794 LEU A CA 1
ATOM 5765 C C . LEU A 1 794 ? 8.283 37.596 -5.475 1.00 76.62 794 LEU A C 1
ATOM 5767 O O . LEU A 1 794 ? 9.421 37.782 -5.903 1.00 76.62 794 LEU A O 1
ATOM 5771 N N . SER A 1 795 ? 7.917 37.999 -4.258 1.00 71.12 795 SER A N 1
ATOM 5772 C CA . SER A 1 795 ? 8.816 38.751 -3.363 1.00 71.12 795 SER A CA 1
ATOM 5773 C C . SER A 1 795 ? 9.410 37.893 -2.243 1.00 71.12 795 SER A C 1
ATOM 5775 O O . SER A 1 795 ? 10.411 38.273 -1.642 1.00 71.12 795 SER A O 1
ATOM 5777 N N . VAL A 1 796 ? 8.871 36.696 -1.986 1.00 59.78 796 VAL A N 1
ATOM 5778 C CA . VAL A 1 796 ? 9.263 35.838 -0.851 1.00 59.78 796 VAL A CA 1
ATOM 5779 C C . VAL A 1 796 ? 10.066 34.625 -1.317 1.00 59.78 796 VAL A C 1
ATOM 5781 O O . VAL A 1 796 ? 9.691 33.944 -2.269 1.00 59.78 796 VAL A O 1
ATOM 5784 N N . THR A 1 797 ? 11.195 34.366 -0.659 1.00 69.62 797 THR A N 1
ATOM 5785 C CA . THR A 1 797 ? 12.040 33.189 -0.914 1.00 69.62 797 THR A CA 1
ATOM 5786 C C . THR A 1 797 ? 11.271 31.906 -0.599 1.00 69.62 797 THR A C 1
ATOM 5788 O O . THR A 1 797 ? 10.677 31.791 0.467 1.00 69.62 797 THR A O 1
ATOM 5791 N N . GLY A 1 798 ? 11.270 30.946 -1.522 1.00 55.75 798 GLY A N 1
ATOM 5792 C CA . GLY A 1 798 ? 10.453 29.731 -1.462 1.00 55.75 798 GLY A CA 1
ATOM 5793 C C . GLY A 1 798 ? 9.026 29.903 -1.998 1.00 55.75 798 GLY A C 1
ATOM 5794 O O . GLY A 1 798 ? 8.283 28.925 -2.051 1.00 55.75 798 GLY A O 1
ATOM 5795 N N . GLY A 1 799 ? 8.633 31.116 -2.409 1.00 67.06 799 GLY A N 1
ATOM 5796 C CA . GLY A 1 799 ? 7.367 31.348 -3.100 1.00 67.06 799 GLY A CA 1
ATOM 5797 C C . GLY A 1 799 ? 7.399 30.833 -4.541 1.00 67.06 799 GLY A C 1
ATOM 5798 O O . GLY A 1 799 ? 8.454 30.852 -5.178 1.00 67.06 799 GLY A O 1
ATOM 5799 N N . PHE A 1 800 ? 6.254 30.391 -5.066 1.00 83.12 800 PHE A N 1
ATOM 5800 C CA . PHE A 1 800 ? 6.145 29.870 -6.429 1.00 83.12 800 PHE A CA 1
ATOM 5801 C C . PHE A 1 800 ? 4.816 30.178 -7.132 1.00 83.12 800 PHE A C 1
ATOM 5803 O O . PHE A 1 800 ? 3.791 30.463 -6.498 1.00 83.12 800 PHE A O 1
ATOM 5810 N N . ARG A 1 801 ? 4.841 30.081 -8.464 1.00 84.94 801 ARG A N 1
ATOM 5811 C CA . ARG A 1 801 ? 3.686 30.162 -9.370 1.00 84.94 801 ARG A CA 1
ATOM 5812 C C . ARG A 1 801 ? 3.739 29.049 -10.394 1.00 84.94 801 ARG A C 1
ATOM 5814 O O . ARG A 1 801 ? 4.776 28.856 -11.015 1.00 84.94 801 ARG A O 1
ATOM 5821 N N . SER A 1 802 ? 2.609 28.390 -10.594 1.00 84.88 802 SER A N 1
ATOM 5822 C CA . SER A 1 802 ? 2.370 27.453 -11.681 1.00 84.88 802 SER A CA 1
ATOM 5823 C C . SER A 1 802 ? 1.375 28.071 -12.658 1.00 84.88 802 SER A C 1
ATOM 5825 O O . SER A 1 802 ? 0.271 28.453 -12.260 1.00 84.88 802 SER A O 1
ATOM 5827 N N . VAL A 1 803 ? 1.776 28.180 -13.921 1.00 84.25 803 VAL A N 1
ATOM 5828 C CA . VAL A 1 803 ? 0.979 28.751 -15.013 1.00 84.25 803 VAL A CA 1
ATOM 5829 C C . VAL A 1 803 ? 0.843 27.746 -16.151 1.00 84.25 803 VAL A C 1
ATOM 5831 O O . VAL A 1 803 ? 1.765 26.970 -16.387 1.00 84.25 803 VAL A O 1
ATOM 5834 N N . VAL A 1 804 ? -0.297 27.757 -16.838 1.00 84.56 804 VAL A N 1
ATOM 5835 C CA . VAL A 1 804 ? -0.599 26.903 -17.998 1.00 84.56 804 VAL A CA 1
ATOM 5836 C C . VAL A 1 804 ? -1.137 27.774 -19.128 1.00 84.56 804 VAL A C 1
ATOM 5838 O O . VAL A 1 804 ? -1.941 28.669 -18.870 1.00 84.56 804 VAL A O 1
ATOM 5841 N N . SER A 1 805 ? -0.698 27.543 -20.363 1.00 89.81 805 SER A N 1
ATOM 5842 C CA . SER A 1 805 ? -1.230 28.253 -21.529 1.00 89.81 805 SER A CA 1
ATOM 5843 C C . SER A 1 805 ? -2.639 27.763 -21.874 1.00 89.81 805 SER A C 1
ATOM 5845 O O . SER A 1 805 ? -2.882 26.556 -21.935 1.00 89.81 805 SER A O 1
ATOM 5847 N N . ASP A 1 806 ? -3.558 28.685 -22.161 1.00 77.62 806 ASP A N 1
ATOM 5848 C CA . ASP A 1 806 ? -4.878 28.376 -22.736 1.00 77.62 806 ASP A CA 1
ATOM 5849 C C . ASP A 1 806 ? -4.892 28.416 -24.279 1.00 77.62 806 ASP A C 1
ATOM 5851 O O . ASP A 1 806 ? -5.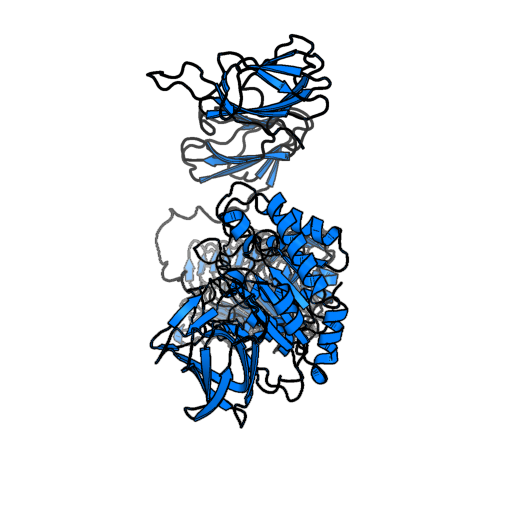938 28.232 -24.900 1.00 77.62 806 ASP A O 1
ATOM 5855 N N . GLY A 1 807 ? -3.728 28.635 -24.902 1.00 81.19 807 GLY A N 1
ATOM 5856 C CA . GLY A 1 807 ? -3.565 28.797 -26.347 1.00 81.19 807 GLY A CA 1
ATOM 5857 C C . GLY A 1 807 ? -3.601 30.249 -26.833 1.00 81.19 807 GLY A C 1
ATOM 5858 O O . GLY A 1 807 ? -3.388 30.478 -28.022 1.00 81.19 807 GLY A O 1
ATOM 5859 N N . ALA A 1 808 ? -3.834 31.229 -25.951 1.00 83.12 808 ALA A N 1
ATOM 5860 C CA . ALA A 1 808 ? -3.760 32.662 -26.257 1.00 83.12 808 ALA A CA 1
ATOM 5861 C C . ALA A 1 808 ? -3.089 33.490 -25.142 1.00 83.12 808 ALA A C 1
ATOM 5863 O O . ALA A 1 808 ? -2.360 34.440 -25.430 1.00 83.12 808 ALA A O 1
ATOM 5864 N N . ASN A 1 809 ? -3.311 33.128 -23.879 1.00 90.56 809 ASN A N 1
ATOM 5865 C CA . ASN A 1 809 ? -2.768 33.734 -22.666 1.00 90.56 809 ASN A CA 1
ATOM 5866 C C . ASN A 1 809 ? -2.285 32.648 -21.685 1.00 90.56 809 ASN A C 1
ATOM 5868 O O . ASN A 1 809 ? -2.488 31.452 -21.881 1.00 90.56 809 ASN A O 1
ATOM 5872 N N . TRP A 1 810 ? -1.646 33.076 -20.597 1.00 90.19 810 TRP A N 1
ATOM 5873 C CA . TRP A 1 810 ? -1.240 32.211 -19.493 1.00 90.19 810 TRP A CA 1
ATOM 5874 C C . TRP A 1 810 ? -2.269 32.275 -18.355 1.00 90.19 810 TRP A C 1
ATOM 5876 O O . TRP A 1 810 ? -2.730 33.351 -17.975 1.00 90.19 810 TRP A O 1
ATOM 5886 N N . VAL A 1 811 ? -2.609 31.137 -17.758 1.00 80.69 811 VAL A N 1
ATOM 5887 C CA . VAL A 1 811 ? -3.565 31.021 -16.644 1.00 80.69 811 VAL A CA 1
ATOM 5888 C C . VAL A 1 811 ? -2.848 30.481 -15.409 1.00 80.69 811 VAL A C 1
ATOM 5890 O O . VAL A 1 811 ? -2.096 29.516 -15.504 1.00 80.69 811 VAL A O 1
ATOM 5893 N N . ILE A 1 812 ? -3.058 31.088 -14.238 1.00 80.62 812 ILE A N 1
ATOM 5894 C CA . ILE A 1 812 ? -2.483 30.609 -12.974 1.00 80.62 812 ILE A CA 1
ATOM 5895 C C . ILE A 1 812 ? -3.302 29.413 -12.491 1.00 80.62 812 ILE A C 1
ATOM 5897 O O . ILE A 1 812 ? -4.504 29.527 -12.265 1.00 80.62 812 ILE A O 1
ATOM 5901 N N . VAL A 1 813 ? -2.637 28.277 -12.289 1.00 64.25 813 VAL A N 1
ATOM 5902 C CA . VAL A 1 813 ? -3.269 27.013 -11.864 1.00 64.25 813 VAL A CA 1
ATOM 5903 C C . VAL A 1 813 ? -2.768 26.518 -10.506 1.00 64.25 813 VAL A C 1
ATOM 5905 O O . VAL A 1 813 ? -3.299 25.558 -9.956 1.00 64.25 813 VAL A O 1
ATOM 5908 N N . GLY A 1 814 ? -1.743 27.165 -9.949 1.00 53.12 814 GLY A N 1
ATOM 5909 C CA . GLY A 1 814 ? -1.191 26.826 -8.642 1.00 53.12 814 GLY A CA 1
ATOM 5910 C C . GLY A 1 814 ? -0.141 27.830 -8.177 1.00 53.12 814 GLY A C 1
ATOM 5911 O O . GLY A 1 814 ? 0.392 28.614 -8.962 1.00 53.12 814 GLY A O 1
ATOM 5912 N N . GLY A 1 815 ? 0.167 27.835 -6.884 1.00 63.00 815 GLY A N 1
ATOM 5913 C CA . GLY A 1 815 ? 1.207 28.703 -6.343 1.00 63.00 815 GLY A CA 1
ATOM 5914 C C . GLY A 1 815 ? 1.133 28.881 -4.834 1.00 63.00 815 GLY A C 1
ATOM 5915 O O . GLY A 1 815 ? 0.051 29.015 -4.271 1.00 63.00 815 GLY A O 1
ATOM 5916 N N . LYS A 1 816 ? 2.298 28.967 -4.191 1.00 46.00 816 LYS A N 1
ATOM 5917 C CA . LYS A 1 816 ? 2.457 29.580 -2.870 1.00 46.00 816 LYS A CA 1
ATOM 5918 C C . LYS A 1 816 ? 3.063 30.960 -3.082 1.00 46.00 816 LYS A C 1
ATOM 5920 O O . LYS A 1 816 ? 4.274 31.091 -3.211 1.00 46.00 816 LYS A O 1
ATOM 5925 N N . VAL A 1 817 ? 2.242 32.002 -3.130 1.00 52.88 817 VAL A N 1
ATOM 5926 C CA . VAL A 1 817 ? 2.729 33.296 -2.637 1.00 52.88 817 VAL A CA 1
ATOM 5927 C C . VAL A 1 817 ? 2.459 33.287 -1.151 1.00 52.88 817 VAL A C 1
ATOM 5929 O O . VAL A 1 817 ? 1.301 33.182 -0.759 1.00 52.88 817 VAL A O 1
ATOM 5932 N N . ASP A 1 818 ? 3.490 33.442 -0.326 1.00 45.62 818 ASP A N 1
ATOM 5933 C CA . ASP A 1 818 ? 3.189 34.137 0.915 1.00 45.62 818 ASP A CA 1
ATOM 5934 C C . ASP A 1 818 ? 2.747 35.543 0.487 1.00 45.62 818 ASP A C 1
ATOM 5936 O O . ASP A 1 818 ? 3.416 36.156 -0.361 1.00 45.62 818 ASP A O 1
ATOM 5940 N N . PRO A 1 819 ? 1.594 36.025 0.971 1.00 52.50 819 PRO A N 1
ATOM 5941 C CA . PRO A 1 819 ? 1.155 37.375 0.675 1.00 52.50 819 PRO A CA 1
ATOM 5942 C C . PRO A 1 819 ? 2.321 38.303 0.996 1.00 52.50 819 PRO A C 1
ATOM 5944 O O . PRO A 1 819 ? 2.896 38.195 2.077 1.00 52.50 819 PRO A O 1
ATOM 5947 N N . VAL A 1 820 ? 2.725 39.164 0.055 1.00 50.72 820 VAL A N 1
ATOM 5948 C CA . VAL A 1 820 ? 3.769 40.157 0.340 1.00 50.72 820 VAL A CA 1
ATOM 5949 C C . VAL A 1 820 ? 3.345 40.853 1.633 1.00 50.72 820 VAL A C 1
ATOM 5951 O O . VAL A 1 820 ? 2.224 41.349 1.707 1.00 50.72 820 VAL A O 1
ATOM 5954 N N . ILE A 1 821 ? 4.170 40.762 2.679 1.00 55.44 821 ILE A N 1
ATOM 5955 C CA . ILE A 1 821 ? 3.832 41.294 3.999 1.00 55.44 821 ILE A CA 1
ATOM 5956 C C . ILE A 1 821 ? 4.349 42.721 4.040 1.00 55.44 821 ILE A C 1
ATOM 5958 O O . ILE A 1 821 ? 5.526 42.963 4.311 1.00 55.44 821 ILE A O 1
ATOM 5962 N N . ALA A 1 822 ? 3.477 43.679 3.750 1.00 66.69 822 ALA A N 1
ATOM 5963 C CA . ALA A 1 822 ? 3.817 45.080 3.921 1.00 66.69 822 ALA A CA 1
ATOM 5964 C C . ALA A 1 822 ? 3.740 45.417 5.413 1.00 66.69 822 ALA A C 1
ATOM 5966 O O . ALA A 1 822 ? 2.660 45.476 6.005 1.00 66.69 822 ALA A O 1
ATOM 5967 N N . THR A 1 823 ? 4.903 45.615 6.035 1.00 70.25 823 THR A N 1
ATOM 5968 C CA . THR A 1 823 ? 4.958 46.138 7.403 1.00 70.25 823 THR A CA 1
ATOM 5969 C C . THR A 1 823 ? 4.764 47.647 7.337 1.00 70.25 823 THR A C 1
ATOM 5971 O O . THR A 1 823 ? 5.562 48.363 6.734 1.00 70.25 823 THR A O 1
ATOM 5974 N N . LEU A 1 824 ? 3.678 48.120 7.927 1.00 71.94 824 LEU A N 1
ATOM 5975 C CA . LEU A 1 824 ? 3.386 49.526 8.132 1.00 71.94 824 LEU A CA 1
ATOM 5976 C C . LEU A 1 824 ? 4.170 50.016 9.351 1.00 71.94 824 LEU A C 1
ATOM 5978 O O . LEU A 1 824 ? 4.379 49.271 10.311 1.00 71.94 824 LEU A O 1
ATOM 5982 N N . ALA A 1 825 ? 4.612 51.272 9.304 1.00 78.94 825 ALA A N 1
ATOM 5983 C CA . ALA A 1 825 ? 5.266 51.908 10.441 1.00 78.94 825 ALA A CA 1
ATOM 5984 C C . ALA A 1 825 ? 4.347 51.917 11.677 1.00 78.94 825 ALA A C 1
ATOM 5986 O O . ALA A 1 825 ? 3.121 51.883 11.543 1.00 78.94 825 ALA A O 1
ATOM 5987 N N . ASP A 1 826 ? 4.945 51.988 12.869 1.00 86.56 826 ASP A N 1
ATOM 5988 C CA . ASP A 1 826 ? 4.208 52.058 14.132 1.00 86.56 826 ASP A CA 1
ATOM 5989 C C . ASP A 1 826 ? 3.182 53.203 14.101 1.00 86.56 826 ASP A C 1
ATOM 5991 O O . ASP A 1 826 ? 3.509 54.364 13.840 1.00 86.56 826 ASP A O 1
ATOM 5995 N N . VAL A 1 827 ? 1.923 52.869 14.379 1.00 87.56 827 VAL A N 1
ATOM 5996 C CA . VAL A 1 827 ? 0.804 53.811 14.326 1.00 87.56 827 VAL A CA 1
ATOM 5997 C C . VAL A 1 827 ? 0.557 54.355 15.729 1.00 87.56 827 VAL A C 1
ATOM 5999 O O . VAL A 1 827 ? 0.018 53.671 16.604 1.00 87.56 827 VAL A O 1
ATOM 6002 N N . GLY A 1 828 ? 0.987 55.599 15.940 1.00 87.38 828 GLY A N 1
ATOM 6003 C CA . GLY A 1 828 ? 0.750 56.347 17.174 1.00 87.38 828 GLY A CA 1
ATOM 6004 C C . GLY A 1 828 ? -0.706 56.802 17.339 1.00 87.38 828 GLY A C 1
ATOM 6005 O O . GLY A 1 828 ? -1.564 56.536 16.498 1.00 87.38 828 GLY A O 1
ATOM 6006 N N . ALA A 1 829 ? -0.991 57.512 18.434 1.00 89.19 829 ALA A N 1
ATOM 6007 C CA . ALA A 1 829 ? -2.351 57.943 18.773 1.00 89.19 829 ALA A CA 1
ATOM 6008 C C . ALA A 1 829 ? -2.955 58.849 17.685 1.00 89.19 829 ALA A C 1
ATOM 6010 O O . ALA A 1 829 ? -2.346 59.839 17.285 1.00 89.19 829 ALA A O 1
ATOM 6011 N N . GLY A 1 830 ? -4.154 58.502 17.209 1.00 86.88 830 GLY A N 1
ATOM 6012 C CA . GLY A 1 830 ? -4.836 59.191 16.110 1.00 86.88 830 GLY A CA 1
ATOM 6013 C C . GLY A 1 830 ? -4.267 58.893 14.716 1.00 86.88 830 GLY A C 1
ATOM 6014 O O . GLY A 1 830 ? -4.707 59.501 13.741 1.00 86.88 830 GLY A O 1
ATOM 6015 N N . GLY A 1 831 ? -3.303 57.975 14.598 1.00 89.25 831 GLY A N 1
ATOM 6016 C CA . GLY A 1 831 ? -2.668 57.622 13.331 1.00 89.25 831 GLY A CA 1
ATOM 6017 C C . GLY A 1 831 ? -3.593 56.864 12.370 1.00 89.25 831 GLY A C 1
ATOM 6018 O O . GLY A 1 831 ? -4.590 56.259 12.770 1.00 89.25 831 GLY A O 1
ATOM 6019 N N . THR A 1 832 ? -3.256 56.899 11.078 1.00 91.81 832 THR A N 1
ATOM 6020 C CA . THR A 1 832 ? -4.028 56.246 10.008 1.00 91.81 832 THR A CA 1
ATOM 6021 C C . THR A 1 832 ? -3.252 55.082 9.398 1.00 91.81 832 THR A C 1
ATOM 6023 O O . THR A 1 832 ? -2.095 55.233 9.013 1.00 91.81 832 THR A O 1
ATOM 6026 N N . ILE A 1 833 ? -3.915 53.934 9.267 1.00 90.81 833 ILE A N 1
ATOM 6027 C CA . ILE A 1 833 ? -3.425 52.740 8.576 1.00 90.81 833 ILE A CA 1
ATOM 6028 C C . ILE A 1 833 ? -3.760 52.903 7.089 1.00 90.81 833 ILE A C 1
ATOM 6030 O O . ILE A 1 833 ? -4.908 52.715 6.682 1.00 90.81 833 ILE A O 1
ATOM 6034 N N . ALA A 1 834 ? -2.769 53.305 6.290 1.00 86.88 834 ALA A N 1
ATOM 6035 C CA . ALA A 1 834 ? -2.906 53.487 4.846 1.00 86.88 834 ALA A CA 1
ATOM 6036 C C . ALA A 1 834 ? -2.439 52.235 4.090 1.00 86.88 834 ALA A C 1
ATOM 6038 O O . ALA A 1 834 ? -1.321 51.763 4.287 1.00 86.88 834 ALA A O 1
ATOM 6039 N N . ILE A 1 835 ? -3.300 51.709 3.217 1.00 86.25 835 ILE A N 1
ATOM 6040 C CA . ILE A 1 835 ? -3.099 50.436 2.517 1.00 86.25 835 ILE A CA 1
ATOM 6041 C C . ILE A 1 835 ? -3.160 50.678 1.006 1.00 86.25 835 ILE A C 1
ATOM 6043 O O . ILE A 1 835 ? -4.058 51.366 0.511 1.00 86.25 835 ILE A O 1
ATOM 6047 N N . ASN A 1 836 ? -2.219 50.094 0.267 1.00 81.44 836 ASN A N 1
ATOM 6048 C CA . ASN A 1 836 ? -2.218 50.079 -1.194 1.00 81.44 836 ASN A CA 1
ATOM 6049 C C . ASN A 1 836 ? -2.467 48.645 -1.679 1.00 81.44 836 ASN A C 1
ATOM 6051 O O . ASN A 1 836 ? -1.537 47.854 -1.695 1.00 81.44 836 ASN A O 1
ATOM 6055 N N . ALA A 1 837 ? -3.688 48.317 -2.098 1.00 70.12 837 ALA A N 1
ATOM 6056 C CA . ALA A 1 837 ? -4.109 46.957 -2.453 1.00 70.12 837 ALA A CA 1
ATOM 6057 C C . ALA A 1 837 ? -3.180 46.254 -3.465 1.00 70.12 837 ALA A C 1
ATOM 6059 O O . ALA A 1 837 ? -2.997 45.045 -3.389 1.00 70.12 837 ALA A O 1
ATOM 6060 N N . SER A 1 838 ? -2.521 47.017 -4.342 1.00 62.66 838 SER A N 1
ATOM 6061 C CA . SER A 1 838 ? -1.584 46.489 -5.344 1.00 62.66 838 SER A CA 1
ATOM 6062 C C . SER A 1 838 ? -0.212 46.059 -4.799 1.00 62.66 838 SER A C 1
ATOM 6064 O O . SER A 1 838 ? 0.538 45.382 -5.499 1.00 62.66 838 SER A O 1
ATOM 6066 N N . ALA A 1 839 ? 0.157 46.459 -3.576 1.00 54.41 839 ALA A N 1
ATOM 6067 C CA . ALA A 1 839 ? 1.514 46.282 -3.055 1.00 54.41 839 ALA A CA 1
ATOM 6068 C C . ALA A 1 839 ? 1.693 45.028 -2.180 1.00 54.41 839 ALA A C 1
ATOM 6070 O O . ALA A 1 839 ? 2.828 44.569 -2.022 1.00 54.41 839 ALA A O 1
ATOM 6071 N N . ALA A 1 840 ? 0.618 44.489 -1.586 1.00 59.62 840 ALA A N 1
ATOM 6072 C CA . ALA A 1 840 ? 0.704 43.361 -0.657 1.00 59.62 840 ALA A CA 1
ATOM 6073 C C . ALA A 1 840 ? -0.627 42.645 -0.361 1.00 59.62 840 ALA A C 1
ATOM 6075 O O . ALA A 1 840 ? -1.680 43.268 -0.322 1.00 59.62 840 ALA A O 1
ATOM 6076 N N . GLY A 1 841 ? -0.571 41.332 -0.086 1.00 65.50 841 GLY A N 1
ATOM 6077 C CA . GLY A 1 841 ? -1.748 40.517 0.275 1.00 65.50 841 GLY A CA 1
ATOM 6078 C C . GLY A 1 841 ? -2.016 40.414 1.787 1.00 65.50 841 GLY A C 1
ATOM 6079 O O . GLY A 1 841 ? -3.099 39.987 2.194 1.00 65.50 841 GLY A O 1
ATOM 6080 N N . VAL A 1 842 ? -1.037 40.795 2.621 1.00 72.88 842 VAL A N 1
ATOM 6081 C CA . VAL A 1 842 ? -1.122 40.883 4.090 1.00 72.88 842 VAL A CA 1
ATOM 6082 C C . VAL A 1 842 ? -0.426 42.170 4.531 1.00 72.88 842 VAL A C 1
ATOM 6084 O O . VAL A 1 842 ? 0.713 42.435 4.154 1.00 72.88 842 VAL A O 1
ATOM 6087 N N . TYR A 1 843 ? -1.085 42.953 5.377 1.00 81.50 843 TYR A N 1
ATOM 6088 C CA . TYR A 1 843 ? -0.538 44.165 5.981 1.00 81.50 843 TYR A CA 1
ATOM 6089 C C . TYR A 1 843 ? -0.380 43.993 7.484 1.00 81.50 843 TYR A C 1
ATOM 6091 O O . TYR A 1 843 ? -1.328 43.600 8.162 1.00 81.50 843 TYR A O 1
ATOM 6099 N N . ARG A 1 844 ? 0.799 44.340 8.009 1.00 85.62 844 ARG A N 1
ATOM 6100 C CA . ARG A 1 844 ? 1.096 44.306 9.448 1.00 85.62 844 ARG A CA 1
ATOM 6101 C C . ARG A 1 844 ? 1.331 45.697 9.999 1.00 85.62 844 ARG A C 1
ATOM 6103 O O . ARG A 1 844 ? 2.115 46.431 9.417 1.00 85.62 844 ARG A O 1
ATOM 6110 N N . ALA A 1 845 ? 0.743 46.040 11.140 1.00 86.06 845 ALA A N 1
ATOM 6111 C CA . ALA A 1 845 ? 1.076 47.280 11.848 1.00 86.06 845 ALA A CA 1
ATOM 6112 C C . ALA A 1 845 ? 1.133 47.059 13.359 1.00 86.06 845 ALA A C 1
ATOM 6114 O O . ALA A 1 845 ? 0.324 46.315 13.915 1.00 86.06 845 ALA A O 1
ATOM 6115 N N . ARG A 1 846 ? 2.052 47.744 14.044 1.00 90.81 846 ARG A N 1
ATOM 6116 C CA . ARG A 1 846 ? 2.000 47.870 15.506 1.00 90.81 846 ARG A CA 1
ATOM 6117 C C . ARG A 1 846 ? 1.226 49.128 15.870 1.00 90.81 846 ARG A C 1
ATOM 6119 O O . ARG A 1 846 ? 1.488 50.191 15.312 1.00 90.81 846 ARG A O 1
ATOM 6126 N N . LEU A 1 847 ? 0.284 49.013 16.801 1.00 91.75 847 LEU A N 1
ATOM 6127 C CA . LEU A 1 847 ? -0.497 50.152 17.286 1.00 91.75 847 LEU A CA 1
ATOM 6128 C C . LEU A 1 847 ? 0.031 50.552 18.658 1.00 91.75 847 LEU A C 1
ATOM 6130 O O . LEU A 1 847 ? -0.151 49.832 19.639 1.00 91.75 847 LEU A O 1
ATOM 6134 N N . THR A 1 848 ? 0.706 51.693 18.712 1.00 92.69 848 THR A N 1
ATOM 6135 C CA . THR A 1 848 ? 1.344 52.198 19.934 1.00 92.69 848 THR A CA 1
ATOM 6136 C C . THR A 1 848 ? 0.505 53.263 20.635 1.00 92.69 848 THR A C 1
ATOM 6138 O O . THR A 1 848 ? 0.763 53.586 21.793 1.00 92.69 848 THR A O 1
ATOM 6141 N N . GLY A 1 849 ? -0.525 53.790 19.966 1.00 86.88 849 GLY A N 1
ATOM 6142 C CA . GLY A 1 849 ? -1.478 54.748 20.520 1.00 86.88 849 GLY A CA 1
ATOM 6143 C C . GLY A 1 849 ? -2.830 54.147 20.906 1.00 86.88 849 GLY A C 1
ATOM 6144 O O . GLY A 1 849 ? -3.254 53.124 20.376 1.00 86.88 849 GLY A O 1
ATOM 6145 N N . ALA A 1 850 ? -3.551 54.844 21.788 1.00 91.31 850 ALA A N 1
ATOM 6146 C CA . ALA A 1 850 ? -4.871 54.422 22.266 1.00 91.31 850 ALA A CA 1
ATOM 6147 C C . ALA A 1 850 ? -5.993 54.513 21.206 1.00 91.31 850 ALA A C 1
ATOM 6149 O O . ALA A 1 850 ? -7.091 54.002 21.423 1.00 91.31 850 ALA A O 1
ATOM 6150 N N . THR A 1 851 ? -5.743 55.155 20.060 1.00 93.38 851 THR A N 1
ATOM 6151 C CA . THR A 1 851 ? -6.692 55.266 18.941 1.00 93.38 851 THR A CA 1
ATOM 6152 C C . THR A 1 851 ? -5.976 55.174 17.595 1.00 93.38 851 THR A C 1
ATOM 6154 O O . THR A 1 851 ? -4.876 55.710 17.447 1.00 93.38 851 THR A O 1
ATOM 6157 N N . ALA A 1 852 ? -6.616 54.541 16.608 1.00 93.12 852 ALA A N 1
ATOM 6158 C CA . ALA A 1 852 ? -6.143 54.463 15.223 1.00 93.12 852 ALA A CA 1
ATOM 6159 C C . ALA A 1 852 ? -7.323 54.441 14.233 1.00 93.12 852 ALA A C 1
ATOM 6161 O O . ALA A 1 852 ? -8.441 54.079 14.600 1.00 93.12 852 ALA A O 1
ATOM 6162 N N . THR A 1 853 ? -7.083 54.808 12.972 1.00 93.88 853 THR A N 1
ATOM 6163 C CA . THR A 1 853 ? -8.092 54.751 11.896 1.00 93.88 853 THR A CA 1
ATOM 6164 C C . THR A 1 853 ? -7.653 53.813 10.775 1.00 93.88 853 THR A C 1
ATOM 6166 O O . THR A 1 853 ? -6.557 53.966 10.239 1.00 93.88 853 THR A O 1
ATOM 6169 N N . LEU A 1 854 ? -8.517 52.877 10.375 1.00 91.81 854 LEU A N 1
ATOM 6170 C CA . LEU A 1 854 ? -8.343 52.058 9.175 1.00 91.81 854 LEU A CA 1
ATOM 6171 C C . LEU A 1 854 ? -8.927 52.790 7.962 1.00 91.81 854 LEU A C 1
ATOM 6173 O O . LEU A 1 854 ? -10.150 52.900 7.830 1.00 91.81 854 LEU A O 1
ATOM 6177 N N . ALA A 1 855 ? -8.058 53.296 7.084 1.00 90.50 855 ALA A N 1
ATOM 6178 C CA . ALA A 1 855 ? -8.481 53.929 5.840 1.00 90.50 855 ALA A CA 1
ATOM 6179 C C . ALA A 1 855 ? -8.889 52.882 4.793 1.00 90.50 855 ALA A C 1
ATOM 6181 O O . ALA A 1 855 ? -8.412 51.747 4.806 1.00 90.50 855 ALA A O 1
ATOM 6182 N N . ALA A 1 856 ? -9.755 53.280 3.857 1.00 86.00 856 ALA A N 1
ATOM 6183 C CA . ALA A 1 856 ? -10.077 52.447 2.704 1.00 86.00 856 ALA A CA 1
ATOM 6184 C C . ALA A 1 856 ? -8.810 52.188 1.869 1.00 86.00 856 ALA A C 1
ATOM 6186 O O . ALA A 1 856 ? -8.100 53.148 1.550 1.00 86.00 856 ALA A O 1
ATOM 6187 N N . PRO A 1 857 ? -8.522 50.926 1.502 1.00 87.88 857 PRO A N 1
ATOM 6188 C CA . PRO A 1 857 ? -7.381 50.632 0.655 1.00 87.88 857 PRO A CA 1
ATOM 6189 C C . PRO A 1 857 ? -7.491 51.315 -0.712 1.00 87.88 857 PRO A C 1
ATOM 6191 O O . PRO A 1 857 ? -8.573 51.435 -1.295 1.00 87.88 857 PRO A O 1
ATOM 6194 N N . THR A 1 858 ? -6.343 51.746 -1.223 1.00 83.25 858 THR A N 1
ATOM 6195 C CA . THR A 1 858 ? -6.194 52.410 -2.525 1.00 83.25 858 THR A CA 1
ATOM 6196 C C . THR A 1 858 ? -5.742 51.415 -3.601 1.00 83.25 858 THR A C 1
ATOM 6198 O O . THR A 1 858 ? -5.136 50.405 -3.265 1.00 83.25 858 THR A O 1
ATOM 6201 N N . GLN A 1 859 ? -6.041 51.692 -4.879 1.00 78.56 859 GLN A N 1
ATOM 6202 C CA . GLN A 1 859 ? -5.710 50.847 -6.051 1.00 78.56 859 GLN A CA 1
ATOM 6203 C C . GLN A 1 859 ? -6.272 49.396 -6.066 1.00 78.56 859 GLN A C 1
ATOM 6205 O O . GLN A 1 859 ? -5.521 48.481 -6.394 1.00 78.56 859 GLN A O 1
ATOM 6210 N N . PRO A 1 860 ? -7.554 49.147 -5.719 1.00 74.62 860 PRO A N 1
ATOM 6211 C CA . PRO A 1 860 ? -8.154 47.815 -5.865 1.00 74.62 860 PRO A CA 1
ATOM 6212 C C . PRO A 1 860 ? -8.406 47.371 -7.309 1.00 74.62 860 PRO A C 1
ATOM 6214 O O . PRO A 1 860 ? -8.764 48.189 -8.159 1.00 74.62 860 PRO A O 1
ATOM 6217 N N . ILE A 1 861 ? -8.415 46.055 -7.510 1.00 70.50 861 ILE A N 1
ATOM 6218 C CA . ILE A 1 861 ? -9.027 45.337 -8.633 1.00 70.50 861 ILE A CA 1
ATOM 6219 C C . ILE A 1 861 ? -10.200 44.484 -8.106 1.00 70.50 861 ILE A C 1
ATOM 6221 O O . ILE A 1 861 ? -10.239 44.098 -6.936 1.00 70.50 861 ILE A O 1
ATOM 6225 N N . ASP A 1 862 ? -11.216 44.231 -8.943 1.00 72.69 862 ASP A N 1
ATOM 6226 C CA . ASP A 1 862 ? -12.386 43.436 -8.543 1.00 72.69 862 ASP A CA 1
ATOM 6227 C C . ASP A 1 862 ? -11.995 42.039 -8.043 1.00 72.69 862 ASP A C 1
ATOM 6229 O O . ASP A 1 862 ? -11.255 41.313 -8.700 1.00 72.69 862 ASP A O 1
ATOM 6233 N N . GLY A 1 863 ? -12.515 41.662 -6.875 1.00 63.12 863 GLY A N 1
ATOM 6234 C CA . GLY A 1 863 ? -12.191 40.396 -6.226 1.00 63.12 863 GLY A CA 1
ATOM 6235 C C . GLY A 1 863 ? -11.002 40.439 -5.264 1.00 63.12 863 GLY A C 1
ATOM 6236 O O . GLY A 1 863 ? -10.833 39.452 -4.544 1.00 63.12 863 GLY A O 1
ATOM 6237 N N . ASP A 1 864 ? -10.258 41.550 -5.181 1.00 71.31 864 ASP A N 1
ATOM 6238 C CA . ASP A 1 864 ? -9.106 41.686 -4.281 1.00 71.31 864 ASP A CA 1
ATOM 6239 C C . ASP A 1 864 ? -9.454 41.348 -2.829 1.00 71.31 864 ASP A C 1
ATOM 6241 O O . ASP A 1 864 ? -10.489 41.761 -2.292 1.00 71.31 864 ASP A O 1
ATOM 6245 N N . VAL A 1 865 ? -8.545 40.627 -2.171 1.00 76.69 865 VAL A N 1
ATOM 6246 C CA . VAL A 1 865 ? -8.609 40.324 -0.740 1.00 76.69 865 VAL A CA 1
ATOM 6247 C C . VAL A 1 865 ? -7.319 40.785 -0.073 1.00 76.69 865 VAL A C 1
ATOM 6249 O O . VAL A 1 865 ? -6.232 40.345 -0.436 1.00 76.69 865 VAL A O 1
ATOM 6252 N N . ILE A 1 866 ? -7.452 41.644 0.935 1.00 80.44 866 ILE A N 1
ATOM 6253 C CA . ILE A 1 866 ? -6.350 42.150 1.750 1.00 80.44 866 ILE A CA 1
ATOM 6254 C C . ILE A 1 866 ? -6.504 41.615 3.162 1.00 80.44 866 ILE A C 1
ATOM 6256 O O . ILE A 1 866 ? -7.498 41.894 3.826 1.00 80.44 866 ILE A O 1
ATOM 6260 N N . ASN A 1 867 ? -5.499 40.911 3.658 1.00 83.88 867 ASN A N 1
ATOM 6261 C CA . ASN A 1 867 ? -5.459 40.486 5.050 1.00 83.88 867 ASN A CA 1
ATOM 6262 C C . ASN A 1 867 ? -4.744 41.541 5.908 1.00 83.88 867 ASN A C 1
ATOM 6264 O O . ASN A 1 867 ? -3.781 42.172 5.473 1.00 83.88 867 ASN A O 1
ATOM 6268 N N . LEU A 1 868 ? -5.212 41.746 7.132 1.00 84.88 868 LEU A N 1
ATOM 6269 C CA . LEU A 1 868 ? -4.691 42.704 8.100 1.00 84.88 868 LEU A CA 1
ATOM 6270 C C . LEU A 1 868 ? -4.311 41.981 9.379 1.00 84.88 868 LEU A C 1
ATOM 6272 O O . LEU A 1 868 ? -5.089 41.178 9.879 1.00 84.88 868 LEU A O 1
ATOM 6276 N N . GLU A 1 869 ? -3.151 42.321 9.922 1.00 87.88 869 GLU A N 1
ATOM 6277 C CA . GLU A 1 869 ? -2.632 41.820 11.190 1.00 87.88 869 GLU A CA 1
ATOM 6278 C C . GLU A 1 869 ? -2.127 43.008 12.023 1.00 87.88 869 GLU A C 1
ATOM 6280 O O . GLU A 1 869 ? -1.111 43.636 11.717 1.00 87.88 869 GLU A O 1
ATOM 6285 N N . LEU A 1 870 ? -2.862 43.363 13.072 1.00 88.56 870 LEU A N 1
ATOM 6286 C CA . LEU A 1 870 ? -2.565 44.501 13.934 1.00 88.56 870 LEU A CA 1
ATOM 6287 C C . LEU A 1 870 ? -2.095 44.011 15.301 1.00 88.56 870 LEU A C 1
ATOM 6289 O O . LEU A 1 870 ? -2.711 43.137 15.905 1.00 88.56 870 LEU A O 1
ATOM 6293 N N . TYR A 1 871 ? -1.017 44.611 15.800 1.00 89.06 871 TYR A N 1
ATOM 6294 C CA . TYR A 1 871 ? -0.420 44.295 17.096 1.00 89.06 871 TYR A CA 1
ATOM 6295 C C . TYR A 1 871 ? -0.508 45.523 18.011 1.00 89.06 871 TYR A C 1
ATOM 6297 O O . TYR A 1 871 ? 0.391 46.371 17.984 1.00 89.06 871 TYR A O 1
ATOM 6305 N N . PRO A 1 872 ? -1.577 45.677 18.810 1.00 88.38 872 PRO A N 1
ATOM 6306 C CA . PRO A 1 872 ? -1.691 46.760 19.770 1.00 88.38 872 PRO A CA 1
ATOM 6307 C C . PRO A 1 872 ? -0.726 46.525 20.927 1.00 88.38 872 PRO A C 1
ATOM 6309 O O . PRO A 1 872 ? -0.794 45.508 21.611 1.00 88.38 872 PRO A O 1
ATOM 6312 N N . THR A 1 873 ? 0.174 47.467 21.185 1.00 89.88 873 THR A N 1
ATOM 6313 C CA . THR A 1 873 ? 1.025 47.439 22.386 1.00 89.88 873 THR A CA 1
ATOM 6314 C C . THR A 1 873 ? 0.333 48.096 23.583 1.00 89.88 873 THR A C 1
ATOM 6316 O O . THR A 1 873 ? 0.786 47.958 24.714 1.00 89.88 873 THR A O 1
ATOM 6319 N N . VAL A 1 874 ? -0.777 48.795 23.335 1.00 88.19 874 VAL A N 1
ATOM 6320 C CA . VAL A 1 874 ? -1.699 49.378 24.317 1.00 88.19 874 VAL A CA 1
ATOM 6321 C C . VAL A 1 874 ? -3.137 49.063 23.901 1.00 88.19 874 VAL A C 1
ATOM 6323 O O . VAL A 1 874 ? -3.378 48.714 22.746 1.00 88.19 874 VAL A O 1
ATOM 6326 N N . ALA A 1 875 ? -4.100 49.184 24.819 1.00 90.19 875 ALA A N 1
ATOM 6327 C CA . ALA A 1 875 ? -5.508 49.060 24.455 1.00 90.19 875 ALA A CA 1
ATOM 6328 C C . ALA A 1 875 ? -5.851 50.162 23.443 1.00 90.19 875 ALA A C 1
ATOM 6330 O O . ALA A 1 875 ? -5.562 51.335 23.692 1.00 90.19 875 ALA A O 1
ATOM 6331 N N . CYS A 1 876 ? -6.411 49.781 22.297 1.00 91.25 876 CYS A N 1
ATOM 6332 C CA . CYS A 1 876 ? -6.584 50.673 21.156 1.00 91.25 876 CYS A CA 1
ATOM 6333 C C . CYS A 1 876 ? -8.014 50.596 20.623 1.00 91.25 876 CYS A C 1
ATOM 6335 O O . CYS A 1 876 ? -8.534 49.506 20.405 1.00 91.25 876 CYS A O 1
ATOM 6337 N N . THR A 1 877 ? -8.641 51.740 20.362 1.00 93.31 877 THR A N 1
ATOM 6338 C CA . THR A 1 877 ? -9.895 51.790 19.598 1.00 93.31 877 THR A CA 1
ATOM 6339 C C . THR A 1 877 ? -9.580 52.040 18.125 1.00 93.31 877 THR A C 1
ATOM 6341 O O . THR A 1 877 ? -9.063 53.104 17.770 1.00 93.31 877 THR A O 1
ATOM 6344 N N . LEU A 1 878 ? -9.909 51.074 17.265 1.00 91.56 878 LEU A N 1
ATOM 6345 C CA . LEU A 1 878 ? -9.756 51.160 15.816 1.00 91.56 878 LEU A CA 1
ATOM 6346 C C . LEU A 1 878 ? -11.052 51.655 15.162 1.00 91.56 878 LEU A C 1
ATOM 6348 O O . LEU A 1 878 ? -12.060 50.949 15.148 1.00 91.56 878 LEU A O 1
ATOM 6352 N N . THR A 1 879 ? -11.021 52.844 14.569 1.00 93.12 879 THR A N 1
ATOM 6353 C CA . THR A 1 879 ? -12.139 53.398 13.790 1.00 93.12 879 THR A CA 1
ATOM 6354 C C . THR A 1 879 ? -12.041 52.957 12.331 1.00 93.12 879 THR A C 1
ATOM 6356 O O . THR A 1 879 ? -11.000 53.128 11.700 1.00 93.12 879 THR A O 1
ATOM 6359 N N . ILE A 1 880 ? -13.122 52.417 11.768 1.00 89.75 880 ILE A N 1
ATOM 6360 C CA . ILE A 1 880 ? -13.187 51.968 10.370 1.00 89.75 880 ILE A CA 1
ATOM 6361 C C . ILE A 1 880 ? -13.751 53.100 9.502 1.00 89.75 880 ILE A C 1
ATOM 6363 O O . ILE A 1 880 ? -14.811 53.649 9.802 1.00 89.75 880 ILE A O 1
ATOM 6367 N N . ALA A 1 881 ? -13.052 53.461 8.421 1.00 87.88 881 ALA A N 1
ATOM 6368 C CA . ALA A 1 881 ? -13.509 54.503 7.504 1.00 87.88 881 ALA A CA 1
ATOM 6369 C C . ALA A 1 881 ? -14.855 54.146 6.843 1.00 87.88 881 ALA A C 1
ATOM 6371 O O . ALA A 1 881 ? -15.079 53.005 6.450 1.00 87.88 881 ALA A O 1
ATOM 6372 N N . ALA A 1 882 ? -15.716 55.147 6.627 1.00 82.25 882 ALA A N 1
ATOM 6373 C CA . ALA A 1 882 ? -17.078 54.966 6.099 1.00 82.25 882 ALA A CA 1
ATOM 6374 C C . ALA A 1 882 ? -17.159 54.287 4.714 1.00 82.25 882 ALA A C 1
ATOM 6376 O O . ALA A 1 882 ? -18.204 53.761 4.341 1.00 82.25 882 ALA A O 1
ATOM 6377 N N . ALA A 1 883 ? -16.063 54.288 3.950 1.00 79.19 883 ALA A N 1
ATOM 6378 C CA . ALA A 1 883 ? -15.961 53.614 2.656 1.00 79.19 883 ALA A CA 1
ATOM 6379 C C . ALA A 1 883 ? -15.699 52.091 2.758 1.00 79.19 883 ALA A C 1
ATOM 6381 O O . ALA A 1 883 ? -15.603 51.421 1.729 1.00 79.19 883 ALA A O 1
ATOM 6382 N N . ILE A 1 884 ? -15.588 51.546 3.975 1.00 84.75 884 ILE A N 1
ATOM 6383 C CA . ILE A 1 884 ? -15.493 50.113 4.270 1.00 84.75 884 ILE A CA 1
ATOM 6384 C C . ILE A 1 884 ? -16.770 49.688 5.004 1.00 84.75 884 ILE A C 1
ATOM 6386 O O . ILE A 1 884 ? -17.115 50.270 6.029 1.00 84.75 884 ILE A O 1
ATOM 6390 N N . VAL A 1 885 ? -17.451 48.647 4.521 1.00 84.69 885 VAL A N 1
ATOM 6391 C CA . VAL A 1 885 ? -18.638 48.081 5.186 1.00 84.69 885 VAL A CA 1
ATOM 6392 C C . VAL A 1 885 ? -18.220 46.956 6.137 1.00 84.69 885 VAL A C 1
ATOM 6394 O O . VAL A 1 885 ? -17.716 45.936 5.655 1.00 84.69 885 VAL A O 1
ATOM 6397 N N . PRO A 1 886 ? -18.435 47.075 7.460 1.00 79.50 886 PRO A N 1
ATOM 6398 C CA . PRO A 1 886 ? -18.268 45.956 8.385 1.00 79.50 886 PRO A CA 1
ATOM 6399 C C . PRO A 1 886 ? -19.291 44.850 8.099 1.00 79.50 886 PRO A C 1
ATOM 6401 O O . PRO A 1 886 ? -20.442 45.130 7.766 1.00 79.50 886 PRO A O 1
ATOM 6404 N N . THR A 1 887 ? -18.890 43.588 8.231 1.00 73.25 887 THR A N 1
ATOM 6405 C CA . THR A 1 887 ? -19.792 42.432 8.100 1.00 73.25 887 THR A CA 1
ATOM 6406 C C . THR A 1 887 ? -19.810 41.600 9.384 1.00 73.25 887 THR A C 1
ATOM 6408 O O . THR A 1 887 ? -18.850 41.606 10.157 1.00 73.25 887 THR A O 1
ATOM 6411 N N . GLY A 1 888 ? -20.914 40.888 9.633 1.00 70.50 888 GLY A N 1
ATOM 6412 C CA . GLY A 1 888 ? -21.112 40.134 10.876 1.00 70.50 888 GLY A CA 1
ATOM 6413 C C . GLY A 1 888 ? -21.375 41.042 12.084 1.00 70.50 888 GLY A C 1
ATOM 6414 O O . GLY A 1 888 ? -22.021 42.076 11.952 1.00 70.50 888 GLY A O 1
ATOM 6415 N N . ALA A 1 889 ? -20.879 40.653 13.263 1.00 65.88 889 ALA A N 1
ATOM 6416 C CA . ALA A 1 889 ? -21.055 41.394 14.521 1.00 65.88 889 ALA A CA 1
ATOM 6417 C C . ALA A 1 889 ? -20.107 42.608 14.689 1.00 65.88 889 ALA A C 1
ATOM 6419 O O . ALA A 1 889 ? -20.080 43.224 15.753 1.00 65.88 889 ALA A O 1
ATOM 6420 N N . LEU A 1 890 ? -19.308 42.948 13.670 1.00 72.81 890 LEU A N 1
ATOM 6421 C CA . LEU A 1 890 ? -18.392 44.089 13.712 1.00 72.81 890 LEU A CA 1
ATOM 6422 C C . LEU A 1 890 ? -19.152 45.416 13.580 1.00 72.81 890 LEU A C 1
ATOM 6424 O O . LEU A 1 890 ? -20.017 45.572 12.721 1.00 72.81 890 LEU A O 1
ATOM 6428 N N . THR A 1 891 ? -18.786 46.399 14.399 1.00 80.06 891 THR A N 1
ATOM 6429 C CA . THR A 1 891 ? -19.284 47.779 14.298 1.00 80.06 891 THR A CA 1
ATOM 6430 C C . THR A 1 891 ? -18.244 48.661 13.597 1.00 80.06 891 THR A C 1
ATOM 6432 O O . THR A 1 891 ? -17.137 48.218 13.299 1.00 80.06 891 THR A O 1
ATOM 6435 N N . THR A 1 892 ? -18.560 49.932 13.332 1.00 85.56 892 THR A N 1
ATOM 6436 C CA . THR A 1 892 ? -17.618 50.902 12.733 1.00 85.56 892 THR A CA 1
ATOM 6437 C C . THR A 1 892 ? -16.454 51.291 13.657 1.00 85.56 892 THR A C 1
ATOM 6439 O O . THR A 1 892 ? -15.566 52.038 13.243 1.00 85.56 892 THR A O 1
ATOM 6442 N N . SER A 1 893 ? -16.440 50.800 14.900 1.00 87.62 893 SER A N 1
ATOM 6443 C CA . SER A 1 893 ? -15.366 51.014 15.870 1.00 87.62 893 SER A CA 1
ATOM 6444 C C . SER A 1 893 ? -15.071 49.722 16.628 1.00 87.62 893 SER A C 1
ATOM 6446 O O . SER A 1 893 ? -15.928 49.200 17.335 1.00 87.62 893 SER A O 1
ATOM 6448 N N . VAL A 1 894 ? -13.845 49.221 16.516 1.00 87.62 894 VAL A N 1
ATOM 6449 C CA . VAL A 1 894 ? -13.425 47.941 17.098 1.00 87.62 894 VAL A CA 1
ATOM 6450 C C . VAL A 1 894 ? -12.473 48.199 18.263 1.00 87.62 894 VAL A C 1
ATOM 6452 O O . VAL A 1 894 ? -11.478 48.904 18.107 1.00 87.62 894 VAL A O 1
ATOM 6455 N N . ALA A 1 895 ? -12.771 47.639 19.435 1.00 88.19 895 ALA A N 1
ATOM 6456 C CA . ALA A 1 895 ? -11.866 47.681 20.581 1.00 88.19 895 ALA A CA 1
ATOM 6457 C C . ALA A 1 895 ? -10.816 46.568 20.461 1.00 88.19 895 ALA A C 1
ATOM 6459 O O . ALA A 1 895 ? -11.167 45.404 20.278 1.00 88.19 895 ALA A O 1
ATOM 6460 N N . LEU A 1 896 ? -9.540 46.932 20.567 1.00 88.88 896 LEU A N 1
ATOM 6461 C CA . LEU A 1 896 ? -8.398 46.031 20.465 1.00 88.88 896 LEU A CA 1
ATOM 6462 C C . LEU A 1 896 ? -7.662 45.950 21.806 1.00 88.88 896 LEU A C 1
ATOM 6464 O O . LEU A 1 896 ? -7.353 46.971 22.429 1.00 88.88 896 LEU A O 1
ATOM 6468 N N . THR A 1 897 ? -7.357 44.728 22.233 1.00 86.56 897 THR A N 1
ATOM 6469 C CA . THR A 1 897 ? -6.685 44.450 23.508 1.00 86.56 897 THR A CA 1
ATOM 6470 C C . THR A 1 897 ? -5.168 44.555 23.360 1.00 86.56 897 THR A C 1
ATOM 6472 O O . THR A 1 897 ? -4.587 44.056 22.398 1.00 86.56 897 THR A O 1
ATOM 6475 N N . ALA A 1 898 ? -4.505 45.181 24.336 1.00 87.44 898 ALA A N 1
ATOM 6476 C CA . ALA A 1 898 ? -3.047 45.263 24.370 1.00 87.44 898 ALA A CA 1
ATOM 6477 C C . ALA A 1 898 ? -2.403 43.865 24.399 1.00 87.44 898 ALA A C 1
ATOM 6479 O O . ALA A 1 898 ? -2.821 42.999 25.165 1.00 87.44 898 ALA A O 1
ATOM 6480 N N . GLY A 1 899 ? -1.351 43.666 23.609 1.00 77.06 899 GLY A N 1
ATOM 6481 C CA . GLY A 1 899 ? -0.574 42.426 23.566 1.00 77.06 899 GLY A CA 1
ATOM 6482 C C . GLY A 1 899 ? -1.237 41.277 22.804 1.00 77.06 899 GLY A C 1
ATOM 6483 O O . GLY A 1 899 ? -0.654 40.197 22.736 1.00 77.06 899 GLY A O 1
ATOM 6484 N N . LYS A 1 900 ? -2.420 41.492 22.217 1.00 75.44 900 LYS A N 1
ATOM 6485 C CA . LYS A 1 900 ? -3.151 40.486 21.443 1.00 75.44 900 LYS A CA 1
ATOM 6486 C C . LYS A 1 900 ? -3.126 40.817 19.958 1.00 75.44 900 LYS A C 1
ATOM 6488 O O . LYS A 1 900 ? -3.393 41.948 19.567 1.00 75.44 900 LYS A O 1
ATOM 6493 N N . LEU A 1 901 ? -2.780 39.834 19.128 1.00 80.25 901 LEU A N 1
ATOM 6494 C CA . LEU A 1 901 ? -2.841 39.993 17.678 1.00 80.25 901 LEU A CA 1
ATOM 6495 C C . LEU A 1 901 ? -4.304 40.048 17.243 1.00 80.25 901 LEU A C 1
ATOM 6497 O O . LEU A 1 901 ? -5.082 39.153 17.562 1.00 80.25 901 LEU A O 1
ATOM 6501 N N . TRP A 1 902 ? -4.648 41.077 16.481 1.00 84.44 902 TRP A N 1
ATOM 6502 C CA . TRP A 1 902 ? -5.944 41.192 15.834 1.00 84.44 902 TRP A CA 1
ATOM 6503 C C . TRP A 1 902 ? -5.792 40.991 14.331 1.00 84.44 902 TRP A C 1
ATOM 6505 O O . TRP A 1 902 ? -5.002 41.692 13.696 1.00 84.44 902 TRP A O 1
ATOM 6515 N N . SER A 1 903 ? -6.565 40.069 13.758 1.00 83.38 903 SER A N 1
ATOM 6516 C CA . SER A 1 903 ? -6.493 39.745 12.332 1.00 83.38 903 SER A CA 1
ATOM 6517 C C . SER A 1 903 ? -7.850 39.876 11.647 1.00 83.38 903 SER A C 1
ATOM 6519 O O . SER A 1 903 ? -8.860 39.424 12.182 1.00 83.38 903 SER A O 1
ATOM 6521 N N . ALA A 1 904 ? -7.878 40.458 10.448 1.00 82.81 904 ALA A N 1
ATOM 6522 C CA . ALA A 1 904 ? -9.095 40.617 9.647 1.00 82.81 904 ALA A CA 1
ATOM 6523 C C . ALA A 1 904 ? -8.804 40.563 8.143 1.00 82.81 904 ALA A C 1
ATOM 6525 O O . ALA A 1 904 ? -7.655 40.683 7.729 1.00 82.81 904 ALA A O 1
ATOM 6526 N N . ALA A 1 905 ? -9.841 40.432 7.313 1.00 84.00 905 ALA A N 1
ATOM 6527 C CA . ALA A 1 905 ? -9.709 40.499 5.858 1.00 84.00 905 ALA A CA 1
ATOM 6528 C C . ALA A 1 905 ? -10.651 41.551 5.260 1.00 84.00 905 ALA A C 1
ATOM 6530 O O . ALA A 1 905 ? -11.815 41.645 5.634 1.00 84.00 905 ALA A O 1
ATOM 6531 N N . LEU A 1 906 ? -10.166 42.335 4.305 1.00 84.44 906 LEU A N 1
ATOM 6532 C CA . LEU A 1 906 ? -10.939 43.262 3.486 1.00 84.44 906 LEU A CA 1
ATOM 6533 C C . LEU A 1 906 ? -11.114 42.652 2.100 1.00 84.44 906 LEU A C 1
ATOM 6535 O O . LEU A 1 906 ? -10.129 42.278 1.475 1.00 84.44 906 LEU A O 1
ATOM 6539 N N . ARG A 1 907 ? -12.342 42.592 1.591 1.00 82.31 907 ARG A N 1
ATOM 6540 C CA . ARG A 1 907 ? -12.623 42.161 0.218 1.00 82.31 907 ARG A CA 1
ATOM 6541 C C . ARG A 1 907 ? -13.177 43.308 -0.607 1.00 82.31 907 ARG A C 1
ATOM 6543 O O . ARG A 1 907 ? -14.165 43.923 -0.200 1.00 82.31 907 ARG A O 1
ATOM 6550 N N . TYR A 1 908 ? -12.575 43.568 -1.760 1.00 80.44 908 TYR A N 1
ATOM 6551 C CA . TYR A 1 908 ? -13.089 44.522 -2.727 1.00 80.44 908 TYR A CA 1
ATOM 6552 C C . TYR A 1 908 ? -14.125 43.861 -3.628 1.00 80.44 908 TYR A C 1
ATOM 6554 O O . TYR A 1 908 ? -13.978 42.707 -4.042 1.00 80.44 908 TYR A O 1
ATOM 6562 N N . ARG A 1 909 ? -15.180 44.607 -3.942 1.00 70.75 909 ARG A N 1
ATOM 6563 C CA . ARG A 1 909 ? -16.029 44.328 -5.095 1.00 70.75 909 ARG A CA 1
ATOM 6564 C C . ARG A 1 909 ? -16.260 45.612 -5.871 1.00 70.75 909 ARG A C 1
ATOM 6566 O O . ARG A 1 909 ? -16.779 46.582 -5.313 1.00 70.75 909 ARG A O 1
ATOM 6573 N N . ALA A 1 910 ? -15.920 45.598 -7.153 1.00 66.75 910 ALA A N 1
ATOM 6574 C CA . ALA A 1 910 ? -16.274 46.670 -8.062 1.00 66.75 910 ALA A CA 1
ATOM 6575 C C . ALA A 1 910 ? -17.802 46.756 -8.145 1.00 66.75 910 ALA A C 1
ATOM 6577 O O . ALA A 1 910 ? -18.506 45.748 -8.240 1.00 66.75 910 ALA A O 1
ATOM 6578 N N . ALA A 1 911 ? -18.340 47.971 -8.076 1.00 59.16 911 ALA A N 1
ATOM 6579 C CA . ALA A 1 911 ? -19.769 48.168 -8.235 1.00 59.16 911 ALA A CA 1
ATOM 6580 C C . ALA A 1 911 ? -20.166 47.822 -9.680 1.00 59.16 911 ALA A C 1
ATOM 6582 O O . ALA A 1 911 ? -19.920 48.606 -10.595 1.00 59.16 911 ALA A O 1
ATOM 6583 N N . THR A 1 912 ? -20.816 46.679 -9.902 1.00 51.16 912 THR A N 1
ATOM 6584 C CA . THR A 1 912 ? -21.619 46.489 -11.113 1.00 51.16 912 THR A CA 1
ATOM 6585 C C . THR A 1 912 ? -22.787 47.464 -11.040 1.00 51.16 912 THR A C 1
ATOM 6587 O O . THR A 1 912 ? -23.614 47.389 -10.130 1.00 51.16 912 THR A O 1
ATOM 6590 N N . VAL A 1 913 ? -22.825 48.422 -11.963 1.00 44.88 913 VAL A N 1
ATOM 6591 C CA . VAL A 1 913 ? -23.931 49.378 -12.085 1.00 44.88 913 VAL A CA 1
ATOM 6592 C C . VAL A 1 913 ? -25.235 48.600 -12.347 1.00 44.88 913 VAL A C 1
ATOM 6594 O O . VAL A 1 913 ? -25.222 47.727 -13.216 1.00 44.88 913 VAL A O 1
ATOM 6597 N N . PRO A 1 914 ? -26.355 48.901 -11.649 1.00 47.84 914 PRO A N 1
ATOM 6598 C CA . PRO A 1 914 ? -26.582 50.051 -10.767 1.00 47.84 914 PRO A CA 1
ATOM 6599 C C . PRO A 1 914 ? -26.322 49.757 -9.279 1.00 47.84 914 PRO A C 1
ATOM 6601 O O . PRO A 1 914 ? -26.812 48.783 -8.711 1.00 47.84 914 PRO A O 1
ATOM 6604 N N . ALA A 1 915 ? -25.574 50.664 -8.647 1.00 51.50 915 ALA A N 1
ATOM 6605 C CA . ALA A 1 915 ? -25.090 50.582 -7.274 1.00 51.50 915 ALA A CA 1
ATOM 6606 C C . ALA A 1 915 ? -26.189 50.836 -6.228 1.00 51.50 915 ALA A C 1
ATOM 6608 O O . ALA A 1 915 ? -26.736 51.934 -6.147 1.00 51.50 915 ALA A O 1
ATOM 6609 N N . THR A 1 916 ? -26.443 49.853 -5.361 1.00 46.03 916 THR A N 1
ATOM 6610 C CA . THR A 1 916 ? -27.271 50.028 -4.151 1.00 46.03 916 THR A CA 1
ATOM 6611 C C . THR A 1 916 ? -26.503 49.838 -2.838 1.00 46.03 916 THR A C 1
ATOM 6613 O O . THR A 1 916 ? -27.092 49.969 -1.770 1.00 46.03 916 THR A O 1
ATOM 6616 N N . SER A 1 917 ? -25.178 49.637 -2.864 1.00 50.50 917 SER A N 1
ATOM 6617 C CA . SER A 1 917 ? -24.344 49.750 -1.656 1.00 50.50 917 SER A CA 1
ATOM 6618 C C . SER A 1 917 ? -23.094 50.587 -1.928 1.00 50.50 917 SER A C 1
ATOM 6620 O O . SER A 1 917 ? -22.219 50.173 -2.681 1.00 50.50 917 SER A O 1
ATOM 6622 N N . ALA A 1 918 ? -23.025 51.769 -1.316 1.00 52.88 918 ALA A N 1
ATOM 6623 C CA . ALA A 1 918 ? -22.087 52.857 -1.607 1.00 52.88 918 ALA A CA 1
ATOM 6624 C C . ALA A 1 918 ? -20.615 52.639 -1.181 1.00 52.88 918 ALA A C 1
ATOM 6626 O O . ALA A 1 918 ? -19.833 53.585 -1.212 1.00 52.88 918 ALA A O 1
ATOM 6627 N N . ALA A 1 919 ? -20.209 51.431 -0.787 1.00 57.88 919 ALA A N 1
ATOM 6628 C CA . ALA A 1 919 ? -18.845 51.157 -0.337 1.00 57.88 919 ALA A CA 1
ATOM 6629 C C . ALA A 1 919 ? -18.278 49.916 -1.034 1.00 57.88 919 ALA A C 1
ATOM 6631 O O . ALA A 1 919 ? -18.893 48.849 -1.049 1.00 57.88 919 ALA A O 1
ATOM 6632 N N . ALA A 1 920 ? -17.101 50.093 -1.635 1.00 68.75 920 ALA A N 1
ATOM 6633 C CA . ALA A 1 920 ? -16.480 49.113 -2.520 1.00 68.75 920 ALA A CA 1
ATOM 6634 C C . ALA A 1 920 ? -15.648 48.056 -1.766 1.00 68.75 920 ALA A C 1
ATOM 6636 O O . ALA A 1 920 ? -15.334 47.006 -2.319 1.00 68.75 920 ALA A O 1
ATOM 6637 N N . TRP A 1 921 ? -15.346 48.292 -0.484 1.00 79.38 921 TRP A N 1
ATOM 6638 C CA . TRP A 1 921 ? -14.620 47.366 0.387 1.00 79.38 921 TRP A CA 1
ATOM 6639 C C . TRP A 1 921 ? -15.514 46.827 1.504 1.00 79.38 921 TRP A C 1
ATOM 6641 O O . TRP A 1 921 ? -16.246 47.579 2.148 1.00 79.38 921 TRP A O 1
ATOM 6651 N N . ARG A 1 922 ? -15.427 45.523 1.773 1.00 82.94 922 ARG A N 1
ATOM 6652 C CA . ARG A 1 922 ? -16.112 44.853 2.887 1.00 82.94 922 ARG A CA 1
ATOM 6653 C C . ARG A 1 922 ? -15.094 44.296 3.868 1.00 82.94 922 ARG A C 1
ATOM 6655 O O . ARG A 1 922 ? -14.240 43.516 3.459 1.00 82.94 922 ARG A O 1
ATOM 6662 N N . LEU A 1 923 ? -15.203 44.659 5.142 1.00 82.19 923 LEU A N 1
ATOM 6663 C CA . LEU A 1 923 ? -14.410 44.059 6.211 1.00 82.19 923 LEU A CA 1
ATOM 6664 C C . LEU A 1 923 ? -15.103 42.777 6.680 1.00 82.19 923 LEU A C 1
ATOM 6666 O O . LEU A 1 923 ? -16.218 42.812 7.205 1.00 82.19 923 LEU A O 1
ATOM 6670 N N . LEU A 1 924 ? -14.448 41.651 6.444 1.00 72.62 924 LEU A N 1
ATOM 6671 C CA . LEU A 1 924 ? -14.868 40.312 6.829 1.00 72.62 924 LEU A CA 1
ATOM 6672 C C . LEU A 1 924 ? -14.388 40.015 8.258 1.00 72.62 924 LEU A C 1
ATOM 6674 O O . LEU A 1 924 ? -13.332 40.492 8.675 1.00 72.62 924 LEU A O 1
ATOM 6678 N N . ALA A 1 925 ? -15.214 39.301 9.026 1.00 60.12 925 ALA A N 1
ATOM 6679 C CA . ALA A 1 925 ? -15.065 39.172 10.474 1.00 60.12 925 ALA A CA 1
ATOM 6680 C C . ALA A 1 925 ? -13.763 38.489 10.937 1.00 60.12 925 ALA A C 1
ATOM 6682 O O . ALA A 1 925 ? -13.177 37.670 10.232 1.00 60.12 925 ALA A O 1
ATOM 6683 N N . ALA A 1 926 ? -13.369 38.872 12.156 1.00 48.28 926 ALA A N 1
ATOM 6684 C CA . ALA A 1 926 ? -12.081 38.682 12.814 1.00 48.28 926 ALA A CA 1
ATOM 6685 C C . ALA A 1 926 ? -12.143 37.665 13.969 1.00 48.28 926 ALA A C 1
ATOM 6687 O O . ALA A 1 926 ? -13.172 37.535 14.634 1.00 48.28 926 ALA A O 1
ATOM 6688 N N . SER A 1 927 ? -11.007 37.024 14.253 1.00 44.22 927 SER A N 1
ATOM 6689 C CA . SER A 1 927 ? -10.721 36.356 15.529 1.00 44.22 927 SER A CA 1
ATOM 6690 C C . SER A 1 927 ? -10.248 37.408 16.542 1.00 44.22 927 SER A C 1
ATOM 6692 O O . SER A 1 927 ? -9.304 38.146 16.244 1.00 44.22 927 SER A O 1
ATOM 6694 N N . PRO A 1 928 ? -10.862 37.506 17.733 1.00 40.66 928 PRO A N 1
ATOM 6695 C CA . PRO A 1 928 ? -10.143 37.915 18.918 1.00 40.66 928 PRO A CA 1
ATOM 6696 C C . PRO A 1 928 ? -9.543 36.654 19.554 1.00 40.66 928 PRO A C 1
ATOM 6698 O O . PRO A 1 928 ? -10.267 35.810 20.076 1.00 40.66 928 PRO A O 1
ATOM 6701 N N . ASP A 1 929 ? -8.217 36.588 19.502 1.00 39.41 929 ASP A N 1
ATOM 6702 C CA . ASP A 1 929 ? -7.334 35.802 20.369 1.00 39.41 929 ASP A CA 1
ATOM 6703 C C . ASP A 1 929 ? -7.003 34.350 19.961 1.00 39.41 929 ASP A C 1
ATOM 6705 O O . ASP A 1 929 ? -7.780 33.413 20.140 1.00 39.41 929 ASP A O 1
ATOM 6709 N N . ASN A 1 930 ? -5.741 34.189 19.529 1.00 38.34 930 ASN A N 1
ATOM 6710 C CA . ASN A 1 930 ? -4.824 33.224 20.154 1.00 38.34 930 ASN A CA 1
ATOM 6711 C C . ASN A 1 930 ? -4.482 33.665 21.590 1.00 38.34 930 ASN A C 1
ATOM 6713 O O . ASN A 1 930 ? -4.290 34.888 21.834 1.00 38.34 930 ASN A O 1
#

Secondary structure (DSSP, 8-state):
--HHHHHHHHTTTTS-EEEEEEESHHHHTTT-SSGGGSHHHHHHHHHHHHS--TT-----EEEES----SSS--S-EEESSEEEESSSSGGG-EEEE-STT-EEEEEEEEEEEEEEEEEBTTBEEEEEEETTEEEEEEE-B-SS--S-EEEEEEEEEEEEEEEEEEEEEEEEESBEEEEEEEEESS-SSSSEEEEEEE-TT--HHHH-TTTS-TT--HHHHHHHH--SEEEEE--HHHHHTT--HHHHHHHHHHHHHHHHHH-TTS-EEEEE----SS--SS-HHHHHHHHHHHHHH-TTEEEEEGGGTS--TT--SS--B-TTSSSB-HHHHHHHHHHHHHHHS-TT-S-S-S-TTEEEEE-SSSTT-EEEEE-EEEE-TTS-HHHHHHT--TT-EEEE-SEEEES-EEE----BTTB-EEEEE-S--EEEETTGGGSS-EEEEE-SSSEEEES-EEESSSEEEEEESTT-EEEEEES-EEES-SS-SEEEETT-EEEEEES-EEES--TTSS---SEEES--GGGSSBTTTB----EEEEEES-EEES-SS-SEEE-TT-EEEEEES-EEE---SPTT-SS--SSEEE--EEEEEES-EEE--SS-SEEE--EEETTEEES-S-EEES-EEES-SS-SEEE--SS-EEBTT-EEES--TT-SEEESSS----PBPGGG--------HHHHTTS-S----S-----------TT-TT-S-----EEEE-S-EE--TT-SEEEE--SSS-EEEE----TT-TT-EEEEEE-SSS-EEEE-STT--BTTBSEEEE-STT-EEEEEE-SSSEEEEE--PPPPEEEPPPB-TTEEE--BTTT-SEEEEEE-SSEEEEPPPBS--TT-EEEEEEEESS-EEEEEPTTEEE-TT--SEEEE-TT--EEEEEEE----SSPSS--SEEEEEEEE--

pLDDT: mean 81.27, std 17.43, range [22.98, 98.5]

Radius of gyration: 37.62 Å; chains: 1; bounding box: 90×88×96 Å